Protein 7OO1 (pdb70)

CATH classification: 2.40.33.10 (+1 more: 3.40.1380.20)

Structure (mmCIF, N/CA/C/O backbone):
data_7OO1
#
_entry.id   7OO1
#
_cell.length_a   169.049
_cell.length_b   169.049
_cell.length_c   115.106
_cell.angle_alpha   90.000
_cell.angle_beta   90.000
_cell.angle_gamma   120.000
#
_symmetry.space_group_name_H-M   'P 3 2 1'
#
loop_
_atom_site.group_PDB
_atom_site.id
_atom_site.type_symbol
_atom_site.label_atom_id
_atom_site.label_alt_id
_atom_site.label_comp_id
_atom_site.label_asym_id
_atom_site.label_entity_id
_atom_site.label_seq_id
_atom_site.pdbx_PDB_ins_code
_atom_site.Cartn_x
_atom_site.Cartn_y
_atom_site.Cartn_z
_atom_site.occupancy
_atom_site.B_iso_or_equiv
_atom_site.auth_seq_id
_atom_site.auth_comp_id
_atom_site.auth_asym_id
_atom_site.auth_atom_id
_atom_site.pdbx_PDB_model_num
ATOM 1 N N . MET A 1 1 ? 12.491 194.441 -0.071 1.00 160.62 1 MET A N 1
ATOM 2 C CA . MET A 1 1 ? 13.582 194.182 0.907 1.00 166.58 1 MET A CA 1
ATOM 3 C C . MET A 1 1 ? 14.545 195.374 0.910 1.00 175.02 1 MET A C 1
ATOM 4 O O . MET A 1 1 ? 14.931 195.821 -0.188 1.00 172.93 1 MET A O 1
ATOM 9 N N . THR A 1 2 ? 14.916 195.860 2.099 1.00 172.22 2 THR A N 1
ATOM 10 C CA . THR A 1 2 ? 15.860 197.005 2.209 1.00 171.16 2 THR A CA 1
ATOM 11 C C . THR A 1 2 ? 17.177 196.511 2.813 1.00 168.98 2 THR A C 1
ATOM 12 O O . THR A 1 2 ? 17.124 195.801 3.838 1.00 169.53 2 THR A O 1
ATOM 16 N N . ALA A 1 3 ? 18.308 196.864 2.195 1.00 163.47 3 ALA A N 1
ATOM 17 C CA . ALA A 1 3 ? 19.629 196.410 2.690 1.00 154.98 3 ALA A CA 1
ATOM 18 C C . ALA A 1 3 ? 20.115 197.348 3.799 1.00 158.26 3 ALA A C 1
ATOM 19 O O . ALA A 1 3 ? 21.136 198.031 3.587 1.00 156.77 3 ALA A O 1
ATOM 21 N N . ASP A 1 4 ? 19.412 197.373 4.935 1.00 154.03 4 ASP A N 1
ATOM 22 C CA . ASP A 1 4 ? 19.823 198.224 6.083 1.00 146.64 4 ASP A CA 1
ATOM 23 C C . ASP A 1 4 ? 21.170 197.733 6.620 1.00 140.91 4 ASP A C 1
ATOM 24 O O . ASP A 1 4 ? 22.016 198.585 6.957 1.00 146.08 4 ASP A O 1
ATOM 29 N N . LYS A 1 5 ? 21.354 196.412 6.695 1.00 139.19 5 LYS A N 1
ATOM 30 C CA . LYS A 1 5 ? 22.608 195.838 7.253 1.00 130.19 5 LYS A CA 1
ATOM 31 C C . LYS A 1 5 ? 23.148 194.767 6.298 1.00 119.79 5 LYS A C 1
ATOM 32 O O . LYS A 1 5 ? 22.331 194.112 5.625 1.00 121.97 5 LYS A O 1
ATOM 38 N N . LYS A 1 6 ? 24.474 194.608 6.243 1.00 109.78 6 LYS A N 1
ATOM 39 C CA . LYS A 1 6 ? 25.100 193.597 5.349 1.00 104.48 6 LYS A CA 1
ATOM 40 C C . LYS A 1 6 ? 25.302 192.293 6.126 1.00 103.70 6 LYS A C 1
ATOM 41 O O . LYS A 1 6 ? 25.071 191.220 5.539 1.00 104.69 6 LYS A O 1
ATOM 47 N N . ALA A 1 7 ? 25.712 192.384 7.394 1.00 109.22 7 ALA A N 1
ATOM 48 C CA . ALA A 1 7 ? 25.858 191.169 8.231 1.00 103.56 7 ALA A CA 1
ATOM 49 C C . ALA A 1 7 ? 24.496 190.481 8.353 1.00 95.01 7 ALA A C 1
ATOM 50 O O . ALA A 1 7 ? 23.478 191.197 8.418 1.00 86.97 7 ALA A O 1
ATOM 52 N N . LYS A 1 8 ? 24.480 189.146 8.392 1.00 87.35 8 LYS A N 1
ATOM 53 C CA . LYS A 1 8 ? 23.181 188.420 8.388 1.00 91.88 8 LYS A CA 1
ATOM 54 C C . LYS A 1 8 ? 22.726 188.059 9.804 1.00 100.11 8 LYS A C 1
ATOM 55 O O . LYS A 1 8 ? 23.589 187.963 10.695 1.00 97.83 8 LYS A O 1
ATOM 61 N N . ILE A 1 9 ? 21.415 187.878 9.993 1.00 103.66 9 ILE A N 1
ATOM 62 C CA . ILE A 1 9 ? 20.836 187.530 11.289 1.00 95.21 9 ILE A CA 1
ATOM 63 C C . ILE A 1 9 ? 20.011 186.256 11.137 1.00 97.31 9 ILE A C 1
ATOM 64 O O . ILE A 1 9 ? 18.902 186.272 10.579 1.00 103.17 9 ILE A O 1
ATOM 69 N N . LEU A 1 10 ? 20.516 185.164 11.722 1.00 90.29 10 LEU A N 1
ATOM 70 C CA . LEU A 1 10 ? 19.764 183.881 11.738 1.00 93.72 10 LEU A CA 1
ATOM 71 C C . LEU A 1 10 ? 18.954 183.844 13.041 1.00 98.99 10 LEU A C 1
ATOM 72 O O . LEU A 1 10 ? 19.565 184.019 14.111 1.00 96.16 10 LEU A O 1
ATOM 77 N N . ALA A 1 11 ? 17.633 183.658 12.958 1.00 97.24 11 ALA A N 1
ATOM 78 C CA . ALA A 1 11 ? 16.790 183.704 14.178 1.00 86.16 11 ALA A CA 1
ATOM 79 C C . ALA A 1 11 ? 16.148 182.338 14.437 1.00 97.02 11 ALA A C 1
ATOM 80 O O . ALA A 1 11 ? 15.496 181.810 13.521 1.00 97.57 11 ALA A O 1
ATOM 82 N N . THR A 1 12 ? 16.310 181.804 15.651 1.00 103.55 12 THR A N 1
ATOM 83 C CA . THR A 1 12 ? 15.755 180.465 15.992 1.00 99.45 12 THR A CA 1
ATOM 84 C C . THR A 1 12 ? 14.228 180.524 16.102 1.00 103.45 12 THR A C 1
ATOM 85 O O . THR A 1 12 ? 13.711 181.569 16.542 1.00 95.47 12 THR A O 1
ATOM 89 N N . LEU A 1 13 ? 13.545 179.440 15.727 1.00 112.35 13 LEU A N 1
ATOM 90 C CA . LEU A 1 13 ? 12.064 179.366 15.836 1.00 110.14 13 LEU A CA 1
ATOM 91 C C . LEU A 1 13 ? 11.725 178.391 16.964 1.00 106.80 13 LEU A C 1
ATOM 92 O O . LEU A 1 13 ? 12.328 177.301 16.995 1.00 105.04 13 LEU A O 1
ATOM 97 N N . GLY A 1 14 ? 10.808 178.770 17.859 1.00 101.79 14 GLY A N 1
ATOM 98 C CA . GLY A 1 14 ? 10.513 177.925 19.032 1.00 108.90 14 GLY A CA 1
ATOM 99 C C . GLY A 1 14 ? 9.101 178.133 19.545 1.00 112.02 14 GLY A C 1
ATOM 100 O O . GLY A 1 14 ? 8.264 178.629 18.773 1.00 108.79 14 GLY A O 1
ATOM 101 N N . PRO A 1 15 ? 8.797 177.767 20.810 1.00 117.12 15 PRO A N 1
ATOM 102 C CA . PRO A 1 15 ? 7.434 177.865 21.347 1.00 116.28 15 PRO A CA 1
ATOM 103 C C . PRO A 1 15 ? 6.870 179.294 21.333 1.00 117.74 15 PRO A C 1
ATOM 104 O O . PRO A 1 15 ? 5.694 179.441 21.059 1.00 119.08 15 PRO A O 1
ATOM 108 N N . ALA A 1 16 ? 7.705 180.298 21.628 1.00 117.98 16 ALA A N 1
ATOM 109 C CA . ALA A 1 16 ? 7.226 181.700 21.656 1.00 118.60 16 ALA A CA 1
ATOM 110 C C . ALA A 1 16 ? 6.707 182.068 20.266 1.00 121.97 16 ALA A C 1
ATOM 111 O O . ALA A 1 16 ? 5.651 182.725 20.190 1.00 131.43 16 ALA A O 1
ATOM 113 N N . THR A 1 17 ? 7.417 181.664 19.208 1.00 119.46 17 THR A N 1
ATOM 114 C CA . THR A 1 17 ? 6.875 181.891 17.845 1.00 121.17 17 THR A CA 1
ATOM 115 C C . THR A 1 17 ? 5.631 181.009 17.727 1.00 120.69 17 THR A C 1
ATOM 116 O O . THR A 1 17 ? 5.735 179.815 18.062 1.00 121.74 17 THR A O 1
ATOM 120 N N . ARG A 1 18 ? 4.511 181.554 17.250 1.00 118.42 18 ARG A N 1
ATOM 121 C CA . ARG A 1 18 ? 3.262 180.747 17.245 1.00 127.11 18 ARG A CA 1
ATOM 122 C C . ARG A 1 18 ? 2.303 181.262 16.168 1.00 133.28 18 ARG A C 1
ATOM 123 O O . ARG A 1 18 ? 1.123 180.860 16.201 1.00 140.19 18 ARG A O 1
ATOM 131 N N . SER A 1 19 ? 2.788 182.098 15.247 1.00 132.78 19 SER A N 1
ATOM 132 C CA . SER A 1 19 ? 1.911 182.562 14.200 1.00 129.43 19 SER A CA 1
ATOM 133 C C . SER A 1 19 ? 2.596 182.381 12.856 1.00 128.73 19 SER A C 1
ATOM 134 O O . SER A 1 19 ? 3.822 182.354 12.772 1.00 127.00 19 SER A O 1
ATOM 137 N N . ARG A 1 20 ? 1.809 182.230 11.796 1.00 131.92 20 ARG A N 1
ATOM 138 C CA . ARG A 1 20 ? 2.392 182.463 10.481 1.00 129.04 20 ARG A CA 1
ATOM 139 C C . ARG A 1 20 ? 2.839 183.913 10.382 1.00 131.40 20 ARG A C 1
ATOM 140 O O . ARG A 1 20 ? 3.815 184.225 9.697 1.00 131.65 20 ARG A O 1
ATOM 148 N N . ASP A 1 21 ? 2.104 184.813 11.041 1.00 132.01 21 ASP A N 1
ATOM 149 C CA . ASP A 1 21 ? 2.440 186.232 11.052 1.00 133.02 21 ASP A CA 1
ATOM 150 C C . ASP A 1 21 ? 3.648 186.562 11.937 1.00 130.95 21 ASP A C 1
ATOM 151 O O . ASP A 1 21 ? 4.361 187.537 11.661 1.00 132.61 21 ASP A O 1
ATOM 156 N N . ASP A 1 22 ? 3.926 185.728 12.943 1.00 131.46 22 ASP A N 1
ATOM 157 C CA . ASP A 1 22 ? 5.114 185.948 13.816 1.00 127.15 22 ASP A CA 1
ATOM 158 C C . ASP A 1 22 ? 6.397 185.905 12.979 1.00 122.70 22 ASP A C 1
ATOM 159 O O . ASP A 1 22 ? 7.255 186.789 13.172 1.00 117.62 22 ASP A O 1
ATOM 164 N N . ILE A 1 23 ? 6.520 184.920 12.084 1.00 118.57 23 ILE A N 1
ATOM 165 C CA . ILE A 1 23 ? 7.746 184.777 11.242 1.00 113.42 23 ILE A CA 1
ATOM 166 C C . ILE A 1 23 ? 7.882 186.023 10.363 1.00 117.01 23 ILE A C 1
ATOM 167 O O . ILE A 1 23 ? 9.017 186.526 10.211 1.00 118.05 23 ILE A O 1
ATOM 172 N N . ARG A 1 24 ? 6.760 186.525 9.841 1.00 122.78 24 ARG A N 1
ATOM 173 C CA . ARG A 1 24 ? 6.794 187.711 8.946 1.00 127.46 24 ARG A CA 1
ATOM 174 C C . ARG A 1 24 ? 7.368 188.899 9.723 1.00 117.88 24 ARG A C 1
ATOM 175 O O . ARG A 1 24 ? 8.206 189.619 9.158 1.00 118.38 24 ARG A O 1
ATOM 183 N N . ALA A 1 25 ? 6.970 189.058 10.987 1.00 120.16 25 ALA A N 1
ATOM 184 C CA . ALA A 1 25 ? 7.474 190.177 11.815 1.00 122.95 25 ALA A CA 1
ATOM 185 C C . ALA A 1 25 ? 8.991 190.051 11.994 1.00 116.86 25 ALA A C 1
ATOM 186 O O . ALA A 1 25 ? 9.676 191.090 11.937 1.00 115.83 25 ALA A O 1
ATOM 188 N N . LEU A 1 26 ? 9.492 188.831 12.210 1.00 111.98 26 LEU A N 1
ATOM 189 C CA . LEU A 1 26 ? 10.946 188.638 12.464 1.00 103.70 26 LEU A CA 1
ATOM 190 C C . LEU A 1 26 ? 11.769 189.064 11.241 1.00 110.04 26 LEU A C 1
ATOM 191 O O . LEU A 1 26 ? 12.784 189.758 11.439 1.00 107.55 26 LEU A O 1
ATOM 196 N N . VAL A 1 27 ? 11.342 188.687 10.031 1.00 113.47 27 VAL A N 1
ATOM 197 C CA . VAL A 1 27 ? 12.145 189.006 8.811 1.00 106.29 27 VAL A CA 1
ATOM 198 C C . VAL A 1 27 ? 11.939 190.488 8.487 1.00 104.16 27 VAL A C 1
ATOM 199 O O . VAL A 1 27 ? 12.872 191.102 7.932 1.00 105.02 27 VAL A O 1
ATOM 203 N N . GLU A 1 28 ? 10.772 191.034 8.828 1.00 98.94 28 GLU A N 1
ATOM 204 C CA . GLU A 1 28 ? 10.472 192.479 8.634 1.00 106.20 28 GLU A CA 1
ATOM 205 C C . GLU A 1 28 ? 11.401 193.323 9.514 1.00 114.18 28 GLU A C 1
ATOM 206 O O . GLU A 1 28 ? 11.530 194.531 9.244 1.00 117.49 28 GLU A O 1
ATOM 212 N N . ALA A 1 29 ? 12.042 192.681 10.499 1.00 120.05 29 ALA A N 1
ATOM 213 C CA . ALA A 1 29 ? 12.993 193.382 11.394 1.00 113.81 29 ALA A CA 1
ATOM 214 C C . ALA A 1 29 ? 14.428 193.036 10.983 1.00 102.07 29 ALA A C 1
ATOM 215 O O . ALA A 1 29 ? 15.347 193.315 11.775 1.00 104.26 29 ALA A O 1
ATOM 217 N N . GLY A 1 30 ? 14.613 192.484 9.778 1.00 105.47 30 GLY A N 1
ATOM 218 C CA . GLY A 1 30 ? 15.970 192.195 9.271 1.00 118.76 30 GLY A CA 1
ATOM 219 C C . GLY A 1 30 ? 16.475 190.779 9.512 1.00 107.19 30 GLY A C 1
ATOM 220 O O . GLY A 1 30 ? 17.657 190.536 9.206 1.00 110.77 30 GLY A O 1
ATOM 221 N N . ALA A 1 31 ? 15.651 189.867 10.038 1.00 96.08 31 ALA A N 1
ATOM 222 C CA . ALA A 1 31 ? 16.122 188.463 10.156 1.00 100.86 31 ALA A CA 1
ATOM 223 C C . ALA A 1 31 ? 16.276 187.867 8.752 1.00 103.09 31 ALA A C 1
ATOM 224 O O . ALA A 1 31 ? 15.371 188.076 7.922 1.00 100.59 31 ALA A O 1
ATOM 226 N N . ASN A 1 32 ? 17.382 187.165 8.490 1.00 101.81 32 ASN A N 1
ATOM 227 C CA . ASN A 1 32 ? 17.638 186.615 7.130 1.00 99.22 32 ASN A CA 1
ATOM 228 C C . ASN A 1 32 ? 17.353 185.109 7.090 1.00 99.41 32 ASN A C 1
ATOM 229 O O . ASN A 1 32 ? 16.671 184.667 6.145 1.00 106.89 32 ASN A O 1
ATOM 234 N N . LEU A 1 33 ? 17.849 184.355 8.076 1.00 100.57 33 LEU A N 1
ATOM 235 C CA . LEU A 1 33 ? 17.664 182.878 8.092 1.00 99.52 33 LEU A CA 1
ATOM 236 C C . LEU A 1 33 ? 16.727 182.509 9.244 1.00 103.33 33 LEU A C 1
ATOM 237 O O . LEU A 1 33 ? 16.490 183.383 10.102 1.00 99.41 33 LEU A O 1
ATOM 242 N N . LEU A 1 34 ? 16.236 181.264 9.275 1.00 101.28 34 LEU A N 1
ATOM 243 C CA . LEU A 1 34 ? 15.399 180.831 10.427 1.00 89.41 34 LEU A CA 1
ATOM 244 C C . LEU A 1 34 ? 15.891 179.458 10.893 1.00 100.59 34 LEU A C 1
ATOM 245 O O . LEU A 1 34 ? 16.109 178.597 10.025 1.00 95.39 34 LEU A O 1
ATOM 250 N N . ARG A 1 35 ? 16.059 179.260 12.203 1.00 101.22 35 ARG A N 1
ATOM 251 C CA . ARG A 1 35 ? 16.660 177.991 12.696 1.00 97.82 35 ARG A CA 1
ATOM 252 C C . ARG A 1 35 ? 15.631 177.129 13.430 1.00 101.52 35 ARG A C 1
ATOM 253 O O . ARG A 1 35 ? 14.920 177.667 14.290 1.00 106.87 35 ARG A O 1
ATOM 261 N N . LEU A 1 36 ? 15.552 175.840 13.091 1.00 107.48 36 LEU A N 1
ATOM 262 C CA . LEU A 1 36 ? 14.666 174.921 13.851 1.00 111.02 36 LEU A CA 1
ATOM 263 C C . LEU A 1 36 ? 15.567 174.075 14.754 1.00 112.31 36 LEU A C 1
ATOM 264 O O . LEU A 1 36 ? 16.407 173.330 14.212 1.00 109.04 36 LEU A O 1
ATOM 269 N N . ASN A 1 37 ? 15.399 174.186 16.073 1.00 112.33 37 ASN A N 1
ATOM 270 C CA . ASN A 1 37 ? 16.282 173.450 17.017 1.00 112.36 37 ASN A CA 1
ATOM 271 C C . ASN A 1 37 ? 15.705 172.051 17.239 1.00 112.84 37 ASN A C 1
ATOM 272 O O . ASN A 1 37 ? 14.688 171.940 17.953 1.00 121.38 37 ASN A O 1
ATOM 277 N N . PHE A 1 38 ? 16.331 171.027 16.651 1.00 112.38 38 PHE A N 1
ATOM 278 C CA . PHE A 1 38 ? 15.796 169.684 16.801 1.00 112.00 38 PHE A CA 1
ATOM 279 C C . PHE A 1 38 ? 16.141 169.048 18.136 1.00 121.25 38 PHE A C 1
ATOM 280 O O . PHE A 1 38 ? 15.906 167.854 18.313 1.00 130.32 38 PHE A O 1
ATOM 288 N N . SER A 1 39 ? 16.760 169.770 19.055 1.00 123.49 39 SER A N 1
ATOM 289 C CA . SER A 1 39 ? 16.910 169.234 20.399 1.00 117.07 39 SER A CA 1
ATOM 290 C C . SER A 1 39 ? 15.636 169.419 21.222 1.00 118.97 39 SER A C 1
ATOM 291 O O . SER A 1 39 ? 15.508 168.824 22.294 1.00 126.78 39 SER A O 1
ATOM 294 N N . HIS A 1 40 ? 14.724 170.260 20.762 1.00 117.17 40 HIS A N 1
ATOM 295 C CA . HIS A 1 40 ? 13.451 170.528 21.411 1.00 119.63 40 HIS A CA 1
ATOM 296 C C . HIS A 1 40 ? 12.334 170.216 20.422 1.00 122.61 40 HIS A C 1
ATOM 297 O O . HIS A 1 40 ? 12.569 169.651 19.341 1.00 118.31 40 HIS A O 1
ATOM 304 N N . GLY A 1 41 ? 11.116 170.604 20.801 1.00 122.33 41 GLY A N 1
ATOM 305 C CA . GLY A 1 41 ? 9.928 170.455 19.980 1.00 120.31 41 GLY A CA 1
ATOM 306 C C . GLY A 1 41 ? 9.618 169.045 19.518 1.00 120.92 41 GLY A C 1
ATOM 307 O O . GLY A 1 41 ? 10.350 168.096 19.820 1.00 122.85 41 GLY A O 1
ATOM 308 N N . ASP A 1 42 ? 8.515 168.890 18.802 1.00 118.81 42 ASP A N 1
ATOM 309 C CA . ASP A 1 42 ? 8.218 167.651 18.103 1.00 121.11 42 ASP A CA 1
ATOM 310 C C . ASP A 1 42 ? 7.952 167.947 16.635 1.00 124.70 42 ASP A C 1
ATOM 311 O O . ASP A 1 42 ? 7.625 169.079 16.272 1.00 125.17 42 ASP A O 1
ATOM 316 N N . TYR A 1 43 ? 8.085 166.910 15.795 1.00 123.77 43 TYR A N 1
ATOM 317 C CA . TYR A 1 43 ? 8.148 167.107 14.345 1.00 116.83 43 TYR A CA 1
ATOM 318 C C . TYR A 1 43 ? 6.929 167.866 13.820 1.00 120.60 43 TYR A C 1
ATOM 319 O O . TYR A 1 43 ? 6.986 168.482 12.747 1.00 126.60 43 TYR A O 1
ATOM 328 N N . ALA A 1 44 ? 5.799 167.769 14.520 1.00 119.35 44 ALA A N 1
ATOM 329 C CA . ALA A 1 44 ? 4.605 168.499 14.116 1.00 125.40 44 ALA A CA 1
ATOM 330 C C . ALA A 1 44 ? 4.817 169.998 14.242 1.00 129.22 44 ALA A C 1
ATOM 331 O O . ALA A 1 44 ? 4.308 170.775 13.425 1.00 126.27 44 ALA A O 1
ATOM 333 N N . ASP A 1 45 ? 5.540 170.416 15.289 1.00 125.56 45 ASP A N 1
ATOM 334 C CA . ASP A 1 45 ? 5.868 171.822 15.486 1.00 121.85 45 ASP A CA 1
ATOM 335 C C . ASP A 1 45 ? 6.839 172.318 14.417 1.00 124.68 45 ASP A C 1
ATOM 336 O O . ASP A 1 45 ? 6.620 173.368 13.797 1.00 124.94 45 ASP A O 1
ATOM 341 N N . HIS A 1 46 ? 7.941 171.591 14.201 1.00 122.07 46 HIS A N 1
ATOM 342 C CA . HIS A 1 46 ? 8.868 171.956 13.140 1.00 118.09 46 HIS A CA 1
ATOM 343 C C . HIS A 1 46 ? 8.157 172.020 11.798 1.00 120.34 46 HIS A C 1
ATOM 344 O O . HIS A 1 46 ? 8.154 173.060 11.128 1.00 119.89 46 HIS A O 1
ATOM 351 N N . ALA A 1 47 ? 7.519 170.916 11.404 1.00 119.86 47 ALA A N 1
ATOM 352 C CA . ALA A 1 47 ? 6.833 170.890 10.120 1.00 121.15 47 ALA A CA 1
ATOM 353 C C . ALA A 1 47 ? 5.829 172.037 10.007 1.00 120.17 47 ALA A C 1
ATOM 354 O O . ALA A 1 47 ? 5.692 172.643 8.936 1.00 128.10 47 ALA A O 1
ATOM 356 N N . GLN A 1 48 ? 5.169 172.383 11.115 1.00 118.33 48 GLN A N 1
ATOM 357 C CA . GLN A 1 48 ? 4.210 173.525 11.099 1.00 117.44 48 GLN A CA 1
ATOM 358 C C . GLN A 1 48 ? 4.969 174.838 10.884 1.00 117.80 48 GLN A C 1
ATOM 359 O O . GLN A 1 48 ? 4.592 175.591 9.965 1.00 119.91 48 GLN A O 1
ATOM 365 N N . ARG A 1 49 ? 5.995 175.099 11.700 1.00 117.15 49 ARG A N 1
ATOM 366 C CA . ARG A 1 49 ? 6.763 176.370 11.602 1.00 117.65 49 ARG A CA 1
ATOM 367 C C . ARG A 1 49 ? 7.450 176.456 10.235 1.00 115.39 49 ARG A C 1
ATOM 368 O O . ARG A 1 49 ? 7.464 177.554 9.658 1.00 118.06 49 ARG A O 1
ATOM 376 N N . PHE A 1 50 ? 8.006 175.342 9.751 1.00 111.78 50 PHE A N 1
ATOM 377 C CA . PHE A 1 50 ? 8.679 175.322 8.427 1.00 115.65 50 PHE A CA 1
ATOM 378 C C . PHE A 1 50 ? 7.706 175.845 7.370 1.00 118.16 50 PHE A C 1
ATOM 379 O O . PHE A 1 50 ? 8.080 176.757 6.611 1.00 118.94 50 PHE A O 1
ATOM 387 N N . ALA A 1 51 ? 6.505 175.265 7.314 1.00 118.46 51 ALA A N 1
ATOM 388 C CA . ALA A 1 51 ? 5.510 175.700 6.343 1.00 122.25 51 ALA A CA 1
ATOM 389 C C . ALA A 1 51 ? 5.186 177.177 6.528 1.00 121.40 51 ALA A C 1
ATOM 390 O O . ALA A 1 51 ? 5.132 177.932 5.551 1.00 126.70 51 ALA A O 1
ATOM 392 N N . TRP A 1 52 ? 4.964 177.586 7.782 1.00 115.78 52 TRP A N 1
ATOM 393 C CA . TRP A 1 52 ? 4.691 179.019 8.076 1.00 118.86 52 TRP A CA 1
ATOM 394 C C . TRP A 1 52 ? 5.771 179.879 7.418 1.00 117.88 52 TRP A C 1
ATOM 395 O O . TRP A 1 52 ? 5.411 180.870 6.765 1.00 121.17 52 TRP A O 1
ATOM 406 N N . VAL A 1 53 ? 7.041 179.496 7.579 1.00 116.64 53 VAL A N 1
ATOM 407 C CA . VAL A 1 53 ? 8.175 180.275 6.998 1.00 113.35 53 VAL A CA 1
ATOM 408 C C . VAL A 1 53 ? 8.030 180.280 5.475 1.00 115.18 53 VAL A C 1
ATOM 409 O O . VAL A 1 53 ? 8.237 181.346 4.863 1.00 116.19 53 VAL A O 1
ATOM 413 N N . ARG A 1 54 ? 7.665 179.136 4.894 1.00 118.57 54 ARG A N 1
ATOM 414 C CA . ARG A 1 54 ? 7.580 179.038 3.414 1.00 111.00 54 ARG A CA 1
ATOM 415 C C . ARG A 1 54 ? 6.412 179.883 2.891 1.00 109.72 54 ARG A C 1
ATOM 416 O O . ARG A 1 54 ? 6.508 180.337 1.734 1.00 118.66 54 ARG A O 1
ATOM 424 N N . GLU A 1 55 ? 5.364 180.103 3.696 1.00 110.17 55 GLU A N 1
ATOM 425 C CA . GLU A 1 55 ? 4.296 181.009 3.197 1.00 117.31 55 GLU A CA 1
ATOM 426 C C . GLU A 1 55 ? 4.884 182.416 3.064 1.00 119.12 55 GLU A C 1
ATOM 427 O O . GLU A 1 55 ? 4.696 183.035 2.006 1.00 119.09 55 GLU A O 1
ATOM 433 N N . VAL A 1 56 ? 5.578 182.866 4.113 1.00 118.62 56 VAL A N 1
ATOM 434 C CA . VAL A 1 56 ? 6.192 184.225 4.183 1.00 118.89 56 VAL A CA 1
ATOM 435 C C . VAL A 1 56 ? 7.206 184.394 3.049 1.00 118.16 56 VAL A C 1
ATOM 436 O O . VAL A 1 56 ? 7.198 185.460 2.411 1.00 117.93 56 VAL A O 1
ATOM 440 N N . GLU A 1 57 ? 8.000 183.357 2.765 1.00 114.46 57 GLU A N 1
ATOM 441 C CA . GLU A 1 57 ? 9.023 183.456 1.689 1.00 114.43 57 GLU A CA 1
ATOM 442 C C . GLU A 1 57 ? 8.316 183.732 0.359 1.00 125.38 57 GLU A C 1
ATOM 443 O O . GLU A 1 57 ? 8.791 184.605 -0.389 1.00 126.86 57 GLU A O 1
ATOM 449 N N . ALA A 1 58 ? 7.202 183.043 0.106 1.00 126.33 58 ALA A N 1
ATOM 450 C CA . ALA A 1 58 ? 6.426 183.244 -1.137 1.00 120.59 58 ALA A CA 1
ATOM 451 C C . ALA A 1 58 ? 5.735 184.611 -1.090 1.00 126.05 58 ALA A C 1
ATOM 452 O O . ALA A 1 58 ? 5.775 185.324 -2.107 1.00 132.70 58 ALA A O 1
ATOM 454 N N . GLU A 1 59 ? 5.162 184.976 0.062 1.00 113.65 59 GLU A N 1
ATOM 455 C CA . GLU A 1 59 ? 4.439 186.272 0.163 1.00 117.37 59 GLU A CA 1
ATOM 456 C C . GLU A 1 59 ? 5.397 187.440 -0.089 1.00 125.75 59 GLU A C 1
ATOM 457 O O . GLU A 1 59 ? 5.039 188.331 -0.878 1.00 130.99 59 GLU A O 1
ATOM 463 N N . LEU A 1 60 ? 6.565 187.454 0.557 1.00 126.41 60 LEU A N 1
ATOM 464 C CA . LEU A 1 60 ? 7.509 188.587 0.352 1.00 127.07 60 LEU A CA 1
ATOM 465 C C . LEU A 1 60 ? 8.196 188.451 -1.011 1.00 125.46 60 LEU A C 1
ATOM 466 O O . LEU A 1 60 ? 8.731 189.463 -1.499 1.00 129.66 60 LEU A O 1
ATOM 471 N N . ASN A 1 61 ? 8.262 187.215 -1.519 1.00 125.70 61 ASN A N 1
ATOM 472 C CA . ASN A 1 61 ? 8.826 186.835 -2.848 1.00 132.20 61 ASN A CA 1
ATOM 473 C C . ASN A 1 61 ? 10.361 186.894 -2.870 1.00 130.98 61 ASN A C 1
ATOM 474 O O . ASN A 1 61 ? 10.923 186.775 -3.972 1.00 126.17 61 ASN A O 1
ATOM 479 N N . TYR A 1 62 ? 11.016 187.025 -1.711 1.00 128.39 62 TYR A N 1
ATOM 480 C CA . TYR A 1 62 ? 12.503 187.035 -1.687 1.00 124.27 62 TYR A CA 1
ATOM 481 C C . TYR A 1 62 ? 12.992 185.852 -0.847 1.00 119.54 62 TYR A C 1
ATOM 482 O O . TYR A 1 62 ? 12.599 185.727 0.322 1.00 122.22 62 TYR A O 1
ATOM 491 N N . PRO A 1 63 ? 13.877 184.998 -1.403 1.00 113.26 63 PRO A N 1
ATOM 492 C CA . PRO A 1 63 ? 14.341 183.781 -0.736 1.00 118.79 63 PRO A CA 1
ATOM 493 C C . PRO A 1 63 ? 14.896 183.926 0.686 1.00 120.37 63 PRO A C 1
ATOM 494 O O . PRO A 1 63 ? 15.862 184.636 0.868 1.00 128.52 63 PRO A O 1
ATOM 498 N N . ILE A 1 64 ? 14.256 183.253 1.644 1.00 115.63 64 ILE A N 1
ATOM 499 C CA . ILE A 1 64 ? 14.748 183.217 3.052 1.00 111.41 64 ILE A CA 1
ATOM 500 C C . ILE A 1 64 ? 15.038 181.747 3.366 1.00 107.29 64 ILE A C 1
ATOM 501 O O . ILE A 1 64 ? 14.118 180.927 3.242 1.00 106.80 64 ILE A O 1
ATOM 506 N N . GLY A 1 65 ? 16.275 181.438 3.755 1.00 103.13 65 GLY A N 1
ATOM 507 C CA . GLY A 1 65 ? 16.689 180.050 4.029 1.00 98.79 65 GLY A CA 1
ATOM 508 C C . GLY A 1 65 ? 16.193 179.533 5.364 1.00 109.55 65 GLY A C 1
ATOM 509 O O . GLY A 1 65 ? 15.752 180.347 6.192 1.00 104.70 65 GLY A O 1
ATOM 510 N N . VAL A 1 66 ? 16.217 178.209 5.529 1.00 103.88 66 VAL A N 1
ATOM 511 C CA . VAL A 1 66 ? 15.797 177.531 6.791 1.00 95.15 66 VAL A CA 1
ATOM 512 C C . VAL A 1 66 ? 16.944 176.614 7.223 1.00 107.02 66 VAL A C 1
ATOM 513 O O . VAL A 1 66 ? 17.413 175.828 6.383 1.00 102.32 66 VAL A O 1
ATOM 517 N N . LEU A 1 67 ? 17.366 176.712 8.486 1.00 102.85 67 LEU A N 1
ATOM 518 C CA . LEU A 1 67 ? 18.491 175.879 8.989 1.00 100.74 67 LEU A CA 1
ATOM 519 C C . LEU A 1 67 ? 17.978 174.926 10.073 1.00 103.21 67 LEU A C 1
ATOM 520 O O . LEU A 1 67 ? 17.251 175.387 10.970 1.00 106.90 67 LEU A O 1
ATOM 525 N N . MET A 1 68 ? 18.374 173.655 9.991 1.00 99.15 68 MET A N 1
ATOM 526 C CA . MET A 1 68 ? 17.962 172.641 10.938 1.00 101.80 68 MET A CA 1
ATOM 527 C C . MET A 1 68 ? 19.174 172.252 11.761 1.00 110.37 68 MET A C 1
ATOM 528 O O . MET A 1 68 ? 20.234 171.964 11.197 1.00 106.31 68 MET A O 1
ATOM 533 N N . ASP A 1 69 ? 19.031 172.299 13.092 1.00 112.39 69 ASP A N 1
ATOM 534 C CA . ASP A 1 69 ? 20.157 172.156 14.007 1.00 103.22 69 ASP A CA 1
ATOM 535 C C . ASP A 1 69 ? 20.056 170.777 14.647 1.00 107.23 69 ASP A C 1
ATOM 536 O O . ASP A 1 69 ? 19.145 170.521 15.439 1.00 118.67 69 ASP A O 1
ATOM 541 N N . LEU A 1 70 ? 20.976 169.891 14.289 1.00 105.37 70 LEU A N 1
ATOM 542 C CA . LEU A 1 70 ? 21.020 168.566 14.890 1.00 116.35 70 LEU A CA 1
ATOM 543 C C . LEU A 1 70 ? 21.465 168.647 16.342 1.00 121.46 70 LEU A C 1
ATOM 544 O O . LEU A 1 70 ? 22.319 169.463 16.700 1.00 121.27 70 LEU A O 1
ATOM 549 N N . GLN A 1 71 ? 20.870 167.805 17.189 1.00 120.20 71 GLN A N 1
ATOM 550 C CA . GLN A 1 71 ? 21.259 167.756 18.598 1.00 125.33 71 GLN A CA 1
ATOM 551 C C . GLN A 1 71 ? 22.635 167.128 18.840 1.00 127.17 71 GLN A C 1
ATOM 552 O O . GLN A 1 71 ? 23.310 167.485 19.810 1.00 121.96 71 GLN A O 1
ATOM 558 N N . GLY A 1 72 ? 23.057 166.177 18.020 1.00 128.14 72 GLY A N 1
ATOM 559 C CA . GLY A 1 72 ? 24.297 165.485 18.280 1.00 130.66 72 GLY A CA 1
ATOM 560 C C . GLY A 1 72 ? 24.170 164.502 19.440 1.00 129.99 72 GLY A C 1
ATOM 561 O O . GLY A 1 72 ? 23.130 164.431 20.099 1.00 127.84 72 GLY A O 1
ATOM 562 N N . PRO A 1 73 ? 25.231 163.738 19.726 1.00 130.49 73 PRO A N 1
ATOM 563 C CA . PRO A 1 73 ? 25.225 162.885 20.921 1.00 128.11 73 PRO A CA 1
ATOM 564 C C . PRO A 1 73 ? 25.243 163.699 22.193 1.00 130.00 73 PRO A C 1
ATOM 565 O O . PRO A 1 73 ? 25.784 164.803 22.234 1.00 131.30 73 PRO A O 1
ATOM 569 N N . LYS A 1 74 ? 24.533 163.196 23.193 1.00 130.66 74 LYS A N 1
ATOM 570 C CA . LYS A 1 74 ? 24.505 163.780 24.526 1.00 127.75 74 LYS A CA 1
ATOM 571 C C . LYS A 1 74 ? 25.163 162.773 25.461 1.00 131.09 74 LYS A C 1
ATOM 572 O O . LYS A 1 74 ? 24.697 161.634 25.565 1.00 133.62 74 LYS A O 1
ATOM 578 N N . LEU A 1 75 ? 26.224 163.188 26.160 1.00 134.12 75 LEU A N 1
ATOM 579 C CA . LEU A 1 75 ? 27.020 162.284 26.992 1.00 139.79 75 LEU A CA 1
ATOM 580 C C . LEU A 1 75 ? 26.649 162.505 28.454 1.00 142.14 75 LEU A C 1
ATOM 581 O O . LEU A 1 75 ? 27.076 163.489 29.072 1.00 138.29 75 LEU A O 1
ATOM 586 N N . ARG A 1 76 ? 25.897 161.565 29.026 1.00 142.57 76 ARG A N 1
ATOM 587 C CA . ARG A 1 76 ? 25.396 161.721 30.381 1.00 140.65 76 ARG A CA 1
ATOM 588 C C . ARG A 1 76 ? 25.850 160.554 31.255 1.00 142.31 76 ARG A C 1
ATOM 589 O O . ARG A 1 76 ? 26.078 159.436 30.780 1.00 140.12 76 ARG A O 1
ATOM 597 N N . VAL A 1 77 ? 25.942 160.828 32.552 1.00 142.14 77 VAL A N 1
ATOM 598 C CA . VAL A 1 77 ? 26.423 159.863 33.529 1.00 138.58 77 VAL A CA 1
ATOM 599 C C . VAL A 1 77 ? 25.257 158.992 33.976 1.00 140.44 77 VAL A C 1
ATOM 600 O O . VAL A 1 77 ? 24.095 159.332 33.748 1.00 142.89 77 VAL A O 1
ATOM 604 N N . GLY A 1 78 ? 25.551 157.881 34.640 1.00 140.37 78 GLY A N 1
ATOM 605 C CA . GLY A 1 78 ? 24.522 156.951 35.059 1.00 139.98 78 GLY A CA 1
ATOM 606 C C . GLY A 1 78 ? 23.661 157.418 36.217 1.00 145.32 78 GLY A C 1
ATOM 607 O O . GLY A 1 78 ? 23.628 158.614 36.525 1.00 147.43 78 GLY A O 1
ATOM 608 N N . ARG A 1 79 ? 23.000 156.476 36.893 1.00 148.43 79 ARG A N 1
ATOM 609 C CA . ARG A 1 79 ? 22.071 156.774 37.975 1.00 148.73 79 ARG A CA 1
ATOM 610 C C . ARG A 1 79 ? 22.730 156.601 39.339 1.00 148.21 79 ARG A C 1
ATOM 611 O O . ARG A 1 79 ? 23.659 155.805 39.510 1.00 146.13 79 ARG A O 1
ATOM 619 N N . PHE A 1 80 ? 22.195 157.318 40.328 1.00 147.99 80 PHE A N 1
ATOM 620 C CA . PHE A 1 80 ? 22.689 157.253 41.698 1.00 149.29 80 PHE A CA 1
ATOM 621 C C . PHE A 1 80 ? 21.608 156.657 42.586 1.00 153.39 80 PHE A C 1
ATOM 622 O O . PHE A 1 80 ? 20.446 157.082 42.524 1.00 154.45 80 PHE A O 1
ATOM 630 N N . ALA A 1 81 ? 21.992 155.671 43.408 1.00 153.87 81 ALA A N 1
ATOM 631 C CA . ALA A 1 81 ? 21.066 155.117 44.390 1.00 147.99 81 ALA A CA 1
ATOM 632 C C . ALA A 1 81 ? 20.550 156.202 45.326 1.00 143.17 81 ALA A C 1
ATOM 633 O O . ALA A 1 81 ? 19.340 156.333 45.549 1.00 137.67 81 ALA A O 1
ATOM 635 N N . ALA A 1 82 ? 21.474 156.980 45.901 1.00 145.61 82 ALA A N 1
ATOM 636 C CA . ALA A 1 82 ? 21.094 158.167 46.659 1.00 151.65 82 ALA A CA 1
ATOM 637 C C . ALA A 1 82 ? 20.318 159.149 45.790 1.00 155.80 82 ALA A C 1
ATOM 638 O O . ALA A 1 82 ? 19.345 159.758 46.246 1.00 156.65 82 ALA A O 1
ATOM 640 N N . GLY A 1 83 ? 20.702 159.271 44.518 1.00 150.72 83 GLY A N 1
ATOM 641 C CA . GLY A 1 83 ? 20.142 160.277 43.639 1.00 147.48 83 GLY A CA 1
ATOM 642 C C . GLY A 1 83 ? 21.036 161.499 43.606 1.00 150.69 83 GLY A C 1
ATOM 643 O O . GLY A 1 83 ? 21.457 161.946 42.535 1.00 155.39 83 GLY A O 1
ATOM 644 N N . ALA A 1 84 ? 21.350 162.045 44.776 1.00 153.48 84 ALA A N 1
ATOM 645 C CA . ALA A 1 84 ? 22.269 163.172 44.891 1.00 155.61 84 ALA A CA 1
ATOM 646 C C . ALA A 1 84 ? 23.413 162.773 45.814 1.00 160.49 84 ALA A C 1
ATOM 647 O O . ALA A 1 84 ? 23.254 162.752 47.040 1.00 163.23 84 ALA A O 1
ATOM 649 N N . VAL A 1 85 ? 24.560 162.450 45.227 1.00 155.63 85 VAL A N 1
ATOM 650 C CA . VAL A 1 85 ? 25.768 162.157 45.987 1.00 154.29 85 VAL A CA 1
ATOM 651 C C . VAL A 1 85 ? 26.622 163.414 46.058 1.00 152.94 85 VAL A C 1
ATOM 652 O O . VAL A 1 85 ? 26.892 164.049 45.035 1.00 153.94 85 VAL A O 1
ATOM 656 N N . GLN A 1 86 ? 27.067 163.756 47.259 1.00 157.79 86 GLN A N 1
ATOM 657 C CA . GLN A 1 86 ? 27.878 164.946 47.490 1.00 160.06 86 GLN A CA 1
ATOM 658 C C . GLN A 1 86 ? 29.343 164.549 47.358 1.00 161.57 86 GLN A C 1
ATOM 659 O O . GLN A 1 86 ? 29.947 164.072 48.322 1.00 163.48 86 GLN A O 1
ATOM 665 N N . LEU A 1 87 ? 29.929 164.749 46.173 1.00 158.11 87 LEU A N 1
ATOM 666 C CA . LEU A 1 87 ? 31.351 164.453 45.987 1.00 158.93 87 LEU A CA 1
ATOM 667 C C . LEU A 1 87 ? 32.231 165.497 46.675 1.00 163.27 87 LEU A C 1
ATOM 668 O O . LEU A 1 87 ? 31.952 166.700 46.623 1.00 162.92 87 LEU A O 1
ATOM 673 N N . GLN A 1 88 ? 33.285 165.009 47.355 1.00 166.14 88 GLN A N 1
ATOM 674 C CA . GLN A 1 88 ? 34.234 165.804 48.137 1.00 162.34 88 GLN A CA 1
ATOM 675 C C . GLN A 1 88 ? 35.566 165.980 47.400 1.00 160.49 88 GLN A C 1
ATOM 676 O O . GLN A 1 88 ? 36.010 165.077 46.688 1.00 162.58 88 GLN A O 1
ATOM 682 N N . ARG A 1 89 ? 36.222 167.136 47.597 1.00 159.14 89 ARG A N 1
ATOM 683 C CA . ARG A 1 89 ? 37.454 167.453 46.861 1.00 157.66 89 ARG A CA 1
ATOM 684 C C . ARG A 1 89 ? 38.586 166.488 47.204 1.00 158.60 89 ARG A C 1
ATOM 685 O O . ARG A 1 89 ? 38.743 166.077 48.353 1.00 166.25 89 ARG A O 1
ATOM 693 N N . GLY A 1 90 ? 39.406 166.157 46.207 1.00 152.38 90 GLY A N 1
ATOM 694 C CA . GLY A 1 90 ? 40.556 165.281 46.419 1.00 157.91 90 GLY A CA 1
ATOM 695 C C . GLY A 1 90 ? 40.298 163.860 46.893 1.00 161.56 90 GLY A C 1
ATOM 696 O O . GLY A 1 90 ? 41.123 163.312 47.632 1.00 164.38 90 GLY A O 1
ATOM 697 N N . GLN A 1 91 ? 39.176 163.248 46.517 1.00 160.81 91 GLN A N 1
ATOM 698 C CA . GLN A 1 91 ? 38.884 161.869 46.894 1.00 162.07 91 GLN A CA 1
ATOM 699 C C . GLN A 1 91 ? 38.733 161.006 45.642 1.00 168.76 91 GLN A C 1
ATOM 700 O O . GLN A 1 91 ? 38.390 161.501 44.566 1.00 169.97 91 GLN A O 1
ATOM 706 N N . THR A 1 92 ? 39.073 159.726 45.772 1.00 171.33 92 THR A N 1
ATOM 707 C CA . THR A 1 92 ? 39.048 158.799 44.643 1.00 173.31 92 THR A CA 1
ATOM 708 C C . THR A 1 92 ? 37.636 158.275 44.348 1.00 170.39 92 THR A C 1
ATOM 709 O O . THR A 1 92 ? 36.920 157.831 45.253 1.00 167.70 92 THR A O 1
ATOM 713 N N . PHE A 1 93 ? 37.264 158.287 43.064 1.00 169.61 93 PHE A N 1
ATOM 714 C CA . PHE A 1 93 ? 35.932 157.948 42.577 1.00 167.02 93 PHE A CA 1
ATOM 715 C C . PHE A 1 93 ? 36.076 157.232 41.238 1.00 170.72 93 PHE A C 1
ATOM 716 O O . PHE A 1 93 ? 36.982 157.537 40.460 1.00 172.20 93 PHE A O 1
ATOM 724 N N . THR A 1 94 ? 35.202 156.258 40.971 1.00 169.71 94 THR A N 1
ATOM 725 C CA . THR A 1 94 ? 35.305 155.489 39.734 1.00 170.34 94 THR A CA 1
ATOM 726 C C . THR A 1 94 ? 33.962 155.410 39.017 1.00 165.77 94 THR A C 1
ATOM 727 O O . THR A 1 94 ? 32.914 155.734 39.578 1.00 161.68 94 THR A O 1
ATOM 731 N N . LEU A 1 95 ? 34.025 155.079 37.724 1.00 166.47 95 LEU A N 1
ATOM 732 C CA . LEU A 1 95 ? 32.830 154.851 36.921 1.00 161.89 95 LEU A CA 1
ATOM 733 C C . LEU A 1 95 ? 32.966 153.659 35.972 1.00 161.76 95 LEU A C 1
ATOM 734 O O . LEU A 1 95 ? 33.921 153.590 35.194 1.00 162.15 95 LEU A O 1
ATOM 739 N N . ASP A 1 96 ? 31.998 152.733 36.030 1.00 161.11 96 ASP A N 1
ATOM 740 C CA . ASP A 1 96 ? 32.008 151.450 35.327 1.00 160.61 96 ASP A CA 1
ATOM 741 C C . ASP A 1 96 ? 31.106 151.512 34.089 1.00 158.17 96 ASP A C 1
ATOM 742 O O . ASP A 1 96 ? 30.481 152.530 33.799 1.00 155.74 96 ASP A O 1
ATOM 747 N N . LEU A 1 97 ? 31.086 150.427 33.304 1.00 160.48 97 LEU A N 1
ATOM 748 C CA . LEU A 1 97 ? 29.988 150.282 32.348 1.00 160.92 97 LEU A CA 1
ATOM 749 C C . LEU A 1 97 ? 28.745 149.717 33.033 1.00 159.38 97 LEU A C 1
ATOM 750 O O . LEU A 1 97 ? 27.619 150.088 32.686 1.00 158.34 97 LEU A O 1
ATOM 755 N N . SER A 1 98 ? 28.937 148.830 34.011 1.00 159.39 98 SER A N 1
ATOM 756 C CA . SER A 1 98 ? 27.841 148.160 34.714 1.00 157.68 98 SER A CA 1
ATOM 757 C C . SER A 1 98 ? 26.936 149.139 35.451 1.00 156.37 98 SER A C 1
ATOM 758 O O . SER A 1 98 ? 27.412 150.071 36.101 1.00 152.16 98 SER A O 1
ATOM 761 N N . ASP A 1 99 ? 25.627 148.857 35.437 1.00 153.11 99 ASP A N 1
ATOM 762 C CA . ASP A 1 99 ? 24.617 149.743 36.023 1.00 151.97 99 ASP A CA 1
ATOM 763 C C . ASP A 1 99 ? 24.504 149.681 37.551 1.00 150.34 99 ASP A C 1
ATOM 764 O O . ASP A 1 99 ? 23.400 149.574 38.100 1.00 144.36 99 ASP A O 1
ATOM 769 N N . ALA A 1 100 ? 25.642 149.783 38.234 1.00 153.70 100 ALA A N 1
ATOM 770 C CA . ALA A 1 100 ? 25.709 149.900 39.690 1.00 152.36 100 ALA A CA 1
ATOM 771 C C . ALA A 1 100 ? 25.185 151.255 40.149 1.00 149.17 100 ALA A C 1
ATOM 772 O O . ALA A 1 100 ? 25.857 152.268 39.923 1.00 151.24 100 ALA A O 1
ATOM 774 N N . PRO A 1 101 ? 24.040 151.322 40.825 1.00 145.55 101 PRO A N 1
ATOM 775 C CA . PRO A 1 101 ? 23.564 152.606 41.348 1.00 150.01 101 PRO A CA 1
ATOM 776 C C . PRO A 1 101 ? 24.611 153.320 42.194 1.00 153.04 101 PRO A C 1
ATOM 777 O O . PRO A 1 101 ? 25.283 152.712 43.029 1.00 153.10 101 PRO A O 1
ATOM 781 N N . GLY A 1 102 ? 24.746 154.626 41.948 1.00 155.99 102 GLY A N 1
ATOM 782 C CA . GLY A 1 102 ? 25.788 155.467 42.509 1.00 155.09 102 GLY A CA 1
ATOM 783 C C . GLY A 1 102 ? 25.918 155.443 44.009 1.00 150.30 102 GLY A C 1
ATOM 784 O O . GLY A 1 102 ? 24.923 155.554 44.726 1.00 149.02 102 GLY A O 1
ATOM 785 N N . ASP A 1 103 ? 27.153 155.306 44.491 1.00 153.87 103 ASP A N 1
ATOM 786 C CA . ASP A 1 103 ? 27.380 155.197 45.926 1.00 162.37 103 ASP A CA 1
ATOM 787 C C . ASP A 1 103 ? 28.558 156.040 46.406 1.00 163.33 103 ASP A C 1
ATOM 788 O O . ASP A 1 103 ? 29.260 155.633 47.343 1.00 165.73 103 ASP A O 1
ATOM 793 N N . GLU A 1 104 ? 28.813 157.198 45.795 1.00 156.07 104 GLU A N 1
ATOM 794 C CA . GLU A 1 104 ? 29.914 158.074 46.194 1.00 152.79 104 GLU A CA 1
ATOM 795 C C . GLU A 1 104 ? 31.251 157.451 45.846 1.00 151.99 104 GLU A C 1
ATOM 796 O O . GLU A 1 104 ? 32.294 158.061 46.108 1.00 146.52 104 GLU A O 1
ATOM 802 N N . ARG A 1 105 ? 31.248 156.243 45.278 1.00 157.55 105 ARG A N 1
ATOM 803 C CA . ARG A 1 105 ? 32.441 155.553 44.813 1.00 158.95 105 ARG A CA 1
ATOM 804 C C . ARG A 1 105 ? 32.358 155.106 43.361 1.00 160.76 105 ARG A C 1
ATOM 805 O O . ARG A 1 105 ? 33.392 155.089 42.702 1.00 162.18 105 ARG A O 1
ATOM 813 N N . ARG A 1 106 ? 31.164 154.803 42.830 1.00 162.03 106 ARG A N 1
ATOM 814 C CA . ARG A 1 106 ? 31.044 154.346 41.443 1.00 163.91 106 ARG A CA 1
ATOM 815 C C . ARG A 1 106 ? 29.649 154.595 40.875 1.00 159.64 106 ARG A C 1
ATOM 816 O O . ARG A 1 106 ? 28.646 154.325 41.543 1.00 158.44 106 ARG A O 1
ATOM 824 N N . VAL A 1 107 ? 29.601 155.180 39.670 1.00 163.63 107 VAL A N 1
ATOM 825 C CA . VAL A 1 107 ? 28.409 155.262 38.825 1.00 159.53 107 VAL A CA 1
ATOM 826 C C . VAL A 1 107 ? 28.761 154.722 37.439 1.00 151.44 107 VAL A C 1
ATOM 827 O O . VAL A 1 107 ? 29.932 154.645 37.074 1.00 152.43 107 VAL A O 1
ATOM 831 N N . ASN A 1 108 ? 27.744 154.402 36.627 1.00 153.21 108 ASN A N 1
ATOM 832 C CA . ASN A 1 108 ? 28.062 153.884 35.297 1.00 157.19 108 ASN A CA 1
ATOM 833 C C . ASN A 1 108 ? 28.126 155.004 34.267 1.00 148.49 108 ASN A C 1
ATOM 834 O O . ASN A 1 108 ? 27.624 156.109 34.480 1.00 147.82 108 ASN A O 1
ATOM 839 N N . LEU A 1 109 ? 28.794 154.717 33.151 1.00 149.14 109 LEU A N 1
ATOM 840 C CA . LEU A 1 109 ? 28.818 155.616 32.001 1.00 153.53 109 LEU A CA 1
ATOM 841 C C . LEU A 1 109 ? 28.334 154.783 30.826 1.00 151.13 109 LEU A C 1
ATOM 842 O O . LEU A 1 109 ? 29.149 154.215 30.089 1.00 151.39 109 LEU A O 1
ATOM 847 N N . PRO A 1 110 ? 27.017 154.782 30.561 1.00 151.14 110 PRO A N 1
ATOM 848 C CA . PRO A 1 110 ? 26.435 153.822 29.599 1.00 158.51 110 PRO A CA 1
ATOM 849 C C . PRO A 1 110 ? 27.187 153.727 28.284 1.00 157.79 110 PRO A C 1
ATOM 850 O O . PRO A 1 110 ? 27.370 152.631 27.740 1.00 155.35 110 PRO A O 1
ATOM 854 N N . HIS A 1 111 ? 27.559 154.861 27.731 1.00 155.94 111 HIS A N 1
ATOM 855 C CA . HIS A 1 111 ? 28.375 154.952 26.537 1.00 160.45 111 HIS A CA 1
ATOM 856 C C . HIS A 1 111 ? 29.822 154.561 26.838 1.00 161.66 111 HIS A C 1
ATOM 857 O O . HIS A 1 111 ? 30.521 155.295 27.548 1.00 159.42 111 HIS A O 1
ATOM 864 N N . PRO A 1 112 ? 30.289 153.400 26.356 1.00 164.13 112 PRO A N 1
ATOM 865 C CA . PRO A 1 112 ? 31.624 152.925 26.729 1.00 163.71 112 PRO A CA 1
ATOM 866 C C . PRO A 1 112 ? 32.739 153.429 25.831 1.00 166.49 112 PRO A C 1
ATOM 867 O O . PRO A 1 112 ? 33.897 153.409 26.250 1.00 169.02 112 PRO A O 1
ATOM 871 N N . GLU A 1 113 ? 32.426 153.878 24.607 1.00 164.50 113 GLU A N 1
ATOM 872 C CA . GLU A 1 113 ? 33.467 154.376 23.707 1.00 167.07 113 GLU A CA 1
ATOM 873 C C . GLU A 1 113 ? 34.168 155.612 24.260 1.00 167.05 113 GLU A C 1
ATOM 874 O O . GLU A 1 113 ? 35.189 156.024 23.696 1.00 163.78 113 GLU A O 1
ATOM 880 N N . ILE A 1 114 ? 33.616 156.234 25.308 1.00 168.18 114 ILE A N 1
ATOM 881 C CA . ILE A 1 114 ? 34.367 157.222 26.084 1.00 166.14 114 ILE A CA 1
ATOM 882 C C . ILE A 1 114 ? 35.515 156.553 26.816 1.00 170.34 114 ILE A C 1
ATOM 883 O O . ILE A 1 114 ? 36.660 157.017 26.765 1.00 173.57 114 ILE A O 1
ATOM 888 N N . ILE A 1 115 ? 35.218 155.447 27.508 1.00 170.91 115 ILE A N 1
ATOM 889 C CA . ILE A 1 115 ? 36.199 154.772 28.363 1.00 172.94 115 ILE A CA 1
ATOM 890 C C . ILE A 1 115 ? 37.455 154.404 27.576 1.00 173.90 115 ILE A C 1
ATOM 891 O O . ILE A 1 115 ? 38.581 154.553 28.068 1.00 173.26 115 ILE A O 1
ATOM 896 N N . HIS A 1 116 ? 37.285 153.920 26.348 1.00 174.62 116 HIS A N 1
ATOM 897 C CA . HIS A 1 116 ? 38.425 153.543 25.525 1.00 175.41 116 HIS A CA 1
ATOM 898 C C . HIS A 1 116 ? 39.249 154.778 25.171 1.00 176.80 116 HIS A C 1
ATOM 899 O O . HIS A 1 116 ? 38.703 155.860 24.934 1.00 174.96 116 HIS A O 1
ATOM 906 N N . ALA A 1 117 ? 40.575 154.618 25.167 1.00 179.56 117 ALA A N 1
ATOM 907 C CA . ALA A 1 117 ? 41.540 155.662 24.811 1.00 184.35 117 ALA A CA 1
ATOM 908 C C . ALA A 1 117 ? 41.610 156.843 25.787 1.00 185.06 117 ALA A C 1
ATOM 909 O O . ALA A 1 117 ? 42.175 157.889 25.437 1.00 184.19 117 ALA A O 1
ATOM 911 N N . LEU A 1 118 ? 41.051 156.732 26.991 1.00 184.34 118 LEU A N 1
ATOM 912 C CA . LEU A 1 118 ? 41.240 157.790 27.981 1.00 182.76 118 LEU A CA 1
ATOM 913 C C . LEU A 1 118 ? 42.566 157.567 28.694 1.00 186.37 118 LEU A C 1
ATOM 914 O O . LEU A 1 118 ? 42.776 156.521 29.323 1.00 186.57 118 LEU A O 1
ATOM 919 N N . GLU A 1 119 ? 43.437 158.583 28.653 1.00 184.84 119 GLU A N 1
ATOM 920 C CA . GLU A 1 119 ? 44.751 158.416 29.248 1.00 183.76 119 GLU A CA 1
ATOM 921 C C . GLU A 1 119 ? 44.833 159.096 30.602 1.00 182.88 119 GLU A C 1
ATOM 922 O O . GLU A 1 119 ? 44.172 160.114 30.831 1.00 182.65 119 GLU A O 1
ATOM 928 N N . PRO A 1 120 ? 45.645 158.546 31.505 1.00 181.97 120 PRO A N 1
ATOM 929 C CA . PRO A 1 120 ? 45.856 159.203 32.799 1.00 182.06 120 PRO A CA 1
ATOM 930 C C . PRO A 1 120 ? 46.396 160.614 32.605 1.00 182.53 120 PRO A C 1
ATOM 931 O O . PRO A 1 120 ? 47.115 160.903 31.645 1.00 180.78 120 PRO A O 1
ATOM 935 N N . GLY A 1 121 ? 46.036 161.496 33.532 1.00 177.84 121 GLY A N 1
ATOM 936 C CA . GLY A 1 121 ? 46.370 162.898 33.375 1.00 178.62 121 GLY A CA 1
ATOM 937 C C . GLY A 1 121 ? 45.550 163.632 32.330 1.00 178.68 121 GLY A C 1
ATOM 938 O O . GLY A 1 121 ? 46.041 164.603 31.740 1.00 177.52 121 GLY A O 1
ATOM 939 N N . MET A 1 122 ? 44.319 163.183 32.071 1.00 178.36 122 MET A N 1
ATOM 940 C CA . MET A 1 122 ? 43.334 163.918 31.287 1.00 171.95 122 MET A CA 1
ATOM 941 C C . MET A 1 122 ? 42.220 164.370 32.221 1.00 168.99 122 MET A C 1
ATOM 942 O O . MET A 1 122 ? 41.871 163.668 33.173 1.00 167.37 122 MET A O 1
ATOM 947 N N . SER A 1 123 ? 41.648 165.537 31.949 1.00 164.21 123 SER A N 1
ATOM 948 C CA . SER A 1 123 ? 40.569 166.004 32.803 1.00 157.62 123 SER A CA 1
ATOM 949 C C . SER A 1 123 ? 39.245 165.434 32.312 1.00 153.52 123 SER A C 1
ATOM 950 O O . SER A 1 123 ? 39.081 165.107 31.133 1.00 155.77 123 SER A O 1
ATOM 953 N N . LEU A 1 124 ? 38.305 165.300 33.244 1.00 148.90 124 LEU A N 1
ATOM 954 C CA . LEU A 1 124 ? 36.941 164.884 32.949 1.00 148.29 124 LEU A CA 1
ATOM 955 C C . LEU A 1 124 ? 35.964 165.833 33.618 1.00 147.06 124 LEU A C 1
ATOM 956 O O . LEU A 1 124 ? 36.015 166.018 34.837 1.00 147.39 124 LEU A O 1
ATOM 961 N N . LEU A 1 125 ? 35.059 166.407 32.838 1.00 140.83 125 LEU A N 1
ATOM 962 C CA . LEU A 1 125 ? 34.155 167.424 33.339 1.00 137.46 125 LEU A CA 1
ATOM 963 C C . LEU A 1 125 ? 32.742 166.868 33.432 1.00 137.78 125 LEU A C 1
ATOM 964 O O . LEU A 1 125 ? 32.246 166.248 32.484 1.00 136.78 125 LEU A O 1
ATOM 969 N N . LEU A 1 126 ? 32.107 167.083 34.577 1.00 137.07 126 LEU A N 1
ATOM 970 C CA . LEU A 1 126 ? 30.713 166.729 34.789 1.00 137.78 126 LEU A CA 1
ATOM 971 C C . LEU A 1 126 ? 29.914 167.966 35.184 1.00 139.55 126 LEU A C 1
ATOM 972 O O . LEU A 1 126 ? 30.473 168.977 35.611 1.00 138.14 126 LEU A O 1
ATOM 977 N N . ASP A 1 127 ? 28.593 167.868 35.016 1.00 141.10 127 ASP A N 1
ATOM 978 C CA . ASP A 1 127 ? 27.640 168.929 35.362 1.00 142.74 127 ASP A CA 1
ATOM 979 C C . ASP A 1 127 ? 28.055 170.258 34.736 1.00 147.93 127 ASP A C 1
ATOM 980 O O . ASP A 1 127 ? 28.259 171.266 35.417 1.00 147.76 127 ASP A O 1
ATOM 985 N N . ASP A 1 128 ? 28.189 170.232 33.405 1.00 148.63 128 ASP A N 1
ATOM 986 C CA . ASP A 1 128 ? 28.596 171.408 32.633 1.00 148.95 128 ASP A CA 1
ATOM 987 C C . ASP A 1 128 ? 29.932 171.944 33.146 1.00 146.67 128 ASP A C 1
ATOM 988 O O . ASP A 1 128 ? 30.122 173.151 33.323 1.00 146.61 128 ASP A O 1
ATOM 993 N N . GLY A 1 129 ? 30.858 171.027 33.420 1.00 143.72 129 GLY A N 1
ATOM 994 C CA . GLY A 1 129 ? 32.166 171.422 33.881 1.00 139.94 129 GLY A CA 1
ATOM 995 C C . GLY A 1 129 ? 32.213 171.916 35.306 1.00 141.98 129 GLY A C 1
ATOM 996 O O . GLY A 1 129 ? 33.294 172.303 35.764 1.00 143.26 129 GLY A O 1
ATOM 997 N N . LYS A 1 130 ? 31.083 171.906 36.033 1.00 145.07 130 LYS A N 1
ATOM 998 C CA . LYS A 1 130 ? 31.088 172.377 37.418 1.00 143.89 130 LYS A CA 1
ATOM 999 C C . LYS A 1 130 ? 32.090 171.597 38.258 1.00 141.18 130 LYS A C 1
ATOM 1000 O O . LYS A 1 130 ? 32.832 172.185 39.058 1.00 143.54 130 LYS A O 1
ATOM 1006 N N . ILE A 1 131 ? 32.125 170.276 38.099 1.00 138.26 131 ILE A N 1
ATOM 1007 C CA . ILE A 1 131 ? 33.112 169.430 38.755 1.00 138.47 131 ILE A CA 1
ATOM 1008 C C . ILE A 1 131 ? 34.129 168.970 37.717 1.00 140.07 131 ILE A C 1
ATOM 1009 O O . ILE A 1 131 ? 33.779 168.653 36.573 1.00 146.32 131 ILE A O 1
ATOM 1014 N N . ARG A 1 132 ? 35.396 168.980 38.112 1.00 141.29 132 ARG A N 1
ATOM 1015 C CA . ARG A 1 132 ? 36.497 168.473 37.309 1.00 145.32 132 ARG A CA 1
ATOM 1016 C C . ARG A 1 132 ? 36.968 167.169 37.930 1.00 149.47 132 ARG A C 1
ATOM 1017 O O . ARG A 1 132 ? 37.158 167.088 39.147 1.00 151.95 132 ARG A O 1
ATOM 1025 N N . LEU A 1 133 ? 37.101 166.139 37.110 1.00 149.69 133 LEU A N 1
ATOM 1026 C CA . LEU A 1 133 ? 37.651 164.874 37.561 1.00 152.54 133 LEU A CA 1
ATOM 1027 C C . LEU A 1 133 ? 38.988 164.662 36.876 1.00 156.00 133 LEU A C 1
ATOM 1028 O O . LEU A 1 133 ? 39.151 164.994 35.697 1.00 161.51 133 LEU A O 1
ATOM 1033 N N . GLU A 1 134 ? 39.955 164.163 37.641 1.00 161.52 134 GLU A N 1
ATOM 1034 C CA . GLU A 1 134 ? 41.265 163.803 37.118 1.00 167.51 134 GLU A CA 1
ATOM 1035 C C . GLU A 1 134 ? 41.381 162.285 37.085 1.00 172.20 134 GLU A C 1
ATOM 1036 O O . GLU A 1 134 ? 41.146 161.618 38.100 1.00 174.23 134 GLU A O 1
ATOM 1042 N N . VAL A 1 135 ? 41.750 161.750 35.922 1.00 171.71 135 VAL A N 1
ATOM 1043 C CA . VAL A 1 135 ? 41.906 160.310 35.742 1.00 174.40 135 VAL A CA 1
ATOM 1044 C C . VAL A 1 135 ? 43.272 159.878 36.275 1.00 178.55 135 VAL A C 1
ATOM 1045 O O . VAL A 1 135 ? 44.315 160.304 35.764 1.00 179.04 135 VAL A O 1
ATOM 1049 N N . VAL A 1 136 ? 43.269 159.022 37.303 1.00 180.65 136 VAL A N 1
ATOM 1050 C CA . VAL A 1 136 ? 44.521 158.573 37.922 1.00 179.14 136 VAL A CA 1
ATOM 1051 C C . VAL A 1 136 ? 45.063 157.323 37.237 1.00 179.08 136 VAL A C 1
ATOM 1052 O O . VAL A 1 136 ? 46.261 157.238 36.957 1.00 180.45 136 VAL A O 1
ATOM 1056 N N . ASN A 1 137 ? 44.207 156.340 36.966 1.00 177.79 137 ASN A N 1
ATOM 1057 C CA . ASN A 1 137 ? 44.594 155.153 36.210 1.00 180.18 137 ASN A CA 1
ATOM 1058 C C . ASN A 1 137 ? 43.320 154.484 35.708 1.00 178.69 137 ASN A C 1
ATOM 1059 O O . ASN A 1 137 ? 42.272 154.559 36.349 1.00 177.17 137 ASN A O 1
ATOM 1064 N N . CYS A 1 138 ? 43.419 153.838 34.552 1.00 176.30 138 CYS A N 1
ATOM 1065 C CA . CYS A 1 138 ? 42.263 153.306 33.844 1.00 173.51 138 CYS A CA 1
ATOM 1066 C C . CYS A 1 138 ? 42.318 151.786 33.696 1.00 176.21 138 CYS A C 1
ATOM 1067 O O . CYS A 1 138 ? 43.372 151.157 33.845 1.00 178.15 138 CYS A O 1
ATOM 1070 N N . HIS A 1 139 ? 41.130 151.209 33.465 1.00 173.60 139 HIS A N 1
ATOM 1071 C CA . HIS A 1 139 ? 40.901 149.820 33.071 1.00 170.11 139 HIS A CA 1
ATOM 1072 C C . HIS A 1 139 ? 39.929 149.823 31.898 1.00 171.81 139 HIS A C 1
ATOM 1073 O O . HIS A 1 139 ? 39.424 150.873 31.494 1.00 172.72 139 HIS A O 1
ATOM 1080 N N . SER A 1 140 ? 39.680 148.637 31.329 1.00 174.10 140 SER A N 1
ATOM 1081 C CA . SER A 1 140 ? 38.707 148.518 30.240 1.00 169.86 140 SER A CA 1
ATOM 1082 C C . SER A 1 140 ? 37.271 148.738 30.716 1.00 170.05 140 SER A C 1
ATOM 1083 O O . SER A 1 140 ? 36.444 149.284 29.975 1.00 164.95 140 SER A O 1
ATOM 1086 N N . ASP A 1 141 ? 36.938 148.273 31.922 1.00 174.18 141 ASP A N 1
ATOM 1087 C CA . ASP A 1 141 ? 35.577 148.371 32.432 1.00 169.76 141 ASP A CA 1
ATOM 1088 C C . ASP A 1 141 ? 35.280 149.662 33.177 1.00 165.11 141 ASP A C 1
ATOM 1089 O O . ASP A 1 141 ? 34.105 150.022 33.302 1.00 162.59 141 ASP A O 1
ATOM 1094 N N . ALA A 1 142 ? 36.299 150.358 33.679 1.00 165.60 142 ALA A N 1
ATOM 1095 C CA . ALA A 1 142 ? 36.069 151.516 34.536 1.00 167.86 142 ALA A CA 1
ATOM 1096 C C . ALA A 1 142 ? 37.283 152.436 34.501 1.00 169.46 142 ALA A C 1
ATOM 1097 O O . ALA A 1 142 ? 38.349 152.078 33.992 1.00 169.23 142 ALA A O 1
ATOM 1099 N N . ILE A 1 143 ? 37.095 153.649 35.028 1.00 167.58 143 ILE A N 1
ATOM 1100 C CA . ILE A 1 143 ? 38.164 154.637 35.142 1.00 168.35 143 ILE A CA 1
ATOM 1101 C C . ILE A 1 143 ? 38.243 155.116 36.582 1.00 173.58 143 ILE A C 1
ATOM 1102 O O . ILE A 1 143 ? 37.265 155.654 37.116 1.00 173.62 143 ILE A O 1
ATOM 1107 N N . GLU A 1 144 ? 39.414 154.942 37.193 1.00 177.27 144 GLU A N 1
ATOM 1108 C CA . GLU A 1 144 ? 39.664 155.421 38.545 1.00 175.28 144 GLU A CA 1
ATOM 1109 C C . GLU A 1 144 ? 40.015 156.895 38.450 1.00 174.42 144 GLU A C 1
ATOM 1110 O O . GLU A 1 144 ? 40.830 157.294 37.613 1.00 175.32 144 GLU A O 1
ATOM 1116 N N . THR A 1 145 ? 39.385 157.713 39.279 1.00 172.07 145 THR A N 1
ATOM 1117 C CA . THR A 1 145 ? 39.592 159.145 39.189 1.00 172.41 145 THR A CA 1
ATOM 1118 C C . THR A 1 145 ? 39.870 159.732 40.561 1.00 171.64 145 THR A C 1
ATOM 1119 O O . THR A 1 145 ? 39.657 159.101 41.598 1.00 173.83 145 THR A O 1
ATOM 1123 N N . ARG A 1 146 ? 40.397 160.948 40.536 1.00 170.03 146 ARG A N 1
ATOM 1124 C CA . ARG A 1 146 ? 40.579 161.761 41.724 1.00 174.59 146 ARG A CA 1
ATOM 1125 C C . ARG A 1 146 ? 39.782 163.036 41.507 1.00 166.35 146 ARG A C 1
ATOM 1126 O O . ARG A 1 146 ? 39.909 163.674 40.459 1.00 164.05 146 ARG A O 1
ATOM 1134 N N . VAL A 1 147 ? 38.954 163.394 42.482 1.00 160.86 147 VAL A N 1
ATOM 1135 C CA . VAL A 1 147 ? 38.146 164.603 42.375 1.00 158.24 147 VAL A CA 1
ATOM 1136 C C . VAL A 1 147 ? 39.057 165.823 42.429 1.00 159.20 147 VAL A C 1
ATOM 1137 O O . VAL A 1 147 ? 39.746 166.052 43.428 1.00 169.87 147 VAL A O 1
ATOM 1141 N N . ALA A 1 148 ? 39.070 166.613 41.353 1.00 153.33 148 ALA A N 1
ATOM 1142 C CA . ALA A 1 148 ? 39.816 167.864 41.352 1.00 153.50 148 ALA A CA 1
ATOM 1143 C C . ALA A 1 148 ? 38.961 169.078 41.718 1.00 156.34 148 ALA A C 1
ATOM 1144 O O . ALA A 1 148 ? 39.515 170.107 42.127 1.00 154.36 148 ALA A O 1
ATOM 1146 N N . VAL A 1 149 ? 37.636 168.982 41.575 1.00 156.35 149 VAL A N 1
ATOM 1147 C CA . VAL A 1 149 ? 36.660 169.952 42.089 1.00 154.01 149 VAL A CA 1
ATOM 1148 C C . VAL A 1 149 ? 35.400 169.172 42.452 1.00 151.94 149 VAL A C 1
ATOM 1149 O O . VAL A 1 149 ? 34.962 168.297 41.700 1.00 152.86 149 VAL A O 1
ATOM 1153 N N . GLY A 1 150 ? 34.800 169.506 43.597 1.00 157.34 150 GLY A N 1
ATOM 1154 C CA . GLY A 1 150 ? 33.688 168.758 44.136 1.00 158.18 150 GLY A CA 1
ATOM 1155 C C . GLY A 1 150 ? 32.369 169.524 44.151 1.00 160.40 150 GLY A C 1
ATOM 1156 O O . GLY A 1 150 ? 32.290 170.714 43.834 1.00 163.58 150 GLY A O 1
ATOM 1157 N N . GLY A 1 151 ? 31.324 168.800 44.521 1.00 158.20 151 GLY A N 1
ATOM 1158 C CA . GLY A 1 151 ? 29.988 169.357 44.620 1.00 158.56 151 GLY A CA 1
ATOM 1159 C C . GLY A 1 151 ? 28.956 168.280 44.372 1.00 158.45 151 GLY A C 1
ATOM 1160 O O . GLY A 1 151 ? 29.257 167.189 43.892 1.00 158.57 151 GLY A O 1
ATOM 1161 N N . GLU A 1 152 ? 27.711 168.615 44.696 1.00 159.48 152 GLU A N 1
ATOM 1162 C CA . GLU A 1 152 ? 26.611 167.687 44.477 1.00 159.78 152 GLU A CA 1
ATOM 1163 C C . GLU A 1 152 ? 26.581 167.231 43.026 1.00 155.26 152 GLU A C 1
ATOM 1164 O O . GLU A 1 152 ? 26.709 168.036 42.103 1.00 153.94 152 GLU A O 1
ATOM 1170 N N . LEU A 1 153 ? 26.516 165.922 42.840 1.00 153.22 153 LEU A N 1
ATOM 1171 C CA . LEU A 1 153 ? 26.514 165.289 41.530 1.00 147.43 153 LEU A CA 1
ATOM 1172 C C . LEU A 1 153 ? 25.206 164.503 41.394 1.00 150.07 153 LEU A C 1
ATOM 1173 O O . LEU A 1 153 ? 25.105 163.372 41.871 1.00 152.68 153 LEU A O 1
ATOM 1178 N N . SER A 1 154 ? 24.178 165.114 40.813 1.00 147.42 154 SER A N 1
ATOM 1179 C CA . SER A 1 154 ? 22.948 164.367 40.586 1.00 147.24 154 SER A CA 1
ATOM 1180 C C . SER A 1 154 ? 23.146 163.321 39.489 1.00 147.16 154 SER A C 1
ATOM 1181 O O . SER A 1 154 ? 24.115 163.363 38.724 1.00 146.51 154 SER A O 1
ATOM 1184 N N . ASP A 1 155 ? 22.207 162.372 39.416 1.00 145.73 155 ASP A N 1
ATOM 1185 C CA . ASP A 1 155 ? 22.263 161.340 38.383 1.00 149.68 155 ASP A CA 1
ATOM 1186 C C . ASP A 1 155 ? 21.888 161.909 37.007 1.00 146.06 155 ASP A C 1
ATOM 1187 O O . ASP A 1 155 ? 21.293 162.988 36.877 1.00 144.58 155 ASP A O 1
ATOM 1192 N N . ARG A 1 156 ? 22.305 161.171 35.968 1.00 142.79 156 ARG A N 1
ATOM 1193 C CA . ARG A 1 156 ? 22.062 161.495 34.555 1.00 142.39 156 ARG A CA 1
ATOM 1194 C C . ARG A 1 156 ? 22.548 162.896 34.201 1.00 141.07 156 ARG A C 1
ATOM 1195 O O . ARG A 1 156 ? 22.015 163.538 33.295 1.00 144.63 156 ARG A O 1
ATOM 1203 N N . LYS A 1 157 ? 23.593 163.353 34.897 1.00 139.19 157 LYS A N 1
ATOM 1204 C CA . LYS A 1 157 ? 24.208 164.647 34.641 1.00 137.15 157 LYS A CA 1
ATOM 1205 C C . LYS A 1 157 ? 25.179 164.525 33.463 1.00 136.22 157 LYS A C 1
ATOM 1206 O O . LYS A 1 157 ? 25.548 163.431 33.039 1.00 136.86 157 LYS A O 1
ATOM 1212 N N . GLY A 1 158 ? 25.570 165.664 32.918 1.00 136.77 158 GLY A N 1
ATOM 1213 C CA . GLY A 1 158 ? 26.294 165.694 31.661 1.00 141.53 158 GLY A CA 1
ATOM 1214 C C . GLY A 1 158 ? 27.801 165.561 31.783 1.00 140.37 158 GLY A C 1
ATOM 1215 O O . GLY A 1 158 ? 28.410 166.054 32.722 1.00 143.50 158 GLY A O 1
ATOM 1216 N N . VAL A 1 159 ? 28.405 164.928 30.781 1.00 136.67 159 VAL A N 1
ATOM 1217 C CA . VAL A 1 159 ? 29.830 164.627 30.791 1.00 137.79 159 VAL A CA 1
ATOM 1218 C C . VAL A 1 159 ? 30.502 165.317 29.616 1.00 139.11 159 VAL A C 1
ATOM 1219 O O . VAL A 1 159 ? 29.906 165.439 28.541 1.00 133.34 159 VAL A O 1
ATOM 1223 N N . ASN A 1 160 ? 31.732 165.787 29.832 1.00 140.61 160 ASN A N 1
ATOM 1224 C CA . ASN A 1 160 ? 32.522 166.432 28.790 1.00 135.10 160 ASN A CA 1
ATOM 1225 C C . ASN A 1 160 ? 33.960 165.967 28.882 1.00 137.07 160 ASN A C 1
ATOM 1226 O O . ASN A 1 160 ? 34.511 165.840 29.980 1.00 142.34 160 ASN A O 1
ATOM 1231 N N . VAL A 1 161 ? 34.573 165.736 27.732 1.00 134.48 161 VAL A N 1
ATOM 1232 C CA . VAL A 1 161 ? 35.969 165.322 27.740 1.00 137.49 161 VAL A CA 1
ATOM 1233 C C . VAL A 1 161 ? 36.735 166.172 26.729 1.00 141.20 161 VAL A C 1
ATOM 1234 O O . VAL A 1 161 ? 36.683 165.934 25.511 1.00 146.97 161 VAL A O 1
ATOM 1238 N N . PRO A 1 162 ? 37.457 167.172 27.198 1.00 140.88 162 PRO A N 1
ATOM 1239 C CA . PRO A 1 162 ? 38.050 168.154 26.284 1.00 140.68 162 PRO A CA 1
ATOM 1240 C C . PRO A 1 162 ? 39.317 167.649 25.636 1.00 145.97 162 PRO A C 1
ATOM 1241 O O . PRO A 1 162 ? 39.609 167.946 24.472 1.00 142.13 162 PRO A O 1
ATOM 1245 N N . GLU A 1 163 ? 40.070 166.865 26.408 1.00 151.93 163 GLU A N 1
ATOM 1246 C CA . GLU A 1 163 ? 41.388 166.418 25.988 1.00 155.73 163 GLU A CA 1
ATOM 1247 C C . GLU A 1 163 ? 41.266 165.328 24.939 1.00 153.14 163 GLU A C 1
ATOM 1248 O O . GLU A 1 163 ? 41.941 165.362 23.904 1.00 155.10 163 GLU A O 1
ATOM 1254 N N . ALA A 1 164 ? 40.382 164.370 25.188 1.00 147.62 164 ALA A N 1
ATOM 1255 C CA . ALA A 1 164 ? 40.264 163.211 24.329 1.00 149.42 164 ALA A CA 1
ATOM 1256 C C . ALA A 1 164 ? 39.448 163.517 23.086 1.00 152.69 164 ALA A C 1
ATOM 1257 O O . ALA A 1 164 ? 38.445 164.240 23.135 1.00 150.96 164 ALA A O 1
ATOM 1259 N N . VAL A 1 165 ? 39.882 162.935 21.973 1.00 152.63 165 VAL A N 1
ATOM 1260 C CA . VAL A 1 165 ? 39.111 162.885 20.744 1.00 148.14 165 VAL A CA 1
ATOM 1261 C C . VAL A 1 165 ? 38.601 161.459 20.624 1.00 147.43 165 VAL A C 1
ATOM 1262 O O . VAL A 1 165 ? 39.386 160.506 20.650 1.00 142.76 165 VAL A O 1
ATOM 1266 N N . LEU A 1 166 ? 37.283 161.319 20.530 1.00 148.83 166 LEU A N 1
ATOM 1267 C CA . LEU A 1 166 ? 36.612 160.033 20.647 1.00 149.61 166 LEU A CA 1
ATOM 1268 C C . LEU A 1 166 ? 36.221 159.476 19.288 1.00 155.68 166 LEU A C 1
ATOM 1269 O O . LEU A 1 166 ? 35.765 160.214 18.406 1.00 155.99 166 LEU A O 1
ATOM 1274 N N . GLN A 1 167 ? 36.375 158.159 19.141 1.00 156.50 167 GLN A N 1
ATOM 1275 C CA . GLN A 1 167 ? 35.834 157.459 17.981 1.00 158.08 167 GLN A CA 1
ATOM 1276 C C . GLN A 1 167 ? 34.353 157.317 18.269 1.00 153.90 167 GLN A C 1
ATOM 1277 O O . GLN A 1 167 ? 33.893 156.343 18.872 1.00 150.42 167 GLN A O 1
ATOM 1283 N N . LEU A 1 168 ? 33.614 158.354 17.887 1.00 154.62 168 LEU A N 1
ATOM 1284 C CA . LEU A 1 168 ? 32.165 158.347 17.945 1.00 152.11 168 LEU A CA 1
ATOM 1285 C C . LEU A 1 168 ? 31.651 159.240 16.828 1.00 149.38 168 LEU A C 1
ATOM 1286 O O . LEU A 1 168 ? 32.246 160.284 16.530 1.00 150.48 168 LEU A O 1
ATOM 1291 N N . SER A 1 169 ? 30.583 158.802 16.190 1.00 145.75 169 SER A N 1
ATOM 1292 C CA . SER A 1 169 ? 30.081 159.550 15.047 1.00 148.30 169 SER A CA 1
ATOM 1293 C C . SER A 1 169 ? 29.216 160.722 15.516 1.00 144.51 169 SER A C 1
ATOM 1294 O O . SER A 1 169 ? 28.420 160.575 16.449 1.00 143.38 169 SER A O 1
ATOM 1297 N N . PRO A 1 170 ? 29.324 161.952 14.944 1.00 140.71 170 PRO A N 1
ATOM 1298 C CA . PRO A 1 170 ? 28.538 163.082 15.445 1.00 138.59 170 PRO A CA 1
ATOM 1299 C C . PRO A 1 170 ? 27.063 162.857 15.099 1.00 135.97 170 PRO A C 1
ATOM 1300 O O . PRO A 1 170 ? 26.233 163.646 15.513 1.00 134.01 170 PRO A O 1
ATOM 1304 N N . LEU A 1 171 ? 26.783 161.792 14.344 1.00 140.13 171 LEU A N 1
ATOM 1305 C CA . LEU A 1 171 ? 25.384 161.491 13.951 1.00 139.02 171 LEU A CA 1
ATOM 1306 C C . LEU A 1 171 ? 24.827 160.461 14.932 1.00 139.71 171 LEU A C 1
ATOM 1307 O O . LEU A 1 171 ? 25.365 159.340 14.982 1.00 142.46 171 LEU A O 1
ATOM 1312 N N . THR A 1 172 ? 23.788 160.832 15.681 1.00 140.32 172 THR A N 1
ATOM 1313 C CA . THR A 1 172 ? 23.138 159.871 16.605 1.00 140.31 172 THR A CA 1
ATOM 1314 C C . THR A 1 172 ? 22.032 159.170 15.819 1.00 139.70 172 THR A C 1
ATOM 1315 O O . THR A 1 172 ? 21.677 159.679 14.742 1.00 136.58 172 THR A O 1
ATOM 1319 N N . ASP A 1 173 ? 21.531 158.036 16.310 1.00 145.77 173 ASP A N 1
ATOM 1320 C CA . ASP A 1 173 ? 20.414 157.410 15.633 1.00 141.85 173 ASP A CA 1
ATOM 1321 C C . ASP A 1 173 ? 19.233 158.379 15.599 1.00 136.14 173 ASP A C 1
ATOM 1322 O O . ASP A 1 173 ? 18.516 158.469 14.597 1.00 134.16 173 ASP A O 1
ATOM 1327 N N . LYS A 1 174 ? 19.045 159.131 16.688 1.00 135.36 174 LYS A N 1
ATOM 1328 C CA . LYS A 1 174 ? 18.047 160.193 16.721 1.00 132.31 174 LYS A CA 1
ATOM 1329 C C . LYS A 1 174 ? 18.335 161.267 15.678 1.00 131.21 174 LYS A C 1
ATOM 1330 O O . LYS A 1 174 ? 17.411 161.798 15.057 1.00 122.47 174 LYS A O 1
ATOM 1336 N N . ASP A 1 175 ? 19.618 161.585 15.478 1.00 133.63 175 ASP A N 1
ATOM 1337 C CA . ASP A 1 175 ? 20.001 162.636 14.496 1.00 131.28 175 ASP A CA 1
ATOM 1338 C C . ASP A 1 175 ? 19.694 162.151 13.078 1.00 131.81 175 ASP A C 1
ATOM 1339 O O . ASP A 1 175 ? 19.330 162.989 12.239 1.00 129.73 175 ASP A O 1
ATOM 1344 N N . ARG A 1 176 ? 19.876 160.854 12.820 1.00 136.36 176 ARG A N 1
ATOM 1345 C CA . ARG A 1 176 ? 19.597 160.286 11.474 1.00 128.52 176 ARG A CA 1
ATOM 1346 C C . ARG A 1 176 ? 18.104 160.423 11.161 1.00 126.24 176 ARG A C 1
ATOM 1347 O O . ARG A 1 176 ? 17.773 160.760 10.008 1.00 127.80 176 ARG A O 1
ATOM 1355 N N . ARG A 1 177 ? 17.239 160.176 12.151 1.00 124.83 177 ARG A N 1
ATOM 1356 C CA . ARG A 1 177 ? 15.776 160.360 11.949 1.00 126.92 177 ARG A CA 1
ATOM 1357 C C . ARG A 1 177 ? 15.511 161.837 11.654 1.00 126.41 177 ARG A C 1
ATOM 1358 O O . ARG A 1 177 ? 14.699 162.124 10.754 1.00 126.00 177 ARG A O 1
ATOM 1366 N N . ASP A 1 178 ? 16.187 162.732 12.381 1.00 130.02 178 ASP A N 1
ATOM 1367 C CA . ASP A 1 178 ? 16.013 164.194 12.176 1.00 126.92 178 ASP A CA 1
ATOM 1368 C C . ASP A 1 178 ? 16.458 164.548 10.756 1.00 130.14 178 ASP A C 1
ATOM 1369 O O . ASP A 1 178 ? 15.779 165.372 10.114 1.00 132.79 178 ASP A O 1
ATOM 1374 N N . LEU A 1 179 ? 17.559 163.950 10.294 1.00 130.71 179 LEU A N 1
ATOM 1375 C CA . LEU A 1 179 ? 18.109 164.263 8.948 1.00 130.06 179 LEU A CA 1
ATOM 1376 C C . LEU A 1 179 ? 17.103 163.866 7.867 1.00 128.27 179 LEU A C 1
ATOM 1377 O O . LEU A 1 179 ? 16.910 164.660 6.930 1.00 129.05 179 LEU A O 1
ATOM 1382 N N . ALA A 1 180 ? 16.475 162.696 8.005 1.00 127.68 180 ALA A N 1
ATOM 1383 C CA . ALA A 1 180 ? 15.551 162.205 6.956 1.00 129.33 180 ALA A CA 1
ATOM 1384 C C . ALA A 1 180 ? 14.280 163.058 6.945 1.00 126.73 180 ALA A C 1
ATOM 1385 O O . ALA A 1 180 ? 13.640 163.143 5.881 1.00 136.17 180 ALA A O 1
ATOM 1387 N N . PHE A 1 181 ? 13.941 163.672 8.081 1.00 119.40 181 PHE A N 1
ATOM 1388 C CA . PHE A 1 181 ? 12.719 164.452 8.175 1.00 123.38 181 PHE A CA 1
ATOM 1389 C C . PHE A 1 181 ? 12.916 165.858 7.625 1.00 123.64 181 PHE A C 1
ATOM 1390 O O . PHE A 1 181 ? 12.046 166.409 6.932 1.00 122.65 181 PHE A O 1
ATOM 1398 N N . GLY A 1 182 ? 14.078 166.445 7.928 1.00 122.04 182 GLY A N 1
ATOM 1399 C CA . GLY A 1 182 ? 14.382 167.808 7.448 1.00 119.92 182 GLY A CA 1
ATOM 1400 C C . GLY A 1 182 ? 14.679 167.824 5.960 1.00 120.82 182 GLY A C 1
ATOM 1401 O O . GLY A 1 182 ? 14.257 168.781 5.287 1.00 117.84 182 GLY A O 1
ATOM 1402 N N . LEU A 1 183 ? 15.385 166.806 5.461 1.00 122.46 183 LEU A N 1
ATOM 1403 C CA . LEU A 1 183 ? 15.670 166.714 4.004 1.00 117.69 183 LEU A CA 1
ATOM 1404 C C . LEU A 1 183 ? 14.342 166.574 3.256 1.00 117.19 183 LEU A C 1
ATOM 1405 O O . LEU A 1 183 ? 14.189 167.221 2.202 1.00 114.70 183 LEU A O 1
ATOM 1410 N N . GLU A 1 184 ? 13.423 165.766 3.790 1.00 122.90 184 GLU A N 1
ATOM 1411 C CA . GLU A 1 184 ? 12.081 165.609 3.169 1.00 122.08 184 GLU A CA 1
ATOM 1412 C C . GLU A 1 184 ? 11.393 166.976 3.158 1.00 121.08 184 GLU A C 1
ATOM 1413 O O . GLU A 1 184 ? 10.777 167.319 2.129 1.00 120.53 184 GLU A O 1
ATOM 1419 N N . LEU A 1 185 ? 11.512 167.728 4.255 1.00 123.72 185 LEU A N 1
ATOM 1420 C CA . LEU A 1 185 ? 10.865 169.043 4.354 1.00 121.70 185 LEU A CA 1
ATOM 1421 C C . LEU A 1 185 ? 11.367 170.032 3.318 1.00 122.37 185 LEU A C 1
ATOM 1422 O O . LEU A 1 185 ? 10.610 170.904 2.873 1.00 123.57 185 LEU A O 1
ATOM 1427 N N . GLY A 1 186 ? 12.649 169.953 2.972 1.00 120.29 186 GLY A N 1
ATOM 1428 C CA . GLY A 1 186 ? 13.270 170.913 2.082 1.00 114.74 186 GLY A CA 1
ATOM 1429 C C . GLY A 1 186 ? 14.068 171.971 2.830 1.00 115.58 186 GLY A C 1
ATOM 1430 O O . GLY A 1 186 ? 14.082 173.144 2.428 1.00 115.09 186 GLY A O 1
ATOM 1431 N N . VAL A 1 187 ? 14.721 171.583 3.933 1.00 117.82 187 VAL A N 1
ATOM 1432 C CA . VAL A 1 187 ? 15.613 172.524 4.596 1.00 114.09 187 VAL A CA 1
ATOM 1433 C C . VAL A 1 187 ? 16.816 172.734 3.694 1.00 109.89 187 VAL A C 1
ATOM 1434 O O . VAL A 1 187 ? 17.246 171.826 2.960 1.00 111.36 187 VAL A O 1
ATOM 1438 N N . ASP A 1 188 ? 17.408 173.925 3.801 1.00 109.27 188 ASP A N 1
ATOM 1439 C CA . ASP A 1 188 ? 18.541 174.357 3.003 1.00 105.77 188 ASP A CA 1
ATOM 1440 C C . ASP A 1 188 ? 19.856 174.093 3.696 1.00 112.68 188 ASP A C 1
ATOM 1441 O O . ASP A 1 188 ? 20.834 173.698 3.042 1.00 108.72 188 ASP A O 1
ATOM 1446 N N . TRP A 1 189 ? 19.874 174.325 5.013 1.00 112.53 189 TRP A N 1
ATOM 1447 C CA . TRP A 1 189 ? 21.072 174.240 5.834 1.00 108.50 189 TRP A CA 1
ATOM 1448 C C . TRP A 1 189 ? 20.895 173.248 6.978 1.00 106.66 189 TRP A C 1
ATOM 1449 O O . TRP A 1 189 ? 19.951 173.361 7.775 1.00 107.55 189 TRP A O 1
ATOM 1460 N N . VAL A 1 190 ? 21.827 172.301 7.071 1.00 102.71 190 VAL A N 1
ATOM 1461 C CA . VAL A 1 190 ? 21.939 171.381 8.194 1.00 103.54 190 VAL A CA 1
ATOM 1462 C C . VAL A 1 190 ? 23.161 171.765 9.015 1.00 111.59 190 VAL A C 1
ATOM 1463 O O . VAL A 1 190 ? 24.281 171.774 8.491 1.00 109.15 190 VAL A O 1
ATOM 1467 N N . ALA A 1 191 ? 22.953 172.061 10.301 1.00 112.04 191 ALA A N 1
ATOM 1468 C CA . ALA A 1 191 ? 24.043 172.312 11.239 1.00 103.29 191 ALA A CA 1
ATOM 1469 C C . ALA A 1 191 ? 24.417 171.027 11.982 1.00 104.97 191 ALA A C 1
ATOM 1470 O O . ALA A 1 191 ? 23.587 170.461 12.702 1.00 109.85 191 ALA A O 1
ATOM 1472 N N . LEU A 1 192 ? 25.668 170.584 11.839 1.00 106.04 192 LEU A N 1
ATOM 1473 C CA . LEU A 1 192 ? 26.142 169.353 12.464 1.00 111.47 192 LEU A CA 1
ATOM 1474 C C . LEU A 1 192 ? 26.812 169.650 13.800 1.00 120.38 192 LEU A C 1
ATOM 1475 O O . LEU A 1 192 ? 27.626 170.573 13.907 1.00 120.70 192 LEU A O 1
ATOM 1480 N N . SER A 1 193 ? 26.482 168.855 14.819 1.00 122.23 193 SER A N 1
ATOM 1481 C CA . SER A 1 193 ? 27.061 169.005 16.150 1.00 121.98 193 SER A CA 1
ATOM 1482 C C . SER A 1 193 ? 28.192 168.005 16.394 1.00 126.10 193 SER A C 1
ATOM 1483 O O . SER A 1 193 ? 28.415 167.074 15.620 1.00 125.41 193 SER A O 1
ATOM 1486 N N . PHE A 1 194 ? 28.946 168.258 17.466 1.00 126.23 194 PHE A N 1
ATOM 1487 C CA . PHE A 1 194 ? 29.972 167.342 17.972 1.00 129.42 194 PHE A CA 1
ATOM 1488 C C . PHE A 1 194 ? 31.039 167.035 16.917 1.00 131.42 194 PHE A C 1
ATOM 1489 O O . PHE A 1 194 ? 31.595 165.933 16.871 1.00 134.28 194 PHE A O 1
ATOM 1497 N N . VAL A 1 195 ? 31.363 168.019 16.081 1.00 123.89 195 VAL A N 1
ATOM 1498 C CA . VAL A 1 195 ? 32.389 167.816 15.065 1.00 124.58 195 VAL A CA 1
ATOM 1499 C C . VAL A 1 195 ? 33.757 167.832 15.727 1.00 129.07 195 VAL A C 1
ATOM 1500 O O . VAL A 1 195 ? 34.110 168.806 16.403 1.00 127.29 195 VAL A O 1
ATOM 1504 N N . GLN A 1 196 ? 34.512 166.741 15.557 1.00 131.72 196 GLN A N 1
ATOM 1505 C CA . GLN A 1 196 ? 35.875 166.645 16.082 1.00 132.72 196 GLN A CA 1
ATOM 1506 C C . GLN A 1 196 ? 36.928 166.220 15.063 1.00 127.80 196 GLN A C 1
ATOM 1507 O O . GLN A 1 196 ? 38.124 166.392 15.334 1.00 123.59 196 GLN A O 1
ATOM 1513 N N . ARG A 1 197 ? 36.533 165.700 13.908 1.00 137.95 197 ARG A N 1
ATOM 1514 C CA . ARG A 1 197 ? 37.414 165.250 12.844 1.00 137.89 197 ARG A CA 1
ATOM 1515 C C . ARG A 1 197 ? 36.844 165.760 11.537 1.00 131.89 197 ARG A C 1
ATOM 1516 O O . ARG A 1 197 ? 35.619 165.867 11.391 1.00 129.44 197 ARG A O 1
ATOM 1524 N N . PRO A 1 198 ? 37.696 166.052 10.559 1.00 137.05 198 PRO A N 1
ATOM 1525 C CA . PRO A 1 198 ? 37.163 166.509 9.271 1.00 135.16 198 PRO A CA 1
ATOM 1526 C C . PRO A 1 198 ? 36.410 165.405 8.558 1.00 136.19 198 PRO A C 1
ATOM 1527 O O . PRO A 1 198 ? 35.450 165.688 7.828 1.00 131.20 198 PRO A O 1
ATOM 1531 N N . GLU A 1 199 ? 36.739 164.150 8.866 1.00 138.15 199 GLU A N 1
ATOM 1532 C CA . GLU A 1 199 ? 36.055 163.009 8.286 1.00 140.03 199 GLU A CA 1
ATOM 1533 C C . GLU A 1 199 ? 34.606 162.950 8.727 1.00 139.02 199 GLU A C 1
ATOM 1534 O O . GLU A 1 199 ? 33.764 162.432 7.986 1.00 140.24 199 GLU A O 1
ATOM 1540 N N . ASP A 1 200 ? 34.286 163.534 9.881 1.00 140.46 200 ASP A N 1
ATOM 1541 C CA . ASP A 1 200 ? 32.910 163.553 10.356 1.00 139.40 200 ASP A CA 1
ATOM 1542 C C . ASP A 1 200 ? 32.002 164.347 9.429 1.00 136.39 200 ASP A C 1
ATOM 1543 O O . ASP A 1 200 ? 30.785 164.134 9.435 1.00 134.64 200 ASP A O 1
ATOM 1548 N N . ILE A 1 201 ? 32.563 165.261 8.642 1.00 134.05 201 ILE A N 1
ATOM 1549 C CA . ILE A 1 201 ? 31.749 165.985 7.668 1.00 135.16 201 ILE A CA 1
ATOM 1550 C C . ILE A 1 201 ? 31.329 165.076 6.523 1.00 138.86 201 ILE A C 1
ATOM 1551 O O . ILE A 1 201 ? 30.183 165.130 6.054 1.00 137.63 201 ILE A O 1
ATOM 1556 N N . ASP A 1 202 ? 32.265 164.241 6.062 1.00 141.85 202 ASP A N 1
ATOM 1557 C CA . ASP A 1 202 ? 31.996 163.349 4.900 1.00 137.91 202 ASP A CA 1
ATOM 1558 C C . ASP A 1 202 ? 30.778 162.466 5.176 1.00 137.05 202 ASP A C 1
ATOM 1559 O O . ASP A 1 202 ? 29.930 162.342 4.274 1.00 135.19 202 ASP A O 1
ATOM 1564 N N . GLU A 1 203 ? 30.704 161.869 6.368 1.00 134.49 203 GLU A N 1
ATOM 1565 C CA . GLU A 1 203 ? 29.590 160.929 6.664 1.00 133.81 203 GLU A CA 1
ATOM 1566 C C . GLU A 1 203 ? 28.267 161.692 6.575 1.00 136.03 203 GLU A C 1
ATOM 1567 O O . GLU A 1 203 ? 27.335 161.194 5.906 1.00 138.44 203 GLU A O 1
ATOM 1573 N N . ALA A 1 204 ? 28.213 162.885 7.173 1.00 138.50 204 ALA A N 1
ATOM 1574 C CA . ALA A 1 204 ? 26.980 163.702 7.132 1.00 136.42 204 ALA A CA 1
ATOM 1575 C C . ALA A 1 204 ? 26.680 164.109 5.686 1.00 133.62 204 ALA A C 1
ATOM 1576 O O . ALA A 1 204 ? 25.514 164.004 5.288 1.00 136.45 204 ALA A O 1
ATOM 1578 N N . ARG A 1 205 ? 27.706 164.507 4.926 1.00 133.82 205 ARG A N 1
ATOM 1579 C CA . ARG A 1 205 ? 27.489 164.988 3.534 1.00 137.05 205 ARG A CA 1
ATOM 1580 C C . ARG A 1 205 ? 26.907 163.857 2.681 1.00 135.03 205 ARG A C 1
ATOM 1581 O O . ARG A 1 205 ? 26.029 164.143 1.849 1.00 131.64 205 ARG A O 1
ATOM 1589 N N . GLY A 1 206 ? 27.391 162.628 2.878 1.00 134.28 206 GLY A N 1
ATOM 1590 C CA . GLY A 1 206 ? 26.874 161.487 2.102 1.00 129.48 206 GLY A CA 1
ATOM 1591 C C . GLY A 1 206 ? 25.396 161.279 2.378 1.00 135.37 206 GLY A C 1
ATOM 1592 O O . GLY A 1 206 ? 24.645 161.059 1.409 1.00 146.36 206 GLY A O 1
ATOM 1593 N N . LEU A 1 207 ? 24.989 161.356 3.649 1.00 130.04 207 LEU A N 1
ATOM 1594 C CA . LEU A 1 207 ? 23.545 161.252 3.988 1.00 130.62 207 LEU A CA 1
ATOM 1595 C C . LEU A 1 207 ? 22.790 162.452 3.406 1.00 132.51 207 LEU A C 1
ATOM 1596 O O . LEU A 1 207 ? 21.691 162.242 2.859 1.00 136.88 207 LEU A O 1
ATOM 1601 N N . ILE A 1 208 ? 23.357 163.658 3.523 1.00 130.62 208 ILE A N 1
ATOM 1602 C CA . ILE A 1 208 ? 22.658 164.895 3.054 1.00 137.66 208 ILE A CA 1
ATOM 1603 C C . ILE A 1 208 ? 22.468 164.865 1.535 1.00 142.35 208 ILE A C 1
ATOM 1604 O O . ILE A 1 208 ? 21.355 165.193 1.079 1.00 143.31 208 ILE A O 1
ATOM 1609 N N . GLY A 1 209 ? 23.495 164.463 0.781 1.00 134.64 209 GLY A N 1
ATOM 1610 C CA . GLY A 1 209 ? 23.401 164.516 -0.692 1.00 136.07 209 GLY A CA 1
ATOM 1611 C C . GLY A 1 209 ? 23.512 165.948 -1.188 1.00 135.32 209 GLY A C 1
ATOM 1612 O O . GLY A 1 209 ? 24.008 166.798 -0.422 1.00 142.80 209 GLY A O 1
ATOM 1613 N N . ASP A 1 210 ? 23.082 166.214 -2.424 1.00 139.08 210 ASP A N 1
ATOM 1614 C CA . ASP A 1 210 ? 23.084 167.604 -2.956 1.00 143.33 210 ASP A CA 1
ATOM 1615 C C . ASP A 1 210 ? 21.780 168.289 -2.535 1.00 141.52 210 ASP A C 1
ATOM 1616 O O . ASP A 1 210 ? 21.529 169.416 -3.006 1.00 144.85 210 ASP A O 1
ATOM 1621 N N . LYS A 1 211 ? 20.990 167.630 -1.683 1.00 137.90 211 LYS A N 1
ATOM 1622 C CA . LYS A 1 211 ? 19.673 168.178 -1.261 1.00 140.35 211 LYS A CA 1
ATOM 1623 C C . LYS A 1 211 ? 19.865 169.452 -0.434 1.00 138.11 211 LYS A C 1
ATOM 1624 O O . LYS A 1 211 ? 19.080 170.399 -0.633 1.00 136.41 211 LYS A O 1
ATOM 1630 N N . ALA A 1 212 ? 20.862 169.476 0.455 1.00 141.73 212 ALA A N 1
ATOM 1631 C CA . ALA A 1 212 ? 21.043 170.642 1.353 1.00 136.36 212 ALA A CA 1
ATOM 1632 C C . ALA A 1 212 ? 22.530 170.940 1.557 1.00 133.37 212 ALA A C 1
ATOM 1633 O O . ALA A 1 212 ? 23.358 170.074 1.219 1.00 134.82 212 ALA A O 1
ATOM 1635 N N . PHE A 1 213 ? 22.858 172.143 2.039 1.00 123.73 213 PHE A N 1
ATOM 1636 C CA . PHE A 1 213 ? 24.270 172.475 2.364 1.00 119.42 213 PHE A CA 1
ATOM 1637 C C . PHE A 1 213 ? 24.511 172.139 3.840 1.00 118.76 213 PHE A C 1
ATOM 1638 O O . PHE A 1 213 ? 23.518 172.042 4.588 1.00 117.74 213 PHE A O 1
ATOM 1646 N N . LEU A 1 214 ? 25.772 171.960 4.249 1.00 114.55 214 LEU A N 1
ATOM 1647 C CA . LEU A 1 214 ? 26.049 171.534 5.655 1.00 106.07 214 LEU A CA 1
ATOM 1648 C C . LEU A 1 214 ? 26.933 172.549 6.389 1.00 108.60 214 LEU A C 1
ATOM 1649 O O . LEU A 1 214 ? 27.915 173.019 5.789 1.00 104.64 214 LEU A O 1
ATOM 1654 N N . MET A 1 215 ? 26.608 172.842 7.653 1.00 117.24 215 MET A N 1
ATOM 1655 C CA . MET A 1 215 ? 27.401 173.803 8.467 1.00 108.79 215 MET A CA 1
ATOM 1656 C C . MET A 1 215 ? 28.000 173.060 9.667 1.00 106.93 215 MET A C 1
ATOM 1657 O O . MET A 1 215 ? 27.242 172.358 10.356 1.00 108.47 215 MET A O 1
ATOM 1662 N N . ALA A 1 216 ? 29.307 173.210 9.904 1.00 107.50 216 ALA A N 1
ATOM 1663 C CA . ALA A 1 216 ? 29.977 172.484 11.010 1.00 106.19 216 ALA A CA 1
ATOM 1664 C C . ALA A 1 216 ? 30.022 173.362 12.264 1.00 109.65 216 ALA A C 1
ATOM 1665 O O . ALA A 1 216 ? 30.417 174.533 12.146 1.00 108.29 216 ALA A O 1
ATOM 1667 N N . LYS A 1 217 ? 29.647 172.807 13.422 1.00 111.19 217 LYS A N 1
ATOM 1668 C CA . LYS A 1 217 ? 29.661 173.565 14.661 1.00 104.71 217 LYS A CA 1
ATOM 1669 C C . LYS A 1 217 ? 30.955 173.272 15.398 1.00 103.21 217 LYS A C 1
ATOM 1670 O O . LYS A 1 217 ? 31.209 172.125 15.789 1.00 111.46 217 LYS A O 1
ATOM 1676 N N . ILE A 1 218 ? 31.754 174.314 15.611 1.00 94.70 218 ILE A N 1
ATOM 1677 C CA . ILE A 1 218 ? 32.977 174.215 16.396 1.00 111.69 218 ILE A CA 1
ATOM 1678 C C . ILE A 1 218 ? 32.612 174.223 17.884 1.00 116.22 218 ILE A C 1
ATOM 1679 O O . ILE A 1 218 ? 32.195 175.247 18.427 1.00 111.30 218 ILE A O 1
ATOM 1684 N N . GLU A 1 219 ? 32.707 173.057 18.531 1.00 109.51 219 GLU A N 1
ATOM 1685 C CA . GLU A 1 219 ? 32.310 172.906 19.922 1.00 110.67 219 GLU A CA 1
ATOM 1686 C C . GLU A 1 219 ? 33.364 172.248 20.794 1.00 118.57 219 GLU A C 1
ATOM 1687 O O . GLU A 1 219 ? 33.171 172.197 22.011 1.00 115.57 219 GLU A O 1
ATOM 1693 N N . LYS A 1 220 ? 34.394 171.653 20.222 1.00 119.85 220 LYS A N 1
ATOM 1694 C CA . LYS A 1 220 ? 35.401 170.939 20.991 1.00 123.42 220 LYS A CA 1
ATOM 1695 C C . LYS A 1 220 ? 36.760 171.514 20.635 1.00 122.48 220 LYS A C 1
ATOM 1696 O O . LYS A 1 220 ? 36.905 172.185 19.606 1.00 114.82 220 LYS A O 1
ATOM 1702 N N . PRO A 1 221 ? 37.751 171.387 21.528 1.00 123.36 221 PRO A N 1
ATOM 1703 C CA . PRO A 1 221 ? 39.104 171.832 21.143 1.00 123.32 221 PRO A CA 1
ATOM 1704 C C . PRO A 1 221 ? 39.639 171.037 19.970 1.00 123.05 221 PRO A C 1
ATOM 1705 O O . PRO A 1 221 ? 40.268 171.588 19.048 1.00 122.22 221 PRO A O 1
ATOM 1709 N N . SER A 1 222 ? 39.295 169.746 19.968 1.00 124.31 222 SER A N 1
ATOM 1710 C CA . SER A 1 222 ? 39.519 168.773 18.911 1.00 122.55 222 SER A CA 1
ATOM 1711 C C . SER A 1 222 ? 39.237 169.377 17.539 1.00 121.41 222 SER A C 1
ATOM 1712 O O . SER A 1 222 ? 40.033 169.226 16.601 1.00 126.86 222 SER A O 1
ATOM 1715 N N . ALA A 1 223 ? 38.107 170.072 17.414 1.00 121.31 223 ALA A N 1
ATOM 1716 C CA . ALA A 1 223 ? 37.774 170.705 16.144 1.00 120.88 223 ALA A CA 1
ATOM 1717 C C . ALA A 1 223 ? 38.575 171.979 15.943 1.00 121.23 223 ALA A C 1
ATOM 1718 O O . ALA A 1 223 ? 39.007 172.269 14.823 1.00 122.53 223 ALA A O 1
ATOM 1720 N N . VAL A 1 224 ? 38.794 172.747 17.015 1.00 122.71 224 VAL A N 1
ATOM 1721 C CA . VAL A 1 224 ? 39.477 174.024 16.850 1.00 122.33 224 VAL A CA 1
ATOM 1722 C C . VAL A 1 224 ? 40.896 173.791 16.368 1.00 124.23 224 VAL A C 1
ATOM 1723 O O . VAL A 1 224 ? 41.417 174.539 15.528 1.00 121.57 224 VAL A O 1
ATOM 1727 N N . SER A 1 225 ? 41.552 172.760 16.911 1.00 124.50 225 SER A N 1
ATOM 1728 C CA . SER A 1 225 ? 42.872 172.389 16.418 1.00 125.70 225 SER A CA 1
ATOM 1729 C C . SER A 1 225 ? 42.815 172.140 14.913 1.00 128.98 225 SER A C 1
ATOM 1730 O O . SER A 1 225 ? 43.543 172.768 14.131 1.00 130.98 225 SER A O 1
ATOM 1733 N N . ALA A 1 226 ? 41.885 171.282 14.483 1.00 128.64 226 ALA A N 1
ATOM 1734 C CA . ALA A 1 226 ? 41.730 170.941 13.077 1.00 131.19 226 ALA A CA 1
ATOM 1735 C C . ALA A 1 226 ? 40.718 171.835 12.368 1.00 129.64 226 ALA A C 1
ATOM 1736 O O . ALA A 1 226 ? 40.054 171.400 11.418 1.00 128.93 226 ALA A O 1
ATOM 1738 N N . ILE A 1 227 ? 40.608 173.091 12.785 1.00 127.48 227 ILE A N 1
ATOM 1739 C CA . ILE A 1 227 ? 39.637 173.982 12.169 1.00 125.24 227 ILE A CA 1
ATOM 1740 C C . ILE A 1 227 ? 39.894 174.148 10.681 1.00 126.96 227 ILE A C 1
ATOM 1741 O O . ILE A 1 227 ? 38.968 174.050 9.875 1.00 128.72 227 ILE A O 1
ATOM 1746 N N . GLU A 1 228 ? 41.154 174.350 10.284 1.00 130.30 228 GLU A N 1
ATOM 1747 C CA . GLU A 1 228 ? 41.451 174.597 8.875 1.00 132.75 228 GLU A CA 1
ATOM 1748 C C . GLU A 1 228 ? 40.940 173.448 8.019 1.00 134.19 228 GLU A C 1
ATOM 1749 O O . GLU A 1 228 ? 40.295 173.663 6.986 1.00 134.43 228 GLU A O 1
ATOM 1755 N N . ALA A 1 229 ? 41.264 172.216 8.425 1.00 133.30 229 ALA A N 1
ATOM 1756 C CA . ALA A 1 229 ? 40.791 171.026 7.723 1.00 130.38 229 ALA A CA 1
ATOM 1757 C C . ALA A 1 229 ? 39.258 170.947 7.691 1.00 130.50 229 ALA A C 1
ATOM 1758 O O . ALA A 1 229 ? 38.657 170.744 6.626 1.00 133.98 229 ALA A O 1
ATOM 1760 N N . ILE A 1 230 ? 38.610 171.090 8.852 1.00 127.56 230 ILE A N 1
ATOM 1761 C CA . ILE A 1 230 ? 37.153 171.002 8.923 1.00 124.29 230 ILE A CA 1
ATOM 1762 C C . ILE A 1 230 ? 36.500 172.063 8.043 1.00 124.66 230 ILE A C 1
ATOM 1763 O O . ILE A 1 230 ? 35.471 171.815 7.403 1.00 125.04 230 ILE A O 1
ATOM 1768 N N . ALA A 1 231 ? 37.066 173.270 8.018 1.00 124.13 231 ALA A N 1
ATOM 1769 C CA . ALA A 1 231 ? 36.480 174.356 7.244 1.00 123.60 231 ALA A CA 1
ATOM 1770 C C . ALA A 1 231 ? 36.571 174.105 5.754 1.00 131.32 231 ALA A C 1
ATOM 1771 O O . ALA A 1 231 ? 35.780 174.666 4.987 1.00 131.63 231 ALA A O 1
ATOM 1773 N N . GLU A 1 232 ? 37.516 173.270 5.329 1.00 133.18 232 GLU A N 1
ATOM 1774 C CA . GLU A 1 232 ? 37.622 172.963 3.917 1.00 133.53 232 GLU A CA 1
ATOM 1775 C C . GLU A 1 232 ? 36.544 171.968 3.481 1.00 131.35 232 GLU A C 1
ATOM 1776 O O . GLU A 1 232 ? 35.900 172.170 2.446 1.00 131.39 232 GLU A O 1
ATOM 1782 N N . ARG A 1 233 ? 36.292 170.923 4.274 1.00 125.07 233 ARG A N 1
ATOM 1783 C CA . ARG A 1 233 ? 35.355 169.864 3.902 1.00 127.31 233 ARG A CA 1
ATOM 1784 C C . ARG A 1 233 ? 33.886 170.231 4.070 1.00 125.62 233 ARG A C 1
ATOM 1785 O O . ARG A 1 233 ? 33.035 169.459 3.620 1.00 123.12 233 ARG A O 1
ATOM 1793 N N . ALA A 1 234 ? 33.554 171.367 4.681 1.00 124.97 234 ALA A N 1
ATOM 1794 C CA . ALA A 1 234 ? 32.158 171.750 4.886 1.00 119.50 234 ALA A CA 1
ATOM 1795 C C . ALA A 1 234 ? 31.807 173.013 4.107 1.00 114.72 234 ALA A C 1
ATOM 1796 O O . ALA A 1 234 ? 32.652 173.661 3.482 1.00 112.57 234 ALA A O 1
ATOM 1798 N N . ASP A 1 235 ? 30.538 173.387 4.179 1.00 110.32 235 ASP A N 1
ATOM 1799 C CA . ASP A 1 235 ? 30.064 174.525 3.413 1.00 111.57 235 ASP A CA 1
ATOM 1800 C C . ASP A 1 235 ? 30.069 175.815 4.219 1.00 107.60 235 ASP A C 1
ATOM 1801 O O . ASP A 1 235 ? 30.013 176.895 3.614 1.00 105.88 235 ASP A O 1
ATOM 1806 N N . ALA A 1 236 ? 30.054 175.702 5.552 1.00 110.15 236 ALA A N 1
ATOM 1807 C CA . ALA A 1 236 ? 30.048 176.893 6.436 1.00 108.73 236 ALA A CA 1
ATOM 1808 C C . ALA A 1 236 ? 30.391 176.454 7.862 1.00 109.01 236 ALA A C 1
ATOM 1809 O O . ALA A 1 236 ? 30.319 175.242 8.135 1.00 108.67 236 ALA A O 1
ATOM 1811 N N . ILE A 1 237 ? 30.773 177.400 8.724 1.00 108.51 237 ILE A N 1
ATOM 1812 C CA . ILE A 1 237 ? 31.186 177.050 10.117 1.00 99.45 237 ILE A CA 1
ATOM 1813 C C . ILE A 1 237 ? 30.386 177.888 11.121 1.00 99.44 237 ILE A C 1
ATOM 1814 O O . ILE A 1 237 ? 30.302 179.113 10.922 1.00 95.11 237 ILE A O 1
ATOM 1819 N N . MET A 1 238 ? 29.832 177.256 12.161 1.00 103.25 238 MET A N 1
ATOM 1820 C CA . MET A 1 238 ? 29.121 178.007 13.232 1.00 106.47 238 MET A CA 1
ATOM 1821 C C . MET A 1 238 ? 29.933 177.875 14.524 1.00 103.04 238 MET A C 1
ATOM 1822 O O . MET A 1 238 ? 30.303 176.743 14.874 1.00 105.39 238 MET A O 1
ATOM 1827 N N . VAL A 1 239 ? 30.198 178.996 15.203 1.00 102.21 239 VAL A N 1
ATOM 1828 C CA . VAL A 1 239 ? 30.957 178.949 16.486 1.00 108.06 239 VAL A CA 1
ATOM 1829 C C . VAL A 1 239 ? 29.953 178.923 17.641 1.00 106.10 239 VAL A C 1
ATOM 1830 O O . VAL A 1 239 ? 29.233 179.922 17.816 1.00 99.20 239 VAL A O 1
ATOM 1834 N N . ALA A 1 240 ? 29.918 177.825 18.399 1.00 105.01 240 ALA A N 1
ATOM 1835 C CA . ALA A 1 240 ? 29.031 177.745 19.581 1.00 110.19 240 ALA A CA 1
ATOM 1836 C C . ALA A 1 240 ? 29.848 178.182 20.794 1.00 108.95 240 ALA A C 1
ATOM 1837 O O . ALA A 1 240 ? 30.316 177.294 21.528 1.00 111.45 240 ALA A O 1
ATOM 1839 N N . ARG A 1 241 ? 30.013 179.494 20.989 1.00 104.75 241 ARG A N 1
ATOM 1840 C CA . ARG A 1 241 ? 30.876 179.985 22.054 1.00 103.21 241 ARG A CA 1
ATOM 1841 C C . ARG A 1 241 ? 30.540 179.314 23.373 1.00 112.21 241 ARG A C 1
ATOM 1842 O O . ARG A 1 241 ? 31.377 178.607 23.948 1.00 117.16 241 ARG A O 1
ATOM 1850 N N . GLY A 1 242 ? 29.292 179.452 23.823 1.00 108.71 242 GLY A N 1
ATOM 1851 C CA . GLY A 1 242 ? 28.833 178.844 25.062 1.00 110.39 242 GLY A CA 1
ATOM 1852 C C . GLY A 1 242 ? 29.302 177.418 25.273 1.00 114.00 242 GLY A C 1
ATOM 1853 O O . GLY A 1 242 ? 29.702 177.008 26.371 1.00 123.78 242 GLY A O 1
ATOM 1854 N N . ASP A 1 243 ? 29.283 176.659 24.192 1.00 106.22 243 ASP A N 1
ATOM 1855 C CA . ASP A 1 243 ? 29.579 175.242 24.297 1.00 112.76 243 ASP A CA 1
ATOM 1856 C C . ASP A 1 243 ? 31.084 174.964 24.351 1.00 116.18 243 ASP A C 1
ATOM 1857 O O . ASP A 1 243 ? 31.492 173.958 24.936 1.00 118.30 243 ASP A O 1
ATOM 1862 N N . LEU A 1 244 ? 31.928 175.843 23.795 1.00 116.58 244 LEU A N 1
ATOM 1863 C CA . LEU A 1 244 ? 33.364 175.708 24.016 1.00 113.53 244 LEU A CA 1
ATOM 1864 C C . LEU A 1 244 ? 33.716 176.122 25.427 1.00 112.06 244 LEU A C 1
ATOM 1865 O O . LEU A 1 244 ? 34.615 175.541 26.044 1.00 121.53 244 LEU A O 1
ATOM 1870 N N . GLY A 1 245 ? 33.085 177.206 25.894 1.00 111.49 245 GLY A N 1
ATOM 1871 C CA . GLY A 1 245 ? 33.353 177.747 27.213 1.00 121.67 245 GLY A CA 1
ATOM 1872 C C . GLY A 1 245 ? 33.345 176.699 28.306 1.00 116.84 245 GLY A C 1
ATOM 1873 O O . GLY A 1 245 ? 33.982 176.877 29.352 1.00 120.11 245 GLY A O 1
ATOM 1874 N N . VAL A 1 246 ? 32.603 175.610 28.099 1.00 116.49 246 VAL A N 1
ATOM 1875 C CA . VAL A 1 246 ? 32.683 174.480 29.019 1.00 117.61 246 VAL A CA 1
ATOM 1876 C C . VAL A 1 246 ? 34.048 173.804 28.901 1.00 116.68 246 VAL A C 1
ATOM 1877 O O . VAL A 1 246 ? 34.756 173.610 29.901 1.00 128.24 246 VAL A O 1
ATOM 1881 N N . GLU A 1 247 ? 34.464 173.502 27.668 1.00 118.45 247 GLU A N 1
ATOM 1882 C CA . GLU A 1 247 ? 35.646 172.705 27.360 1.00 119.71 247 GLU A CA 1
ATOM 1883 C C . GLU A 1 247 ? 36.943 173.502 27.226 1.00 119.30 247 GLU A C 1
ATOM 1884 O O . GLU A 1 247 ? 37.970 172.895 26.919 1.00 123.25 247 GLU A O 1
ATOM 1890 N N . VAL A 1 248 ? 36.941 174.818 27.410 1.00 116.28 248 VAL A N 1
ATOM 1891 C CA . VAL A 1 248 ? 38.197 175.577 27.418 1.00 113.34 248 VAL A CA 1
ATOM 1892 C C . VAL A 1 248 ? 38.100 176.741 28.407 1.00 113.10 248 VAL A C 1
ATOM 1893 O O . VAL A 1 248 ? 37.021 177.186 28.790 1.00 110.38 248 VAL A O 1
ATOM 1897 N N . PRO A 1 249 ? 39.267 177.216 28.838 1.00 114.69 249 PRO A N 1
ATOM 1898 C CA . PRO A 1 249 ? 39.338 178.506 29.540 1.00 111.38 249 PRO A CA 1
ATOM 1899 C C . PRO A 1 249 ? 38.542 179.594 28.849 1.00 104.74 249 PRO A C 1
ATOM 1900 O O . PRO A 1 249 ? 38.799 179.876 27.671 1.00 111.70 249 PRO A O 1
ATOM 1904 N N . ALA A 1 250 ? 37.586 180.200 29.564 1.00 97.23 250 ALA A N 1
ATOM 1905 C CA . ALA A 1 250 ? 36.813 181.314 29.013 1.00 99.23 250 ALA A CA 1
ATOM 1906 C C . ALA A 1 250 ? 37.715 182.344 28.345 1.00 106.90 250 ALA A C 1
ATOM 1907 O O . ALA A 1 250 ? 37.468 182.748 27.200 1.00 110.49 250 ALA A O 1
ATOM 1909 N N . GLU A 1 251 ? 38.774 182.782 29.050 1.00 114.06 251 GLU A N 1
ATOM 1910 C CA . GLU A 1 251 ? 39.677 183.804 28.508 1.00 112.29 251 GLU A CA 1
ATOM 1911 C C . GLU A 1 251 ? 40.236 183.409 27.154 1.00 106.55 251 GLU A C 1
ATOM 1912 O O . GLU A 1 251 ? 40.568 184.285 26.344 1.00 116.48 251 GLU A O 1
ATOM 1918 N N . SER A 1 252 ? 40.322 182.098 26.888 1.00 108.57 252 SER A N 1
ATOM 1919 C CA . SER A 1 252 ? 40.808 181.603 25.603 1.00 118.77 252 SER A CA 1
ATOM 1920 C C . SER A 1 252 ? 39.834 181.890 24.455 1.00 112.81 252 SER A C 1
ATOM 1921 O O . SER A 1 252 ? 40.258 182.244 23.335 1.00 113.06 252 SER A O 1
ATOM 1924 N N . VAL A 1 253 ? 38.540 181.723 24.718 1.00 107.91 253 VAL A N 1
ATOM 1925 C CA . VAL A 1 253 ? 37.483 181.698 23.709 1.00 108.68 253 VAL A CA 1
ATOM 1926 C C . VAL A 1 253 ? 37.558 182.853 22.712 1.00 109.89 253 VAL A C 1
ATOM 19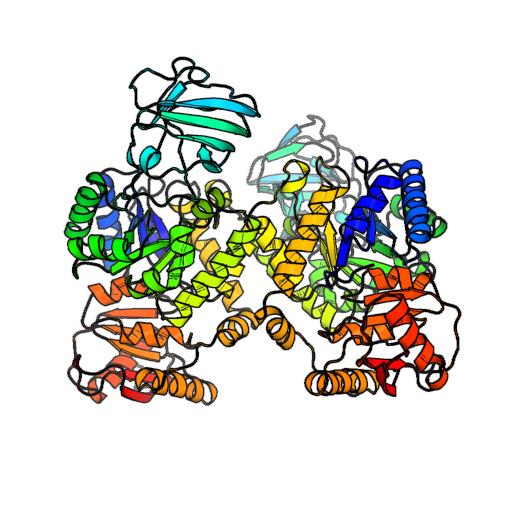27 O O . VAL A 1 253 ? 37.668 182.592 21.501 1.00 110.20 253 VAL A O 1
ATOM 1931 N N . PRO A 1 254 ? 37.491 184.127 23.134 1.00 107.48 254 PRO A N 1
ATOM 1932 C CA . PRO A 1 254 ? 37.365 185.194 22.129 1.00 107.24 254 PRO A CA 1
ATOM 1933 C C . PRO A 1 254 ? 38.522 185.189 21.183 1.00 108.62 254 PRO A C 1
ATOM 1934 O O . PRO A 1 254 ? 38.384 185.658 20.047 1.00 106.80 254 PRO A O 1
ATOM 1938 N N . GLY A 1 255 ? 39.657 184.642 21.627 1.00 111.89 255 GLY A N 1
ATOM 1939 C CA . GLY A 1 255 ? 40.768 184.415 20.719 1.00 108.44 255 GLY A CA 1
ATOM 1940 C C . GLY A 1 255 ? 40.440 183.358 19.690 1.00 111.82 255 GLY A C 1
ATOM 1941 O O . GLY A 1 255 ? 40.578 183.583 18.482 1.00 114.62 255 GLY A O 1
ATOM 1942 N N . ILE A 1 256 ? 39.974 182.197 20.158 1.00 107.83 256 ILE A N 1
ATOM 1943 C CA . ILE A 1 256 ? 39.538 181.138 19.247 1.00 108.87 256 ILE A CA 1
ATOM 1944 C C . ILE A 1 256 ? 38.518 181.673 18.246 1.00 107.53 256 ILE A C 1
ATOM 1945 O O . ILE A 1 256 ? 38.692 181.554 17.024 1.00 103.71 256 ILE A O 1
ATOM 1950 N N . GLN A 1 257 ? 37.460 182.312 18.752 1.00 103.31 257 GLN A N 1
ATOM 1951 C CA . GLN A 1 257 ? 36.483 182.907 17.856 1.00 101.20 257 GLN A CA 1
ATOM 1952 C C . GLN A 1 257 ? 37.159 183.818 16.857 1.00 106.76 257 GLN A C 1
ATOM 1953 O O . GLN A 1 257 ? 36.965 183.676 15.647 1.00 113.74 257 GLN A O 1
ATOM 1959 N N . LYS A 1 258 ? 37.987 184.740 17.347 1.00 105.96 258 LYS A N 1
ATOM 1960 C CA . LYS A 1 258 ? 38.660 185.667 16.448 1.00 110.27 258 LYS A CA 1
ATOM 1961 C C . LYS A 1 258 ? 39.472 184.925 15.404 1.00 111.90 258 LYS A C 1
ATOM 1962 O O . LYS A 1 258 ? 39.441 185.274 14.215 1.00 111.91 258 LYS A O 1
ATOM 1968 N N . ARG A 1 259 ? 40.170 183.869 15.819 1.00 110.98 259 ARG A N 1
ATOM 1969 C CA . ARG A 1 259 ? 40.985 183.123 14.868 1.00 113.26 259 ARG A CA 1
ATOM 1970 C C . ARG A 1 259 ? 40.122 182.485 13.798 1.00 114.61 259 ARG A C 1
ATOM 1971 O O . ARG A 1 259 ? 40.379 182.638 12.602 1.00 115.17 259 ARG A O 1
ATOM 1979 N N . ILE A 1 260 ? 39.082 181.773 14.226 1.00 112.80 260 ILE A N 1
ATOM 1980 C CA . ILE A 1 260 ? 38.231 181.012 13.321 1.00 103.58 260 ILE A CA 1
ATOM 1981 C C . ILE A 1 260 ? 37.593 181.910 12.272 1.00 104.11 260 ILE A C 1
ATOM 1982 O O . ILE A 1 260 ? 37.573 181.570 11.089 1.00 112.30 260 ILE A O 1
ATOM 1987 N N . VAL A 1 261 ? 37.106 183.084 12.658 1.00 100.94 261 VAL A N 1
ATOM 1988 C CA . VAL A 1 261 ? 36.550 183.945 11.625 1.00 104.95 261 VAL A CA 1
ATOM 1989 C C . VAL A 1 261 ? 37.593 184.234 10.544 1.00 108.47 261 VAL A C 1
ATOM 1990 O O . VAL A 1 261 ? 37.249 184.377 9.366 1.00 113.03 261 VAL A O 1
ATOM 1994 N N . GLN A 1 262 ? 38.879 184.333 10.917 1.00 108.73 262 GLN A N 1
ATOM 1995 C CA . GLN A 1 262 ? 39.935 184.525 9.917 1.00 112.30 262 GLN A CA 1
ATOM 1996 C C . GLN A 1 262 ? 40.066 183.318 8.997 1.00 112.38 262 GLN A C 1
ATOM 1997 O O . GLN A 1 262 ? 40.140 183.465 7.773 1.00 108.85 262 GLN A O 1
ATOM 2003 N N . VAL A 1 263 ? 40.125 182.112 9.573 1.00 109.14 263 VAL A N 1
ATOM 2004 C CA . VAL A 1 263 ? 40.256 180.910 8.755 1.00 103.28 263 VAL A CA 1
ATOM 2005 C C . VAL A 1 263 ? 39.119 180.839 7.754 1.00 112.22 263 VAL A C 1
ATOM 2006 O O . VAL A 1 263 ? 39.318 180.486 6.587 1.00 117.26 263 VAL A O 1
ATOM 2010 N N . CYS A 1 264 ? 37.910 181.209 8.180 1.00 112.38 264 CYS A N 1
ATOM 2011 C CA . CYS A 1 264 ? 36.777 181.146 7.270 1.00 110.42 264 CYS A CA 1
ATOM 2012 C C . CYS A 1 264 ? 36.896 182.192 6.185 1.00 107.27 264 CYS A C 1
ATOM 2013 O O . CYS A 1 264 ? 36.696 181.889 5.009 1.00 119.03 264 CYS A O 1
ATOM 2016 N N . ARG A 1 265 ? 37.272 183.416 6.542 1.00 112.18 265 ARG A N 1
ATOM 2017 C CA . ARG A 1 265 ? 37.292 184.454 5.529 1.00 120.50 265 ARG A CA 1
ATOM 2018 C C . ARG A 1 265 ? 38.409 184.235 4.515 1.00 112.73 265 ARG A C 1
ATOM 2019 O O . ARG A 1 265 ? 38.308 184.734 3.392 1.00 118.71 265 ARG A O 1
ATOM 2027 N N . GLN A 1 266 ? 39.451 183.485 4.881 1.00 114.80 266 GLN A N 1
ATOM 2028 C CA . GLN A 1 266 ? 40.469 183.095 3.908 1.00 116.52 266 GLN A CA 1
ATOM 2029 C C . GLN A 1 266 ? 39.860 182.214 2.831 1.00 121.06 266 GLN A C 1
ATOM 2030 O O . GLN A 1 266 ? 40.038 182.463 1.628 1.00 126.96 266 GLN A O 1
ATOM 2036 N N . LEU A 1 267 ? 39.136 181.168 3.261 1.00 112.72 267 LEU A N 1
ATOM 2037 C CA . LEU A 1 267 ? 38.498 180.181 2.394 1.00 110.44 267 LEU A CA 1
ATOM 2038 C C . LEU A 1 267 ? 37.185 180.669 1.781 1.00 115.53 267 LEU A C 1
ATOM 2039 O O . LEU A 1 267 ? 36.639 179.989 0.908 1.00 125.10 267 LEU A O 1
ATOM 2044 N N . GLY A 1 268 ? 36.692 181.835 2.195 1.00 109.90 268 GLY A N 1
ATOM 2045 C CA . GLY A 1 268 ? 35.465 182.412 1.690 1.00 113.20 268 GLY A CA 1
ATOM 2046 C C . GLY A 1 268 ? 34.201 181.747 2.180 1.00 108.93 268 GLY A C 1
ATOM 2047 O O . GLY A 1 268 ? 33.110 182.150 1.756 1.00 109.58 268 GLY A O 1
ATOM 2048 N N . LYS A 1 269 ? 34.352 180.730 3.037 1.00 111.06 269 LYS A N 1
ATOM 2049 C CA . LYS A 1 269 ? 33.181 180.018 3.615 1.00 109.97 269 LYS A CA 1
ATOM 2050 C C . LYS A 1 269 ? 32.472 180.964 4.587 1.00 114.72 269 LYS A C 1
ATOM 2051 O O . LYS A 1 269 ? 33.170 181.664 5.346 1.00 116.59 269 LYS A O 1
ATOM 2057 N N . PRO A 1 270 ? 31.123 181.007 4.613 1.00 110.55 270 PRO A N 1
ATOM 2058 C CA . PRO A 1 270 ? 30.406 181.847 5.570 1.00 106.63 270 PRO A CA 1
ATOM 2059 C C . PRO A 1 270 ? 30.708 181.418 7.013 1.00 103.66 270 PRO A C 1
ATOM 2060 O O . PRO A 1 270 ? 30.786 180.230 7.269 1.00 100.36 270 PRO A O 1
ATOM 2064 N N . VAL A 1 271 ? 30.880 182.391 7.911 1.00 112.17 271 VAL A N 1
ATOM 2065 C CA . VAL A 1 271 ? 31.161 182.079 9.344 1.00 105.26 271 VAL A CA 1
ATOM 2066 C C . VAL A 1 271 ? 30.016 182.628 10.200 1.00 92.87 271 VAL A C 1
ATOM 2067 O O . VAL A 1 271 ? 29.626 183.794 9.992 1.00 94.47 271 VAL A O 1
ATOM 2071 N N . VAL A 1 272 ? 29.484 181.805 11.108 1.00 92.31 272 VAL A N 1
ATOM 2072 C CA . VAL A 1 272 ? 28.349 182.237 11.973 1.00 100.27 272 VAL A CA 1
ATOM 2073 C C . VAL A 1 272 ? 28.830 182.299 13.425 1.00 100.73 272 VAL A C 1
ATOM 2074 O O . VAL A 1 272 ? 29.396 181.298 13.895 1.00 95.71 272 VAL A O 1
ATOM 2078 N N . VAL A 1 273 ? 28.621 183.432 14.100 1.00 97.36 273 VAL A N 1
ATOM 2079 C CA . VAL A 1 273 ? 28.959 183.521 15.551 1.00 95.64 273 VAL A CA 1
ATOM 2080 C C . VAL A 1 273 ? 27.643 183.302 16.295 1.00 94.92 273 VAL A C 1
ATOM 2081 O O . VAL A 1 273 ? 26.668 184.001 15.966 1.00 97.24 273 VAL A O 1
ATOM 2085 N N . ALA A 1 274 ? 27.608 182.372 17.250 1.00 92.58 274 ALA A N 1
ATOM 2086 C CA . ALA A 1 274 ? 26.312 182.032 17.880 1.00 100.55 274 ALA A CA 1
ATOM 2087 C C . ALA A 1 274 ? 26.441 181.803 19.385 1.00 102.69 274 ALA A C 1
ATOM 2088 O O . ALA A 1 274 ? 27.593 181.712 19.849 1.00 104.93 274 ALA A O 1
ATOM 2090 N N . THR A 1 275 ? 25.312 181.783 20.108 1.00 98.88 275 THR A N 1
ATOM 2091 C CA . THR A 1 275 ? 25.269 181.472 21.570 1.00 107.45 275 THR A CA 1
ATOM 2092 C C . THR A 1 275 ? 25.580 182.673 22.466 1.00 100.61 275 THR A C 1
ATOM 2093 O O . THR A 1 275 ? 26.685 183.235 22.326 1.00 104.15 275 THR A O 1
ATOM 2097 N N . GLN A 1 276 ? 24.633 183.050 23.334 1.00 93.19 276 GLN A N 1
ATOM 2098 C CA . GLN A 1 276 ? 24.829 184.111 24.330 1.00 108.03 276 GLN A CA 1
ATOM 2099 C C . GLN A 1 276 ? 24.997 185.463 23.656 1.00 101.88 276 GLN A C 1
ATOM 2100 O O . GLN A 1 276 ? 25.758 186.318 24.124 1.00 102.11 276 GLN A O 1
ATOM 2106 N N . MET A 1 277 ? 24.316 185.648 22.532 1.00 98.18 277 MET A N 1
ATOM 2107 C CA . MET A 1 277 ? 24.384 186.940 21.873 1.00 103.60 277 MET A CA 1
ATOM 2108 C C . MET A 1 277 ? 23.627 187.996 22.667 1.00 102.71 277 MET A C 1
ATOM 2109 O O . MET A 1 277 ? 24.201 189.019 23.057 1.00 104.62 277 MET A O 1
ATOM 2114 N N . LEU A 1 278 ? 22.345 187.787 22.915 1.00 98.13 278 LEU A N 1
ATOM 2115 C CA . LEU A 1 278 ? 21.613 188.818 23.640 1.00 100.78 278 LEU A CA 1
ATOM 2116 C C . LEU A 1 278 ? 20.704 188.205 24.692 1.00 103.07 278 LEU A C 1
ATOM 2117 O O . LEU A 1 278 ? 19.527 188.555 24.781 1.00 100.92 278 LEU A O 1
ATOM 2122 N N . GLU A 1 279 ? 21.238 187.294 25.523 1.00 97.86 279 GLU A N 1
ATOM 2123 C CA . GLU A 1 279 ? 20.353 186.551 26.414 1.00 90.93 279 GLU A CA 1
ATOM 2124 C C . GLU A 1 279 ? 19.520 187.468 27.307 1.00 97.43 279 GLU A C 1
ATOM 2125 O O . GLU A 1 279 ? 18.373 187.147 27.597 1.00 93.37 279 GLU A O 1
ATOM 2131 N N . SER A 1 280 ? 20.053 188.616 27.720 1.00 92.53 280 SER A N 1
ATOM 2132 C CA . SER A 1 280 ? 19.311 189.548 28.563 1.00 88.52 280 SER A CA 1
ATOM 2133 C C . SER A 1 280 ? 17.907 189.839 28.030 1.00 98.84 280 SER A C 1
ATOM 2134 O O . SER A 1 280 ? 16.985 190.132 28.803 1.00 95.24 280 SER A O 1
ATOM 2137 N N . MET A 1 281 ? 17.728 189.741 26.712 1.00 104.84 281 MET A N 1
ATOM 2138 C CA . MET A 1 281 ? 16.484 190.090 26.030 1.00 102.21 281 MET A CA 1
ATOM 2139 C C . MET A 1 281 ? 15.347 189.095 26.243 1.00 109.56 281 MET A C 1
ATOM 2140 O O . MET A 1 281 ? 14.190 189.426 25.944 1.00 109.72 281 MET A O 1
ATOM 2145 N N . ARG A 1 282 ? 15.653 187.845 26.612 1.00 106.71 282 ARG A N 1
ATOM 2146 C CA . ARG A 1 282 ? 14.596 186.870 26.836 1.00 104.57 282 ARG A CA 1
ATOM 2147 C C . ARG A 1 282 ? 13.525 187.457 27.749 1.00 102.70 282 ARG A C 1
ATOM 2148 O O . ARG A 1 282 ? 12.322 187.243 27.539 1.00 110.34 282 ARG A O 1
ATOM 2156 N N . PHE A 1 283 ? 13.948 188.244 28.742 1.00 102.25 283 PHE A N 1
ATOM 2157 C CA . PHE A 1 283 ? 13.080 188.804 29.758 1.00 108.26 283 PHE A CA 1
ATOM 2158 C C . PHE A 1 283 ? 13.057 190.318 29.819 1.00 106.74 283 PHE A C 1
ATOM 2159 O O . PHE A 1 283 ? 12.259 190.876 30.579 1.00 115.44 283 PHE A O 1
ATOM 2167 N N . SER A 1 284 ? 13.900 190.994 29.064 1.00 102.33 284 SER A N 1
ATOM 2168 C CA . SER A 1 284 ? 14.080 192.427 29.168 1.00 104.69 284 SER A CA 1
ATOM 2169 C C . SER A 1 284 ? 14.067 193.032 27.772 1.00 114.67 284 SER A C 1
ATOM 2170 O O . SER A 1 284 ? 14.613 192.430 26.838 1.00 109.82 284 SER A O 1
ATOM 2173 N N . PRO A 1 285 ? 13.481 194.218 27.595 1.00 112.23 285 PRO A N 1
ATOM 2174 C CA . PRO A 1 285 ? 13.332 194.777 26.247 1.00 110.17 285 PRO A CA 1
ATOM 2175 C C . PRO A 1 285 ? 14.577 195.463 25.710 1.00 111.01 285 PRO A C 1
ATOM 2176 O O . PRO A 1 285 ? 14.551 195.926 24.565 1.00 111.55 285 PRO A O 1
ATOM 2180 N N . ALA A 1 286 ? 15.666 195.506 26.475 1.00 108.67 286 ALA A N 1
ATOM 2181 C CA . ALA A 1 286 ? 16.913 196.141 26.079 1.00 101.55 286 ALA A CA 1
ATOM 2182 C C . ALA A 1 286 ? 18.083 195.336 26.622 1.00 102.26 286 ALA A C 1
ATOM 2183 O O . ALA A 1 286 ? 17.989 194.756 27.709 1.00 106.26 286 ALA A O 1
ATOM 2185 N N . PRO A 1 287 ? 19.201 195.314 25.912 1.00 100.11 287 PRO A N 1
ATOM 2186 C CA . PRO A 1 287 ? 20.324 194.457 26.302 1.00 102.37 287 PRO A CA 1
ATOM 2187 C C . PRO A 1 287 ? 21.214 195.138 27.336 1.00 98.03 287 PRO A C 1
ATOM 2188 O O . PRO A 1 287 ? 21.088 196.329 27.611 1.00 95.60 287 PRO A O 1
ATOM 2192 N N . THR A 1 288 ? 22.190 194.389 27.838 1.00 96.32 288 THR A N 1
ATOM 2193 C CA . THR A 1 288 ? 23.185 194.972 28.723 1.00 97.32 288 THR A CA 1
ATOM 2194 C C . THR A 1 288 ? 24.342 195.469 27.871 1.00 97.02 288 THR A C 1
ATOM 2195 O O . THR A 1 288 ? 24.678 194.878 26.832 1.00 96.76 288 THR A O 1
ATOM 2199 N N . ARG A 1 289 ? 24.946 196.567 28.325 1.00 100.34 289 ARG A N 1
ATOM 2200 C CA . ARG A 1 289 ? 26.118 197.173 27.698 1.00 100.05 289 ARG A CA 1
ATOM 2201 C C . ARG A 1 289 ? 27.183 196.157 27.305 1.00 97.88 289 ARG A C 1
ATOM 2202 O O . ARG A 1 289 ? 27.786 196.244 26.232 1.00 97.45 289 ARG A O 1
ATOM 2210 N N . ALA A 1 290 ? 27.388 195.172 28.174 1.00 100.86 290 ALA A N 1
ATOM 2211 C CA . ALA A 1 290 ? 28.357 194.117 27.908 1.00 97.10 290 ALA A CA 1
ATOM 2212 C C . ALA A 1 290 ? 27.959 193.298 26.699 1.00 91.93 290 ALA A C 1
ATOM 2213 O O . ALA A 1 290 ? 28.819 192.905 25.906 1.00 100.30 290 ALA A O 1
ATOM 2215 N N . GLU A 1 291 ? 26.666 192.975 26.574 1.00 93.50 291 GLU A N 1
ATOM 2216 C CA . GLU A 1 291 ? 26.197 192.187 25.434 1.00 98.97 291 GLU A CA 1
ATOM 2217 C C . GLU A 1 291 ? 26.409 192.929 24.122 1.00 96.67 291 GLU A C 1
ATOM 2218 O O . GLU A 1 291 ? 26.978 192.371 23.172 1.00 86.64 291 GLU A O 1
ATOM 2224 N N . VAL A 1 292 ? 25.986 194.205 24.063 1.00 94.61 292 VAL A N 1
ATOM 2225 C CA . VAL A 1 292 ? 26.145 194.991 22.836 1.00 86.60 292 VAL A CA 1
ATOM 2226 C C . VAL A 1 292 ? 27.598 194.970 22.385 1.00 89.43 292 VAL A C 1
ATOM 2227 O O . VAL A 1 292 ? 27.906 194.873 21.190 1.00 102.12 292 VAL A O 1
ATOM 2231 N N . THR A 1 293 ? 28.517 195.018 23.348 1.00 93.59 293 THR A N 1
ATOM 2232 C CA . THR A 1 293 ? 29.931 194.927 23.032 1.00 95.41 293 THR A CA 1
ATOM 2233 C C . THR A 1 293 ? 30.292 193.550 22.504 1.00 97.52 293 THR A C 1
ATOM 2234 O O . THR A 1 293 ? 31.024 193.434 21.515 1.00 99.55 293 THR A O 1
ATOM 2238 N N . ASP A 1 294 ? 29.748 192.501 23.120 1.00 97.43 294 ASP A N 1
ATOM 2239 C CA . ASP A 1 294 ? 30.029 191.146 22.665 1.00 101.31 294 ASP A CA 1
ATOM 2240 C C . ASP A 1 294 ? 29.584 190.953 21.224 1.00 97.71 294 ASP A C 1
ATOM 2241 O O . ASP A 1 294 ? 30.318 190.372 20.411 1.00 98.69 294 ASP A O 1
ATOM 2246 N N . VAL A 1 295 ? 28.405 191.484 20.890 1.00 97.03 295 VAL A N 1
ATOM 2247 C CA . VAL A 1 295 ? 27.878 191.406 19.532 1.00 92.15 295 VAL A CA 1
ATOM 2248 C C . VAL A 1 295 ? 28.790 192.155 18.576 1.00 94.77 295 VAL A C 1
ATOM 2249 O O . VAL A 1 295 ? 29.261 191.606 17.570 1.00 91.49 295 VAL A O 1
ATOM 2253 N N . ALA A 1 296 ? 29.050 193.432 18.899 1.00 91.97 296 ALA A N 1
ATOM 2254 C CA . ALA A 1 296 ? 29.793 194.335 18.035 1.00 92.14 296 ALA A CA 1
ATOM 2255 C C . ALA A 1 296 ? 31.174 193.787 17.708 1.00 91.47 296 ALA A C 1
ATOM 2256 O O . ALA A 1 296 ? 31.704 194.041 16.622 1.00 94.49 296 ALA A O 1
ATOM 2258 N N . THR A 1 297 ? 31.782 193.046 18.631 1.00 94.10 297 THR A N 1
ATOM 2259 C CA . THR A 1 297 ? 33.043 192.400 18.313 1.00 94.81 297 THR A CA 1
ATOM 2260 C C . THR A 1 297 ? 32.865 191.396 17.199 1.00 89.81 297 THR A C 1
ATOM 2261 O O . THR A 1 297 ? 33.570 191.443 16.188 1.00 102.93 297 THR A O 1
ATOM 2265 N N . ALA A 1 298 ? 31.905 190.485 17.360 1.00 86.37 298 ALA A N 1
ATOM 2266 C CA . ALA A 1 298 ? 31.660 189.458 16.353 1.00 98.13 298 ALA A CA 1
ATOM 2267 C C . ALA A 1 298 ? 31.355 190.076 14.994 1.00 95.99 298 ALA A C 1
ATOM 2268 O O . ALA A 1 298 ? 32.013 189.756 13.995 1.00 84.62 298 ALA A O 1
ATOM 2270 N N . VAL A 1 299 ? 30.397 191.007 14.953 1.00 91.07 299 VAL A N 1
ATOM 2271 C CA . VAL A 1 299 ? 30.057 191.696 13.708 1.00 90.70 299 VAL A CA 1
ATOM 2272 C C . VAL A 1 299 ? 31.292 192.344 13.104 1.00 96.61 299 VAL A C 1
ATOM 2273 O O . VAL A 1 299 ? 31.508 192.289 11.889 1.00 108.65 299 VAL A O 1
ATOM 2277 N N . GLY A 1 300 ? 32.108 192.985 13.945 1.00 93.59 300 GLY A N 1
ATOM 2278 C CA . GLY A 1 300 ? 33.293 193.695 13.483 1.00 98.61 300 GLY A CA 1
ATOM 2279 C C . GLY A 1 300 ? 34.410 192.823 12.935 1.00 93.78 300 GLY A C 1
ATOM 2280 O O . GLY A 1 300 ? 35.192 193.277 12.099 1.00 99.90 300 GLY A O 1
ATOM 2281 N N . ALA A 1 301 ? 34.544 191.591 13.425 1.00 88.98 301 ALA A N 1
ATOM 2282 C CA . ALA A 1 301 ? 35.566 190.708 12.872 1.00 100.03 301 ALA A CA 1
ATOM 2283 C C . ALA A 1 301 ? 35.344 190.438 11.388 1.00 109.69 301 ALA A C 1
ATOM 2284 O O . ALA A 1 301 ? 36.216 189.858 10.729 1.00 113.96 301 ALA A O 1
ATOM 2286 N N . GLY A 1 302 ? 34.179 190.815 10.866 1.00 108.57 302 GLY A N 1
ATOM 2287 C CA . GLY A 1 302 ? 33.782 190.546 9.511 1.00 102.71 302 GLY A CA 1
ATOM 2288 C C . GLY A 1 302 ? 32.987 189.277 9.347 1.00 107.03 302 GLY A C 1
ATOM 2289 O O . GLY A 1 302 ? 32.902 188.768 8.226 1.00 119.94 302 GLY A O 1
ATOM 2290 N N . ALA A 1 303 ? 32.440 188.724 10.422 1.00 94.91 303 ALA A N 1
ATOM 2291 C CA . ALA A 1 303 ? 31.743 187.449 10.329 1.00 99.48 303 ALA A CA 1
ATOM 2292 C C . ALA A 1 303 ? 30.429 187.610 9.578 1.00 100.97 303 ALA A C 1
ATOM 2293 O O . ALA A 1 303 ? 29.801 188.682 9.604 1.00 97.61 303 ALA A O 1
ATOM 2295 N N . ASP A 1 304 ? 30.066 186.571 8.819 1.00 96.30 304 ASP A N 1
ATOM 2296 C CA . ASP A 1 304 ? 28.878 186.664 7.926 1.00 95.91 304 ASP A CA 1
ATOM 2297 C C . ASP A 1 304 ? 27.570 186.650 8.710 1.00 95.57 304 ASP A C 1
ATOM 2298 O O . ASP A 1 304 ? 26.698 187.476 8.389 1.00 85.49 304 ASP A O 1
ATOM 2303 N N . ALA A 1 305 ? 27.425 185.747 9.681 1.00 97.85 305 ALA A N 1
ATOM 2304 C CA . ALA A 1 305 ? 26.103 185.635 10.339 1.00 96.99 305 ALA A CA 1
ATOM 2305 C C . ALA A 1 305 ? 26.175 185.653 11.867 1.00 98.67 305 ALA A C 1
ATOM 2306 O O . ALA A 1 305 ? 27.211 185.242 12.417 1.00 99.92 305 ALA A O 1
ATOM 2308 N N . VAL A 1 306 ? 25.119 186.155 12.515 1.00 101.27 306 VAL A N 1
ATOM 2309 C CA . VAL A 1 306 ? 25.031 186.135 14.006 1.00 92.92 306 VAL A CA 1
ATOM 2310 C C . VAL A 1 306 ? 23.735 185.394 14.351 1.00 95.62 306 VAL A C 1
ATOM 2311 O O . VAL A 1 306 ? 22.706 185.713 13.726 1.00 103.18 306 VAL A O 1
ATOM 2315 N N . MET A 1 307 ? 23.769 184.449 15.298 1.00 93.51 307 MET A N 1
ATOM 2316 C CA . MET A 1 307 ? 22.561 183.617 15.557 1.00 93.31 307 MET A CA 1
ATOM 2317 C C . MET A 1 307 ? 21.883 183.978 16.881 1.00 95.64 307 MET A C 1
ATOM 2318 O O . MET A 1 307 ? 22.581 184.004 17.911 1.00 102.04 307 MET A O 1
ATOM 2323 N N . LEU A 1 308 ? 20.572 184.236 16.849 1.00 88.83 308 LEU A N 1
ATOM 2324 C CA . LEU A 1 308 ? 19.808 184.490 18.099 1.00 88.92 308 LEU A CA 1
ATOM 2325 C C . LEU A 1 308 ? 19.067 183.197 18.454 1.00 98.23 308 LEU A C 1
ATOM 2326 O O . LEU A 1 308 ? 18.342 182.695 17.576 1.00 91.37 308 LEU A O 1
ATOM 2331 N N . SER A 1 309 ? 19.235 182.677 19.675 1.00 97.63 309 SER A N 1
ATOM 2332 C CA . SER A 1 309 ? 18.579 181.421 19.985 1.00 90.67 309 SER A CA 1
ATOM 2333 C C . SER A 1 309 ? 17.391 181.586 20.923 1.00 96.43 309 SER A C 1
ATOM 2334 O O . SER A 1 309 ? 16.259 181.777 20.453 1.00 97.06 309 SER A O 1
ATOM 2337 N N . ALA A 1 310 ? 17.638 181.731 22.224 1.00 104.33 310 ALA A N 1
ATOM 2338 C CA . ALA A 1 310 ? 16.507 181.782 23.145 1.00 95.90 310 ALA A CA 1
ATOM 2339 C C . ALA A 1 310 ? 15.738 183.062 22.970 1.00 101.24 310 ALA A C 1
ATOM 2340 O O . ALA A 1 310 ? 14.532 183.092 23.189 1.00 103.72 310 ALA A O 1
ATOM 2342 N N . GLU A 1 311 ? 16.443 184.128 22.625 1.00 95.35 311 GLU A N 1
ATOM 2343 C CA . GLU A 1 311 ? 15.856 185.454 22.582 1.00 96.35 311 GLU A CA 1
ATOM 2344 C C . GLU A 1 311 ? 14.656 185.494 21.649 1.00 98.04 311 GLU A C 1
ATOM 2345 O O . GLU A 1 311 ? 13.692 186.232 21.911 1.00 106.48 311 GLU A O 1
ATOM 2351 N N . THR A 1 312 ? 14.679 184.635 20.623 1.00 94.81 312 THR A N 1
ATOM 2352 C CA . THR A 1 312 ? 13.567 184.583 19.636 1.00 99.06 312 THR A CA 1
ATOM 2353 C C . THR A 1 312 ? 12.754 183.294 19.804 1.00 102.11 312 THR A C 1
ATOM 2354 O O . THR A 1 312 ? 11.512 183.381 19.738 1.00 105.56 312 THR A O 1
ATOM 2358 N N . ALA A 1 313 ? 13.416 182.150 20.005 1.00 97.29 313 ALA A N 1
ATOM 2359 C CA . ALA A 1 313 ? 12.688 180.858 20.068 1.00 102.50 313 ALA A CA 1
ATOM 2360 C C . ALA A 1 313 ? 11.712 180.826 21.250 1.00 104.61 313 ALA A C 1
ATOM 2361 O O . ALA A 1 313 ? 10.559 180.422 21.043 1.00 109.97 313 ALA A O 1
ATOM 2363 N N . SER A 1 314 ? 12.149 181.271 22.429 1.00 109.25 314 SER A N 1
ATOM 2364 C CA . SER A 1 314 ? 11.288 181.252 23.640 1.00 104.75 314 SER A CA 1
ATOM 2365 C C . SER A 1 314 ? 11.623 182.491 24.464 1.00 103.29 314 SER A C 1
ATOM 2366 O O . SER A 1 314 ? 12.581 182.424 25.259 1.00 112.38 314 SER A O 1
ATOM 2369 N N . GLY A 1 315 ? 10.860 183.575 24.297 1.00 98.39 315 GLY A N 1
ATOM 2370 C CA . GLY A 1 315 ? 11.263 184.798 24.960 1.00 100.70 315 GLY A CA 1
ATOM 2371 C C . GLY A 1 315 ? 10.180 185.839 24.938 1.00 107.28 315 GLY A C 1
ATOM 2372 O O . GLY A 1 315 ? 9.380 185.923 23.995 1.00 107.46 315 GLY A O 1
ATOM 2373 N N . GLN A 1 316 ? 10.195 186.679 25.965 1.00 112.38 316 GLN A N 1
ATOM 2374 C CA . GLN A 1 316 ? 9.110 187.626 26.126 1.00 113.20 316 GLN A CA 1
ATOM 2375 C C . GLN A 1 316 ? 9.169 188.767 25.117 1.00 112.54 316 GLN A C 1
ATOM 2376 O O . GLN A 1 316 ? 8.194 189.515 25.022 1.00 115.04 316 GLN A O 1
ATOM 2382 N N . TYR A 1 317 ? 10.277 188.947 24.382 1.00 109.99 317 TYR A N 1
ATOM 2383 C CA . TYR A 1 317 ? 10.397 190.045 23.416 1.00 112.49 317 TYR A CA 1
ATOM 2384 C C . TYR A 1 317 ? 11.142 189.599 22.165 1.00 112.26 317 TYR A C 1
ATOM 2385 O O . TYR A 1 317 ? 12.131 190.210 21.773 1.00 111.78 317 TYR A O 1
ATOM 2394 N N . PRO A 1 318 ? 10.619 188.625 21.433 1.00 112.52 318 PRO A N 1
ATOM 2395 C CA . PRO A 1 318 ? 11.420 188.050 20.343 1.00 109.35 318 PRO A CA 1
ATOM 2396 C C . PRO A 1 318 ? 11.595 188.957 19.134 1.00 112.57 318 PRO A C 1
ATOM 2397 O O . PRO A 1 318 ? 12.589 188.788 18.423 1.00 110.55 318 PRO A O 1
ATOM 2401 N N . ARG A 1 319 ? 10.681 189.892 18.842 1.00 115.19 319 ARG A N 1
ATOM 2402 C CA . ARG A 1 319 ? 10.916 190.767 17.684 1.00 113.78 319 ARG A CA 1
ATOM 2403 C C . ARG A 1 319 ? 11.994 191.807 17.981 1.00 113.82 319 ARG A C 1
ATOM 2404 O O . ARG A 1 319 ? 12.949 191.977 17.209 1.00 109.38 319 ARG A O 1
ATOM 2412 N N . GLU A 1 320 ? 11.867 192.502 19.112 1.00 110.24 320 GLU A N 1
ATOM 2413 C CA . GLU A 1 320 ? 12.822 193.546 19.453 1.00 107.24 320 GLU A CA 1
ATOM 2414 C C . GLU A 1 320 ? 14.227 192.983 19.639 1.00 100.31 320 GLU A C 1
ATOM 2415 O O . GLU A 1 320 ? 15.202 193.721 19.491 1.00 98.75 320 GLU A O 1
ATOM 2421 N N . ALA A 1 321 ? 14.352 191.706 19.997 1.00 97.08 321 ALA A N 1
ATOM 2422 C CA . ALA A 1 321 ? 15.665 191.069 19.980 1.00 97.54 321 ALA A CA 1
ATOM 2423 C C . ALA A 1 321 ? 16.315 191.194 18.607 1.00 100.89 321 ALA A C 1
ATOM 2424 O O . ALA A 1 321 ? 17.497 191.537 18.494 1.00 100.94 321 ALA A O 1
ATOM 2426 N N . VAL A 1 322 ? 15.559 190.902 17.543 1.00 103.10 322 VAL A N 1
ATOM 2427 C CA . VAL A 1 322 ? 16.083 191.091 16.193 1.00 98.51 322 VAL A CA 1
ATOM 2428 C C . VAL A 1 322 ? 16.252 192.570 15.888 1.00 97.77 322 VAL A C 1
ATOM 2429 O O . VAL A 1 322 ? 17.280 192.991 15.340 1.00 99.63 322 VAL A O 1
ATOM 2433 N N . GLU A 1 323 ? 15.259 193.387 16.245 1.00 91.92 323 GLU A N 1
ATOM 2434 C CA . GLU A 1 323 ? 15.375 194.816 15.993 1.00 88.25 323 GLU A CA 1
ATOM 2435 C C . GLU A 1 323 ? 16.709 195.346 16.527 1.00 96.04 323 GLU A C 1
ATOM 2436 O O . GLU A 1 323 ? 17.473 195.983 15.788 1.00 102.38 323 GLU A O 1
ATOM 2442 N N . MET A 1 324 ? 17.059 194.981 17.764 1.00 96.03 324 MET A N 1
ATOM 2443 C CA . MET A 1 324 ? 18.317 195.427 18.358 1.00 94.18 324 MET A CA 1
ATOM 2444 C C . MET A 1 324 ? 19.514 194.894 17.596 1.00 95.09 324 MET A C 1
ATOM 2445 O O . MET A 1 324 ? 20.353 195.665 17.132 1.00 104.32 324 MET A O 1
ATOM 2450 N N . MET A 1 325 ? 19.576 193.568 17.446 1.00 84.17 325 MET A N 1
ATOM 2451 C CA . MET A 1 325 ? 20.693 192.933 16.698 1.00 92.95 325 MET A CA 1
ATOM 2452 C C . MET A 1 325 ? 20.977 193.734 15.425 1.00 103.23 325 MET A C 1
ATOM 2453 O O . MET A 1 325 ? 22.152 194.088 15.205 1.00 102.15 325 MET A O 1
ATOM 2458 N N . ALA A 1 326 ? 19.941 194.018 14.631 1.00 96.51 326 ALA A N 1
ATOM 2459 C CA . ALA A 1 326 ? 20.133 194.740 13.352 1.00 104.26 326 ALA A CA 1
ATOM 2460 C C . ALA A 1 326 ? 20.694 196.138 13.622 1.00 106.24 326 ALA A C 1
ATOM 2461 O O . ALA A 1 326 ? 21.613 196.548 12.895 1.00 113.47 326 ALA A O 1
ATOM 2463 N N . LYS A 1 327 ? 20.181 196.820 14.649 1.00 94.29 327 LYS A N 1
ATOM 2464 C CA . LYS A 1 327 ? 20.641 198.195 14.977 1.00 100.10 327 LYS A CA 1
ATOM 2465 C C . LYS A 1 327 ? 22.128 198.154 15.344 1.00 100.89 327 LYS A C 1
ATOM 2466 O O . LYS A 1 327 ? 22.868 199.037 14.879 1.00 99.49 327 LYS A O 1
ATOM 2472 N N . ILE A 1 328 ? 22.545 197.154 16.127 1.00 102.23 328 ILE A N 1
ATOM 2473 C CA . ILE A 1 328 ? 23.974 197.042 16.549 1.00 103.30 328 ILE A CA 1
ATOM 2474 C C . ILE A 1 328 ? 24.836 196.837 15.300 1.00 102.49 328 ILE A C 1
ATOM 2475 O O . ILE A 1 328 ? 25.896 197.482 15.202 1.00 105.57 328 ILE A O 1
ATOM 2480 N N . VAL A 1 329 ? 24.378 195.992 14.372 1.00 107.46 329 VAL A N 1
ATOM 2481 C CA . VAL A 1 329 ? 25.147 195.734 13.120 1.00 104.21 329 VAL A CA 1
ATOM 2482 C C . VAL A 1 329 ? 25.250 197.045 12.336 1.00 105.37 329 VAL A C 1
ATOM 2483 O O . VAL A 1 329 ? 26.354 197.356 11.848 1.00 112.51 329 VAL A O 1
ATOM 2487 N N . ARG A 1 330 ? 24.152 197.800 12.263 1.00 101.38 330 ARG A N 1
ATOM 2488 C CA . ARG A 1 330 ? 24.150 199.089 11.522 1.00 102.22 330 ARG A CA 1
ATOM 2489 C C . ARG A 1 330 ? 25.136 200.052 12.190 1.00 112.76 330 ARG A C 1
ATOM 2490 O O . ARG A 1 330 ? 25.835 200.765 11.458 1.00 115.62 330 ARG A O 1
ATOM 2498 N N . GLN A 1 331 ? 25.178 200.068 13.527 1.00 107.90 331 GLN A N 1
ATOM 2499 C CA . GLN A 1 331 ? 26.100 200.972 14.265 1.00 102.64 331 GLN A CA 1
ATOM 2500 C C . GLN A 1 331 ? 27.552 200.611 13.933 1.00 105.34 331 GLN A C 1
ATOM 2501 O O . GLN A 1 331 ? 28.354 201.538 13.716 1.00 103.21 331 GLN A O 1
ATOM 2507 N N . VAL A 1 332 ? 27.872 199.314 13.896 1.00 93.48 332 VAL A N 1
ATOM 2508 C CA . VAL A 1 332 ? 29.258 198.870 13.562 1.00 103.53 332 VAL A CA 1
ATOM 2509 C C . VAL A 1 332 ? 29.572 199.296 12.125 1.00 118.93 332 VAL A C 1
ATOM 2510 O O . VAL A 1 332 ? 30.666 199.841 11.896 1.00 125.94 332 VAL A O 1
ATOM 2514 N N . GLU A 1 333 ? 28.623 199.093 11.208 1.00 116.57 333 GLU A N 1
ATOM 2515 C CA . GLU A 1 333 ? 28.824 199.485 9.787 1.00 115.79 333 GLU A CA 1
ATOM 2516 C C . GLU A 1 333 ? 28.971 201.006 9.695 1.00 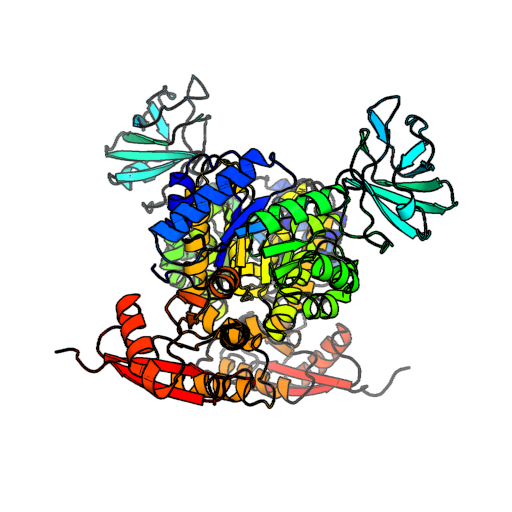115.21 333 GLU A C 1
ATOM 2517 O O . GLU A 1 333 ? 29.824 201.468 8.913 1.00 125.49 333 GLU A O 1
ATOM 2523 N N . ALA A 1 334 ? 28.171 201.743 10.469 1.00 107.31 334 ALA A N 1
ATOM 2524 C CA . ALA A 1 334 ? 28.225 203.223 10.442 1.00 111.47 334 ALA A CA 1
ATOM 2525 C C . ALA A 1 334 ? 29.653 203.686 10.747 1.00 121.99 334 ALA A C 1
ATOM 2526 O O . ALA A 1 334 ? 30.081 204.690 10.146 1.00 120.51 334 ALA A O 1
ATOM 2528 N N . GLU A 1 335 ? 30.356 202.983 11.644 1.00 130.71 335 GLU A N 1
ATOM 2529 C CA . GLU A 1 335 ? 31.714 203.455 12.027 1.00 130.72 335 GLU A CA 1
ATOM 2530 C C . GLU A 1 335 ? 32.634 203.478 10.802 1.00 130.26 335 GLU A C 1
ATOM 2531 O O . GLU A 1 335 ? 32.750 202.438 10.129 1.00 126.47 335 GLU A O 1
ATOM 2537 N N . PRO A 1 336 ? 33.324 204.606 10.517 1.00 130.00 336 PRO A N 1
ATOM 2538 C CA . PRO A 1 336 ? 34.239 204.712 9.372 1.00 141.84 336 PRO A CA 1
ATOM 2539 C C . PRO A 1 336 ? 35.484 203.835 9.566 1.00 140.29 336 PRO A C 1
ATOM 2540 O O . PRO A 1 336 ? 36.040 203.373 8.590 1.00 150.04 336 PRO A O 1
ATOM 2544 N N . ASP A 1 337 ? 35.869 203.618 10.826 1.00 126.64 337 ASP A N 1
ATOM 2545 C CA . ASP A 1 337 ? 37.031 202.775 11.210 1.00 140.87 337 ASP A CA 1
ATOM 2546 C C . ASP A 1 337 ? 36.789 201.333 10.754 1.00 140.47 337 ASP A C 1
ATOM 2547 O O . ASP A 1 337 ? 37.742 200.699 10.267 1.00 139.08 337 ASP A O 1
ATOM 2552 N N . TYR A 1 338 ? 35.542 200.867 10.858 1.00 142.83 338 TYR A N 1
ATOM 2553 C CA . TYR A 1 338 ? 35.172 199.469 10.521 1.00 146.48 338 TYR A CA 1
ATOM 2554 C C . TYR A 1 338 ? 35.522 199.155 9.064 1.00 144.97 338 TYR A C 1
ATOM 2555 O O . TYR A 1 338 ? 36.080 198.068 8.821 1.00 145.31 338 TYR A O 1
ATOM 2564 N N . HIS A 1 339 ? 35.260 200.075 8.135 1.00 143.62 339 HIS A N 1
ATOM 2565 C CA . HIS A 1 339 ? 35.584 199.760 6.719 1.00 144.79 339 HIS A CA 1
ATOM 2566 C C . HIS A 1 339 ? 37.091 199.522 6.603 1.00 139.00 339 HIS A C 1
ATOM 2567 O O . HIS A 1 339 ? 37.488 198.516 5.987 1.00 137.37 339 HIS A O 1
ATOM 2574 N N . VAL A 1 340 ? 37.888 200.405 7.209 1.00 142.64 340 VAL A N 1
ATOM 2575 C CA . VAL A 1 340 ? 39.374 200.269 7.183 1.00 148.39 340 VAL A CA 1
ATOM 2576 C C . VAL A 1 340 ? 39.759 199.014 7.967 1.00 148.25 340 VAL A C 1
ATOM 2577 O O . VAL A 1 340 ? 40.626 198.258 7.492 1.00 152.83 340 VAL A O 1
ATOM 2581 N N . GLN A 1 341 ? 39.116 198.801 9.102 1.00 149.65 341 GLN A N 1
ATOM 2582 C CA . GLN A 1 341 ? 39.364 197.646 10.004 1.00 153.52 341 GLN A CA 1
ATOM 2583 C C . GLN A 1 341 ? 39.411 196.347 9.196 1.00 153.16 341 GLN A C 1
ATOM 2584 O O . GLN A 1 341 ? 40.452 195.667 9.238 1.00 155.10 341 GLN A O 1
ATOM 2590 N N . LEU A 1 342 ? 38.333 196.034 8.475 1.00 152.13 342 LEU A N 1
ATOM 2591 C CA . LEU A 1 342 ? 38.290 194.796 7.700 1.00 155.24 342 LEU A CA 1
ATOM 2592 C C . LEU A 1 342 ? 39.490 194.642 6.771 1.00 156.81 342 LEU A C 1
ATOM 2593 O O . LEU A 1 342 ? 39.910 193.511 6.505 1.00 158.74 342 LEU A O 1
ATOM 2598 N N . GLU A 1 343 ? 40.074 195.751 6.298 1.00 154.42 343 GLU A N 1
ATOM 2599 C CA . GLU A 1 343 ? 41.099 195.685 5.253 1.00 154.85 343 GLU A CA 1
ATOM 2600 C C . GLU A 1 343 ? 42.270 194.767 5.612 1.00 159.56 343 GLU A C 1
ATOM 2601 O O . GLU A 1 343 ? 42.819 194.088 4.738 1.00 161.82 343 GLU A O 1
ATOM 2607 N N . VAL A 1 344 ? 42.708 194.774 6.873 1.00 159.49 344 VAL A N 1
ATOM 2608 C CA . VAL A 1 344 ? 43.884 193.989 7.252 1.00 160.41 344 VAL A CA 1
ATOM 2609 C C . VAL A 1 344 ? 43.602 192.491 7.156 1.00 164.93 344 VAL A C 1
ATOM 2610 O O . VAL A 1 344 ? 44.484 191.697 6.802 1.00 168.12 344 VAL A O 1
ATOM 2614 N N . ASN A 1 345 ? 42.381 192.081 7.525 1.00 167.32 345 ASN A N 1
ATOM 2615 C CA . ASN A 1 345 ? 41.986 190.673 7.525 1.00 168.71 345 ASN A CA 1
ATOM 2616 C C . ASN A 1 345 ? 41.893 190.109 6.112 1.00 165.77 345 ASN A C 1
ATOM 2617 O O . ASN A 1 345 ? 42.167 188.922 5.898 1.00 166.73 345 ASN A O 1
ATOM 2622 N N . ARG A 1 346 ? 41.464 190.934 5.150 1.00 165.34 346 ARG A N 1
ATOM 2623 C CA . ARG A 1 346 ? 41.364 190.628 3.728 1.00 163.77 346 ARG A CA 1
ATOM 2624 C C . ARG A 1 346 ? 42.590 189.927 3.167 1.00 160.31 346 ARG A C 1
ATOM 2625 O O . ARG A 1 346 ? 43.651 190.553 3.035 1.00 158.97 346 ARG A O 1
ATOM 2633 N N . PRO A 1 347 ? 42.501 188.627 2.872 1.00 157.87 347 PRO A N 1
ATOM 2634 C CA . PRO A 1 347 ? 43.656 187.921 2.297 1.00 156.31 347 PRO A CA 1
ATO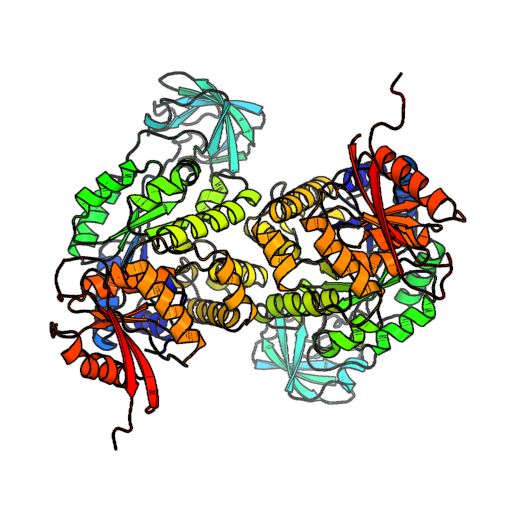M 2635 C C . PRO A 1 347 ? 43.943 188.395 0.874 1.00 158.64 347 PRO A C 1
ATOM 2636 O O . PRO A 1 347 ? 43.028 188.587 0.066 1.00 156.71 347 PRO A O 1
ATOM 2640 N N . GLN A 1 348 ? 45.224 188.642 0.597 1.00 158.40 348 GLN A N 1
ATOM 2641 C CA . GLN A 1 348 ? 45.649 189.073 -0.728 1.00 158.05 348 GLN A CA 1
ATOM 2642 C C . GLN A 1 348 ? 45.202 188.032 -1.759 1.00 157.35 348 GLN A C 1
ATOM 2643 O O . GLN A 1 348 ? 45.313 186.820 -1.504 1.00 157.84 348 GLN A O 1
ATOM 2649 N N . PRO A 1 349 ? 44.646 188.452 -2.896 1.00 156.21 349 PRO A N 1
ATOM 2650 C CA . PRO A 1 349 ? 44.115 187.486 -3.859 1.00 149.82 349 PRO A CA 1
ATOM 2651 C C . PRO A 1 349 ? 45.188 186.578 -4.439 1.00 147.32 349 PRO A C 1
ATOM 2652 O O . PRO A 1 349 ? 46.363 186.948 -4.564 1.00 142.71 349 PRO A O 1
ATOM 2656 N N . ASP A 1 350 ? 44.774 185.341 -4.711 1.00 147.17 350 ASP A N 1
ATOM 2657 C CA . ASP A 1 350 ? 45.611 184.353 -5.369 1.00 143.16 350 ASP A CA 1
ATOM 2658 C C . ASP A 1 350 ? 45.585 184.582 -6.884 1.00 147.13 350 ASP A C 1
ATOM 2659 O O . ASP A 1 350 ? 44.633 185.143 -7.445 1.00 140.53 350 ASP A O 1
ATOM 2664 N N . ALA A 1 351 ? 46.628 184.090 -7.554 1.00 146.52 351 ALA A N 1
ATOM 2665 C CA . ALA A 1 351 ? 46.815 184.350 -8.976 1.00 126.69 351 ALA A CA 1
ATOM 2666 C C . ALA A 1 351 ? 45.808 183.576 -9.821 1.00 130.04 351 ALA A C 1
ATOM 2667 O O . ALA A 1 351 ? 46.143 182.570 -10.449 1.00 129.54 351 ALA A O 1
ATOM 2669 N N . THR A 1 352 ? 44.549 183.981 -9.779 1.00 131.89 352 THR A N 1
ATOM 2670 C CA . THR A 1 352 ? 43.519 183.344 -10.580 1.00 130.82 352 THR A CA 1
ATOM 2671 C C . THR A 1 352 ? 42.723 184.436 -11.259 1.00 127.74 352 THR A C 1
ATOM 2672 O O . THR A 1 352 ? 42.829 185.616 -10.919 1.00 129.95 352 THR A O 1
ATOM 2676 N N . VAL A 1 353 ? 41.918 184.034 -12.232 1.00 130.80 353 VAL A N 1
ATOM 2677 C CA . VAL A 1 353 ? 41.085 185.010 -12.913 1.00 135.69 353 VAL A CA 1
ATOM 2678 C C . VAL A 1 353 ? 40.008 185.531 -11.975 1.00 133.73 353 VAL A C 1
ATOM 2679 O O . VAL A 1 353 ? 39.713 186.732 -11.956 1.00 129.31 353 VAL A O 1
ATOM 2683 N N . SER A 1 354 ? 39.387 184.641 -11.198 1.00 136.66 354 SER A N 1
ATOM 2684 C CA . SER A 1 354 ? 38.293 185.065 -10.328 1.00 141.70 354 SER A CA 1
ATOM 2685 C C . SER A 1 354 ? 38.779 186.014 -9.239 1.00 136.62 354 SER A C 1
ATOM 2686 O O . SER A 1 354 ? 38.046 186.921 -8.824 1.00 134.54 354 SER A O 1
ATOM 2689 N N . ASP A 1 355 ? 40.005 185.819 -8.753 1.00 135.22 355 ASP A N 1
ATOM 2690 C CA . ASP A 1 355 ? 40.537 186.746 -7.764 1.00 135.05 355 ASP A CA 1
ATOM 2691 C C . ASP A 1 355 ? 40.842 188.099 -8.401 1.00 132.77 355 ASP A C 1
ATOM 2692 O O . ASP A 1 355 ? 40.418 189.146 -7.893 1.00 124.08 355 ASP A O 1
ATOM 2697 N N . ALA A 1 356 ? 41.528 188.089 -9.550 1.00 135.39 356 ALA A N 1
ATOM 2698 C CA . ALA A 1 356 ? 41.833 189.322 -10.274 1.00 125.80 356 ALA A CA 1
ATOM 2699 C C . ALA A 1 356 ? 40.573 190.131 -10.587 1.00 124.45 356 ALA A C 1
ATOM 2700 O O . ALA A 1 356 ? 40.550 191.349 -10.390 1.00 121.18 356 ALA A O 1
ATOM 2702 N N . ILE A 1 357 ? 39.527 189.489 -11.113 1.00 124.51 357 ILE A N 1
ATOM 2703 C CA . ILE A 1 357 ? 38.290 190.228 -11.373 1.00 125.15 357 ILE A CA 1
ATOM 2704 C C . ILE A 1 357 ? 37.774 190.878 -10.105 1.00 125.50 357 ILE A C 1
ATOM 2705 O O . ILE A 1 357 ? 37.333 192.034 -10.108 1.00 118.79 357 ILE A O 1
ATOM 2710 N N . SER A 1 358 ? 37.766 190.123 -9.009 1.00 134.83 358 SER A N 1
ATOM 2711 C CA . SER A 1 358 ? 37.326 190.712 -7.755 1.00 135.97 358 SER A CA 1
ATOM 2712 C C . SER A 1 358 ? 38.277 191.834 -7.331 1.00 129.73 358 SER A C 1
ATOM 2713 O O . SER A 1 358 ? 37.828 192.895 -6.886 1.00 131.25 358 SER A O 1
ATOM 2716 N N . CYS A 1 359 ? 39.588 191.655 -7.545 1.00 127.42 359 CYS A N 1
ATOM 2717 C CA . CYS A 1 359 ? 40.546 192.720 -7.249 1.00 129.30 359 CYS A CA 1
ATOM 2718 C C . CYS A 1 359 ? 40.312 193.950 -8.130 1.00 129.68 359 CYS A C 1
ATOM 2719 O O . CYS A 1 359 ? 40.235 195.079 -7.632 1.00 128.65 359 CYS A O 1
ATOM 2722 N N . ALA A 1 360 ? 40.209 193.751 -9.444 1.00 122.71 360 ALA A N 1
ATOM 2723 C CA . ALA A 1 360 ? 39.877 194.853 -10.336 1.00 119.83 360 ALA A CA 1
ATOM 2724 C C . ALA A 1 360 ? 38.624 195.572 -9.882 1.00 118.45 360 ALA A C 1
ATOM 2725 O O . ALA A 1 360 ? 38.512 196.798 -10.006 1.00 112.88 360 ALA A O 1
ATOM 2727 N N . ILE A 1 361 ? 37.658 194.809 -9.383 1.00 121.47 361 ILE A N 1
ATOM 2728 C CA . ILE A 1 361 ? 36.419 195.384 -8.880 1.00 123.75 361 ILE A CA 1
ATOM 2729 C C . ILE A 1 361 ? 36.694 196.415 -7.797 1.00 129.19 361 ILE A C 1
ATOM 2730 O O . ILE A 1 361 ? 36.010 197.443 -7.711 1.00 123.61 361 ILE A O 1
ATOM 2735 N N . ARG A 1 362 ? 37.682 196.149 -6.933 1.00 131.72 362 ARG A N 1
ATOM 2736 C CA . ARG A 1 362 ? 38.004 197.108 -5.880 1.00 132.54 362 ARG A CA 1
ATOM 2737 C C . ARG A 1 362 ? 38.449 198.441 -6.470 1.00 129.90 362 ARG A C 1
ATOM 2738 O O . ARG A 1 362 ? 37.837 199.482 -6.194 1.00 125.76 362 ARG A O 1
ATOM 2746 N N . ARG A 1 363 ? 39.463 198.419 -7.347 1.00 131.13 363 ARG A N 1
ATOM 2747 C CA . ARG A 1 363 ? 39.929 199.653 -7.964 1.00 128.94 363 ARG A CA 1
ATOM 2748 C C . ARG A 1 363 ? 38.784 200.411 -8.604 1.00 116.37 363 ARG A C 1
ATOM 2749 O O . ARG A 1 363 ? 38.582 201.597 -8.328 1.00 121.79 363 ARG A O 1
ATOM 2757 N N . VAL A 1 364 ? 38.019 199.742 -9.460 1.00 112.25 364 VAL A N 1
ATOM 2758 C CA . VAL A 1 364 ? 36.909 200.422 -10.125 1.00 117.90 364 VAL A CA 1
ATOM 2759 C C . VAL A 1 364 ? 35.992 201.076 -9.104 1.00 118.38 364 VAL A C 1
ATOM 2760 O O . VAL A 1 364 ? 35.366 202.108 -9.379 1.00 110.00 364 VAL A O 1
ATOM 2764 N N . SER A 1 365 ? 35.872 200.467 -7.922 1.00 126.22 365 SER A N 1
ATOM 2765 C CA . SER A 1 365 ? 34.988 200.997 -6.892 1.00 122.32 365 SER A CA 1
ATOM 2766 C C . SER A 1 365 ? 35.556 202.243 -6.211 1.00 123.92 365 SER A C 1
ATOM 2767 O O . SER A 1 365 ? 34.788 203.094 -5.731 1.00 117.45 365 SER A O 1
ATOM 2770 N N . ARG A 1 366 ? 36.892 202.369 -6.150 1.00 125.17 366 ARG A N 1
ATOM 2771 C CA . ARG A 1 366 ? 37.498 203.585 -5.613 1.00 121.53 366 ARG A CA 1
ATOM 2772 C C . ARG A 1 366 ? 37.337 204.733 -6.599 1.00 125.45 366 ARG A C 1
ATOM 2773 O O . ARG A 1 366 ? 37.023 205.863 -6.200 1.00 121.22 366 ARG A O 1
ATOM 2781 N N . ILE A 1 367 ? 37.497 204.430 -7.900 1.00 124.15 367 ILE A N 1
ATOM 2782 C CA . ILE A 1 367 ? 37.418 205.393 -9.008 1.00 120.69 367 ILE A CA 1
ATOM 2783 C C . ILE A 1 367 ? 35.984 205.830 -9.310 1.00 121.57 367 ILE A C 1
ATOM 2784 O O . ILE A 1 367 ? 35.760 206.968 -9.742 1.00 122.48 367 ILE A O 1
ATOM 2789 N N . LEU A 1 368 ? 34.999 204.950 -9.118 1.00 121.03 368 LEU A N 1
ATOM 2790 C CA . LEU A 1 368 ? 33.614 205.243 -9.461 1.00 118.98 368 LEU A CA 1
ATOM 2791 C C . LEU A 1 368 ? 32.678 204.880 -8.317 1.00 124.74 368 LEU A C 1
ATOM 2792 O O . LEU A 1 368 ? 32.936 203.939 -7.555 1.00 127.49 368 LEU A O 1
ATOM 2797 N N . PRO A 1 369 ? 31.580 205.641 -8.172 1.00 124.70 369 PRO A N 1
ATOM 2798 C CA . PRO A 1 369 ? 30.546 205.324 -7.174 1.00 122.14 369 PRO A CA 1
ATOM 2799 C C . PRO A 1 369 ? 29.663 204.163 -7.595 1.00 121.61 369 PRO A C 1
ATOM 2800 O O . PRO A 1 369 ? 28.575 204.360 -8.152 1.00 124.13 369 PRO A O 1
ATOM 2804 N N . VAL A 1 370 ? 30.130 202.952 -7.306 1.00 120.96 370 VAL A N 1
ATOM 2805 C CA . VAL A 1 370 ? 29.451 201.719 -7.699 1.00 120.30 370 VAL A CA 1
ATOM 2806 C C . VAL A 1 370 ? 28.368 201.353 -6.683 1.00 118.06 370 VAL A C 1
ATOM 2807 O O . VAL A 1 370 ? 28.662 200.998 -5.536 1.00 121.88 370 VAL A O 1
ATOM 2811 N N . ALA A 1 371 ? 27.103 201.397 -7.125 1.00 118.99 371 ALA A N 1
ATOM 2812 C CA . ALA A 1 371 ? 25.975 201.161 -6.231 1.00 111.27 371 ALA A CA 1
ATOM 2813 C C . ALA A 1 371 ? 25.717 199.676 -5.957 1.00 114.84 371 ALA A C 1
ATOM 2814 O O . ALA A 1 371 ? 25.161 199.361 -4.900 1.00 118.83 371 ALA A O 1
ATOM 2816 N N . VAL A 1 372 ? 26.079 198.753 -6.869 1.00 110.71 372 VAL A N 1
ATOM 2817 C CA . VAL A 1 372 ? 25.780 197.320 -6.729 1.00 104.07 372 VAL A CA 1
ATOM 2818 C C . VAL A 1 372 ? 26.756 196.453 -7.503 1.00 105.50 372 VAL A C 1
ATOM 2819 O O . VAL A 1 372 ? 26.856 196.602 -8.720 1.00 116.64 372 VAL A O 1
ATOM 2823 N N . LEU A 1 373 ? 27.393 195.473 -6.864 1.00 103.29 373 LEU A N 1
ATOM 2824 C CA . LEU A 1 373 ? 28.006 194.383 -7.626 1.00 107.19 373 LEU A CA 1
ATOM 2825 C C . LEU A 1 373 ? 26.912 193.374 -7.983 1.00 110.69 373 LEU A C 1
ATOM 2826 O O . LEU A 1 373 ? 26.106 192.995 -7.134 1.00 111.79 373 LEU A O 1
ATOM 2831 N N . VAL A 1 374 ? 26.902 192.890 -9.230 1.00 108.08 374 VAL A N 1
ATOM 2832 C CA . VAL A 1 374 ? 25.769 192.080 -9.675 1.00 107.37 374 VAL A CA 1
ATOM 2833 C C . VAL A 1 374 ? 26.190 190.726 -10.218 1.00 109.72 374 VAL A C 1
ATOM 2834 O O . VAL A 1 374 ? 25.625 190.262 -11.207 1.00 118.95 374 VAL A O 1
ATOM 2838 N N . ASN A 1 375 ? 27.203 190.094 -9.631 1.00 110.77 375 ASN A N 1
ATOM 2839 C CA . ASN A 1 375 ? 27.581 188.771 -10.111 1.00 107.43 375 ASN A CA 1
ATOM 2840 C C . ASN A 1 375 ? 26.410 187.811 -10.269 1.00 111.67 375 ASN A C 1
ATOM 2841 O O . ASN A 1 375 ? 25.535 187.735 -9.415 1.00 107.11 375 ASN A O 1
ATOM 2846 N N . TYR A 1 376 ? 26.420 187.072 -11.377 1.00 130.01 376 TYR A N 1
ATOM 2847 C CA . TYR A 1 376 ? 25.301 186.143 -11.656 1.00 128.38 376 TYR A CA 1
ATOM 2848 C C . TYR A 1 376 ? 25.774 184.689 -11.645 1.00 126.74 376 TYR A C 1
ATOM 2849 O O . TYR A 1 376 ? 26.701 184.337 -12.398 1.00 130.21 376 TYR A O 1
ATOM 2858 N N . THR A 1 377 ? 25.139 183.882 -10.795 1.00 120.66 377 THR A N 1
ATOM 2859 C CA . THR A 1 377 ? 25.362 182.426 -10.776 1.00 127.38 377 THR A CA 1
ATOM 2860 C C . THR A 1 377 ? 24.151 181.565 -10.444 1.00 126.67 377 THR A C 1
ATOM 2861 O O . THR A 1 377 ? 23.090 182.026 -9.993 1.00 121.62 377 THR A O 1
ATOM 2865 N N . GLU A 1 378 ? 24.344 180.281 -10.734 1.00 129.16 378 GLU A N 1
ATOM 2866 C CA . GLU A 1 378 ? 23.481 179.209 -10.281 1.00 140.01 378 GLU A CA 1
ATOM 2867 C C . GLU A 1 378 ? 24.107 178.388 -9.172 1.00 138.91 378 GLU A C 1
ATOM 2868 O O . GLU A 1 378 ? 23.401 177.988 -8.245 1.00 142.39 378 GLU A O 1
ATOM 2874 N N . SER A 1 379 ? 25.422 178.181 -9.191 1.00 136.06 379 SER A N 1
ATOM 2875 C CA . SER A 1 379 ? 26.017 177.315 -8.186 1.00 137.93 379 SER A CA 1
ATOM 2876 C C . SER A 1 379 ? 26.336 178.040 -6.886 1.00 131.88 379 SER A C 1
ATOM 2877 O O . SER A 1 379 ? 26.703 177.391 -5.903 1.00 127.95 379 SER A O 1
ATOM 2880 N N . GLY A 1 380 ? 26.155 179.354 -6.836 1.00 129.01 380 GLY A N 1
ATOM 2881 C CA . GLY A 1 380 ? 26.434 180.115 -5.639 1.00 117.30 380 GLY A CA 1
ATOM 2882 C C . GLY A 1 380 ? 27.909 180.413 -5.454 1.00 117.20 380 GLY A C 1
ATOM 2883 O O . GLY A 1 380 ? 28.266 181.498 -4.982 1.00 111.89 380 GLY A O 1
ATOM 2884 N N . ASN A 1 381 ? 28.764 179.465 -5.870 1.00 110.14 381 ASN A N 1
ATOM 2885 C CA . ASN A 1 381 ? 30.182 179.498 -5.530 1.00 110.76 381 ASN A CA 1
ATOM 2886 C C . ASN A 1 381 ? 30.868 180.796 -5.967 1.00 111.08 381 ASN A C 1
ATOM 2887 O O . ASN A 1 381 ? 31.779 181.273 -5.285 1.00 113.12 381 ASN A O 1
ATOM 2892 N N . SER A 1 382 ? 30.468 181.378 -7.102 1.00 127.06 382 SER A N 1
ATOM 2893 C CA . SER A 1 382 ? 31.020 182.673 -7.502 1.00 124.79 382 SER A CA 1
ATOM 2894 C C . SER A 1 382 ? 30.638 183.781 -6.527 1.00 116.70 382 SER A C 1
ATOM 2895 O O . SER A 1 382 ? 31.508 184.529 -6.056 1.00 115.94 382 SER A O 1
ATOM 2898 N N . THR A 1 383 ? 29.335 183.918 -6.227 1.00 114.21 383 THR A N 1
ATOM 2899 C CA . THR A 1 383 ? 28.910 184.955 -5.290 1.00 112.69 383 THR A CA 1
ATOM 2900 C C . THR A 1 383 ? 29.575 184.760 -3.931 1.00 111.87 383 THR A C 1
ATOM 2901 O O . THR A 1 383 ? 29.828 185.735 -3.217 1.00 108.12 383 THR A O 1
ATOM 2905 N N . LEU A 1 384 ? 29.892 183.515 -3.563 1.00 114.91 384 LEU A N 1
ATOM 2906 C CA . LEU A 1 384 ? 30.709 183.306 -2.370 1.00 110.12 384 LEU A CA 1
ATOM 2907 C C . LEU A 1 384 ? 32.067 183.963 -2.523 1.00 111.34 384 LEU A C 1
ATOM 2908 O O . LEU A 1 384 ? 32.551 184.619 -1.593 1.00 119.00 384 LEU A O 1
ATOM 2913 N N . ARG A 1 385 ? 32.697 183.798 -3.688 1.00 112.33 385 ARG A N 1
ATOM 2914 C CA . ARG A 1 385 ? 33.988 184.424 -3.903 1.00 111.13 385 ARG A CA 1
ATOM 2915 C C . ARG A 1 385 ? 33.863 185.946 -3.958 1.00 105.77 385 ARG A C 1
ATOM 2916 O O . ARG A 1 385 ? 34.699 186.660 -3.388 1.00 116.58 385 ARG A O 1
ATOM 2924 N N . ALA A 1 386 ? 32.826 186.469 -4.612 1.00 98.82 386 ALA A N 1
ATOM 2925 C CA . ALA A 1 386 ? 32.611 187.920 -4.590 1.00 103.22 386 ALA A CA 1
ATOM 2926 C C . ALA A 1 386 ? 32.400 188.461 -3.176 1.00 117.34 386 ALA A C 1
ATOM 2927 O O . ALA A 1 386 ? 32.673 189.641 -2.912 1.00 121.58 386 ALA A O 1
ATOM 2929 N N . ALA A 1 387 ? 31.849 187.647 -2.273 1.00 116.61 387 ALA A N 1
ATOM 2930 C CA . ALA A 1 387 ? 31.633 188.112 -0.911 1.00 108.75 387 ALA A CA 1
ATOM 2931 C C . ALA A 1 387 ? 32.901 188.056 -0.070 1.00 115.29 387 ALA A C 1
ATOM 2932 O O . ALA A 1 387 ? 33.000 188.803 0.910 1.00 115.31 387 ALA A O 1
ATOM 2934 N N . ARG A 1 388 ? 33.852 187.160 -0.394 1.00 109.92 388 ARG A N 1
ATOM 2935 C CA . ARG A 1 388 ? 35.076 187.061 0.403 1.00 114.41 388 ARG A CA 1
ATOM 2936 C C . ARG A 1 388 ? 35.736 188.422 0.509 1.00 121.18 388 ARG A C 1
ATOM 2937 O O . ARG A 1 388 ? 36.166 188.839 1.594 1.00 126.83 388 ARG A O 1
ATOM 2945 N N . GLU A 1 389 ? 35.751 189.162 -0.598 1.00 128.70 389 GLU A N 1
ATOM 2946 C CA . GLU A 1 389 ? 36.416 190.453 -0.646 1.00 130.72 389 GLU A CA 1
ATOM 2947 C C . GLU A 1 389 ? 35.765 191.520 0.234 1.00 125.20 389 GLU A C 1
ATOM 2948 O O . GLU A 1 389 ? 36.399 192.543 0.494 1.00 132.08 389 GLU A O 1
ATOM 2954 N N . ARG A 1 390 ? 34.564 191.302 0.725 1.00 120.53 390 ARG A N 1
ATOM 2955 C CA . ARG A 1 390 ? 33.848 192.267 1.560 1.00 122.10 390 ARG A CA 1
ATOM 2956 C C . ARG A 1 390 ? 33.664 193.661 0.966 1.00 118.45 390 ARG A C 1
ATOM 2957 O O . ARG A 1 390 ? 33.964 194.660 1.627 1.00 119.27 390 ARG A O 1
ATOM 2965 N N . PRO A 1 391 ? 33.089 193.777 -0.218 1.00 112.13 391 PRO A N 1
ATOM 2966 C CA . PRO A 1 391 ? 32.909 195.097 -0.829 1.00 109.46 391 PRO A CA 1
ATOM 2967 C C . PRO A 1 391 ? 31.974 196.020 -0.074 1.00 114.76 391 PRO A C 1
ATOM 2968 O O . PRO A 1 391 ? 31.047 195.585 0.604 1.00 118.56 391 PRO A O 1
ATOM 2972 N N . LYS A 1 392 ? 32.221 197.328 -0.223 1.00 117.44 392 LYS A N 1
ATOM 2973 C CA . LYS A 1 392 ? 31.349 198.331 0.383 1.00 120.07 392 LYS A CA 1
ATOM 2974 C C . LYS A 1 392 ? 30.019 198.411 -0.353 1.00 116.75 392 LYS A C 1
ATOM 2975 O O . LYS A 1 392 ? 29.025 198.884 0.213 1.00 115.08 392 LYS A O 1
ATOM 2981 N N . ALA A 1 393 ? 30.006 198.036 -1.637 1.00 113.55 393 ALA A N 1
ATOM 2982 C CA . ALA A 1 393 ? 28.758 197.970 -2.390 1.00 114.57 393 ALA A CA 1
ATOM 2983 C C . ALA A 1 393 ? 28.036 196.643 -2.124 1.00 110.63 393 ALA A C 1
ATOM 2984 O O . ALA A 1 393 ? 28.687 195.597 -1.974 1.00 108.23 393 ALA A O 1
ATOM 2986 N N . PRO A 1 394 ? 26.698 196.657 -2.050 1.00 102.11 394 PRO A N 1
ATOM 2987 C CA . PRO A 1 394 ? 25.969 195.410 -1.800 1.00 103.64 394 PRO A CA 1
ATOM 2988 C C . PRO A 1 394 ? 25.984 194.514 -3.016 1.00 107.34 394 PRO A C 1
ATOM 2989 O O . PRO A 1 394 ? 25.816 194.983 -4.138 1.00 114.69 394 PRO A O 1
ATOM 2993 N N . ILE A 1 395 ? 26.116 193.210 -2.789 1.00 106.45 395 ILE A N 1
ATOM 2994 C CA . ILE A 1 395 ? 25.991 192.254 -3.884 1.00 92.49 395 ILE A CA 1
ATOM 2995 C C . ILE A 1 395 ? 24.510 191.995 -4.137 1.00 103.53 395 ILE A C 1
ATOM 2996 O O . ILE A 1 395 ? 23.714 191.893 -3.196 1.00 109.96 395 ILE A O 1
ATOM 3001 N N . LEU A 1 396 ? 24.121 191.946 -5.415 1.00 115.13 396 LEU A N 1
ATOM 3002 C CA . LEU A 1 396 ? 22.788 191.548 -5.878 1.00 115.02 396 LEU A CA 1
ATOM 3003 C C . LEU A 1 396 ? 22.976 190.287 -6.688 1.00 104.88 396 LEU A C 1
ATOM 3004 O O . LEU A 1 396 ? 23.201 190.381 -7.892 1.00 110.60 396 LEU A O 1
ATOM 3009 N N . SER A 1 397 ? 22.898 189.127 -6.040 1.00 106.30 397 SER A N 1
ATOM 3010 C CA . SER A 1 397 ? 23.140 187.882 -6.754 1.00 106.05 397 SER A CA 1
ATOM 3011 C C . SER A 1 397 ? 21.881 187.495 -7.524 1.00 118.50 397 SER A C 1
ATOM 3012 O O . SER A 1 397 ? 20.764 187.550 -6.994 1.00 117.23 397 SER A O 1
ATOM 3015 N N . LEU A 1 398 ? 22.065 187.203 -8.812 1.00 125.46 398 LEU A N 1
ATOM 3016 C CA . LEU A 1 398 ? 21.007 186.772 -9.709 1.00 118.29 398 LEU A CA 1
ATOM 3017 C C . LEU A 1 398 ? 21.103 185.279 -9.911 1.00 123.17 398 LEU A C 1
ATOM 3018 O O . LEU A 1 398 ? 22.199 184.733 -10.103 1.00 116.92 398 LEU A O 1
ATOM 3023 N N . THR A 1 399 ? 19.935 184.634 -9.838 1.00 130.51 399 THR A N 1
ATOM 3024 C CA . THR A 1 399 ? 19.791 183.200 -9.639 1.00 134.43 399 THR A CA 1
ATOM 3025 C C . THR A 1 399 ? 18.795 182.576 -10.611 1.00 142.95 399 THR A C 1
ATOM 3026 O O . THR A 1 399 ? 17.632 183.022 -10.718 1.00 144.00 399 THR A O 1
ATOM 3030 N N . PRO A 1 400 ? 19.212 181.569 -11.313 1.00 144.49 400 PRO A N 1
ATOM 3031 C CA . PRO A 1 400 ? 18.307 180.726 -12.084 1.00 151.38 400 PRO A CA 1
ATOM 3032 C C . PRO A 1 400 ? 17.819 179.557 -11.248 1.00 145.94 400 PRO A C 1
ATOM 3033 O O . PRO A 1 400 ? 17.572 178.471 -11.783 1.00 147.71 400 PRO A O 1
ATOM 3037 N N . ASN A 1 401 ? 17.904 179.697 -9.917 1.00 135.25 401 ASN A N 1
ATOM 3038 C CA . ASN A 1 401 ? 17.593 178.557 -9.008 1.00 139.91 401 ASN A CA 1
ATOM 3039 C C . ASN A 1 401 ? 17.307 179.027 -7.576 1.00 134.17 401 ASN A C 1
ATOM 3040 O O . ASN A 1 401 ? 18.154 179.730 -7.000 1.00 132.25 401 ASN A O 1
ATOM 3045 N N . LEU A 1 402 ? 16.164 178.599 -7.030 1.00 130.72 402 LEU A N 1
ATOM 3046 C CA . LEU A 1 402 ? 15.722 178.915 -5.643 1.00 129.30 402 LEU A CA 1
ATOM 3047 C C . LEU A 1 402 ? 16.643 178.274 -4.597 1.00 127.67 402 LEU A C 1
ATOM 3048 O O . LEU A 1 402 ? 16.951 178.948 -3.601 1.00 119.68 402 LEU A O 1
ATOM 3053 N N . ARG A 1 403 ? 17.103 177.041 -4.834 1.00 130.02 403 ARG A N 1
ATOM 3054 C CA . ARG A 1 403 ? 17.907 176.333 -3.802 1.00 130.08 403 ARG A CA 1
ATOM 3055 C C . ARG A 1 403 ? 19.161 177.141 -3.468 1.00 128.99 403 ARG A C 1
ATOM 3056 O O . ARG A 1 403 ? 19.435 177.323 -2.272 1.00 131.32 403 ARG A O 1
ATOM 3064 N N . THR A 1 404 ? 19.867 177.639 -4.483 1.00 123.83 404 THR A N 1
ATOM 3065 C CA . THR A 1 404 ? 21.096 178.433 -4.234 1.00 122.00 404 THR A CA 1
ATOM 3066 C C . THR A 1 404 ? 20.747 179.736 -3.511 1.00 117.47 404 THR A C 1
ATOM 3067 O O . THR A 1 404 ? 21.457 180.082 -2.552 1.00 118.20 404 THR A O 1
ATOM 3071 N N . ALA A 1 405 ? 19.649 180.381 -3.906 1.00 112.07 405 ALA A N 1
ATOM 3072 C CA . ALA A 1 405 ? 19.274 181.679 -3.300 1.00 110.63 405 ALA A CA 1
ATOM 3073 C C . ALA A 1 405 ? 19.061 181.495 -1.797 1.00 121.25 405 ALA A C 1
ATOM 3074 O O . ALA A 1 405 ? 19.561 182.331 -1.027 1.00 123.29 405 ALA A O 1
ATOM 3076 N N . ARG A 1 406 ? 18.335 180.449 -1.398 1.00 120.53 406 ARG A N 1
ATOM 3077 C CA . ARG A 1 406 ? 18.045 180.235 0.044 1.00 104.33 406 ARG A CA 1
ATOM 3078 C C . ARG A 1 406 ? 19.363 179.992 0.787 1.00 105.13 406 ARG A C 1
ATOM 3079 O O . ARG A 1 406 ? 19.506 180.503 1.912 1.00 120.17 406 ARG A O 1
ATOM 3087 N N . ARG A 1 407 ? 20.280 179.226 0.189 1.00 97.16 407 ARG A N 1
ATOM 3088 C CA . ARG A 1 407 ? 21.616 179.009 0.809 1.00 105.87 407 ARG A CA 1
ATOM 3089 C C . ARG A 1 407 ? 22.391 180.332 0.862 1.00 104.01 407 ARG A C 1
ATOM 3090 O O . ARG A 1 407 ? 23.051 180.576 1.886 1.00 104.65 407 ARG A O 1
ATOM 3098 N N . LEU A 1 408 ? 22.313 181.149 -0.194 1.00 111.73 408 LEU A N 1
ATOM 3099 C CA . LEU A 1 408 ? 23.094 182.416 -0.262 1.00 113.18 408 LEU A CA 1
ATOM 3100 C C . LEU A 1 408 ? 22.602 183.408 0.796 1.00 103.58 408 LEU A C 1
ATOM 3101 O O . LEU A 1 408 ? 23.250 184.458 0.956 1.00 108.48 408 LEU A O 1
ATOM 3106 N N . THR A 1 409 ? 21.494 183.099 1.470 1.00 103.44 409 THR A N 1
ATOM 3107 C CA . THR A 1 409 ? 20.921 184.058 2.454 1.00 111.13 409 THR A CA 1
ATOM 3108 C C . THR A 1 409 ? 21.859 184.148 3.665 1.00 105.64 409 THR A C 1
ATOM 3109 O O . THR A 1 409 ? 21.827 185.183 4.345 1.00 97.75 409 THR A O 1
ATOM 3113 N N . VAL A 1 410 ? 22.602 183.081 3.969 1.00 103.58 410 VAL A N 1
ATOM 3114 C CA . VAL A 1 410 ? 23.619 183.126 5.068 1.00 96.08 410 VAL A CA 1
ATOM 3115 C C . VAL A 1 410 ? 24.791 184.030 4.659 1.00 100.51 410 VAL A C 1
ATOM 3116 O O . VAL A 1 410 ? 25.349 184.697 5.553 1.00 102.64 410 VAL A O 1
ATOM 3120 N N . ALA A 1 411 ? 25.166 184.041 3.375 1.00 102.35 411 ALA A N 1
ATOM 3121 C CA . ALA A 1 411 ? 26.374 184.772 2.912 1.00 99.37 411 ALA A CA 1
ATOM 3122 C C . ALA A 1 411 ? 26.413 186.258 3.284 1.00 98.61 411 ALA A C 1
ATOM 3123 O O . ALA A 1 411 ? 25.351 186.896 3.279 1.00 94.69 411 ALA A O 1
ATOM 3125 N N . TRP A 1 412 ? 27.611 186.793 3.536 1.00 98.82 412 TRP A N 1
ATOM 3126 C CA . TRP A 1 412 ? 27.835 188.180 3.906 1.00 97.50 412 TRP A CA 1
ATOM 3127 C C . TRP A 1 412 ? 27.279 189.122 2.829 1.00 108.56 412 TRP A C 1
ATOM 3128 O O . TRP A 1 412 ? 27.564 188.980 1.632 1.00 105.67 412 TRP A O 1
ATOM 3139 N N . GLY A 1 413 ? 26.458 190.068 3.245 1.00 108.19 413 GLY A N 1
ATOM 3140 C CA . GLY A 1 413 ? 25.973 191.091 2.331 1.00 107.62 413 GLY A CA 1
ATOM 3141 C C . GLY A 1 413 ? 25.415 190.721 0.965 1.00 109.24 413 GLY A C 1
ATOM 3142 O O . GLY A 1 413 ? 25.263 191.595 0.111 1.00 107.89 413 GLY A O 1
ATOM 3143 N N . VAL A 1 414 ? 25.079 189.439 0.794 1.00 108.03 414 VAL A N 1
ATOM 3144 C CA . VAL A 1 414 ? 24.558 188.941 -0.511 1.00 102.79 414 VAL A CA 1
ATOM 3145 C C . VAL A 1 414 ? 23.031 188.978 -0.483 1.00 106.16 414 VAL A C 1
ATOM 3146 O O . VAL A 1 414 ? 22.440 188.331 0.402 1.00 112.71 414 VAL A O 1
ATOM 3150 N N . TYR A 1 415 ? 22.419 189.711 -1.413 1.00 109.42 415 TYR A N 1
ATOM 3151 C CA . TYR A 1 415 ? 20.938 189.709 -1.506 1.00 112.99 415 TYR A CA 1
ATOM 3152 C C . TYR A 1 415 ? 20.580 188.975 -2.799 1.00 117.17 415 TYR A C 1
ATOM 3153 O O . TYR A 1 415 ? 21.038 189.408 -3.871 1.00 117.71 415 TYR A O 1
ATOM 3162 N N . SER A 1 416 ? 19.800 187.897 -2.701 1.00 116.88 416 SER A N 1
ATOM 3163 C CA . SER A 1 416 ? 19.528 187.072 -3.908 1.00 105.98 416 SER A CA 1
ATOM 3164 C C . SER A 1 416 ? 18.159 187.398 -4.509 1.00 113.39 416 SER A C 1
ATOM 3165 O O . SER A 1 416 ? 17.216 187.646 -3.732 1.00 106.34 416 SER A O 1
ATOM 3168 N N . VAL A 1 417 ? 18.065 187.396 -5.842 1.00 124.04 417 VAL A N 1
ATOM 3169 C CA . VAL A 1 417 ? 16.757 187.629 -6.525 1.00 122.89 417 VAL A CA 1
ATOM 3170 C C . VAL A 1 417 ? 16.584 186.474 -7.517 1.00 128.55 417 VAL A C 1
ATOM 3171 O O . VAL A 1 417 ? 17.573 186.151 -8.197 1.00 120.97 417 VAL A O 1
ATOM 3175 N N . VAL A 1 418 ? 15.372 185.923 -7.646 1.00 136.35 418 VAL A N 1
ATOM 3176 C CA . VAL A 1 418 ? 15.163 184.734 -8.529 1.00 141.45 418 VAL A CA 1
ATOM 3177 C C . VAL A 1 418 ? 14.322 185.075 -9.763 1.00 149.31 418 VAL A C 1
ATOM 3178 O O . VAL A 1 418 ? 13.262 185.711 -9.611 1.00 156.46 418 VAL A O 1
ATOM 3182 N N . ASN A 1 419 ? 14.789 184.622 -10.932 1.00 152.61 419 ASN A N 1
ATOM 3183 C CA . ASN A 1 419 ? 14.085 184.811 -12.229 1.00 164.44 419 ASN A CA 1
ATOM 3184 C C . ASN A 1 419 ? 14.484 183.674 -13.179 1.00 169.75 419 ASN A C 1
ATOM 3185 O O . ASN A 1 419 ? 15.440 182.941 -12.856 1.00 169.50 419 ASN A O 1
ATOM 3190 N N . GLU A 1 420 ? 13.778 183.539 -14.308 1.00 168.61 420 GLU A N 1
ATOM 3191 C CA . GLU A 1 420 ? 14.075 182.516 -15.302 1.00 177.08 420 GLU A CA 1
ATOM 3192 C C . GLU A 1 420 ? 15.464 182.776 -15.877 1.00 178.89 420 GLU A C 1
ATOM 3193 O O . GLU A 1 420 ? 15.861 183.927 -16.069 1.00 180.32 420 GLU A O 1
ATOM 3199 N N . GLN A 1 421 ? 16.251 181.721 -16.060 1.00 175.71 421 GLN A N 1
ATOM 3200 C CA . GLN A 1 421 ? 17.576 181.931 -16.626 1.00 175.16 421 GLN A CA 1
ATOM 3201 C C . GLN A 1 421 ? 17.452 182.538 -18.015 1.00 185.18 421 GLN A C 1
ATOM 3202 O O . GLN A 1 421 ? 16.611 182.117 -18.815 1.00 186.41 421 GLN A O 1
ATOM 3208 N N . LEU A 1 422 ? 18.265 183.569 -18.281 1.00 193.23 422 LEU A N 1
ATOM 3209 C CA . LEU A 1 422 ? 18.298 184.215 -19.589 1.00 199.19 422 LEU A CA 1
ATOM 3210 C C . LEU A 1 422 ? 19.527 183.833 -20.407 1.00 201.22 422 LEU A C 1
ATOM 3211 O O . LEU A 1 422 ? 19.542 184.077 -21.618 1.00 199.78 422 LEU A O 1
ATOM 3216 N N . ALA A 1 423 ? 20.547 183.253 -19.775 1.00 201.98 423 ALA A N 1
ATOM 3217 C CA . ALA A 1 423 ? 21.651 182.532 -20.408 1.00 203.70 423 ALA A CA 1
ATOM 3218 C C . ALA A 1 423 ? 22.691 183.374 -21.144 1.00 206.85 423 ALA A C 1
ATOM 3219 O O . ALA A 1 423 ? 23.573 182.792 -21.788 1.00 204.93 423 ALA A O 1
ATOM 3221 N N . HIS A 1 424 ? 22.651 184.704 -21.084 1.00 212.03 424 HIS A N 1
ATOM 3222 C CA . HIS A 1 424 ? 23.645 185.458 -21.847 1.00 219.02 424 HIS A CA 1
ATOM 3223 C C . HIS A 1 424 ? 24.019 186.769 -21.161 1.00 222.45 424 HIS A C 1
ATOM 3224 O O . HIS A 1 424 ? 23.150 187.594 -20.857 1.00 223.49 424 HIS A O 1
ATOM 3231 N N . VAL A 1 425 ? 25.335 186.962 -20.988 1.00 226.58 425 VAL A N 1
ATOM 3232 C CA . VAL A 1 425 ? 25.881 188.081 -20.215 1.00 222.42 425 VAL A CA 1
ATOM 3233 C C . VAL A 1 425 ? 25.551 189.434 -20.846 1.00 220.53 425 VAL A C 1
ATOM 3234 O O . VAL A 1 425 ? 25.069 190.347 -20.168 1.00 216.72 425 VAL A O 1
ATOM 3238 N N . ASP A 1 426 ? 25.820 189.590 -22.147 1.00 222.29 426 ASP A N 1
ATOM 3239 C CA . ASP A 1 426 ? 25.614 190.878 -22.805 1.00 218.55 426 ASP A CA 1
ATOM 3240 C C . ASP A 1 426 ? 24.124 191.207 -22.899 1.00 215.82 426 ASP A C 1
ATOM 3241 O O . ASP A 1 426 ? 23.732 192.380 -22.840 1.00 208.07 426 ASP A O 1
ATOM 3246 N N . GLU A 1 427 ? 23.283 190.179 -23.069 1.00 219.16 427 GLU A N 1
ATOM 3247 C CA . GLU A 1 427 ? 21.832 190.349 -23.016 1.00 217.31 427 GLU A CA 1
ATOM 3248 C C . GLU A 1 427 ? 21.352 190.735 -21.616 1.00 213.31 427 GLU A C 1
ATOM 3249 O O . GLU A 1 427 ? 20.553 191.665 -21.463 1.00 209.78 427 GLU A O 1
ATOM 3255 N N . ILE A 1 428 ? 21.850 190.050 -20.578 1.00 212.24 428 ILE A N 1
ATOM 3256 C CA . ILE A 1 428 ? 21.329 190.248 -19.225 1.00 207.17 428 ILE A CA 1
ATOM 3257 C C . ILE A 1 428 ? 21.687 191.606 -18.653 1.00 201.70 428 ILE A C 1
ATOM 3258 O O . ILE A 1 428 ? 21.235 191.936 -17.551 1.00 195.29 428 ILE A O 1
ATOM 3263 N N . CYS A 1 429 ? 22.527 192.372 -19.351 1.00 205.27 429 CYS A N 1
ATOM 3264 C CA . CYS A 1 429 ? 22.891 193.706 -18.890 1.00 200.71 429 CYS A CA 1
ATOM 3265 C C . CYS A 1 429 ? 21.658 194.509 -18.492 1.00 193.54 429 CYS A C 1
ATOM 3266 O O . CYS A 1 429 ? 21.528 194.933 -17.338 1.00 186.25 429 CYS A O 1
ATOM 3269 N N . SER A 1 430 ? 20.721 194.694 -19.427 1.00 197.80 430 SER A N 1
ATOM 3270 C CA . SER A 1 430 ? 19.478 195.392 -19.103 1.00 192.58 430 SER A CA 1
ATOM 3271 C C . SER A 1 430 ? 18.745 194.708 -17.954 1.00 189.55 430 SER A C 1
ATOM 3272 O O . SER A 1 430 ? 18.343 195.362 -16.983 1.00 192.24 430 SER A O 1
ATOM 3275 N N . THR A 1 431 ? 18.592 193.382 -18.032 1.00 190.12 431 THR A N 1
ATOM 3276 C CA . THR A 1 431 ? 17.873 192.650 -16.991 1.00 187.64 431 THR A CA 1
ATOM 3277 C C . THR A 1 431 ? 18.481 192.908 -15.619 1.00 182.60 431 THR A C 1
ATOM 3278 O O . THR A 1 431 ? 17.797 193.379 -14.702 1.00 174.35 431 THR A O 1
ATOM 3282 N N . ALA A 1 432 ? 19.783 192.643 -15.475 1.00 184.01 432 ALA A N 1
ATOM 3283 C CA . ALA A 1 432 ? 20.452 192.896 -14.206 1.00 174.07 432 ALA A CA 1
ATOM 3284 C C . ALA A 1 432 ? 20.251 194.338 -13.769 1.00 169.31 432 ALA A C 1
ATOM 3285 O O . ALA A 1 432 ? 19.975 194.614 -12.598 1.00 164.62 432 ALA A O 1
ATOM 3287 N N . LEU A 1 433 ? 20.347 195.265 -14.715 1.00 172.92 433 LEU A N 1
ATOM 3288 C CA . LEU A 1 433 ? 20.134 196.670 -14.408 1.00 170.17 433 LEU A CA 1
ATOM 3289 C C . LEU A 1 433 ? 18.687 196.926 -13.986 1.00 170.43 433 LEU A C 1
ATOM 3290 O O . LEU A 1 433 ? 18.433 197.533 -12.942 1.00 169.23 433 LEU A O 1
ATOM 3295 N N . ASP A 1 434 ? 17.721 196.474 -14.794 1.00 174.05 434 ASP A N 1
ATOM 3296 C CA . ASP A 1 434 ? 16.305 196.641 -14.455 1.00 172.17 434 ASP A CA 1
ATOM 3297 C C . ASP A 1 434 ? 15.964 196.000 -13.115 1.00 171.24 434 ASP A C 1
ATOM 3298 O O . ASP A 1 434 ? 15.221 196.584 -12.314 1.00 171.45 434 ASP A O 1
ATOM 3303 N N . ILE A 1 435 ? 16.468 194.780 -12.877 1.00 172.36 435 ILE A N 1
ATOM 3304 C CA . ILE A 1 435 ? 16.296 194.104 -11.587 1.00 168.65 435 ILE A CA 1
ATOM 3305 C C . ILE A 1 435 ? 16.697 195.032 -10.448 1.00 160.76 435 ILE A C 1
ATOM 3306 O O . ILE A 1 435 ? 16.067 195.053 -9.384 1.00 156.99 435 ILE A O 1
ATOM 3311 N N . ALA A 1 436 ? 17.761 195.810 -10.655 1.00 160.32 436 ALA A N 1
ATOM 3312 C CA . ALA A 1 436 ? 18.212 196.733 -9.626 1.00 158.02 436 ALA A CA 1
ATOM 3313 C C . ALA A 1 436 ? 17.163 197.805 -9.358 1.00 161.98 436 ALA A C 1
ATOM 3314 O O . ALA A 1 436 ? 16.844 198.096 -8.200 1.00 163.87 436 ALA A O 1
ATOM 3316 N N . LEU A 1 437 ? 16.634 198.435 -10.409 1.00 165.33 437 LEU A N 1
ATOM 3317 C CA . LEU A 1 437 ? 15.530 199.357 -10.174 1.00 168.13 437 LEU A CA 1
ATOM 3318 C C . LEU A 1 437 ? 14.322 198.597 -9.652 1.00 168.93 437 LEU A C 1
ATOM 3319 O O . LEU A 1 437 ? 13.547 199.132 -8.847 1.00 168.34 437 LEU A O 1
ATOM 3324 N N . ALA A 1 438 ? 14.176 197.333 -10.067 1.00 167.41 438 ALA A N 1
ATOM 3325 C CA . ALA A 1 438 ? 13.111 196.484 -9.537 1.00 168.71 438 ALA A CA 1
ATOM 3326 C C . ALA A 1 438 ? 13.289 196.257 -8.037 1.00 167.55 438 ALA A C 1
ATOM 3327 O O . ALA A 1 438 ? 12.402 196.573 -7.235 1.00 164.09 438 ALA A O 1
ATOM 3329 N N . GLN A 1 439 ? 14.444 195.727 -7.629 1.00 166.23 439 GLN A N 1
ATOM 3330 C CA . GLN A 1 439 ? 14.642 195.588 -6.195 1.00 164.27 439 GLN A CA 1
ATOM 3331 C C . GLN A 1 439 ? 14.880 196.945 -5.527 1.00 163.67 439 GLN A C 1
ATOM 3332 O O . GLN A 1 439 ? 15.103 196.984 -4.312 1.00 164.55 439 GLN A O 1
ATOM 3338 N N . ARG A 1 440 ? 14.830 198.049 -6.295 1.00 161.18 440 ARG A N 1
ATOM 3339 C CA . ARG A 1 440 ? 14.885 199.413 -5.750 1.00 161.38 440 ARG A CA 1
ATOM 3340 C C . ARG A 1 440 ? 16.220 199.684 -5.050 1.00 160.77 440 ARG A C 1
ATOM 3341 O O . ARG A 1 440 ? 16.275 200.271 -3.962 1.00 159.30 440 ARG A O 1
ATOM 3349 N N . MET A 1 441 ? 17.305 199.220 -5.678 1.00 161.96 441 MET A N 1
ATOM 3350 C CA . MET A 1 441 ? 18.671 199.306 -5.168 1.00 160.30 441 MET A CA 1
ATOM 3351 C C . MET A 1 441 ? 19.451 200.501 -5.725 1.00 163.10 441 MET A C 1
ATOM 3352 O O . MET A 1 441 ? 20.191 201.146 -4.975 1.00 159.41 441 MET A O 1
ATOM 3357 N N . ALA A 1 442 ? 19.314 200.802 -7.026 1.00 162.84 442 ALA A N 1
ATOM 3358 C CA . ALA A 1 442 ? 20.018 201.895 -7.702 1.00 161.68 442 ALA A CA 1
ATOM 3359 C C . ALA A 1 442 ? 19.066 202.936 -8.301 1.00 167.54 442 ALA A C 1
ATOM 3360 O O . ALA A 1 442 ? 18.037 202.589 -8.893 1.00 164.38 442 ALA A O 1
ATOM 3362 N N . ARG A 1 443 ? 19.431 204.216 -8.150 1.00 169.83 443 ARG A N 1
ATOM 3363 C CA . ARG A 1 443 ? 18.722 205.368 -8.707 1.00 169.04 443 ARG A CA 1
ATOM 3364 C C . ARG A 1 443 ? 19.130 205.596 -10.170 1.00 168.64 443 ARG A C 1
ATOM 3365 O O . ARG A 1 443 ? 20.148 205.074 -10.639 1.00 164.44 443 ARG A O 1
ATOM 3373 N N . ARG A 1 444 ? 18.304 206.354 -10.908 1.00 173.43 444 ARG A N 1
ATOM 3374 C CA . ARG A 1 444 ? 18.612 206.647 -12.311 1.00 172.34 444 ARG A CA 1
ATOM 3375 C C . ARG A 1 444 ? 19.835 207.554 -12.380 1.00 168.21 444 ARG A C 1
ATOM 3376 O O . ARG A 1 444 ? 19.791 208.726 -11.989 1.00 166.17 444 ARG A O 1
ATOM 3384 N N . GLY A 1 445 ? 20.930 206.993 -12.881 1.00 165.39 445 GLY A N 1
ATOM 3385 C CA . GLY A 1 445 ? 22.211 207.666 -12.984 1.00 163.53 445 GLY A CA 1
ATOM 3386 C C . GLY A 1 445 ? 23.310 207.065 -12.134 1.00 155.97 445 GLY A C 1
ATOM 3387 O O . GLY A 1 445 ? 24.434 207.580 -12.156 1.00 152.28 445 GLY A O 1
ATOM 3388 N N . ASP A 1 446 ? 23.074 205.984 -11.413 1.00 152.93 446 ASP A N 1
ATOM 3389 C CA . ASP A 1 446 ? 24.171 205.380 -10.684 1.00 148.65 446 ASP A CA 1
ATOM 3390 C C . ASP A 1 446 ? 24.827 204.360 -11.604 1.00 144.24 446 ASP A C 1
ATOM 3391 O O . ASP A 1 446 ? 24.239 203.920 -12.596 1.00 151.04 446 ASP A O 1
ATOM 3396 N N . THR A 1 447 ? 26.036 203.946 -11.261 1.00 135.06 447 THR A N 1
ATOM 3397 C CA . THR A 1 447 ? 26.723 202.970 -12.091 1.00 133.83 447 THR A CA 1
ATOM 3398 C C . THR A 1 447 ? 26.783 201.643 -11.354 1.00 123.77 447 THR A C 1
ATOM 3399 O O . THR A 1 447 ? 26.991 201.608 -10.142 1.00 126.13 447 THR A O 1
ATOM 3403 N N . VAL A 1 448 ? 26.585 200.556 -12.092 1.00 116.36 448 VAL A N 1
ATOM 3404 C CA . VAL A 1 448 ? 26.522 199.210 -11.542 1.00 108.66 448 VAL A CA 1
ATOM 3405 C C . VAL A 1 448 ? 27.590 198.365 -12.221 1.00 114.86 448 VAL A C 1
ATOM 3406 O O . VAL A 1 448 ? 28.129 198.723 -13.266 1.00 131.40 448 VAL A O 1
ATOM 3410 N N . VAL A 1 449 ? 27.891 197.221 -11.624 1.00 105.19 449 VAL A N 1
ATOM 3411 C CA . VAL A 1 449 ? 28.932 196.335 -12.130 1.00 109.88 449 VAL A CA 1
ATOM 3412 C C . VAL A 1 449 ? 28.381 194.931 -12.251 1.00 116.32 449 VAL A C 1
ATOM 3413 O O . VAL A 1 449 ? 27.808 194.402 -11.296 1.00 123.37 449 VAL A O 1
ATOM 3417 N N . VAL A 1 450 ? 28.602 194.300 -13.387 1.00 109.89 450 VAL A N 1
ATOM 3418 C CA . VAL A 1 450 ? 28.114 192.955 -13.601 1.00 108.83 450 VAL A CA 1
ATOM 3419 C C . VAL A 1 450 ? 29.293 192.039 -13.855 1.00 115.69 450 VAL A C 1
ATOM 3420 O O . VAL A 1 450 ? 30.253 192.425 -14.527 1.00 118.16 450 VAL A O 1
ATOM 3424 N N . THR A 1 451 ? 29.232 190.832 -13.313 1.00 118.48 451 THR A N 1
ATOM 3425 C CA . THR A 1 451 ? 30.290 189.851 -13.531 1.00 122.55 451 THR A CA 1
ATOM 3426 C C . THR A 1 451 ? 29.618 188.498 -13.666 1.00 126.45 451 THR A C 1
ATOM 3427 O O . THR A 1 451 ? 28.559 188.272 -13.080 1.00 128.22 451 THR A O 1
ATOM 3431 N N . ALA A 1 452 ? 30.189 187.628 -14.499 1.00 129.65 452 ALA A N 1
ATOM 3432 C CA . ALA A 1 452 ? 29.589 186.318 -14.713 1.00 138.87 452 ALA A CA 1
ATOM 3433 C C . ALA A 1 452 ? 30.607 185.389 -15.360 1.00 142.72 452 ALA A C 1
ATOM 3434 O O . ALA A 1 452 ? 31.727 185.793 -15.688 1.00 138.67 452 ALA A O 1
ATOM 3436 N N . GLY A 1 453 ? 30.196 184.128 -15.535 1.00 152.02 453 GLY A N 1
ATOM 3437 C CA . GLY A 1 453 ? 31.035 183.165 -16.225 1.00 155.72 453 GLY A CA 1
ATOM 3438 C C . GLY A 1 453 ? 31.189 183.526 -17.690 1.00 174.53 453 GLY A C 1
ATOM 3439 O O . GLY A 1 453 ? 30.295 184.116 -18.308 1.00 177.33 453 GLY A O 1
ATOM 3440 N N . VAL A 1 454 ? 32.324 183.145 -18.270 1.00 180.59 454 VAL A N 1
ATOM 3441 C CA . VAL A 1 454 ? 32.636 183.624 -19.614 1.00 178.84 454 VAL A CA 1
ATOM 3442 C C . VAL A 1 454 ? 31.679 183.004 -20.630 1.00 176.54 454 VAL A C 1
ATOM 3443 O O . VAL A 1 454 ? 31.004 183.761 -21.343 1.00 174.43 454 VAL A O 1
ATOM 3447 N N . PRO A 1 455 ? 31.547 181.650 -20.735 1.00 179.47 455 PRO A N 1
ATOM 3448 C CA . PRO A 1 455 ? 30.717 181.113 -21.801 1.00 180.08 455 PRO A CA 1
ATOM 3449 C C . PRO A 1 455 ? 29.290 180.876 -21.331 1.00 182.85 455 PRO A C 1
ATOM 3450 O O . PRO A 1 455 ? 28.536 180.183 -22.015 1.00 182.73 455 PRO A O 1
ATOM 3454 N N . PHE A 1 456 ? 28.911 181.457 -20.190 1.00 187.88 456 PHE A N 1
ATOM 3455 C CA . PHE A 1 456 ? 27.729 181.043 -19.417 1.00 192.10 456 PHE A CA 1
ATOM 3456 C C . PHE A 1 456 ? 27.619 179.520 -19.429 1.00 192.92 456 PHE A C 1
ATOM 3457 O O . PHE A 1 456 ? 26.677 178.919 -19.948 1.00 191.81 456 PHE A O 1
ATOM 3465 N N . GLY A 1 457 ? 28.662 178.893 -18.905 1.00 193.28 457 GLY A N 1
ATOM 3466 C CA . GLY A 1 457 ? 28.682 177.456 -18.791 1.00 193.01 457 GLY A CA 1
ATOM 3467 C C . GLY A 1 457 ? 29.301 177.084 -17.461 1.00 199.65 457 GLY A C 1
ATOM 3468 O O . GLY A 1 457 ? 29.644 177.944 -16.645 1.00 196.97 457 GLY A O 1
ATOM 3469 N N . ARG A 1 458 ? 29.427 175.794 -17.260 1.00 202.95 458 ARG A N 1
ATOM 3470 C CA . ARG A 1 458 ? 30.105 175.215 -16.111 1.00 200.78 458 ARG A CA 1
ATOM 3471 C C . ARG A 1 458 ? 31.617 175.472 -16.050 1.00 205.98 458 ARG A C 1
ATOM 3472 O O . ARG A 1 458 ? 32.204 175.201 -14.989 1.00 226.54 458 ARG A O 1
ATOM 3480 N N . PRO A 1 459 ? 32.304 175.945 -17.113 1.00 206.28 459 PRO A N 1
ATOM 3481 C CA . PRO A 1 459 ? 33.675 176.423 -16.891 1.00 202.58 459 PRO A CA 1
ATOM 3482 C C . PRO A 1 459 ? 33.668 177.455 -15.779 1.00 199.79 459 PRO A C 1
ATOM 3483 O O . PRO A 1 459 ? 32.727 178.240 -15.644 1.00 200.55 459 PRO A O 1
ATOM 3487 N N . GLY A 1 460 ? 34.747 177.471 -14.995 1.00 193.13 460 GLY A N 1
ATOM 3488 C CA . GLY A 1 460 ? 34.712 178.112 -13.703 1.00 182.78 460 GLY A CA 1
ATOM 3489 C C . GLY A 1 460 ? 35.343 179.486 -13.634 1.00 171.78 460 GLY A C 1
ATOM 3490 O O . GLY A 1 460 ? 36.058 179.935 -14.527 1.00 175.99 460 GLY A O 1
ATOM 3491 N N . SER A 1 461 ? 35.030 180.156 -12.529 1.00 162.22 461 SER A N 1
ATOM 3492 C CA . SER A 1 461 ? 35.617 181.397 -12.009 1.00 161.10 461 SER A CA 1
ATOM 3493 C C . SER A 1 461 ? 35.029 182.734 -12.479 1.00 157.80 461 SER A C 1
ATOM 3494 O O . SER A 1 461 ? 35.611 183.770 -12.103 1.00 157.46 461 SER A O 1
ATOM 3497 N N . THR A 1 462 ? 33.947 182.787 -13.270 1.00 156.04 462 THR A N 1
ATOM 3498 C CA . THR A 1 462 ? 33.331 184.090 -13.574 1.00 155.30 462 THR A CA 1
ATOM 3499 C C . THR A 1 462 ? 34.301 185.233 -13.891 1.00 152.17 462 THR A C 1
ATOM 3500 O O . THR A 1 462 ? 34.496 186.129 -13.061 1.00 147.58 462 THR A O 1
ATOM 3504 N N . ASN A 1 463 ? 34.908 185.213 -15.072 1.00 155.18 463 ASN A N 1
ATOM 3505 C CA . ASN A 1 463 ? 36.059 186.044 -15.416 1.00 152.85 463 ASN A CA 1
ATOM 3506 C C . ASN A 1 463 ? 35.788 187.303 -16.256 1.00 140.79 463 ASN A C 1
ATOM 3507 O O . ASN A 1 463 ? 36.712 187.780 -16.905 1.00 138.86 463 ASN A O 1
ATOM 3512 N N . MET A 1 464 ? 34.597 187.869 -16.282 1.00 131.63 464 MET A N 1
ATOM 3513 C CA . MET A 1 464 ? 34.449 189.091 -17.048 1.00 124.31 464 MET A CA 1
ATOM 3514 C C . MET A 1 464 ? 33.739 190.070 -16.147 1.00 122.64 464 MET A C 1
ATOM 3515 O O . MET A 1 464 ? 33.023 189.661 -15.240 1.00 130.48 464 MET A O 1
ATOM 3520 N N . LEU A 1 465 ? 33.956 191.361 -16.367 1.00 119.52 465 LEU A N 1
ATOM 3521 C CA . LEU A 1 465 ? 33.228 192.377 -15.621 1.00 121.06 465 LEU A CA 1
ATOM 3522 C C . LEU A 1 465 ? 32.814 193.464 -16.589 1.00 117.17 465 LEU A C 1
ATOM 3523 O O . LEU A 1 465 ? 33.356 193.593 -17.688 1.00 123.96 465 LEU A O 1
ATOM 3528 N N . ARG A 1 466 ? 31.782 194.220 -16.227 1.00 109.56 466 ARG A N 1
ATOM 3529 C CA . ARG A 1 466 ? 31.309 195.245 -17.187 1.00 117.88 466 ARG A CA 1
ATOM 3530 C C . ARG A 1 466 ? 30.593 196.370 -16.448 1.00 114.46 466 ARG A C 1
ATOM 3531 O O . ARG A 1 466 ? 29.593 196.094 -15.789 1.00 117.57 466 ARG A O 1
ATOM 3539 N N . ILE A 1 467 ? 31.094 197.596 -16.581 1.00 113.60 467 ILE A N 1
ATOM 3540 C CA . ILE A 1 467 ? 30.457 198.731 -15.937 1.00 111.57 467 ILE A CA 1
ATOM 3541 C C . ILE A 1 467 ? 29.311 199.180 -16.831 1.00 117.66 467 ILE A C 1
ATOM 3542 O O . ILE A 1 467 ? 29.368 199.068 -18.061 1.00 126.00 467 ILE A O 1
ATOM 3547 N N . GLU A 1 468 ? 28.241 199.622 -16.212 1.00 114.57 468 GLU A N 1
ATOM 3548 C CA . GLU A 1 468 ? 27.090 200.113 -16.932 1.00 128.61 468 GLU A CA 1
ATOM 3549 C C . GLU A 1 468 ? 26.536 201.271 -16.131 1.00 131.79 468 GLU A C 1
ATOM 3550 O O . GLU A 1 468 ? 26.663 201.294 -14.910 1.00 132.59 468 GLU A O 1
ATOM 3556 N N . THR A 1 469 ? 26.000 202.270 -16.804 1.00 137.80 469 THR A N 1
ATOM 3557 C CA . THR A 1 469 ? 25.333 203.376 -16.136 1.00 142.13 469 THR A CA 1
ATOM 3558 C C . THR A 1 469 ? 23.848 203.349 -16.463 1.00 152.80 469 THR A C 1
ATOM 3559 O O . THR A 1 469 ? 23.456 202.982 -17.576 1.00 155.11 469 THR A O 1
ATOM 3563 N N . VAL A 1 470 ? 23.021 203.671 -15.470 1.00 155.23 470 VAL A N 1
ATOM 3564 C CA . VAL A 1 470 ? 21.565 203.693 -15.636 1.00 165.06 470 VAL A CA 1
ATOM 3565 C C . VAL A 1 470 ? 21.212 205.078 -16.166 1.00 167.62 470 VAL A C 1
ATOM 3566 O O . VAL A 1 470 ? 20.950 206.011 -15.408 1.00 168.68 470 VAL A O 1
ATOM 3570 N N . ALA A 1 471 ? 21.201 205.213 -17.493 1.00 169.80 471 ALA A N 1
ATOM 3571 C CA . ALA A 1 471 ? 20.828 206.479 -18.102 1.00 181.71 471 ALA A CA 1
ATOM 3572 C C . ALA A 1 471 ? 19.325 206.702 -17.907 1.00 188.04 471 ALA A C 1
ATOM 3573 O O . ALA A 1 471 ? 18.589 205.751 -17.628 1.00 184.90 471 ALA A O 1
ATOM 3575 N N . PRO A 1 472 ? 18.844 207.943 -18.062 1.00 191.23 472 PRO A N 1
ATOM 3576 C CA . PRO A 1 472 ? 17.470 208.258 -17.632 1.00 189.50 472 PRO A CA 1
ATOM 3577 C C . PRO A 1 472 ? 16.427 207.437 -18.364 1.00 189.88 472 PRO A C 1
ATOM 3578 O O . PRO A 1 472 ? 16.350 207.474 -19.604 1.00 185.26 472 PRO A O 1
ATOM 3582 N N . PRO A 1 473 ? 15.614 206.651 -17.627 1.00 192.04 473 PRO A N 1
ATOM 3583 C CA . PRO A 1 473 ? 14.434 206.065 -18.283 1.00 188.73 473 PRO A CA 1
ATOM 3584 C C . PRO A 1 473 ? 13.391 207.168 -18.381 1.00 188.03 473 PRO A C 1
ATOM 3585 O O . PRO A 1 473 ? 12.405 207.201 -17.636 1.00 186.59 473 PRO A O 1
ATOM 3589 N N . LEU A 1 474 ? 13.659 208.120 -19.279 1.00 188.56 474 LEU A N 1
ATOM 3590 C CA . LEU A 1 474 ? 12.750 209.218 -19.619 1.00 187.59 474 LEU A CA 1
ATOM 3591 C C . LEU A 1 474 ? 11.313 208.725 -19.715 1.00 186.54 474 LEU A C 1
ATOM 3592 O O . LEU A 1 474 ? 10.510 208.952 -18.807 1.00 190.52 474 LEU A O 1
ATOM 3597 N N . MET B 1 1 ? 62.510 194.938 39.112 1.00 158.52 1 MET B N 1
ATOM 3598 C CA . MET B 1 1 ? 61.331 195.471 38.377 1.00 160.59 1 MET B CA 1
ATOM 3599 C C . MET B 1 1 ? 60.946 194.489 37.266 1.00 171.53 1 MET B C 1
ATOM 3600 O O . MET B 1 1 ? 61.845 193.788 36.766 1.00 174.45 1 MET B O 1
ATOM 3605 N N . THR B 1 2 ? 59.651 194.399 36.948 1.00 174.91 2 THR B N 1
ATOM 3606 C CA . THR B 1 2 ? 59.177 193.478 35.880 1.00 179.72 2 THR B CA 1
ATOM 3607 C C . THR B 1 2 ? 58.316 194.244 34.870 1.00 175.01 2 THR B C 1
ATOM 3608 O O . THR B 1 2 ? 57.354 194.906 35.304 1.00 176.02 2 THR B O 1
ATOM 3612 N N . ALA B 1 3 ? 58.645 194.146 33.577 1.00 164.56 3 ALA B N 1
ATOM 3613 C CA . ALA B 1 3 ? 57.834 194.804 32.526 1.00 159.04 3 ALA B CA 1
ATOM 3614 C C . ALA B 1 3 ? 57.432 193.759 31.480 1.00 154.25 3 ALA B C 1
ATOM 3615 O O . ALA B 1 3 ? 58.328 193.236 30.794 1.00 150.78 3 ALA B O 1
ATOM 3617 N N . ASP B 1 4 ? 56.138 193.433 31.401 1.00 150.87 4 ASP B N 1
ATOM 3618 C CA . ASP B 1 4 ? 55.661 192.386 30.456 1.00 143.28 4 ASP B CA 1
ATOM 3619 C C . ASP B 1 4 ? 54.456 192.919 29.678 1.00 132.20 4 ASP B C 1
ATOM 3620 O O . ASP B 1 4 ? 54.341 192.599 28.479 1.00 137.14 4 ASP B O 1
ATOM 3625 N N . LYS B 1 5 ? 53.594 193.695 30.339 1.00 119.80 5 LYS B N 1
ATOM 3626 C CA . LYS B 1 5 ? 52.357 194.190 29.680 1.00 102.56 5 LYS B CA 1
ATOM 3627 C C . LYS B 1 5 ? 52.397 195.716 29.575 1.00 95.03 5 LYS B C 1
ATOM 3628 O O . LYS B 1 5 ? 52.610 196.377 30.610 1.00 115.49 5 LYS B O 1
ATOM 3634 N N . LYS B 1 6 ? 52.200 196.251 28.369 1.00 109.88 6 LYS B N 1
ATOM 3635 C CA . LYS B 1 6 ? 52.150 197.725 28.188 1.00 104.78 6 LYS B CA 1
ATOM 3636 C C . LYS B 1 6 ? 50.938 198.286 28.938 1.00 87.38 6 LYS B C 1
ATOM 3637 O O . LYS B 1 6 ? 51.076 199.346 29.574 1.00 79.69 6 LYS B O 1
ATOM 3643 N N . ALA B 1 7 ? 49.797 197.593 28.868 1.00 97.25 7 ALA B N 1
ATOM 3644 C CA . ALA B 1 7 ? 48.579 198.046 29.580 1.00 89.37 7 ALA B CA 1
ATOM 3645 C C . ALA B 1 7 ? 48.817 197.980 31.091 1.00 98.35 7 ALA B C 1
ATOM 3646 O O . ALA B 1 7 ? 49.462 197.015 31.546 1.00 105.47 7 ALA B O 1
ATOM 3648 N N . LYS B 1 8 ? 48.312 198.971 31.832 1.00 94.08 8 LYS B N 1
ATOM 3649 C CA . LYS B 1 8 ? 48.538 199.030 33.302 1.00 89.86 8 LYS B CA 1
ATOM 3650 C C . LYS B 1 8 ? 47.254 198.623 34.032 1.00 88.38 8 LYS B C 1
ATOM 3651 O O . LYS B 1 8 ? 46.184 198.647 33.398 1.00 89.13 8 LYS B O 1
ATOM 3657 N N . ILE B 1 9 ? 47.368 198.249 35.309 1.00 88.60 9 ILE B N 1
ATOM 3658 C CA . ILE B 1 9 ? 46.177 197.827 36.105 1.00 83.19 9 ILE B CA 1
ATOM 3659 C C . ILE B 1 9 ? 46.027 198.757 37.314 1.00 85.49 9 ILE B C 1
ATOM 3660 O O . ILE B 1 9 ? 47.019 198.935 38.043 1.00 86.64 9 ILE B O 1
ATOM 3665 N N . LEU B 1 10 ? 44.833 199.322 37.513 1.00 87.71 10 LEU B N 1
ATOM 3666 C CA . LEU B 1 10 ? 44.573 200.174 38.703 1.00 78.61 10 LEU B CA 1
ATOM 3667 C C . LEU B 1 10 ? 43.678 199.377 39.659 1.00 77.54 10 LEU B C 1
ATOM 3668 O O . LEU B 1 10 ? 42.498 199.173 39.329 1.00 80.45 10 LEU B O 1
ATOM 3673 N N . ALA B 1 11 ? 44.230 198.909 40.781 1.00 88.24 11 ALA B N 1
ATOM 3674 C CA . ALA B 1 11 ? 43.439 198.095 41.699 1.00 87.19 11 ALA B CA 1
ATOM 3675 C C . ALA B 1 11 ? 42.894 198.925 42.857 1.00 79.38 11 ALA B C 1
ATOM 3676 O O . ALA B 1 11 ? 43.568 199.822 43.386 1.00 82.56 11 ALA B O 1
ATOM 3678 N N . THR B 1 12 ? 41.663 198.627 43.251 1.00 78.31 12 THR B N 1
ATOM 3679 C CA . THR B 1 12 ? 41.023 199.345 44.339 1.00 88.70 12 THR B CA 1
ATOM 3680 C C . THR B 1 12 ? 41.199 198.526 45.600 1.00 89.94 12 THR B C 1
ATOM 3681 O O . THR B 1 12 ? 41.009 197.304 45.584 1.00 92.74 12 THR B O 1
ATOM 3685 N N . LEU B 1 13 ? 41.582 199.204 46.677 1.00 91.07 13 LEU B N 1
ATOM 3686 C CA . LEU B 1 13 ? 41.850 198.603 47.971 1.00 90.93 13 LEU B CA 1
ATOM 3687 C C . LEU B 1 13 ? 40.616 198.689 48.852 1.00 90.11 13 LEU B C 1
ATOM 3688 O O . LEU B 1 13 ? 39.740 199.560 48.688 1.00 85.14 13 LEU B O 1
ATOM 3693 N N . GLY B 1 14 ? 40.571 197.787 49.821 1.00 93.38 14 GLY B N 1
ATOM 3694 C CA . GLY B 1 14 ? 39.461 197.776 50.735 1.00 99.37 14 GLY B CA 1
ATOM 3695 C C . GLY B 1 14 ? 39.512 196.653 51.741 1.00 98.45 14 GLY B C 1
ATOM 3696 O O . GLY B 1 14 ? 40.556 196.064 52.025 1.00 96.10 14 GLY B O 1
ATOM 3697 N N . PRO B 1 15 ? 38.370 196.371 52.306 1.00 95.05 15 PRO B N 1
ATOM 3698 C CA . PRO B 1 15 ? 38.247 195.287 53.280 1.00 88.73 15 PRO B CA 1
ATOM 3699 C C . PRO B 1 15 ? 39.007 194.014 52.929 1.00 91.15 15 PRO B C 1
ATOM 3700 O O . PRO B 1 15 ? 39.800 193.518 53.725 1.00 111.62 15 PRO B O 1
ATOM 3704 N N . ALA B 1 16 ? 38.763 193.463 51.735 1.00 96.55 16 ALA B N 1
ATOM 3705 C CA . ALA B 1 16 ? 39.425 192.192 51.344 1.00 100.41 16 ALA B CA 1
ATOM 3706 C C . ALA B 1 16 ? 40.949 192.311 51.441 1.00 99.80 16 ALA B C 1
ATOM 3707 O O . ALA B 1 16 ? 41.625 191.274 51.322 1.00 101.66 16 ALA B O 1
ATOM 3709 N N . THR B 1 17 ? 41.459 193.528 51.647 1.00 93.38 17 THR B N 1
ATOM 3710 C CA . THR B 1 17 ? 42.922 193.724 51.818 1.00 103.83 17 THR B CA 1
ATOM 3711 C C . THR B 1 17 ? 43.183 193.883 53.316 1.00 115.49 17 THR B C 1
ATOM 3712 O O . THR B 1 17 ? 42.796 194.929 53.867 1.00 121.73 17 THR B O 1
ATOM 3716 N N . ARG B 1 18 ? 43.807 192.887 53.947 1.00 117.71 18 ARG B N 1
ATOM 3717 C CA . ARG B 1 18 ? 44.008 192.947 55.417 1.00 122.88 18 ARG B CA 1
ATOM 3718 C C . ARG B 1 18 ? 45.494 192.919 55.782 1.00 121.48 18 ARG B C 1
ATOM 3719 O O . ARG B 1 18 ? 45.792 192.953 56.988 1.00 130.50 18 ARG B O 1
ATOM 3727 N N . SER B 1 19 ? 46.394 192.884 54.798 1.00 115.96 19 SER B N 1
ATOM 3728 C CA . SER B 1 19 ? 47.836 192.858 55.154 1.00 116.58 19 SER B CA 1
ATOM 3729 C C . SER B 1 19 ? 48.686 193.526 54.073 1.00 113.05 19 SER B C 1
ATOM 3730 O O . SER B 1 19 ? 48.216 193.638 52.929 1.00 118.37 19 SER B O 1
ATOM 3733 N N . ARG B 1 20 ? 49.891 193.962 54.448 1.00 104.09 20 ARG B N 1
ATOM 3734 C CA . ARG B 1 20 ? 50.843 194.591 53.498 1.00 106.87 20 ARG B CA 1
ATOM 3735 C C . ARG B 1 20 ? 51.215 193.544 52.445 1.00 114.67 20 ARG B C 1
ATOM 3736 O O . ARG B 1 20 ? 51.243 193.884 51.250 1.00 111.34 20 ARG B O 1
ATOM 3744 N N . ASP B 1 21 ? 51.447 192.306 52.889 1.00 117.54 21 ASP B N 1
ATOM 3745 C CA . ASP B 1 21 ? 51.796 191.185 51.979 1.00 120.48 21 ASP B CA 1
ATOM 3746 C C . ASP B 1 21 ? 50.722 191.080 50.893 1.00 120.67 21 ASP B C 1
ATOM 3747 O O . ASP B 1 21 ? 51.082 190.884 49.721 1.00 118.61 21 ASP B O 1
ATOM 3752 N N . ASP B 1 22 ? 49.450 191.235 51.268 1.00 114.53 22 ASP B N 1
ATOM 3753 C CA . ASP B 1 22 ? 48.359 191.134 50.262 1.00 110.48 22 ASP B CA 1
ATOM 3754 C C . ASP B 1 22 ? 48.590 192.194 49.181 1.00 111.81 22 ASP B C 1
ATOM 3755 O O . ASP B 1 22 ? 48.497 191.849 47.990 1.00 105.85 22 ASP B O 1
ATOM 3760 N N . ILE B 1 23 ? 48.949 193.417 49.583 1.00 106.87 23 ILE B N 1
ATOM 3761 C CA . ILE B 1 23 ? 49.231 194.508 48.605 1.00 96.94 23 ILE B CA 1
ATOM 3762 C C . ILE B 1 23 ? 50.433 194.097 47.749 1.00 101.37 23 ILE B C 1
ATOM 3763 O O . ILE B 1 23 ? 50.385 194.306 46.526 1.00 105.96 23 ILE B O 1
ATOM 3768 N N . ARG B 1 24 ? 51.450 193.491 48.368 1.00 104.34 24 ARG B N 1
ATOM 3769 C CA . ARG B 1 24 ? 52.653 193.040 47.620 1.00 107.97 24 ARG B CA 1
ATOM 3770 C C . ARG B 1 24 ? 52.225 191.995 46.587 1.00 111.15 24 ARG B C 1
ATOM 3771 O O . ARG B 1 24 ? 52.689 192.081 45.437 1.00 108.90 24 ARG B O 1
ATOM 3779 N N . ALA B 1 25 ? 51.333 191.079 46.974 1.00 108.02 25 ALA B N 1
ATOM 3780 C CA . ALA B 1 25 ? 50.857 190.040 46.036 1.00 112.26 25 ALA B CA 1
ATOM 3781 C C . ALA B 1 25 ? 50.149 190.725 44.863 1.00 110.49 25 ALA B C 1
ATOM 3782 O O . ALA B 1 25 ? 50.415 190.349 43.709 1.00 105.27 25 ALA B O 1
ATOM 3784 N N . LEU B 1 26 ? 49.324 191.731 45.158 1.00 107.08 26 LEU B N 1
ATOM 3785 C CA . LEU B 1 26 ? 48.607 192.470 44.089 1.00 97.58 26 LEU B CA 1
ATOM 3786 C C . LEU B 1 26 ? 49.640 193.077 43.137 1.00 97.32 26 LEU B C 1
ATOM 3787 O O . LEU B 1 26 ? 49.610 192.743 41.943 1.00 99.16 26 LEU B O 1
ATOM 3792 N N . VAL B 1 27 ? 50.535 193.916 43.661 1.00 98.42 27 VAL B N 1
ATOM 3793 C CA . VAL B 1 27 ? 51.515 194.564 42.799 1.00 100.58 27 VAL B CA 1
ATOM 3794 C C . VAL B 1 27 ? 52.354 193.531 42.048 1.00 103.96 27 VAL B C 1
ATOM 3795 O O . VAL B 1 27 ? 52.669 193.706 40.861 1.00 98.21 27 VAL B O 1
ATOM 3799 N N . GLU B 1 28 ? 52.682 192.418 42.702 1.00 106.62 28 GLU B N 1
ATOM 3800 C CA . GLU B 1 28 ? 53.444 191.378 42.024 1.00 112.65 28 GLU B CA 1
ATOM 3801 C C . GLU B 1 28 ? 52.610 190.630 40.989 1.00 107.36 28 GLU B C 1
ATOM 3802 O O . GLU B 1 28 ? 53.184 190.021 40.080 1.00 96.36 28 GLU B O 1
ATOM 3808 N N . ALA B 1 29 ? 51.279 190.667 41.100 1.00 104.74 29 ALA B N 1
ATOM 3809 C CA . ALA B 1 29 ? 50.387 190.103 40.094 1.00 97.27 29 ALA B CA 1
ATOM 3810 C C . ALA B 1 29 ? 50.062 191.069 38.960 1.00 95.31 29 ALA B C 1
ATOM 3811 O O . ALA B 1 29 ? 49.245 190.728 38.109 1.00 98.38 29 ALA B O 1
ATOM 3813 N N . GLY B 1 30 ? 50.540 192.304 38.993 1.00 95.45 30 GLY B N 1
ATOM 3814 C CA . GLY B 1 30 ? 50.343 193.144 37.838 1.00 83.99 30 GLY B CA 1
ATOM 3815 C C . GLY B 1 30 ? 49.815 194.524 38.174 1.00 92.04 30 GLY B C 1
ATOM 3816 O O . GLY B 1 30 ? 49.719 195.388 37.296 1.00 101.81 30 GLY B O 1
ATOM 3817 N N . ALA B 1 31 ? 49.428 194.744 39.425 1.00 88.50 31 ALA B N 1
ATOM 3818 C CA . ALA B 1 31 ? 48.936 196.056 39.826 1.00 88.59 31 ALA B CA 1
ATOM 3819 C C . ALA B 1 31 ? 50.013 197.123 39.657 1.00 83.89 31 ALA B C 1
ATOM 3820 O O . ALA B 1 31 ? 51.208 196.862 39.808 1.00 89.57 31 ALA B O 1
ATOM 3822 N N . ASN B 1 32 ? 49.596 198.306 39.289 1.00 68.84 32 ASN B N 1
ATOM 3823 C CA . ASN B 1 32 ? 50.517 199.392 39.007 1.00 74.92 32 ASN B CA 1
ATOM 3824 C C . ASN B 1 32 ? 50.228 200.607 39.841 1.00 78.92 32 ASN B C 1
ATOM 3825 O O . ASN B 1 32 ? 51.132 201.401 40.105 1.00 83.82 32 ASN B O 1
ATOM 3830 N N . LEU B 1 33 ? 48.950 200.855 40.074 1.00 78.51 33 LEU B N 1
ATOM 3831 C CA . LEU B 1 33 ? 48.431 201.863 40.983 1.00 77.74 33 LEU B CA 1
ATOM 3832 C C . LEU B 1 33 ? 47.511 201.217 41.994 1.00 87.05 33 LEU B C 1
ATOM 3833 O O . LEU B 1 33 ? 47.072 200.071 41.826 1.00 81.58 33 LEU B O 1
ATOM 3838 N N . LEU B 1 34 ? 47.175 201.983 43.028 1.00 88.97 34 LEU B N 1
ATOM 3839 C CA . LEU B 1 34 ? 46.150 201.513 43.925 1.00 83.20 34 LEU B CA 1
ATOM 3840 C C . LEU B 1 34 ? 45.175 202.646 44.187 1.00 79.41 34 LEU B C 1
ATOM 3841 O O . LEU B 1 34 ? 45.561 203.822 44.207 1.00 67.80 34 LEU B O 1
ATOM 3846 N N . ARG B 1 35 ? 43.898 202.276 44.287 1.00 75.16 35 ARG B N 1
ATOM 3847 C CA . ARG B 1 35 ? 42.815 203.232 44.373 1.00 76.08 35 ARG B CA 1
ATOM 3848 C C . ARG B 1 35 ? 42.305 203.224 45.801 1.00 89.92 35 ARG B C 1
ATOM 3849 O O . ARG B 1 35 ? 41.952 202.160 46.326 1.00 85.81 35 ARG B O 1
ATOM 3857 N N . LEU B 1 36 ? 42.247 204.420 46.418 1.00 87.64 36 LEU B N 1
ATOM 3858 C CA . LEU B 1 36 ? 41.634 204.593 47.728 1.00 72.83 36 LEU B CA 1
ATOM 3859 C C . LEU B 1 36 ? 40.295 205.284 47.514 1.00 77.96 36 LEU B C 1
ATOM 3860 O O . LEU B 1 36 ? 40.234 206.458 47.126 1.00 76.56 36 LEU B O 1
ATOM 3865 N N . ASN B 1 37 ? 39.236 204.563 47.818 1.00 82.68 37 ASN B N 1
ATOM 3866 C CA . ASN B 1 37 ? 37.879 205.022 47.599 1.00 90.30 37 ASN B CA 1
ATOM 3867 C C . ASN B 1 37 ? 37.395 205.721 48.853 1.00 90.79 37 ASN B C 1
ATOM 3868 O O . ASN B 1 37 ? 37.040 205.058 49.831 1.00 94.40 37 ASN B O 1
ATOM 3873 N N . PHE B 1 38 ? 37.323 207.043 48.819 1.00 92.45 38 PHE B N 1
ATOM 3874 C CA . PHE B 1 38 ? 36.983 207.760 50.036 1.00 95.46 38 PHE B CA 1
ATOM 3875 C C . PHE B 1 38 ? 35.499 207.773 50.356 1.00 108.93 38 PHE B C 1
ATOM 3876 O O . PHE B 1 38 ? 35.128 208.240 51.445 1.00 114.23 38 PHE B O 1
ATOM 3884 N N . SER B 1 39 ? 34.664 207.166 49.511 1.00 108.52 39 SER B N 1
ATOM 3885 C CA . SER B 1 39 ? 33.234 207.090 49.779 1.00 117.96 39 SER B CA 1
ATOM 3886 C C . SER B 1 39 ? 32.848 205.999 50.767 1.00 119.27 39 SER B C 1
ATOM 3887 O O . SER B 1 39 ? 31.718 206.016 51.264 1.00 120.86 39 SER B O 1
ATOM 3890 N N . HIS B 1 40 ? 33.741 205.067 51.065 1.00 117.38 40 HIS B N 1
ATOM 3891 C CA . HIS B 1 40 ? 33.397 203.929 51.894 1.00 117.22 40 HIS B CA 1
ATOM 3892 C C . HIS B 1 40 ? 34.225 203.752 53.145 1.00 124.73 40 HIS B C 1
ATOM 3893 O O . HIS B 1 40 ? 33.711 203.191 54.114 1.00 132.45 40 HIS B O 1
ATOM 3900 N N . GLY B 1 41 ? 35.482 204.168 53.163 1.00 121.28 41 GLY B N 1
ATOM 3901 C CA . GLY B 1 41 ? 36.279 204.024 54.362 1.00 124.82 41 GLY B CA 1
ATOM 3902 C C . GLY B 1 41 ? 36.221 205.241 55.273 1.00 120.28 41 GLY B C 1
ATOM 3903 O O . GLY B 1 41 ? 35.581 206.257 54.976 1.00 125.23 41 GLY B O 1
ATOM 3904 N N . ASP B 1 42 ? 36.931 205.124 56.403 1.00 106.26 42 ASP B N 1
ATOM 3905 C CA . ASP B 1 42 ? 37.209 206.262 57.268 1.00 106.93 42 ASP B CA 1
ATOM 3906 C C . ASP B 1 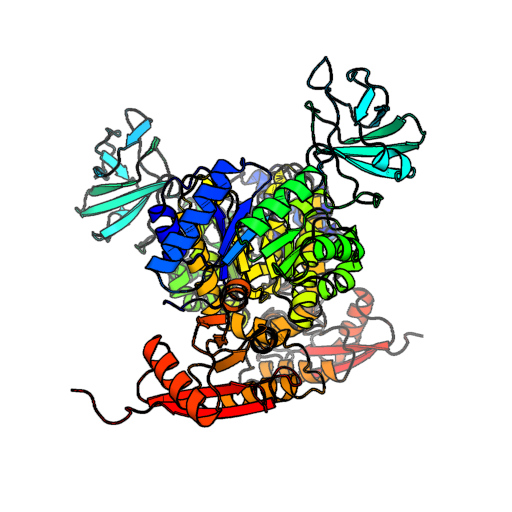42 ? 38.721 206.442 57.369 1.00 101.76 42 ASP B C 1
ATOM 3907 O O . ASP B 1 42 ? 39.487 205.478 57.230 1.00 98.41 42 ASP B O 1
ATOM 3912 N N . TYR B 1 43 ? 39.130 207.678 57.707 1.00 86.71 43 TYR B N 1
ATOM 3913 C CA . TYR B 1 43 ? 40.499 208.118 57.441 1.00 82.56 43 TYR B CA 1
ATOM 3914 C C . TYR B 1 43 ? 41.554 207.213 58.064 1.00 93.46 43 TYR B C 1
ATOM 3915 O O . TYR B 1 43 ? 42.653 207.072 57.518 1.00 92.03 43 TYR B O 1
ATOM 3924 N N . ALA B 1 44 ? 41.249 206.575 59.183 1.00 103.03 44 ALA B N 1
ATOM 3925 C CA . ALA B 1 44 ? 42.252 205.731 59.822 1.00 104.47 44 ALA B CA 1
ATOM 3926 C C . ALA B 1 44 ? 42.619 204.546 58.946 1.00 98.31 44 ALA B C 1
ATOM 3927 O O . ALA B 1 44 ? 43.775 204.101 58.929 1.00 97.64 44 ALA B O 1
ATOM 3929 N N . ASP B 1 45 ? 41.626 203.999 58.247 1.00 97.35 45 ASP B N 1
ATOM 3930 C CA . ASP B 1 45 ? 41.841 202.899 57.315 1.00 106.85 45 ASP B CA 1
ATOM 3931 C C . ASP B 1 45 ? 42.636 203.350 56.093 1.00 99.72 45 ASP B C 1
ATOM 3932 O O . ASP B 1 45 ? 43.577 202.676 55.657 1.00 94.20 45 ASP B O 1
ATOM 3937 N N . HIS B 1 46 ? 42.244 204.472 55.497 1.00 92.40 46 HIS B N 1
ATOM 3938 C CA . HIS B 1 46 ? 43.001 204.994 54.373 1.00 89.79 46 HIS B CA 1
ATOM 3939 C C . HIS B 1 46 ? 44.473 205.179 54.734 1.00 93.37 46 HIS B C 1
ATOM 3940 O O . HIS B 1 46 ? 45.366 204.604 54.090 1.00 85.07 46 HIS B O 1
ATOM 3947 N N . ALA B 1 47 ? 44.712 205.926 55.817 1.00 95.72 47 ALA B N 1
ATOM 3948 C CA . ALA B 1 47 ? 46.076 206.212 56.322 1.00 84.07 47 ALA B CA 1
ATOM 3949 C C . ALA B 1 47 ? 46.882 204.915 56.444 1.00 73.77 47 ALA B C 1
ATOM 3950 O O . ALA B 1 47 ? 47.999 204.861 55.903 1.00 69.30 47 ALA B O 1
ATOM 3952 N N . GLN B 1 48 ? 46.314 203.900 57.099 1.00 79.62 48 GLN B N 1
ATOM 3953 C CA . GLN B 1 48 ? 47.022 202.605 57.260 1.00 84.87 48 GLN B CA 1
ATOM 3954 C C . GLN B 1 48 ? 47.248 201.956 55.891 1.00 88.35 48 GLN B C 1
ATOM 3955 O O . GLN B 1 48 ? 48.379 201.514 55.628 1.00 90.20 48 GLN B O 1
ATOM 3961 N N . ARG B 1 49 ? 46.217 201.945 55.041 1.00 94.92 49 ARG B N 1
ATOM 3962 C CA . ARG B 1 49 ? 46.322 201.319 53.696 1.00 86.23 49 ARG B CA 1
ATOM 3963 C C . ARG B 1 49 ? 47.341 202.079 52.844 1.00 80.86 49 ARG B C 1
ATOM 3964 O O . ARG B 1 49 ? 48.182 201.427 52.205 1.00 72.62 49 ARG B O 1
ATOM 3972 N N . PHE B 1 50 ? 47.256 203.408 52.835 1.00 67.92 50 PHE B N 1
ATOM 3973 C CA . PHE B 1 50 ? 48.201 204.238 52.047 1.00 66.10 50 PHE B CA 1
ATOM 3974 C C . PHE B 1 50 ? 49.628 203.943 52.514 1.00 73.71 50 PHE B C 1
ATOM 3975 O O . PHE B 1 50 ? 50.524 203.787 51.670 1.00 72.87 50 PHE B O 1
ATOM 3983 N N . ALA B 1 51 ? 49.811 203.843 53.831 1.00 90.50 51 ALA B N 1
ATOM 3984 C CA . ALA B 1 51 ? 51.139 203.564 54.422 1.00 88.16 51 ALA B CA 1
ATOM 3985 C C . ALA B 1 51 ? 51.628 202.192 53.953 1.00 88.71 51 ALA B C 1
ATOM 3986 O O . ALA B 1 51 ? 52.814 202.074 53.604 1.00 88.01 51 ALA B O 1
ATOM 3988 N N . TRP B 1 52 ? 50.725 201.213 53.889 1.00 85.59 52 TRP B N 1
ATOM 3989 C CA . TRP B 1 52 ? 51.113 199.842 53.472 1.00 91.03 52 TRP B CA 1
ATOM 3990 C C . TRP B 1 52 ? 51.682 199.884 52.052 1.00 101.01 52 TRP B C 1
ATOM 3991 O O . TRP B 1 52 ? 52.727 199.258 51.819 1.00 104.74 52 TRP B O 1
ATOM 4002 N N . VAL B 1 53 ? 51.041 200.639 51.160 1.00 97.13 53 VAL B N 1
ATOM 4003 C CA . VAL B 1 53 ? 51.497 200.704 49.742 1.00 81.85 53 VAL B CA 1
ATOM 4004 C C . VAL B 1 53 ? 52.910 201.286 49.694 1.00 85.48 53 VAL B C 1
ATOM 4005 O O . VAL B 1 53 ? 53.765 200.699 49.011 1.00 86.76 53 VAL B O 1
ATOM 4009 N N . ARG B 1 54 ? 53.155 202.356 50.451 1.00 82.43 54 ARG B N 1
ATOM 4010 C CA . ARG B 1 54 ? 54.491 203.004 50.451 1.00 81.40 54 ARG B CA 1
ATOM 4011 C C . ARG B 1 54 ? 55.533 202.017 50.980 1.00 82.72 54 ARG B C 1
ATOM 4012 O O . ARG B 1 54 ? 56.609 201.915 50.369 1.00 79.09 54 ARG B O 1
ATOM 4020 N N . GLU B 1 55 ? 55.193 201.279 52.038 1.00 92.16 55 GLU B N 1
ATOM 4021 C CA . GLU B 1 55 ? 56.147 200.300 52.623 1.00 108.05 55 GLU B CA 1
ATOM 4022 C C . GLU B 1 55 ? 56.465 199.239 51.565 1.00 92.72 55 GLU B C 1
ATOM 4023 O O . GLU B 1 55 ? 57.652 198.908 51.400 1.00 93.31 55 GLU B O 1
ATOM 4029 N N . VAL B 1 56 ? 55.443 198.773 50.845 1.00 102.63 56 VAL B N 1
ATOM 4030 C CA . VAL B 1 56 ? 55.630 197.748 49.775 1.00 102.21 56 VAL B CA 1
ATOM 4031 C C . VAL B 1 56 ? 56.503 198.349 48.670 1.00 89.67 56 VAL B C 1
ATOM 4032 O O . VAL B 1 56 ? 57.401 197.647 48.179 1.00 83.70 56 VAL B O 1
ATOM 4036 N N . GLU B 1 57 ? 56.279 199.622 48.346 1.00 79.22 57 GLU B N 1
ATOM 4037 C CA . GLU B 1 57 ? 57.052 200.295 47.270 1.00 74.99 57 GLU B CA 1
ATOM 4038 C C . GLU B 1 57 ? 58.536 200.293 47.644 1.00 88.49 57 GLU B C 1
ATOM 4039 O O . GLU B 1 57 ? 59.362 199.990 46.767 1.00 88.97 57 GLU B O 1
ATOM 4045 N N . ALA B 1 58 ? 58.854 200.573 48.909 1.00 101.54 58 ALA B N 1
ATOM 4046 C CA . ALA B 1 58 ? 60.265 200.575 49.357 1.00 91.80 58 ALA B CA 1
ATOM 4047 C C . ALA B 1 58 ? 60.840 199.166 49.189 1.00 90.59 58 ALA B C 1
ATOM 4048 O O . ALA B 1 58 ? 61.973 199.045 48.695 1.00 93.61 58 ALA B O 1
ATOM 4050 N N . GLU B 1 59 ? 60.058 198.144 49.544 1.00 84.36 59 GLU B N 1
ATOM 4051 C CA . GLU B 1 59 ? 60.511 196.734 49.428 1.00 89.20 59 GLU B CA 1
ATOM 4052 C C . GLU B 1 59 ? 60.779 196.406 47.959 1.00 104.54 59 GLU B C 1
ATOM 4053 O O . GLU B 1 59 ? 61.796 195.748 47.678 1.00 110.88 59 GLU B O 1
ATOM 4059 N N . LEU B 1 60 ? 59.911 196.881 47.062 1.00 98.97 60 LEU B N 1
ATOM 4060 C CA . LEU B 1 60 ? 60.024 196.541 45.619 1.00 92.09 60 LEU B CA 1
ATOM 4061 C C . LEU B 1 60 ? 60.832 197.579 44.832 1.00 95.25 60 LEU B C 1
ATOM 4062 O O . LEU B 1 60 ? 61.042 197.313 43.640 1.00 105.91 60 LEU B O 1
ATOM 4067 N N . ASN B 1 61 ? 61.217 198.700 45.457 1.00 96.85 61 ASN B N 1
ATOM 4068 C CA . ASN B 1 61 ? 62.035 199.729 44.835 1.00 100.92 61 ASN B CA 1
ATOM 4069 C C . ASN B 1 61 ? 61.447 200.332 43.555 1.00 110.27 61 ASN B C 1
ATOM 4070 O O . ASN B 1 61 ? 62.075 201.241 42.976 1.00 117.27 61 ASN B O 1
ATOM 4075 N N . TYR B 1 62 ? 60.261 199.888 43.089 1.00 100.91 62 TYR B N 1
ATOM 4076 C CA . TYR B 1 62 ? 59.817 200.604 41.894 1.00 96.29 62 TYR B CA 1
ATOM 4077 C C . TYR B 1 62 ? 58.556 201.404 42.155 1.00 91.24 62 TYR B C 1
ATOM 4078 O O . TYR B 1 62 ? 57.691 200.961 42.907 1.00 98.01 62 TYR B O 1
ATOM 4087 N N . PRO B 1 63 ? 58.472 202.608 41.603 1.00 87.70 63 PRO B N 1
ATOM 4088 C CA . PRO B 1 63 ? 57.386 203.525 41.956 1.00 82.87 63 PRO B CA 1
ATOM 4089 C C . PRO B 1 63 ? 56.021 202.877 41.829 1.00 91.68 63 PRO B C 1
ATOM 4090 O O . PRO B 1 63 ? 55.763 202.067 40.931 1.00 100.15 63 PRO B O 1
ATOM 4094 N N . ILE B 1 64 ? 55.140 203.250 42.749 1.00 79.19 64 ILE B N 1
ATOM 4095 C CA . ILE B 1 64 ? 53.755 202.818 42.735 1.00 71.23 64 ILE B CA 1
ATOM 4096 C C . ILE B 1 64 ? 52.898 204.028 43.025 1.00 70.44 64 ILE B C 1
ATOM 4097 O O . ILE B 1 64 ? 53.071 204.683 44.055 1.00 87.62 64 ILE B O 1
ATOM 4102 N N . GLY B 1 65 ? 52.035 204.359 42.140 1.00 79.29 65 GLY B N 1
ATOM 4103 C CA . GLY B 1 65 ? 51.178 205.461 42.439 1.00 78.94 65 GLY B CA 1
ATOM 4104 C C . GLY B 1 65 ? 50.004 204.999 43.264 1.00 75.10 65 GLY B C 1
ATOM 4105 O O . GLY B 1 65 ? 49.628 203.816 43.311 1.00 74.67 65 GLY B O 1
ATOM 4106 N N . VAL B 1 66 ? 49.387 205.969 43.902 1.00 74.57 66 VAL B N 1
ATOM 4107 C CA . VAL B 1 66 ? 48.193 205.742 44.693 1.00 84.96 66 VAL B CA 1
ATOM 4108 C C . VAL B 1 66 ? 47.184 206.809 44.303 1.00 79.69 66 VAL B C 1
ATOM 4109 O O . VAL B 1 66 ? 47.499 208.006 44.314 1.00 82.91 66 VAL B O 1
ATOM 4113 N N . LEU B 1 67 ? 45.987 206.372 43.926 1.00 72.38 67 LEU B N 1
ATOM 4114 C CA . LEU B 1 67 ? 44.938 207.259 43.440 1.00 80.72 67 LEU B CA 1
ATOM 4115 C C . LEU B 1 67 ? 43.873 207.383 44.508 1.00 82.46 67 LEU B C 1
ATOM 4116 O O . LEU B 1 67 ? 43.488 206.388 45.146 1.00 82.15 67 LEU B O 1
ATOM 4121 N N . MET B 1 68 ? 43.393 208.596 44.695 1.00 83.21 68 MET B N 1
ATOM 4122 C CA . MET B 1 68 ? 42.398 208.854 45.715 1.00 85.02 68 MET B CA 1
ATOM 4123 C C . MET B 1 68 ? 41.120 209.287 45.014 1.00 85.43 68 MET B C 1
ATOM 4124 O O . MET B 1 68 ? 41.130 210.284 44.280 1.00 91.83 68 MET B O 1
ATOM 4129 N N . ASP B 1 69 ? 40.016 208.577 45.266 1.00 81.55 69 ASP B N 1
ATOM 4130 C CA . ASP B 1 69 ? 38.789 208.724 44.476 1.00 86.84 69 ASP B CA 1
ATOM 4131 C C . ASP B 1 69 ? 37.755 209.486 45.287 1.00 85.98 69 ASP B C 1
ATOM 4132 O O . ASP B 1 69 ? 37.135 208.907 46.179 1.00 98.27 69 ASP B O 1
ATOM 4137 N N . LEU B 1 70 ? 37.522 210.761 44.962 1.00 78.72 70 LEU B N 1
ATOM 4138 C CA . LEU B 1 70 ? 36.530 211.526 45.716 1.00 86.01 70 LEU B CA 1
ATOM 4139 C C . LEU B 1 70 ? 35.118 211.095 45.363 1.00 92.41 70 LEU B C 1
ATOM 4140 O O . LEU B 1 70 ? 34.760 211.003 44.186 1.00 103.36 70 LEU B O 1
ATOM 4145 N N . GLN B 1 71 ? 34.300 210.898 46.387 1.00 107.71 71 GLN B N 1
ATOM 4146 C CA . GLN B 1 71 ? 32.880 210.638 46.198 1.00 111.97 71 GLN B CA 1
ATOM 4147 C C . GLN B 1 71 ? 32.224 211.925 45.752 1.00 108.86 71 GLN B C 1
ATOM 4148 O O . GLN B 1 71 ? 32.306 212.934 46.456 1.00 116.68 71 GLN B O 1
ATOM 4154 N N . GLY B 1 72 ? 31.578 211.925 44.609 1.00 103.60 72 GLY B N 1
ATOM 4155 C CA . GLY B 1 72 ? 30.938 213.149 44.191 1.00 108.64 72 GLY B CA 1
ATOM 4156 C C . GLY B 1 72 ? 29.844 213.506 45.180 1.00 107.02 72 GLY B C 1
ATOM 4157 O O . GLY B 1 72 ? 29.674 212.837 46.204 1.00 101.95 72 GLY B O 1
ATOM 4158 N N . PRO B 1 73 ? 29.106 214.585 44.927 1.00 106.35 73 PRO B N 1
ATOM 4159 C CA . PRO B 1 73 ? 27.851 214.790 45.664 1.00 102.85 73 PRO B CA 1
ATOM 4160 C C . PRO B 1 73 ? 26.861 213.703 45.280 1.00 107.23 73 PRO B C 1
ATOM 4161 O O . PRO B 1 73 ? 26.685 213.426 44.099 1.00 116.55 73 PRO B O 1
ATOM 4165 N N . LYS B 1 74 ? 26.190 213.102 46.264 1.00 113.10 74 LYS B N 1
ATOM 4166 C CA . LYS B 1 74 ? 25.233 212.033 45.978 1.00 117.50 74 LYS B CA 1
ATOM 4167 C C . LYS B 1 74 ? 23.812 212.467 46.297 1.00 120.77 74 LYS B C 1
ATOM 4168 O O . LYS B 1 74 ? 23.529 212.924 47.410 1.00 117.24 74 LYS B O 1
ATOM 4174 N N . LEU B 1 75 ? 22.930 212.335 45.292 1.00 118.63 75 LEU B N 1
ATOM 4175 C CA . LEU B 1 75 ? 21.561 212.849 45.293 1.00 121.50 75 LEU B CA 1
ATOM 4176 C C . LEU B 1 75 ? 20.567 211.718 45.500 1.00 123.10 75 LEU B C 1
ATOM 4177 O O . LEU B 1 75 ? 20.368 210.888 44.607 1.00 117.90 75 LEU B O 1
ATOM 4182 N N . ARG B 1 76 ? 19.934 211.698 46.657 1.00 125.35 76 ARG B N 1
ATOM 4183 C CA . ARG B 1 76 ? 18.984 210.656 46.955 1.00 124.32 76 ARG B CA 1
ATOM 4184 C C . ARG B 1 76 ? 17.689 211.239 47.477 1.00 125.55 76 ARG B C 1
ATOM 4185 O O . ARG B 1 76 ? 17.631 212.387 47.883 1.00 128.05 76 ARG B O 1
ATOM 4193 N N . VAL B 1 77 ? 16.653 210.419 47.450 1.00 129.86 77 VAL B N 1
ATOM 4194 C CA . VAL B 1 77 ? 15.314 210.774 47.915 1.00 136.83 77 VAL B CA 1
ATOM 4195 C C . VAL B 1 77 ? 15.166 210.429 49.394 1.00 141.92 77 VAL B C 1
ATOM 4196 O O . VAL B 1 77 ? 15.986 209.696 49.953 1.00 144.01 77 VAL B O 1
ATOM 4200 N N . GLY B 1 78 ? 14.120 210.939 50.040 1.00 142.10 78 GLY B N 1
ATOM 4201 C CA . GLY B 1 78 ? 13.905 210.691 51.453 1.00 147.65 78 GLY B CA 1
ATOM 4202 C C . GLY B 1 78 ? 13.381 209.298 51.760 1.00 152.08 78 GLY B C 1
ATOM 4203 O O . GLY B 1 78 ? 13.535 208.351 50.980 1.00 150.38 78 GLY B O 1
ATOM 4204 N N . ARG B 1 79 ? 12.821 209.161 52.963 1.00 158.35 79 ARG B N 1
ATOM 4205 C CA . ARG B 1 79 ? 12.206 207.928 53.434 1.00 159.86 79 ARG B CA 1
ATOM 4206 C C . ARG B 1 79 ? 10.690 208.084 53.447 1.00 161.36 79 ARG B C 1
ATOM 4207 O O . ARG B 1 79 ? 10.155 209.191 53.540 1.00 163.19 79 ARG B O 1
ATOM 4215 N N . PHE B 1 80 ? 10.009 206.950 53.344 1.00 160.37 80 PHE B N 1
ATOM 4216 C CA . PHE B 1 80 ? 8.557 206.846 53.429 1.00 162.36 80 PHE B CA 1
ATOM 4217 C C . PHE B 1 80 ? 8.219 206.017 54.651 1.00 167.84 80 PHE B C 1
ATOM 4218 O O . PHE B 1 80 ? 8.899 205.025 54.935 1.00 171.62 80 PHE B O 1
ATOM 4226 N N . ALA B 1 81 ? 7.182 206.435 55.382 1.00 164.27 81 ALA B N 1
ATOM 4227 C CA . ALA B 1 81 ? 6.708 205.623 56.497 1.00 159.65 81 ALA B CA 1
ATOM 4228 C C . ALA B 1 81 ? 6.432 204.183 56.042 1.00 161.01 81 ALA B C 1
ATOM 4229 O O . ALA B 1 81 ? 6.851 203.216 56.696 1.00 153.92 81 ALA B O 1
ATOM 4231 N N . ALA B 1 82 ? 5.753 204.024 54.898 1.00 161.92 82 ALA B N 1
ATOM 4232 C CA . ALA B 1 82 ? 5.553 202.700 54.311 1.00 160.66 82 ALA B CA 1
ATOM 4233 C C . ALA B 1 82 ? 6.872 201.966 54.096 1.00 162.04 82 ALA B C 1
ATOM 4234 O O . ALA B 1 82 ? 6.941 200.742 54.248 1.00 160.92 82 ALA B O 1
ATOM 4236 N N . GLY B 1 83 ? 7.922 202.689 53.724 1.00 162.70 83 GLY B N 1
ATOM 4237 C CA . GLY B 1 83 ? 9.202 202.065 53.458 1.00 161.01 83 GLY B CA 1
ATOM 4238 C C . GLY B 1 83 ? 9.406 201.735 51.998 1.00 160.15 83 GLY B C 1
ATOM 4239 O O . GLY B 1 83 ? 10.394 202.171 51.404 1.00 160.22 83 GLY B O 1
ATOM 4240 N N . ALA B 1 84 ? 8.490 200.956 51.414 1.00 162.85 84 ALA B N 1
ATOM 4241 C CA . ALA B 1 84 ? 8.509 200.613 49.992 1.00 161.38 84 ALA B CA 1
ATOM 4242 C C . ALA B 1 84 ? 7.164 200.968 49.363 1.00 160.59 84 ALA B C 1
ATOM 4243 O O . ALA B 1 84 ? 6.166 200.279 49.597 1.00 172.04 84 ALA B O 1
ATOM 4245 N N . VAL B 1 85 ? 7.140 202.030 48.554 1.00 156.82 85 VAL B N 1
ATOM 4246 C CA . VAL B 1 85 ? 5.951 202.452 47.821 1.00 156.24 85 VAL B CA 1
ATOM 4247 C C . VAL B 1 85 ? 5.937 201.756 46.467 1.00 154.29 85 VAL B C 1
ATOM 4248 O O . VAL B 1 85 ? 6.993 201.479 45.887 1.00 154.58 85 VAL B O 1
ATOM 4252 N N . GLN B 1 86 ? 4.741 201.393 45.989 1.00 155.44 86 GLN B N 1
ATOM 4253 C CA . GLN B 1 86 ? 4.689 200.577 44.781 1.00 155.73 86 GLN B CA 1
ATOM 4254 C C . GLN B 1 86 ? 4.762 201.399 43.497 1.00 152.42 86 GLN B C 1
ATOM 4255 O O . GLN B 1 86 ? 5.373 200.949 42.518 1.00 153.56 86 GLN B O 1
ATOM 4261 N N . LEU B 1 87 ? 4.147 202.585 43.462 1.00 150.40 87 LEU B N 1
ATOM 4262 C CA . LEU B 1 87 ? 4.299 203.518 42.335 1.00 158.35 87 LEU B CA 1
ATOM 4263 C C . LEU B 1 87 ? 3.863 202.895 41.000 1.00 157.22 87 LEU B C 1
ATOM 4264 O O . LEU B 1 87 ? 4.683 202.470 40.168 1.00 143.68 87 LEU B O 1
ATOM 4269 N N . GLN B 1 88 ? 2.537 202.839 40.840 1.00 157.20 88 GLN B N 1
ATOM 4270 C CA . GLN B 1 88 ? 1.928 202.271 39.643 1.00 148.45 88 GLN B CA 1
ATOM 4271 C C . GLN B 1 88 ? 2.189 203.162 38.429 1.00 146.69 88 GLN B C 1
ATOM 4272 O O . GLN B 1 88 ? 2.207 204.396 38.518 1.00 142.70 88 GLN B O 1
ATOM 4278 N N . ARG B 1 89 ? 2.363 202.507 37.276 1.00 145.35 89 ARG B N 1
ATOM 4279 C CA . ARG B 1 89 ? 2.766 203.183 36.046 1.00 136.96 89 ARG B CA 1
ATOM 4280 C C . ARG B 1 89 ? 1.695 204.166 35.578 1.00 142.43 89 ARG B C 1
ATOM 4281 O O . ARG B 1 89 ? 0.501 203.978 35.815 1.00 146.22 89 ARG B O 1
ATOM 4289 N N . GLY B 1 90 ? 2.144 205.232 34.922 1.00 141.22 90 GLY B N 1
ATOM 4290 C CA . GLY B 1 90 ? 1.265 206.266 34.410 1.00 137.12 90 GLY B CA 1
ATOM 4291 C C . GLY B 1 90 ? 0.461 206.948 35.487 1.00 138.54 90 GLY B C 1
ATOM 4292 O O . GLY B 1 90 ? -0.551 207.579 35.170 1.00 134.55 90 GLY B O 1
ATOM 4293 N N . GLN B 1 91 ? 0.960 206.958 36.732 1.00 144.16 91 GLN B N 1
ATOM 4294 C CA . GLN B 1 91 ? 0.241 207.514 37.870 1.00 148.01 91 GLN B CA 1
ATOM 4295 C C . GLN B 1 91 ? 0.980 208.721 38.413 1.00 146.84 91 GLN B C 1
ATOM 4296 O O . GLN B 1 91 ? 2.197 208.679 38.602 1.00 148.73 91 GLN B O 1
ATOM 4302 N N . THR B 1 92 ? 0.221 209.731 38.811 1.00 143.46 92 THR B N 1
ATOM 4303 C CA . THR B 1 92 ? 0.841 210.974 39.224 1.00 144.73 92 THR B CA 1
ATOM 4304 C C . THR B 1 92 ? 1.492 210.773 40.586 1.00 147.30 92 THR B C 1
ATOM 4305 O O . THR B 1 92 ? 0.969 210.048 41.445 1.00 150.59 92 THR B O 1
ATOM 4309 N N . PHE B 1 93 ? 2.718 211.293 40.700 1.00 145.54 93 PHE B N 1
ATOM 4310 C CA . PHE B 1 93 ? 3.587 211.185 41.863 1.00 149.88 93 PHE B CA 1
ATOM 4311 C C . PHE B 1 93 ? 4.395 212.468 41.947 1.00 148.87 93 PHE B C 1
ATOM 4312 O O . PHE B 1 93 ? 4.806 213.005 40.916 1.00 148.65 93 PHE B O 1
ATOM 4320 N N . THR B 1 94 ? 4.633 212.948 43.167 1.00 151.27 94 THR B N 1
ATOM 4321 C CA . THR B 1 94 ? 5.319 214.221 43.368 1.00 151.04 94 THR B CA 1
ATOM 4322 C C . THR B 1 94 ? 6.475 214.042 44.343 1.00 149.52 94 THR B C 1
ATOM 4323 O O . THR B 1 94 ? 6.486 213.124 45.168 1.00 153.86 94 THR B O 1
ATOM 4327 N N . LEU B 1 95 ? 7.429 214.974 44.259 1.00 142.83 95 LEU B N 1
ATOM 4328 C CA . LEU B 1 95 ? 8.593 215.036 45.128 1.00 142.45 95 LEU B CA 1
ATOM 4329 C C . LEU B 1 95 ? 8.615 216.405 45.775 1.00 150.56 95 LEU B C 1
ATOM 4330 O O . LEU B 1 95 ? 8.598 217.421 45.075 1.00 149.10 95 LEU B O 1
ATOM 4335 N N . ASP B 1 96 ? 8.712 216.417 47.103 1.00 155.66 96 ASP B N 1
ATOM 4336 C CA . ASP B 1 96 ? 8.471 217.595 47.921 1.00 156.62 96 ASP B CA 1
ATOM 4337 C C . ASP B 1 96 ? 9.772 218.298 48.239 1.00 154.97 96 ASP B C 1
ATOM 4338 O O . ASP B 1 96 ? 10.862 217.743 48.100 1.00 151.11 96 ASP B O 1
ATOM 4343 N N . LEU B 1 97 ? 9.647 219.548 48.651 1.00 155.44 97 LEU B N 1
ATOM 4344 C CA . LEU B 1 97 ? 10.673 220.133 49.491 1.00 155.26 97 LEU B CA 1
ATOM 4345 C C . LEU B 1 97 ? 10.373 219.841 50.947 1.00 157.92 97 LEU B C 1
ATOM 4346 O O . LEU B 1 97 ? 11.298 219.633 51.741 1.00 156.73 97 LEU B O 1
ATOM 4351 N N . SER B 1 98 ? 9.078 219.785 51.279 1.00 159.48 98 SER B N 1
ATOM 4352 C CA . SER B 1 98 ? 8.636 219.626 52.657 1.00 165.05 98 SER B CA 1
ATOM 4353 C C . SER B 1 98 ? 9.165 218.332 53.254 1.00 164.88 98 SER B C 1
ATOM 4354 O O . SER B 1 98 ? 9.104 217.262 52.636 1.00 160.37 98 SER B O 1
ATOM 4357 N N . ASP B 1 99 ? 9.616 218.435 54.504 1.00 165.31 99 ASP B N 1
ATOM 4358 C CA . ASP B 1 99 ? 10.236 217.421 55.336 1.00 165.37 99 ASP B CA 1
ATOM 4359 C C . ASP B 1 99 ? 9.225 216.386 55.867 1.00 164.38 99 ASP B C 1
ATOM 4360 O O . ASP B 1 99 ? 9.474 215.550 56.757 1.00 159.10 99 ASP B O 1
ATOM 4365 N N . ALA B 1 100 ? 8.063 216.413 55.240 1.00 165.15 100 ALA B N 1
ATOM 4366 C CA . ALA B 1 100 ? 7.019 215.450 55.518 1.00 161.35 100 ALA B CA 1
ATOM 4367 C C . ALA B 1 100 ? 7.471 214.084 55.028 1.00 160.00 100 ALA B C 1
ATOM 4368 O O . ALA B 1 100 ? 7.720 213.922 53.826 1.00 161.65 100 ALA B O 1
ATOM 4370 N N . PRO B 1 101 ? 7.641 213.102 55.913 1.00 156.20 101 PRO B N 1
ATOM 4371 C CA . PRO B 1 101 ? 7.996 211.751 55.471 1.00 156.20 101 PRO B CA 1
ATOM 4372 C C . PRO B 1 101 ? 7.062 211.252 54.380 1.00 159.59 101 PRO B C 1
ATOM 4373 O O . PRO B 1 101 ? 5.851 211.474 54.416 1.00 160.04 101 PRO B O 1
ATOM 4377 N N . GLY B 1 102 ? 7.662 210.612 53.384 1.00 158.83 102 GLY B N 1
ATOM 4378 C CA . GLY B 1 102 ? 7.010 210.167 52.167 1.00 160.95 102 GLY B CA 1
ATOM 4379 C C . GLY B 1 102 ? 5.757 209.308 52.203 1.00 162.86 102 GLY B C 1
ATOM 4380 O O . GLY B 1 102 ? 5.676 208.323 52.947 1.00 161.71 102 GLY B O 1
ATOM 4381 N N . ASP B 1 103 ? 4.794 209.663 51.343 1.00 166.00 103 ASP B N 1
ATOM 4382 C CA . ASP B 1 103 ? 3.516 208.989 51.171 1.00 165.79 103 ASP B CA 1
ATOM 4383 C C . ASP B 1 103 ? 3.618 208.058 49.962 1.00 166.34 103 ASP B C 1
ATOM 4384 O O . ASP B 1 103 ? 4.701 207.823 49.420 1.00 166.27 103 ASP B O 1
ATOM 4389 N N . GLU B 1 104 ? 2.494 207.502 49.533 1.00 165.91 104 GLU B N 1
ATOM 4390 C CA . GLU B 1 104 ? 2.520 206.708 48.314 1.00 166.34 104 GLU B CA 1
ATOM 4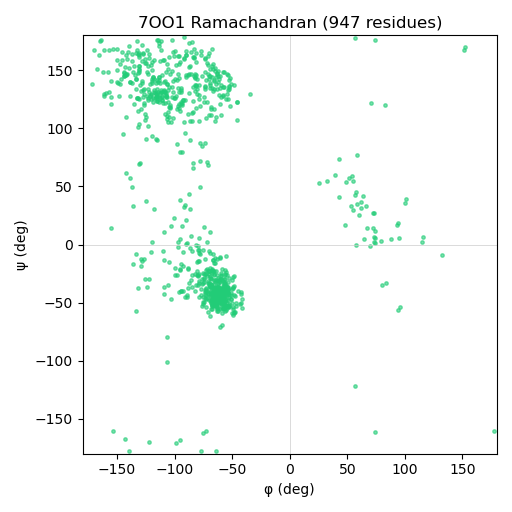391 C C . GLU B 1 104 ? 2.525 207.593 47.075 1.00 168.34 104 GLU B C 1
ATOM 4392 O O . GLU B 1 104 ? 2.616 207.086 45.952 1.00 163.77 104 GLU B O 1
ATOM 4398 N N . ARG B 1 105 ? 2.403 208.905 47.270 1.00 171.10 105 ARG B N 1
ATOM 4399 C CA . ARG B 1 105 ? 2.483 209.892 46.202 1.00 171.60 105 ARG B CA 1
ATOM 4400 C C . ARG B 1 105 ? 3.361 211.111 46.498 1.00 170.83 105 ARG B C 1
ATOM 4401 O O . ARG B 1 105 ? 3.562 211.921 45.587 1.00 173.52 105 ARG B O 1
ATOM 4409 N N . ARG B 1 106 ? 3.864 211.298 47.720 1.00 171.27 106 ARG B N 1
ATOM 4410 C CA . ARG B 1 106 ? 4.641 212.502 48.023 1.00 170.03 106 ARG B CA 1
ATOM 4411 C C . ARG B 1 106 ? 5.789 212.137 48.946 1.00 165.61 106 ARG B C 1
ATOM 4412 O O . ARG B 1 106 ? 5.570 211.910 50.139 1.00 165.86 106 ARG B O 1
ATOM 4420 N N . VAL B 1 107 ? 7.013 212.185 48.405 1.00 156.90 107 VAL B N 1
ATOM 4421 C CA . VAL B 1 107 ? 8.251 212.096 49.164 1.00 151.58 107 VAL B CA 1
ATOM 4422 C C . VAL B 1 107 ? 9.077 213.315 48.808 1.00 145.59 107 VAL B C 1
ATOM 4423 O O . VAL B 1 107 ? 8.888 213.924 47.758 1.00 147.33 107 VAL B O 1
ATOM 4427 N N . ASN B 1 108 ? 9.982 213.694 49.699 1.00 148.33 108 ASN B N 1
ATOM 4428 C CA . ASN B 1 108 ? 10.855 214.811 49.387 1.00 147.77 108 ASN B CA 1
ATOM 4429 C C . ASN B 1 108 ? 12.276 214.320 49.148 1.00 144.31 108 ASN B C 1
ATOM 4430 O O . ASN B 1 108 ? 12.681 213.232 49.581 1.00 142.47 108 ASN B O 1
ATOM 4435 N N . LEU B 1 109 ? 13.023 215.158 48.438 1.00 139.84 109 LEU B N 1
ATOM 4436 C CA . LEU B 1 109 ? 14.456 215.001 48.259 1.00 134.74 109 LEU B CA 1
ATOM 4437 C C . LEU B 1 109 ? 15.072 216.344 48.629 1.00 132.19 109 LEU B C 1
ATOM 4438 O O . LEU B 1 109 ? 14.724 217.372 48.012 1.00 123.39 109 LEU B O 1
ATOM 4443 N N . PRO B 1 110 ? 15.893 216.408 49.668 1.00 128.77 110 PRO B N 1
ATOM 4444 C CA . PRO B 1 110 ? 16.333 217.713 50.194 1.00 129.19 110 PRO B CA 1
ATOM 4445 C C . PRO B 1 110 ? 16.840 218.686 49.144 1.00 136.72 110 PRO B C 1
ATOM 4446 O O . PRO B 1 110 ? 16.620 219.899 49.279 1.00 140.45 110 PRO B O 1
ATOM 4450 N N . HIS B 1 111 ? 17.509 218.193 48.107 1.00 132.32 111 HIS B N 1
ATOM 4451 C CA . HIS B 1 111 ? 18.240 219.030 47.163 1.00 127.80 111 HIS B CA 1
ATOM 4452 C C . HIS B 1 111 ? 17.435 220.004 46.307 1.00 127.11 111 HIS B C 1
ATOM 4453 O O . HIS B 1 111 ? 16.893 219.599 45.280 1.00 125.83 111 HIS B O 1
ATOM 4460 N N . PRO B 1 112 ? 17.484 221.313 46.578 1.00 129.48 112 PRO B N 1
ATOM 4461 C CA . PRO B 1 112 ? 16.697 222.249 45.770 1.00 130.77 112 PRO B CA 1
ATOM 4462 C C . PRO B 1 112 ? 17.363 222.539 44.446 1.00 129.27 112 PRO B C 1
ATOM 4463 O O . PRO B 1 112 ? 16.735 223.138 43.567 1.00 133.61 112 PRO B O 1
ATOM 4467 N N . GLU B 1 113 ? 18.641 222.183 44.298 1.00 128.44 113 GLU B N 1
ATOM 4468 C CA . GLU B 1 113 ? 19.333 222.438 43.041 1.00 131.45 113 GLU B CA 1
ATOM 4469 C C . GLU B 1 113 ? 18.739 221.622 41.899 1.00 128.58 113 GLU B C 1
ATOM 4470 O O . GLU B 1 113 ? 18.929 221.978 40.727 1.00 127.40 113 GLU B O 1
ATOM 4476 N N . ILE B 1 114 ? 18.067 220.504 42.211 1.00 126.74 114 ILE B N 1
ATOM 4477 C CA . ILE B 1 114 ? 17.334 219.768 41.186 1.00 118.54 114 ILE B CA 1
ATOM 4478 C C . ILE B 1 114 ? 16.063 220.499 40.774 1.00 124.19 114 ILE B C 1
ATOM 4479 O O . ILE B 1 114 ? 15.849 220.768 39.588 1.00 131.27 114 ILE B O 1
ATOM 4484 N N . ILE B 1 115 ? 15.204 220.839 41.740 1.00 130.89 115 ILE B N 1
ATOM 4485 C CA . ILE B 1 115 ? 13.904 221.387 41.365 1.00 133.64 115 ILE B CA 1
ATOM 4486 C C . ILE B 1 115 ? 14.086 222.642 40.501 1.00 131.34 115 ILE B C 1
ATOM 4487 O O . ILE B 1 115 ? 13.351 222.859 39.531 1.00 130.57 115 ILE B O 1
ATOM 4492 N N . HIS B 1 116 ? 15.078 223.477 40.824 1.00 131.47 116 HIS B N 1
ATOM 4493 C CA . HIS B 1 116 ? 15.284 224.704 40.067 1.00 132.83 116 HIS B CA 1
ATOM 4494 C C . HIS B 1 116 ? 15.765 224.452 38.641 1.00 135.35 116 HIS B C 1
ATOM 4495 O O . HIS B 1 116 ? 15.432 225.228 37.734 1.00 137.31 116 HIS B O 1
ATOM 4502 N N . ALA B 1 117 ? 16.580 223.418 38.414 1.00 134.97 117 ALA B N 1
ATOM 4503 C CA . ALA B 1 117 ? 17.106 223.176 37.068 1.00 132.41 117 ALA B CA 1
ATOM 4504 C C . ALA B 1 117 ? 16.289 222.166 36.276 1.00 132.82 117 ALA B C 1
ATOM 4505 O O . ALA B 1 117 ? 16.654 221.852 35.137 1.00 139.12 117 ALA B O 1
ATOM 4507 N N . LEU B 1 118 ? 15.171 221.698 36.824 1.00 129.96 118 LEU B N 1
ATOM 4508 C CA . LEU B 1 118 ? 14.276 220.803 36.105 1.00 130.98 118 LEU B CA 1
ATOM 4509 C C . LEU B 1 118 ? 13.203 221.565 35.340 1.00 137.29 118 LEU B C 1
ATOM 4510 O O . LEU B 1 118 ? 12.453 222.352 35.931 1.00 132.89 118 LEU B O 1
ATOM 4515 N N . GLU B 1 119 ? 13.125 221.311 34.016 1.00 140.64 119 GLU B N 1
ATOM 4516 C CA . GLU B 1 119 ? 12.105 221.848 33.134 1.00 130.08 119 GLU B CA 1
ATOM 4517 C C . GLU B 1 119 ? 11.107 220.733 32.791 1.00 132.25 119 GLU B C 1
ATOM 4518 O O . GLU B 1 119 ? 11.481 219.554 32.783 1.00 126.86 119 GLU B O 1
ATOM 4524 N N . PRO B 1 120 ? 9.834 221.065 32.521 1.00 137.79 120 PRO B N 1
ATOM 4525 C CA . PRO B 1 120 ? 8.847 220.024 32.173 1.00 138.07 120 PRO B CA 1
ATOM 4526 C C . PRO B 1 120 ? 9.225 219.170 30.960 1.00 136.67 120 PRO B C 1
ATOM 4527 O O . PRO B 1 120 ? 9.881 219.617 30.011 1.00 126.14 120 PRO B O 1
ATOM 4531 N N . GLY B 1 121 ? 8.780 217.915 31.006 1.00 136.93 121 GLY B N 1
ATOM 4532 C CA . GLY B 1 121 ? 9.126 216.937 29.992 1.00 135.87 121 GLY B CA 1
ATOM 4533 C C . GLY B 1 121 ? 10.555 216.466 30.063 1.00 137.45 121 GLY B C 1
ATOM 4534 O O . GLY B 1 121 ? 11.105 216.038 29.041 1.00 121.44 121 GLY B O 1
ATOM 4535 N N . MET B 1 122 ? 11.157 216.504 31.255 1.00 137.78 122 MET B N 1
ATOM 4536 C CA . MET B 1 122 ? 12.474 215.948 31.536 1.00 131.79 122 MET B CA 1
ATOM 4537 C C . MET B 1 122 ? 12.309 214.694 32.375 1.00 127.11 122 MET B C 1
ATOM 4538 O O . MET B 1 122 ? 11.355 214.564 33.144 1.00 130.97 122 MET B O 1
ATOM 4543 N N . SER B 1 123 ? 13.220 213.758 32.190 1.00 122.61 123 SER B N 1
ATOM 4544 C CA . SER B 1 123 ? 13.189 212.508 32.931 1.00 124.35 123 SER B CA 1
ATOM 4545 C C . SER B 1 123 ? 13.929 212.615 34.267 1.00 126.26 123 SER B C 1
ATOM 4546 O O . SER B 1 123 ? 14.850 213.423 34.427 1.00 124.37 123 SER B O 1
ATOM 4549 N N . LEU B 1 124 ? 13.508 211.782 35.230 1.00 125.01 124 LEU B N 1
ATOM 4550 C CA . LEU B 1 124 ? 14.171 211.594 36.522 1.00 120.10 124 LEU B CA 1
ATOM 4551 C C . LEU B 1 124 ? 14.311 210.111 36.760 1.00 120.87 124 LEU B C 1
ATOM 4552 O O . LEU B 1 124 ? 13.318 209.387 36.732 1.00 127.10 124 LEU B O 1
ATOM 4557 N N . LEU B 1 125 ? 15.513 209.655 37.031 1.00 121.36 125 LEU B N 1
ATOM 4558 C CA . LEU B 1 125 ? 15.748 208.230 37.164 1.00 126.10 125 LEU B CA 1
ATOM 4559 C C . LEU B 1 125 ? 15.998 207.913 38.625 1.00 122.60 125 LEU B C 1
ATOM 4560 O O . LEU B 1 125 ? 16.798 208.583 39.284 1.00 124.02 125 LEU B O 1
ATOM 4565 N N . LEU B 1 126 ? 15.319 206.903 39.134 1.00 122.40 126 LEU B N 1
ATOM 4566 C CA . LEU B 1 126 ? 15.509 206.526 40.514 1.00 126.40 126 LEU B CA 1
ATOM 4567 C C . LEU B 1 126 ? 15.991 205.088 40.545 1.00 130.15 126 LEU B C 1
ATOM 4568 O O . LEU B 1 126 ? 15.759 204.335 39.601 1.00 134.42 126 LEU B O 1
ATOM 4573 N N . ASP B 1 127 ? 16.702 204.730 41.617 1.00 135.71 127 ASP B N 1
ATOM 4574 C CA . ASP B 1 127 ? 17.205 203.367 41.837 1.00 141.18 127 ASP B CA 1
ATOM 4575 C C . ASP B 1 127 ? 17.926 202.816 40.594 1.00 135.44 127 ASP B C 1
ATOM 4576 O O . ASP B 1 127 ? 17.623 201.724 40.102 1.00 134.80 127 ASP B O 1
ATOM 4581 N N . ASP B 1 128 ? 18.913 203.576 40.101 1.00 134.76 128 ASP B N 1
ATOM 4582 C CA . ASP B 1 128 ? 19.701 203.213 38.912 1.00 139.42 128 ASP B CA 1
ATOM 4583 C C . ASP B 1 128 ? 18.830 203.001 37.672 1.00 128.29 128 ASP B C 1
ATOM 4584 O O . ASP B 1 128 ? 19.046 202.072 36.891 1.00 130.34 128 ASP B O 1
ATOM 4589 N N . GLY B 1 129 ? 17.884 203.910 37.453 1.00 127.66 129 GLY B N 1
ATOM 4590 C CA . GLY B 1 129 ? 17.027 203.811 36.285 1.00 133.92 129 GLY B CA 1
ATOM 4591 C C . GLY B 1 129 ? 15.880 202.822 36.380 1.00 136.13 129 GLY B C 1
ATOM 4592 O O . GLY B 1 129 ? 15.144 202.661 35.394 1.00 140.14 129 GLY B O 1
ATOM 4593 N N . LYS B 1 130 ? 15.696 202.161 37.529 1.00 137.10 130 LYS B N 1
ATOM 4594 C CA . LYS B 1 130 ? 14.546 201.279 37.698 1.00 138.08 130 LYS B CA 1
ATOM 4595 C C . LYS B 1 130 ? 13.244 202.056 37.535 1.00 137.42 130 LYS B C 1
ATOM 4596 O O . LYS B 1 130 ? 12.368 201.656 36.764 1.00 136.93 130 LYS B O 1
ATOM 4602 N N . ILE B 1 131 ? 13.146 203.218 38.164 1.00 137.55 131 ILE B N 1
ATOM 4603 C CA . ILE B 1 131 ? 11.977 204.077 38.058 1.00 134.59 131 ILE B CA 1
ATOM 4604 C C . ILE B 1 131 ? 12.287 205.212 37.087 1.00 133.38 131 ILE B C 1
ATOM 4605 O O . ILE B 1 131 ? 13.348 205.840 37.171 1.00 133.24 131 ILE B O 1
ATOM 4610 N N . ARG B 1 132 ? 11.385 205.456 36.141 1.00 128.80 132 ARG B N 1
ATOM 4611 C CA . ARG B 1 132 ? 11.484 206.599 35.244 1.00 129.34 132 ARG B CA 1
ATOM 4612 C C . ARG B 1 132 ? 10.304 207.522 35.505 1.00 129.87 132 ARG B C 1
ATOM 4613 O O . ARG B 1 132 ? 9.159 207.076 35.536 1.00 133.18 132 ARG B O 1
ATOM 4621 N N . LEU B 1 133 ? 10.575 208.790 35.729 1.00 126.17 133 LEU B N 1
ATOM 4622 C CA . LEU B 1 133 ? 9.520 209.766 35.921 1.00 123.94 133 LEU B CA 1
ATOM 4623 C C . LEU B 1 133 ? 9.600 210.807 34.815 1.00 124.65 133 LEU B C 1
ATOM 4624 O O . LEU B 1 133 ? 10.694 211.173 34.375 1.00 126.20 133 LEU B O 1
ATOM 4629 N N . GLU B 1 134 ? 8.452 211.261 34.342 1.00 128.43 134 GLU B N 1
ATOM 4630 C CA . GLU B 1 134 ? 8.395 212.362 33.396 1.00 131.26 134 GLU B CA 1
ATOM 4631 C C . GLU B 1 134 ? 7.927 213.591 34.151 1.00 132.93 134 GLU B C 1
ATOM 4632 O O . GLU B 1 134 ? 7.036 213.497 34.996 1.00 133.71 134 GLU B O 1
ATOM 4638 N N . VAL B 1 135 ? 8.577 214.724 33.916 1.00 136.15 135 VAL B N 1
ATOM 4639 C CA . VAL B 1 135 ? 8.183 215.948 34.602 1.00 137.52 135 VAL B CA 1
ATOM 4640 C C . VAL B 1 135 ? 6.941 216.511 33.922 1.00 140.89 135 VAL B C 1
ATOM 4641 O O . VAL B 1 135 ? 6.949 216.807 32.720 1.00 139.95 135 VAL B O 1
ATOM 4645 N N . VAL B 1 136 ? 5.860 216.605 34.686 1.00 146.25 136 VAL B N 1
ATOM 4646 C CA . VAL B 1 136 ? 4.590 217.132 34.202 1.00 149.61 136 VAL B CA 1
ATOM 4647 C C . VAL B 1 136 ? 4.492 218.628 34.437 1.00 150.00 136 VAL B C 1
ATOM 4648 O O . VAL B 1 136 ? 4.113 219.383 33.540 1.00 149.88 136 VAL B O 1
ATOM 4652 N N . ASN B 1 137 ? 4.865 219.070 35.630 1.00 155.30 137 ASN B N 1
ATOM 4653 C CA . ASN B 1 137 ? 4.825 220.480 35.967 1.00 158.33 137 ASN B CA 1
ATOM 4654 C C . ASN B 1 137 ? 5.786 220.742 37.116 1.00 159.21 137 ASN B C 1
ATOM 4655 O O . ASN B 1 137 ? 5.961 219.898 38.003 1.00 154.26 137 ASN B O 1
ATOM 4660 N N . CYS B 1 138 ? 6.362 221.943 37.115 1.00 159.94 138 CYS B N 1
ATOM 4661 C CA . CYS B 1 138 ? 7.383 222.316 38.076 1.00 158.80 138 CYS B CA 1
ATOM 4662 C C . CYS B 1 138 ? 6.849 223.415 38.983 1.00 161.76 138 CYS B C 1
ATOM 4663 O O . CYS B 1 138 ? 6.092 224.289 38.550 1.00 159.30 138 CYS B O 1
ATOM 4666 N N . HIS B 1 139 ? 7.256 223.362 40.242 1.00 165.03 139 HIS B N 1
ATOM 4667 C CA . HIS B 1 139 ? 7.032 224.458 41.160 1.00 170.69 139 HIS B CA 1
ATOM 4668 C C . HIS B 1 139 ? 8.286 224.635 42.008 1.00 168.54 139 HIS B C 1
ATOM 4669 O O . HIS B 1 139 ? 9.207 223.813 41.983 1.00 166.30 139 HIS B O 1
ATOM 4676 N N . SER B 1 140 ? 8.313 225.730 42.766 1.00 167.92 140 SER B N 1
ATOM 4677 C CA . SER B 1 140 ? 9.418 225.965 43.685 1.00 165.17 140 SER B CA 1
ATOM 4678 C C . SER B 1 140 ? 9.396 224.989 44.862 1.00 162.17 140 SER B C 1
ATOM 4679 O O . SER B 1 140 ? 10.453 224.589 45.358 1.00 157.35 140 SER B O 1
ATOM 4682 N N . ASP B 1 141 ? 8.208 224.600 45.336 1.00 162.67 141 ASP B N 1
ATOM 4683 C CA . ASP B 1 141 ? 8.151 223.739 46.515 1.00 166.27 141 ASP B CA 1
ATOM 4684 C C . ASP B 1 141 ? 8.284 222.266 46.164 1.00 160.57 141 ASP B C 1
ATOM 4685 O O . ASP B 1 141 ? 8.712 221.467 47.005 1.00 160.84 141 ASP B O 1
ATOM 4690 N N . ALA B 1 142 ? 7.900 221.881 44.955 1.00 157.60 142 ALA B N 1
ATOM 4691 C CA . ALA B 1 142 ? 7.846 220.470 44.601 1.00 158.04 142 ALA B CA 1
ATOM 4692 C C . ALA B 1 142 ? 7.835 220.351 43.086 1.00 157.40 142 ALA B C 1
ATOM 4693 O O . ALA B 1 142 ? 7.630 221.335 42.366 1.00 157.82 142 ALA B O 1
ATOM 4695 N N . ILE B 1 143 ? 8.048 219.125 42.612 1.00 152.66 143 ILE B N 1
ATOM 4696 C CA . ILE B 1 143 ? 8.009 218.821 41.190 1.00 153.37 143 ILE B CA 1
ATOM 4697 C C . ILE B 1 143 ? 7.033 217.669 41.001 1.00 152.23 143 ILE B C 1
ATOM 4698 O O . ILE B 1 143 ? 7.203 216.605 41.609 1.00 151.54 143 ILE B O 1
ATOM 4703 N N . GLU B 1 144 ? 5.986 217.907 40.206 1.00 151.91 144 GLU B N 1
ATOM 4704 C CA . GLU B 1 144 ? 4.958 216.919 39.896 1.00 150.63 144 GLU B CA 1
ATOM 4705 C C . GLU B 1 144 ? 5.362 216.070 38.697 1.00 146.13 144 GLU B C 1
ATOM 4706 O O . GLU B 1 144 ? 5.743 216.608 37.655 1.00 142.93 144 GLU B O 1
ATOM 4712 N N . THR B 1 145 ? 5.262 214.751 38.832 1.00 142.84 145 THR B N 1
ATOM 4713 C CA . THR B 1 145 ? 5.694 213.848 37.773 1.00 139.89 145 THR B CA 1
ATOM 4714 C C . THR B 1 145 ? 4.643 212.777 37.508 1.00 140.18 145 THR B C 1
ATOM 4715 O O . THR B 1 145 ? 3.744 212.549 38.322 1.00 143.17 145 THR B O 1
ATOM 4719 N N . ARG B 1 146 ? 4.786 212.106 36.359 1.00 134.91 146 ARG B N 1
ATOM 4720 C CA . ARG B 1 146 ? 3.984 210.939 36.011 1.00 131.46 146 ARG B CA 1
ATOM 4721 C C . ARG B 1 146 ? 4.917 209.758 35.899 1.00 128.83 146 ARG B C 1
ATOM 4722 O O . ARG B 1 146 ? 5.902 209.821 35.161 1.00 127.10 146 ARG B O 1
ATOM 4730 N N . VAL B 1 147 ? 4.569 208.667 36.568 1.00 132.20 147 VAL B N 1
ATOM 4731 C CA . VAL B 1 147 ? 5.400 207.472 36.534 1.00 132.41 147 VAL B CA 1
ATOM 4732 C C . VAL B 1 147 ? 5.409 206.914 35.114 1.00 134.98 147 VAL B C 1
ATOM 4733 O O . VAL B 1 147 ? 4.369 206.525 34.575 1.00 139.77 147 VAL B O 1
ATOM 4737 N N . ALA B 1 148 ? 6.582 206.893 34.487 1.00 135.87 148 ALA B N 1
ATOM 4738 C CA . ALA B 1 148 ? 6.749 206.261 33.183 1.00 126.98 148 ALA B CA 1
ATOM 4739 C C . ALA B 1 148 ? 7.234 204.827 33.294 1.00 130.84 148 ALA B C 1
ATOM 4740 O O . ALA B 1 148 ? 7.195 204.113 32.289 1.00 127.62 148 ALA B O 1
ATOM 4742 N N . VAL B 1 149 ? 7.770 204.438 34.457 1.00 132.00 149 VAL B N 1
ATOM 4743 C CA . VAL B 1 149 ? 8.062 203.054 34.840 1.00 130.05 149 VAL B CA 1
ATOM 4744 C C . VAL B 1 149 ? 7.906 202.955 36.355 1.00 134.90 149 VAL B C 1
ATOM 4745 O O . VAL B 1 149 ? 8.365 203.843 37.071 1.00 137.22 149 VAL B O 1
ATOM 4749 N N . GLY B 1 150 ? 7.307 201.863 36.851 1.00 138.65 150 GLY B N 1
ATOM 4750 C CA . GLY B 1 150 ? 6.989 201.696 38.256 1.00 143.60 150 GLY B CA 1
ATOM 4751 C C . GLY B 1 150 ? 7.810 200.604 38.933 1.00 142.69 150 GLY B C 1
ATOM 4752 O O . GLY B 1 150 ? 8.619 199.915 38.307 1.00 145.17 150 GLY B O 1
ATOM 4753 N N . GLY B 1 151 ? 7.635 200.486 40.243 1.00 141.52 151 GLY B N 1
ATOM 4754 C CA . GLY B 1 151 ? 8.358 199.455 40.975 1.00 149.10 151 GLY B CA 1
ATOM 4755 C C . GLY B 1 151 ? 8.599 199.854 42.415 1.00 150.20 151 GLY B C 1
ATOM 4756 O O . GLY B 1 151 ? 8.378 200.998 42.822 1.00 152.78 151 GLY B O 1
ATOM 4757 N N . GLU B 1 152 ? 9.060 198.871 43.193 1.00 150.77 152 GLU B N 1
ATOM 4758 C CA . GLU B 1 152 ? 9.404 199.101 44.600 1.00 157.98 152 GLU B CA 1
ATOM 4759 C C . GLU B 1 152 ? 10.386 200.256 44.726 1.00 154.22 152 GLU B C 1
ATOM 4760 O O . GLU B 1 152 ? 11.468 200.245 44.134 1.00 155.00 152 GLU B O 1
ATOM 4766 N N . LEU B 1 153 ? 10.026 201.229 45.539 1.00 148.72 153 LEU B N 1
ATOM 4767 C CA . LEU B 1 153 ? 10.844 202.416 45.724 1.00 148.18 153 LEU B CA 1
ATOM 4768 C C . LEU B 1 153 ? 11.300 202.392 47.183 1.00 154.74 153 LEU B C 1
ATOM 4769 O O . LEU B 1 153 ? 10.630 202.938 48.060 1.00 153.75 153 LEU B O 1
ATOM 4774 N N . SER B 1 154 ? 12.449 201.771 47.449 1.00 154.51 154 SER B N 1
ATOM 4775 C CA . SER B 1 154 ? 12.959 201.703 48.811 1.00 148.93 154 SER B CA 1
ATOM 4776 C C . SER B 1 154 ? 13.372 203.096 49.297 1.00 149.96 154 SER B C 1
ATOM 4777 O O . SER B 1 154 ? 13.423 204.066 48.539 1.00 145.98 154 SER B O 1
ATOM 4780 N N . ASP B 1 155 ? 13.619 203.200 50.599 1.00 154.12 155 ASP B N 1
ATOM 4781 C CA . ASP B 1 155 ? 14.000 204.483 51.173 1.00 152.19 155 ASP B CA 1
ATOM 4782 C C . ASP B 1 155 ? 15.406 204.888 50.751 1.00 149.67 155 ASP B C 1
ATOM 4783 O O . ASP B 1 155 ? 16.265 204.048 50.452 1.00 145.19 155 ASP B O 1
ATOM 4788 N N . ARG B 1 156 ? 15.631 206.206 50.762 1.00 149.51 156 ARG B N 1
ATOM 4789 C CA . ARG B 1 156 ? 16.939 206.824 50.524 1.00 146.13 156 ARG B CA 1
ATOM 4790 C C . ARG B 1 156 ? 17.592 206.353 49.216 1.00 141.40 156 ARG B C 1
ATOM 4791 O O . ARG B 1 156 ? 18.820 206.321 49.086 1.00 140.20 156 ARG B O 1
ATOM 4799 N N . LYS B 1 157 ? 16.782 206.063 48.203 1.00 142.28 157 LYS B N 1
ATOM 4800 C CA . LYS B 1 157 ? 17.303 205.566 46.938 1.00 139.92 157 LYS B CA 1
ATOM 4801 C C . LYS B 1 157 ? 17.911 206.714 46.119 1.00 134.32 157 LYS B C 1
ATOM 4802 O O . LYS B 1 157 ? 17.771 207.896 46.449 1.00 132.51 157 LYS B O 1
ATOM 4808 N N . GLY B 1 158 ? 18.664 206.344 45.080 1.00 131.36 158 GLY B N 1
ATOM 4809 C CA . GLY B 1 158 ? 19.440 207.306 44.317 1.00 126.07 158 GLY B CA 1
ATOM 4810 C C . GLY B 1 158 ? 18.680 207.933 43.162 1.00 125.35 158 GLY B C 1
ATOM 4811 O O . GLY B 1 158 ? 17.893 207.288 42.492 1.00 130.38 158 GLY B O 1
ATOM 4812 N N . VAL B 1 159 ? 18.982 209.196 42.897 1.00 122.87 159 VAL B N 1
ATOM 4813 C CA . VAL B 1 159 ? 18.278 210.008 41.911 1.00 120.17 159 VAL B CA 1
ATOM 4814 C C . VAL B 1 159 ? 19.256 210.464 40.838 1.00 116.67 159 VAL B C 1
ATOM 4815 O O . VAL B 1 159 ? 20.402 210.804 41.145 1.00 114.49 159 VAL B O 1
ATOM 4819 N N . ASN B 1 160 ? 18.795 210.512 39.589 1.00 119.94 160 ASN B N 1
ATOM 4820 C CA . ASN B 1 160 ? 19.643 210.867 38.458 1.00 122.89 160 ASN B CA 1
ATOM 4821 C C . ASN B 1 160 ? 18.890 211.779 37.502 1.00 119.21 160 ASN B C 1
ATOM 4822 O O . ASN B 1 160 ? 17.705 211.557 37.238 1.00 119.74 160 ASN B O 1
ATOM 4827 N 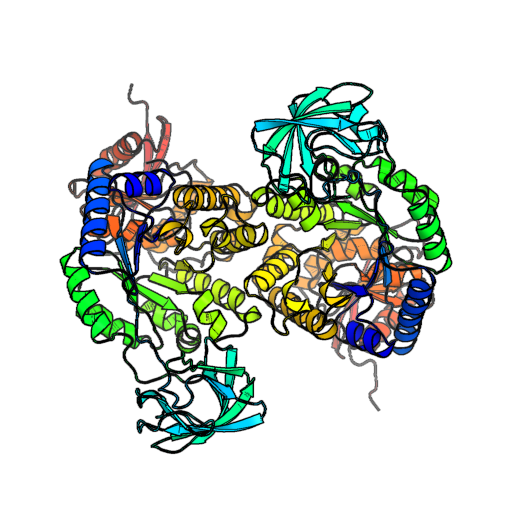N . VAL B 1 161 ? 19.570 212.783 36.957 1.00 114.90 161 VAL B N 1
ATOM 4828 C CA . VAL B 1 161 ? 18.917 213.652 35.977 1.00 119.53 161 VAL B CA 1
ATOM 4829 C C . VAL B 1 161 ? 19.826 213.778 34.763 1.00 123.55 161 VAL B C 1
ATOM 4830 O O . VAL B 1 161 ? 20.864 214.450 34.823 1.00 124.83 161 VAL B O 1
ATOM 4834 N N . PRO B 1 162 ? 19.535 213.108 33.676 1.00 124.69 162 PRO B N 1
ATOM 4835 C CA . PRO B 1 162 ? 20.473 213.167 32.548 1.00 122.71 162 PRO B CA 1
ATOM 4836 C C . PRO B 1 162 ? 20.321 214.471 31.772 1.00 126.61 162 PRO B C 1
ATOM 4837 O O . PRO B 1 162 ? 21.311 215.021 31.275 1.00 119.99 162 PRO B O 1
ATOM 4841 N N . GLU B 1 163 ? 19.099 215.003 31.698 1.00 128.82 163 GLU B N 1
ATOM 4842 C CA . GLU B 1 163 ? 18.856 216.159 30.846 1.00 130.03 163 GLU B CA 1
ATOM 4843 C C . GLU B 1 163 ? 19.414 217.430 31.460 1.00 132.43 163 GLU B C 1
ATOM 4844 O O . GLU B 1 163 ? 20.150 218.178 30.805 1.00 127.74 163 GLU B O 1
ATOM 4850 N N . ALA B 1 164 ? 19.100 217.672 32.727 1.00 130.78 164 ALA B N 1
ATOM 4851 C CA . ALA B 1 164 ? 19.454 218.924 33.377 1.00 125.68 164 ALA B CA 1
ATOM 4852 C C . ALA B 1 164 ? 20.880 218.896 33.888 1.00 123.34 164 ALA B C 1
ATOM 4853 O O . ALA B 1 164 ? 21.389 217.849 34.300 1.00 125.20 164 ALA B O 1
ATOM 4855 N N . VAL B 1 165 ? 21.533 220.050 33.822 1.00 119.59 165 VAL B N 1
ATOM 4856 C CA . VAL B 1 165 ? 22.814 220.261 34.476 1.00 12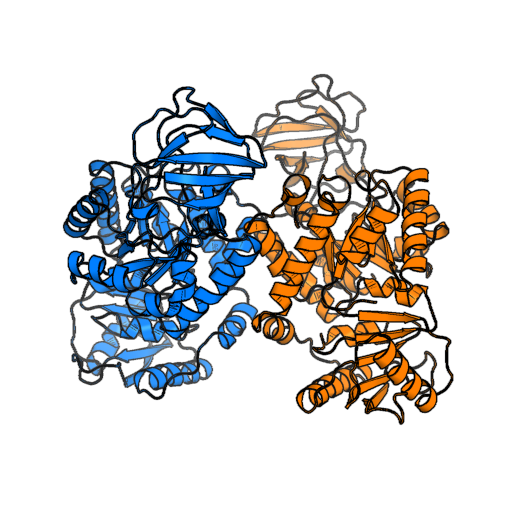2.67 165 VAL B CA 1
ATOM 4857 C C . VAL B 1 165 ? 22.571 221.172 35.663 1.00 121.53 165 VAL B C 1
ATOM 4858 O O . VAL B 1 165 ? 21.981 222.254 35.522 1.00 120.39 165 VAL B O 1
ATOM 4862 N N . LEU B 1 166 ? 23.023 220.725 36.829 1.00 123.47 166 LEU B N 1
ATOM 4863 C CA . LEU B 1 166 ? 22.703 221.349 38.099 1.00 121.09 166 LEU B CA 1
ATOM 4864 C C . LEU B 1 166 ? 23.835 222.292 38.453 1.00 121.35 166 LEU B C 1
ATOM 4865 O O . LEU B 1 166 ? 25.010 221.966 38.254 1.00 125.69 166 LEU B O 1
ATOM 4870 N N . GLN B 1 167 ? 23.487 223.433 39.052 1.00 118.41 167 GLN B N 1
ATOM 4871 C CA . GLN B 1 167 ? 24.515 224.415 39.491 1.00 124.50 167 GLN B CA 1
ATOM 4872 C C . GLN B 1 167 ? 25.034 224.007 40.875 1.00 123.19 167 GLN B C 1
ATOM 4873 O O . GLN B 1 167 ? 24.742 224.724 41.847 1.00 119.51 167 GLN B O 1
ATOM 4879 N N . LEU B 1 168 ? 25.788 222.906 40.942 1.00 120.11 168 LEU B N 1
ATOM 4880 C CA . LEU B 1 168 ? 26.370 222.427 42.178 1.00 119.96 168 LEU B CA 1
ATOM 4881 C C . LEU B 1 168 ? 27.768 221.892 41.875 1.00 111.90 168 LEU B C 1
ATOM 4882 O O . LEU B 1 168 ? 28.043 221.414 40.772 1.00 116.26 168 LEU B O 1
ATOM 4887 N N . SER B 1 169 ? 28.669 222.058 42.849 1.00 124.19 169 SER B N 1
ATOM 4888 C CA . SER B 1 169 ? 30.088 221.761 42.743 1.00 121.60 169 SER B CA 1
ATOM 4889 C C . SER B 1 169 ? 30.364 220.263 42.879 1.00 115.70 169 SER B C 1
ATOM 4890 O O . SER B 1 169 ? 29.803 219.595 43.753 1.00 116.76 169 SER B O 1
ATOM 4893 N N . PRO B 1 170 ? 31.250 219.726 42.037 1.00 110.85 170 PRO B N 1
ATOM 4894 C CA . PRO B 1 170 ? 31.663 218.319 42.171 1.00 108.60 170 PRO B CA 1
ATOM 4895 C C . PRO B 1 170 ? 32.319 218.024 43.497 1.00 107.88 170 PRO B C 1
ATOM 4896 O O . PRO B 1 170 ? 32.615 216.849 43.778 1.00 102.67 170 PRO B O 1
ATOM 4900 N N . LEU B 1 171 ? 32.647 219.061 44.263 1.00 106.78 171 LEU B N 1
ATOM 4901 C CA . LEU B 1 171 ? 33.298 218.931 45.552 1.00 107.36 171 LEU B CA 1
ATOM 4902 C C . LEU B 1 171 ? 32.308 219.275 46.666 1.00 112.35 171 LEU B C 1
ATOM 4903 O O . LEU B 1 171 ? 31.954 220.447 46.857 1.00 116.77 171 LEU B O 1
ATOM 4908 N N . THR B 1 172 ? 31.931 218.281 47.460 1.00 107.07 172 THR B N 1
ATOM 4909 C CA . THR B 1 172 ? 31.152 218.589 48.642 1.00 101.63 172 THR B CA 1
ATOM 4910 C C . THR B 1 172 ? 32.099 219.156 49.705 1.00 105.25 172 THR B C 1
ATOM 4911 O O . THR B 1 172 ? 33.288 219.384 49.455 1.00 96.64 172 THR B O 1
ATOM 4915 N N . ASP B 1 173 ? 31.556 219.459 50.888 1.00 113.35 173 ASP B N 1
ATOM 4916 C CA . ASP B 1 173 ? 32.414 219.787 52.024 1.00 98.42 173 ASP B CA 1
ATOM 4917 C C . ASP B 1 173 ? 33.193 218.566 52.491 1.00 90.59 173 ASP B C 1
ATOM 4918 O O . ASP B 1 173 ? 34.379 218.674 52.827 1.00 88.31 173 ASP B O 1
ATOM 4923 N N . LYS B 1 174 ? 32.551 217.392 52.515 1.00 83.43 174 LYS B N 1
ATOM 4924 C CA . LYS B 1 174 ? 33.289 216.180 52.857 1.00 95.99 174 LYS B CA 1
ATOM 4925 C C . LYS B 1 174 ? 34.399 215.926 51.849 1.00 98.91 174 LYS B C 1
ATOM 4926 O O . LYS B 1 174 ? 35.512 215.526 52.212 1.00 99.77 174 LYS B O 1
ATOM 4932 N N . ASP B 1 175 ? 34.133 216.203 50.582 1.00 100.15 175 ASP B N 1
ATOM 4933 C CA . ASP B 1 175 ? 35.148 215.989 49.565 1.00 98.71 175 ASP B CA 1
ATOM 4934 C C . ASP B 1 175 ? 36.364 216.846 49.848 1.00 98.81 175 ASP B C 1
ATOM 4935 O O . ASP B 1 175 ? 37.493 216.352 49.836 1.00 99.75 175 ASP B O 1
ATOM 4940 N N . ARG B 1 176 ? 36.154 218.129 50.159 1.00 100.60 176 ARG B N 1
ATOM 4941 C CA . ARG B 1 176 ? 37.303 218.974 50.457 1.00 99.57 176 ARG B CA 1
ATOM 4942 C C . ARG B 1 176 ? 38.057 218.461 51.685 1.00 100.24 176 ARG B C 1
ATOM 4943 O O . ARG B 1 176 ? 39.291 218.365 51.655 1.00 104.16 176 ARG B O 1
ATOM 4951 N N . ARG B 1 177 ? 37.349 218.073 52.752 1.00 87.46 177 ARG B N 1
ATOM 4952 C CA . ARG B 1 177 ? 38.054 217.438 53.863 1.00 98.59 177 ARG B CA 1
ATOM 4953 C C . ARG B 1 177 ? 38.821 216.214 53.399 1.00 101.85 177 ARG B C 1
ATOM 4954 O O . ARG B 1 177 ? 40.036 216.103 53.622 1.00 102.15 177 ARG B O 1
ATOM 4962 N N . ASP B 1 178 ? 38.120 215.288 52.739 1.00 104.09 178 ASP B N 1
ATOM 4963 C CA . ASP B 1 178 ? 38.747 214.094 52.173 1.00 101.24 178 ASP B CA 1
ATOM 4964 C C . ASP B 1 178 ? 39.987 214.456 51.360 1.00 94.63 178 ASP B C 1
ATOM 4965 O O . ASP B 1 178 ? 41.014 213.764 51.410 1.00 91.00 178 ASP B O 1
ATOM 4970 N N . LEU B 1 179 ? 39.882 215.506 50.552 1.00 93.66 179 LEU B N 1
ATOM 4971 C CA . LEU B 1 179 ? 40.959 215.838 49.639 1.00 100.27 179 LEU B CA 1
ATOM 4972 C C . LEU B 1 179 ? 42.186 216.297 50.410 1.00 99.75 179 LEU B C 1
ATOM 4973 O O . LEU B 1 179 ? 43.292 215.783 50.195 1.00 94.28 179 LEU B O 1
ATOM 4978 N N . ALA B 1 180 ? 42.006 217.282 51.310 1.00 102.01 180 ALA B N 1
ATOM 4979 C CA . ALA B 1 180 ? 43.150 217.852 52.014 1.00 94.74 180 ALA B CA 1
ATOM 4980 C C . ALA B 1 180 ? 43.896 216.779 52.776 1.00 91.84 180 ALA B C 1
ATOM 4981 O O . ALA B 1 180 ? 45.130 216.800 52.828 1.00 93.60 180 ALA B O 1
ATOM 4983 N N . PHE B 1 181 ? 43.163 215.807 53.330 1.00 90.43 181 PHE B N 1
ATOM 4984 C CA . PHE B 1 181 ? 43.790 214.678 54.021 1.00 93.57 181 PHE B CA 1
ATOM 4985 C C . PHE B 1 181 ? 44.629 213.840 53.066 1.00 94.43 181 PHE B C 1
ATOM 4986 O O . PHE B 1 181 ? 45.749 213.438 53.395 1.00 93.77 181 PHE B O 1
ATOM 4994 N N . GLY B 1 182 ? 44.094 213.550 51.881 1.00 97.08 182 GLY B N 1
ATOM 4995 C CA . GLY B 1 182 ? 44.858 212.787 50.903 1.00 91.22 182 GLY B CA 1
ATOM 4996 C C . GLY B 1 182 ? 46.089 213.537 50.430 1.00 91.29 182 GLY B C 1
ATOM 4997 O O . GLY B 1 182 ? 47.175 212.967 50.288 1.00 83.26 182 GLY B O 1
ATOM 4998 N N . LEU B 1 183 ? 45.921 214.821 50.124 1.00 93.75 183 LEU B N 1
ATOM 4999 C CA . LEU B 1 183 ? 47.075 215.671 49.867 1.00 92.63 183 LEU B CA 1
ATOM 5000 C C . LEU B 1 183 ? 48.130 215.528 50.967 1.00 95.25 183 LEU B C 1
ATOM 5001 O O . LEU B 1 183 ? 49.256 215.099 50.687 1.00 83.29 183 LEU B O 1
ATOM 5006 N N . GLU B 1 184 ? 47.744 215.755 52.241 1.00 102.80 184 GLU B N 1
ATOM 5007 C CA . GLU B 1 184 ? 48.706 215.675 53.343 1.00 90.40 184 GLU B CA 1
ATOM 5008 C C . GLU B 1 184 ? 49.379 214.303 53.395 1.00 93.59 184 GLU B C 1
ATOM 5009 O O . GLU B 1 184 ? 50.611 214.199 53.497 1.00 96.32 184 GLU B O 1
ATOM 5015 N N . LEU B 1 185 ? 48.592 213.248 53.230 1.00 87.52 185 LEU B N 1
ATOM 5016 C CA . LEU B 1 185 ? 49.133 211.900 53.180 1.00 88.91 185 LEU B CA 1
ATOM 5017 C C . LEU B 1 185 ? 50.112 211.717 52.029 1.00 97.72 185 LEU B C 1
ATOM 5018 O O . LEU B 1 185 ? 51.012 210.867 52.114 1.00 94.07 185 LEU B O 1
ATOM 5023 N N . GLY B 1 186 ? 49.898 212.440 50.918 1.00 101.77 186 GLY B N 1
ATOM 5024 C CA . GLY B 1 186 ? 50.716 212.302 49.716 1.00 100.07 186 GLY B CA 1
ATOM 5025 C C . GLY B 1 186 ? 50.201 211.492 48.528 1.00 93.73 186 GLY B C 1
ATOM 5026 O O . GLY B 1 186 ? 50.988 210.793 47.869 1.00 94.63 186 GLY B O 1
ATOM 5027 N N . VAL B 1 187 ? 48.909 211.589 48.200 1.00 96.90 187 VAL B N 1
ATOM 5028 C CA . VAL B 1 187 ? 48.407 210.860 47.036 1.00 92.55 187 VAL B CA 1
ATOM 5029 C C . VAL B 1 187 ? 49.008 211.462 45.771 1.00 81.43 187 VAL B C 1
ATOM 5030 O O . VAL B 1 187 ? 49.363 212.654 45.722 1.00 88.66 187 VAL B O 1
ATOM 5034 N N . ASP B 1 188 ? 49.116 210.633 44.729 1.00 87.70 188 ASP B N 1
ATOM 5035 C CA . ASP B 1 188 ? 49.610 211.070 43.426 1.00 87.54 188 ASP B CA 1
ATOM 5036 C C . ASP B 1 188 ? 48.488 211.464 42.467 1.00 83.23 188 ASP B C 1
ATOM 5037 O O . ASP B 1 188 ? 48.591 212.474 41.753 1.00 84.33 188 ASP B O 1
ATOM 5042 N N . TRP B 1 189 ? 47.388 210.718 42.454 1.00 80.74 189 TRP B N 1
ATOM 5043 C CA . TRP B 1 189 ? 46.291 210.993 41.541 1.00 88.06 189 TRP B CA 1
ATOM 5044 C C . TRP B 1 189 ? 45.007 211.251 42.324 1.00 92.06 189 TRP B C 1
ATOM 5045 O O . TRP B 1 189 ? 44.619 210.421 43.164 1.00 85.82 189 TRP B O 1
ATOM 5056 N N . VAL B 1 190 ? 44.338 212.377 42.032 1.00 86.59 190 VAL B N 1
ATOM 5057 C CA . VAL B 1 190 ? 42.986 212.641 42.543 1.00 83.22 190 VAL B CA 1
ATOM 5058 C C . VAL B 1 190 ? 41.983 212.424 41.423 1.00 88.97 190 VAL B C 1
ATOM 5059 O O . VAL B 1 190 ? 41.991 213.158 40.427 1.00 84.58 190 VAL B O 1
ATOM 5063 N N . ALA B 1 191 ? 41.073 211.477 41.599 1.00 84.93 191 ALA B N 1
ATOM 5064 C CA . ALA B 1 191 ? 40.000 211.268 40.631 1.00 83.81 191 ALA B CA 1
ATOM 5065 C C . ALA B 1 191 ? 38.776 212.049 41.091 1.00 82.70 191 ALA B C 1
ATOM 5066 O O . ALA B 1 191 ? 38.301 211.879 42.221 1.00 90.05 191 ALA B O 1
ATOM 5068 N N . LEU B 1 192 ? 38.302 212.935 40.241 1.00 87.73 192 LEU B N 1
ATOM 5069 C CA . LEU B 1 192 ? 37.174 213.779 40.556 1.00 89.60 192 LEU B CA 1
ATOM 5070 C C . LEU B 1 192 ? 35.890 213.137 40.034 1.00 90.88 192 LEU B C 1
ATOM 5071 O O . LEU B 1 192 ? 35.804 212.750 38.869 1.00 92.01 192 LEU B O 1
ATOM 5076 N N . SER B 1 193 ? 34.882 213.066 40.880 1.00 99.97 193 SER B N 1
ATOM 5077 C CA . SER B 1 193 ? 33.604 212.502 40.483 1.00 95.28 193 SER B CA 1
ATOM 5078 C C . SER B 1 193 ? 32.606 213.626 40.162 1.00 95.04 193 SER B C 1
ATOM 5079 O O . SER B 1 193 ? 32.786 214.780 40.562 1.00 94.87 193 SER B O 1
ATOM 5082 N N . PHE B 1 194 ? 31.536 213.264 39.439 1.00 104.32 194 PHE B N 1
ATOM 5083 C CA . PHE B 1 194 ? 30.425 214.169 39.106 1.00 96.85 194 PHE B CA 1
ATOM 5084 C C . PHE B 1 194 ? 30.862 215.372 38.263 1.00 105.03 194 PHE B C 1
ATOM 5085 O O . PHE B 1 194 ? 30.351 216.488 38.417 1.00 104.31 194 PHE B O 1
ATOM 5093 N N . VAL B 1 195 ? 31.806 215.160 37.355 1.00 105.12 195 VAL B N 1
ATOM 5094 C CA . VAL B 1 195 ? 32.190 216.237 36.458 1.00 103.38 195 VAL B CA 1
ATOM 5095 C C . VAL B 1 195 ? 31.089 216.405 35.424 1.00 112.79 195 VAL B C 1
ATOM 5096 O O . VAL B 1 195 ? 30.636 215.421 34.819 1.00 104.55 195 VAL B O 1
ATOM 5100 N N . GLN B 1 196 ? 30.589 217.630 35.280 1.00 115.80 196 GLN B N 1
ATOM 5101 C CA . GLN B 1 196 ? 29.614 217.920 34.231 1.00 116.35 196 GLN B CA 1
ATOM 5102 C C . GLN B 1 196 ? 29.998 219.083 33.332 1.00 111.29 196 GLN B C 1
ATOM 5103 O O . GLN B 1 196 ? 29.361 219.266 32.289 1.00 109.07 196 GLN B O 1
ATOM 5109 N N . ARG B 1 197 ? 31.000 219.872 33.706 1.00 112.91 197 ARG B N 1
ATOM 5110 C CA . ARG B 1 197 ? 31.493 221.028 32.973 1.00 118.13 197 ARG B CA 1
ATOM 5111 C C . ARG B 1 197 ? 33.007 221.053 33.049 1.00 117.22 197 ARG B C 1
ATOM 5112 O O . ARG B 1 197 ? 33.584 220.559 34.022 1.00 115.68 197 ARG B O 1
ATOM 5120 N N . PRO B 1 198 ? 33.678 221.621 32.050 1.00 115.78 198 PRO B N 1
ATOM 5121 C CA . PRO B 1 198 ? 35.137 221.753 32.157 1.00 116.98 198 PRO B CA 1
ATOM 5122 C C . PRO B 1 198 ? 35.562 222.736 33.257 1.00 113.27 198 PRO B C 1
ATOM 5123 O O . PRO B 1 198 ? 36.688 222.644 33.755 1.00 107.15 198 PRO B O 1
ATOM 5127 N N . GLU B 1 199 ? 34.683 223.655 33.666 1.00 119.10 199 GLU B N 1
ATOM 5128 C CA . GLU B 1 199 ? 34.974 224.551 34.781 1.00 116.56 199 GLU B CA 1
ATOM 5129 C C . GLU B 1 199 ? 35.046 223.816 36.112 1.00 113.55 199 GLU B C 1
ATOM 5130 O O . GLU B 1 199 ? 35.600 224.351 37.073 1.00 115.78 199 GLU B O 1
ATOM 5136 N N . ASP B 1 200 ? 34.449 222.632 36.203 1.00 114.93 200 ASP B N 1
ATOM 5137 C CA . ASP B 1 200 ? 34.539 221.843 37.426 1.00 110.94 200 ASP B CA 1
ATOM 5138 C C . ASP B 1 200 ? 35.957 221.385 37.687 1.00 109.43 200 ASP B C 1
ATOM 5139 O O . ASP B 1 200 ? 36.318 221.126 38.841 1.00 111.78 200 ASP B O 1
ATOM 5144 N N . ILE B 1 201 ? 36.761 221.260 36.630 1.00 110.83 201 ILE B N 1
ATOM 5145 C CA . ILE B 1 201 ? 38.165 220.920 36.808 1.00 106.98 201 ILE B CA 1
ATOM 5146 C C . ILE B 1 201 ? 38.902 222.081 37.458 1.00 110.80 201 ILE B C 1
ATOM 5147 O O . ILE B 1 201 ? 39.835 221.865 38.246 1.00 113.25 201 ILE B O 1
ATOM 5152 N N . ASP B 1 202 ? 38.514 223.321 37.147 1.00 111.75 202 ASP B N 1
ATOM 5153 C CA . ASP B 1 202 ? 39.194 224.478 37.723 1.00 115.23 202 ASP B CA 1
ATOM 5154 C C . ASP B 1 202 ? 39.158 224.437 39.240 1.00 111.26 202 ASP B C 1
ATOM 5155 O O . ASP B 1 202 ? 40.211 224.442 39.892 1.00 108.60 202 ASP B O 1
ATOM 5160 N N . GLU B 1 203 ? 37.949 224.321 39.810 1.00 113.68 203 GLU B N 1
ATOM 5161 C CA . GLU B 1 203 ? 37.777 224.270 41.263 1.00 119.67 203 GLU B CA 1
ATOM 5162 C C . GLU B 1 203 ? 38.707 223.263 41.935 1.00 113.54 203 GLU B C 1
ATOM 5163 O O . GLU B 1 203 ? 39.457 223.611 42.854 1.00 112.13 203 GLU B O 1
ATOM 5169 N N . ALA B 1 204 ? 38.694 222.017 41.477 1.00 105.57 204 ALA B N 1
ATOM 5170 C CA . ALA B 1 204 ? 39.528 221.009 42.121 1.00 104.21 204 ALA B CA 1
ATOM 5171 C C . ALA B 1 204 ? 41.014 221.295 41.932 1.00 103.98 204 ALA B C 1
ATOM 5172 O O . ALA B 1 204 ? 41.824 220.988 42.810 1.00 103.26 204 ALA B O 1
ATOM 5174 N N . ARG B 1 205 ? 41.404 221.797 40.764 1.00 114.37 205 ARG B N 1
ATOM 5175 C CA . ARG B 1 205 ? 42.792 222.196 40.573 1.00 111.58 205 ARG B CA 1
ATOM 5176 C C . ARG B 1 205 ? 43.186 223.258 41.595 1.00 109.89 205 ARG B C 1
ATOM 5177 O O . ARG B 1 205 ? 44.281 223.204 42.177 1.00 111.02 205 ARG B O 1
ATOM 5185 N N . GLY B 1 206 ? 42.292 224.231 41.823 1.00 107.04 206 GLY B N 1
ATOM 5186 C CA . GLY B 1 206 ? 42.551 225.265 42.809 1.00 110.74 206 GLY B CA 1
ATOM 5187 C C . GLY B 1 206 ? 42.921 224.710 44.167 1.00 112.72 206 GLY B C 1
ATOM 5188 O O . GLY B 1 206 ? 43.874 225.165 44.796 1.00 116.13 206 GLY B O 1
ATOM 5189 N N . LEU B 1 207 ? 42.214 223.687 44.615 1.00 111.73 207 LEU B N 1
ATOM 5190 C CA . LEU B 1 207 ? 42.535 223.092 45.901 1.00 106.00 207 LEU B CA 1
ATOM 5191 C C . LEU B 1 207 ? 43.800 222.246 45.825 1.00 107.13 207 LEU B C 1
ATOM 5192 O O . LEU B 1 207 ? 44.498 222.086 46.834 1.00 117.13 207 LEU B O 1
ATOM 5197 N N . ILE B 1 208 ? 44.087 221.652 44.671 1.00 102.65 208 ILE B N 1
ATOM 5198 C CA . ILE B 1 208 ? 45.233 220.747 44.549 1.00 103.77 208 ILE B CA 1
ATOM 5199 C C . ILE B 1 208 ? 46.506 221.493 44.184 1.00 108.80 208 ILE B C 1
ATOM 5200 O O . ILE B 1 208 ? 47.604 221.121 44.627 1.00 105.81 208 ILE B O 1
ATOM 5205 N N . GLY B 1 209 ? 46.380 222.515 43.337 1.00 115.92 209 GLY B N 1
ATOM 5206 C CA . GLY B 1 209 ? 47.575 223.166 42.830 1.00 115.20 209 GLY B CA 1
ATOM 5207 C C . GLY B 1 209 ? 48.462 222.140 42.139 1.00 117.20 209 GLY B C 1
ATOM 5208 O O . GLY B 1 209 ? 48.034 221.426 41.223 1.00 121.03 209 GLY B O 1
ATOM 5209 N N . ASP B 1 210 ? 49.699 222.004 42.611 1.00 109.64 210 ASP B N 1
ATOM 5210 C CA . ASP B 1 210 ? 50.649 221.099 41.983 1.00 110.33 210 ASP B CA 1
ATOM 5211 C C . ASP B 1 210 ? 50.930 219.882 42.841 1.00 117.10 210 ASP B C 1
ATOM 5212 O O . ASP B 1 210 ? 51.868 219.127 42.543 1.00 116.73 210 ASP B O 1
ATOM 5217 N N . LYS B 1 211 ? 50.153 219.680 43.908 1.00 111.78 211 LYS B N 1
ATOM 5218 C CA . LYS B 1 211 ? 50.464 218.599 44.832 1.00 109.89 211 LYS B CA 1
ATOM 5219 C C . LYS B 1 211 ? 50.223 217.236 44.183 1.00 109.16 211 LYS B C 1
ATOM 5220 O O . LYS B 1 211 ? 50.958 216.277 44.453 1.00 111.15 211 LYS B O 1
ATOM 5226 N N . ALA B 1 212 ? 49.216 217.126 43.316 1.00 109.77 212 ALA B N 1
ATOM 5227 C CA . ALA B 1 212 ? 48.919 215.866 42.650 1.00 103.83 212 ALA B CA 1
ATOM 5228 C C . ALA B 1 212 ? 48.300 216.145 41.281 1.00 101.80 212 ALA B C 1
ATOM 5229 O O . ALA B 1 212 ? 47.929 217.283 40.952 1.00 101.96 212 ALA B O 1
ATOM 5231 N N . PHE B 1 213 ? 48.218 215.081 40.478 1.00 97.44 213 PHE B N 1
ATOM 5232 C CA . PHE B 1 213 ? 47.566 215.071 39.173 1.00 93.53 213 PHE B CA 1
ATOM 5233 C C . PHE B 1 213 ? 46.073 214.796 39.326 1.00 89.09 213 PHE B C 1
ATOM 5234 O O . PHE B 1 213 ? 45.643 214.047 40.215 1.00 99.23 213 PHE B O 1
ATOM 5242 N N . LEU B 1 214 ? 45.283 215.401 38.450 1.00 81.56 214 LEU B N 1
ATOM 5243 C CA . LEU B 1 214 ? 43.833 215.390 38.588 1.00 81.09 214 LEU B CA 1
ATOM 5244 C C . LEU B 1 214 ? 43.216 214.486 37.506 1.00 85.19 214 LEU B C 1
ATOM 5245 O O . LEU B 1 214 ? 43.650 214.512 36.354 1.00 87.60 214 LEU B O 1
ATOM 5250 N N . MET B 1 215 ? 42.180 213.706 37.834 1.00 85.83 215 MET B N 1
ATOM 5251 C CA . MET B 1 215 ? 41.611 212.723 36.891 1.00 76.85 215 MET B CA 1
ATOM 5252 C C . MET B 1 215 ? 40.087 212.847 36.830 1.00 84.49 215 MET B C 1
ATOM 5253 O O . MET B 1 215 ? 39.403 212.546 37.815 1.00 82.48 215 MET B O 1
ATOM 5258 N N . ALA B 1 216 ? 39.539 213.249 35.672 1.00 87.18 216 ALA B N 1
ATOM 5259 C CA . ALA B 1 216 ? 38.090 213.459 35.544 1.00 86.10 216 ALA B CA 1
ATOM 5260 C C . ALA B 1 216 ? 37.320 212.164 35.240 1.00 83.81 216 ALA B C 1
ATOM 5261 O O . ALA B 1 216 ? 37.728 211.336 34.407 1.00 79.73 216 ALA B O 1
ATOM 5263 N N . LYS B 1 217 ? 36.211 211.984 35.942 1.00 80.69 217 LYS B N 1
ATOM 5264 C CA . LYS B 1 217 ? 35.342 210.836 35.751 1.00 85.85 217 LYS B CA 1
ATOM 5265 C C . LYS B 1 217 ? 34.214 211.267 34.845 1.00 89.97 217 LYS B C 1
ATOM 5266 O O . LYS B 1 217 ? 33.449 212.186 35.173 1.00 93.91 217 LYS B O 1
ATOM 5272 N N . ILE B 1 218 ? 34.159 210.645 33.679 1.00 91.64 218 ILE B N 1
ATOM 5273 C CA . ILE B 1 218 ? 33.051 210.814 32.762 1.00 96.94 218 ILE B CA 1
ATOM 5274 C C . ILE B 1 218 ? 31.947 209.846 33.169 1.00 98.34 218 ILE B C 1
ATOM 5275 O O . ILE B 1 218 ? 32.062 208.625 32.995 1.00 91.82 218 ILE B O 1
ATOM 5280 N N . GLU B 1 219 ? 30.904 210.413 33.764 1.00 94.15 219 GLU B N 1
ATOM 5281 C CA . GLU B 1 219 ? 29.784 209.675 34.312 1.00 95.12 219 GLU B CA 1
ATOM 5282 C C . GLU B 1 219 ? 28.460 210.201 33.829 1.00 97.98 219 GLU B C 1
ATOM 5283 O O . GLU B 1 219 ? 27.460 209.479 33.907 1.00 98.96 219 GLU B O 1
ATOM 5289 N N . LYS B 1 220 ? 28.418 211.420 33.316 1.00 98.95 220 LYS B N 1
ATOM 5290 C CA . LYS B 1 220 ? 27.175 212.044 32.920 1.00 99.45 220 LYS B CA 1
ATOM 5291 C C . LYS B 1 220 ? 27.288 212.445 31.462 1.00 109.81 220 LYS B C 1
ATOM 5292 O O . LYS B 1 220 ? 28.382 212.757 30.991 1.00 112.58 220 LYS B O 1
ATOM 5298 N N . PRO B 1 221 ? 26.187 212.430 30.714 1.00 111.07 221 PRO B N 1
ATOM 5299 C CA . PRO B 1 221 ? 26.259 212.867 29.314 1.00 103.34 221 PRO B CA 1
ATOM 5300 C C . PRO B 1 221 ? 26.667 214.326 29.182 1.00 105.19 221 PRO B C 1
ATOM 5301 O O . PRO B 1 221 ? 27.222 214.718 28.145 1.00 108.60 221 PRO B O 1
ATOM 5305 N N . SER B 1 222 ? 26.341 215.146 30.189 1.00 106.31 222 SER B N 1
ATOM 5306 C CA . SER B 1 222 ? 26.854 216.508 30.288 1.00 108.28 222 SER B CA 1
ATOM 5307 C C . SER B 1 222 ? 28.328 216.528 29.928 1.00 108.78 222 SER B C 1
ATOM 5308 O O . SER B 1 222 ? 28.763 217.278 29.049 1.00 109.32 222 SER B O 1
ATOM 5311 N N . ALA B 1 223 ? 29.092 215.634 30.550 1.00 103.57 223 ALA B N 1
ATOM 5312 C CA . ALA B 1 223 ? 30.528 215.580 30.355 1.00 96.06 223 ALA B CA 1
ATOM 5313 C C . ALA B 1 223 ? 30.893 214.951 29.037 1.00 103.88 223 ALA B C 1
ATOM 5314 O O . ALA B 1 223 ? 31.904 215.334 28.445 1.00 113.13 223 ALA B O 1
ATOM 5316 N N . VAL B 1 224 ? 30.113 213.971 28.579 1.00 107.42 224 VAL B N 1
ATOM 5317 C CA . VAL B 1 224 ? 30.448 213.273 27.338 1.00 102.01 224 VAL B CA 1
ATOM 5318 C C . VAL B 1 224 ? 30.458 214.259 26.170 1.00 98.38 224 VAL B C 1
ATOM 5319 O O . VAL B 1 224 ? 31.365 214.233 25.328 1.00 98.29 224 VAL B O 1
ATOM 5323 N N . SER B 1 225 ? 29.469 215.165 26.120 1.00 98.48 225 SER B N 1
ATOM 5324 C CA . SER B 1 225 ? 29.421 216.179 25.071 1.00 104.21 225 SER B CA 1
ATOM 5325 C C . SER B 1 225 ? 30.688 217.016 25.084 1.00 107.95 225 SER B C 1
ATOM 5326 O O . SER B 1 225 ? 31.400 217.128 24.074 1.00 112.92 225 SER B O 1
ATOM 5329 N N . ALA B 1 226 ? 30.996 217.599 26.243 1.00 108.47 226 ALA B N 1
ATOM 5330 C CA . ALA B 1 226 ? 32.156 218.471 26.396 1.00 108.52 226 ALA B CA 1
ATOM 5331 C C . ALA B 1 226 ? 33.357 217.681 26.831 1.00 100.78 226 ALA B C 1
ATOM 5332 O O . ALA B 1 226 ? 34.144 218.158 27.634 1.00 103.76 226 ALA B O 1
ATOM 5334 N N . ILE B 1 227 ? 33.469 216.434 26.362 1.00 96.66 227 ILE B N 1
ATOM 5335 C CA . ILE B 1 227 ? 34.642 215.621 26.655 1.00 97.52 227 ILE B CA 1
ATOM 5336 C C . ILE B 1 227 ? 35.903 216.322 26.202 1.00 102.41 227 ILE B C 1
ATOM 5337 O O . ILE B 1 227 ? 36.939 216.231 26.861 1.00 108.35 227 ILE B O 1
ATOM 5342 N N . GLU B 1 228 ? 35.854 217.003 25.057 1.00 104.08 228 GLU B N 1
ATOM 5343 C CA . GLU B 1 228 ? 37.036 217.697 24.558 1.00 105.97 228 GLU B CA 1
ATOM 5344 C C . GLU B 1 228 ? 37.546 218.711 25.573 1.00 106.99 228 GLU B C 1
ATOM 5345 O O . GLU B 1 228 ? 38.700 218.656 26.007 1.00 107.04 228 GLU B O 1
ATOM 5351 N N . ALA B 1 229 ? 36.668 219.620 25.999 1.00 105.94 229 ALA B N 1
ATOM 5352 C CA . ALA B 1 229 ? 37.056 220.666 26.940 1.00 107.89 229 ALA B CA 1
ATOM 5353 C C . ALA B 1 229 ? 37.617 220.089 28.226 1.00 107.86 229 ALA B C 1
ATOM 5354 O O . ALA B 1 229 ? 38.646 220.547 28.734 1.00 107.74 229 ALA B O 1
ATOM 5356 N N . ILE B 1 230 ? 36.898 219.129 28.806 1.00 107.39 230 ILE B N 1
ATOM 5357 C CA . ILE B 1 230 ? 37.304 218.494 30.052 1.00 100.76 230 ILE B CA 1
ATOM 5358 C C . ILE B 1 230 ? 38.651 217.801 29.906 1.00 98.22 230 ILE B C 1
ATOM 5359 O O . ILE B 1 230 ? 39.513 217.909 30.773 1.00 103.02 230 ILE B O 1
ATOM 5364 N N . ALA B 1 231 ? 38.866 217.098 28.809 1.00 97.18 231 ALA B N 1
ATOM 5365 C CA . ALA B 1 231 ? 40.108 216.348 28.678 1.00 97.34 231 ALA B CA 1
ATOM 5366 C C . ALA B 1 231 ? 41.326 217.246 28.508 1.00 99.49 231 ALA B C 1
ATOM 5367 O O . ALA B 1 231 ? 42.457 216.771 28.678 1.00 89.30 231 ALA B O 1
ATOM 5369 N N . GLU B 1 232 ? 41.139 218.499 28.094 1.00 104.02 232 GLU B N 1
ATOM 5370 C CA . GLU B 1 232 ? 42.282 219.401 28.037 1.00 101.70 232 GLU B CA 1
ATOM 5371 C C . GLU B 1 232 ? 42.620 219.924 29.419 1.00 100.23 232 GLU B C 1
ATOM 5372 O O . GLU B 1 232 ? 43.785 219.905 29.828 1.00 105.53 232 GLU B O 1
ATOM 5378 N N . ARG B 1 233 ? 41.604 220.341 30.166 1.00 104.05 233 ARG B N 1
ATOM 5379 C CA . ARG B 1 233 ? 41.806 220.971 31.455 1.00 96.69 233 ARG B CA 1
ATOM 5380 C C . ARG B 1 233 ? 42.081 219.994 32.587 1.00 93.14 233 ARG B C 1
ATOM 5381 O O . ARG B 1 233 ? 42.351 220.433 33.709 1.00 104.41 233 ARG B O 1
ATOM 5389 N N . ALA B 1 234 ? 42.015 218.708 32.350 1.00 89.53 234 ALA B N 1
ATOM 5390 C CA . ALA B 1 234 ? 42.373 217.740 33.363 1.00 87.99 234 ALA B CA 1
ATOM 5391 C C . ALA B 1 234 ? 43.606 216.991 32.876 1.00 85.81 234 ALA B C 1
ATOM 5392 O O . ALA B 1 234 ? 44.112 217.229 31.782 1.00 91.74 234 ALA B O 1
ATOM 5394 N N . ASP B 1 235 ? 44.120 216.109 33.724 1.00 89.03 235 ASP B N 1
ATOM 5395 C CA . ASP B 1 235 ? 45.388 215.441 33.465 1.00 88.80 235 ASP B CA 1
ATOM 5396 C C . ASP B 1 235 ? 45.203 214.039 32.912 1.00 85.22 235 ASP B C 1
ATOM 5397 O O . ASP B 1 235 ? 46.161 213.475 32.363 1.00 81.21 235 ASP B O 1
ATOM 5402 N N . ALA B 1 236 ? 44.027 213.443 33.116 1.00 72.25 236 ALA B N 1
ATOM 5403 C CA . ALA B 1 236 ? 43.681 212.106 32.622 1.00 65.60 236 ALA B CA 1
ATOM 5404 C C . ALA B 1 236 ? 42.190 211.912 32.840 1.00 70.26 236 ALA B C 1
ATOM 5405 O O . ALA B 1 236 ? 41.548 212.685 33.559 1.00 78.60 236 ALA B O 1
ATOM 5407 N N . ILE B 1 237 ? 41.643 210.865 32.225 1.00 71.89 237 ILE B N 1
ATOM 5408 C CA . ILE B 1 237 ? 40.206 210.651 32.239 1.00 76.66 237 ILE B CA 1
ATOM 5409 C C . ILE B 1 237 ? 39.857 209.184 32.493 1.00 71.38 237 ILE B C 1
ATOM 5410 O O . ILE B 1 237 ? 40.500 208.259 31.969 1.00 71.25 237 ILE B O 1
ATOM 5415 N N . MET B 1 238 ? 38.831 208.982 33.323 1.00 76.03 238 MET B N 1
ATOM 5416 C CA . MET B 1 238 ? 38.276 207.667 33.605 1.00 78.06 238 MET B CA 1
ATOM 5417 C C . MET B 1 238 ? 36.879 207.523 33.009 1.00 79.96 238 MET B C 1
ATOM 5418 O O . MET B 1 238 ? 35.988 208.352 33.272 1.00 82.37 238 MET B O 1
ATOM 5423 N N . VAL B 1 239 ? 36.686 206.461 32.227 1.00 77.10 239 VAL B N 1
ATOM 5424 C CA . VAL B 1 239 ? 35.385 206.147 31.654 1.00 82.77 239 VAL B CA 1
ATOM 5425 C C . VAL B 1 239 ? 34.628 205.273 32.658 1.00 81.77 239 VAL B C 1
ATOM 5426 O O . VAL B 1 239 ? 35.036 204.147 32.965 1.00 83.61 239 VAL B O 1
ATOM 5430 N N . ALA B 1 240 ? 33.558 205.824 33.241 1.00 81.93 240 ALA B N 1
ATOM 5431 C CA . ALA B 1 240 ? 32.783 205.130 34.274 1.00 82.89 240 ALA B CA 1
ATOM 5432 C C . ALA B 1 240 ? 31.583 204.504 33.600 1.00 89.76 240 ALA B C 1
ATOM 5433 O O . ALA B 1 240 ? 30.515 205.099 33.518 1.00 95.84 240 ALA B O 1
ATOM 5435 N N . ARG B 1 241 ? 31.758 203.303 33.089 1.00 85.11 241 ARG B N 1
ATOM 5436 C CA . ARG B 1 241 ? 30.720 202.749 32.240 1.00 92.33 241 ARG B CA 1
ATOM 5437 C C . ARG B 1 241 ? 29.420 202.570 33.015 1.00 92.54 241 ARG B C 1
ATOM 5438 O O . ARG B 1 241 ? 28.390 203.151 32.652 1.00 92.89 241 ARG B O 1
ATOM 5446 N N . GLY B 1 242 ? 29.461 201.809 34.113 1.00 91.26 242 GLY B N 1
ATOM 5447 C CA . GLY B 1 242 ? 28.301 201.660 34.968 1.00 96.02 242 GLY B CA 1
ATOM 5448 C C . GLY B 1 242 ? 27.553 202.964 35.217 1.00 95.70 242 GLY B C 1
ATOM 5449 O O . GLY B 1 242 ? 26.323 203.032 35.152 1.00 96.45 242 GLY B O 1
ATOM 5450 N N . ASP B 1 243 ? 28.274 204.033 35.449 1.00 96.50 243 ASP B N 1
ATOM 5451 C CA . ASP B 1 243 ? 27.575 205.246 35.831 1.00 101.83 243 ASP B CA 1
ATOM 5452 C C . ASP B 1 243 ? 26.993 205.953 34.621 1.00 100.96 243 ASP B C 1
ATOM 5453 O O . ASP B 1 243 ? 26.039 206.722 34.758 1.00 110.71 243 ASP B O 1
ATOM 5458 N N . LEU B 1 244 ? 27.543 205.694 33.438 1.00 100.19 244 LEU B N 1
ATOM 5459 C CA . LEU B 1 244 ? 26.936 206.189 32.207 1.00 102.44 244 LEU B CA 1
ATOM 5460 C C . LEU B 1 244 ? 25.678 205.403 31.895 1.00 104.47 244 LEU B C 1
ATOM 5461 O O . LEU B 1 244 ? 24.631 205.990 31.609 1.00 108.30 244 LEU B O 1
ATOM 5466 N N . GLY B 1 245 ? 25.772 204.058 31.983 1.00 101.83 245 GLY B N 1
ATOM 5467 C CA . GLY B 1 245 ? 24.666 203.171 31.647 1.00 101.43 245 GLY B CA 1
ATOM 5468 C C . GLY B 1 245 ? 23.360 203.541 32.314 1.00 107.18 245 GLY B C 1
ATOM 5469 O O . GLY B 1 245 ? 22.286 203.340 31.735 1.00 110.50 245 GLY B O 1
ATOM 5470 N N . VAL B 1 246 ? 23.432 204.130 33.512 1.00 106.67 246 VAL B N 1
ATOM 5471 C CA . VAL B 1 246 ? 22.234 204.633 34.185 1.00 111.87 246 VAL B CA 1
ATOM 5472 C C . VAL B 1 246 ? 21.651 205.817 33.430 1.00 111.16 246 VAL B C 1
ATOM 5473 O O . VAL B 1 246 ? 20.447 205.876 33.173 1.00 114.28 246 VAL B O 1
ATOM 5477 N N . GLU B 1 247 ? 22.489 206.773 33.058 1.00 110.37 247 GLU B N 1
ATOM 5478 C CA . GLU B 1 247 ? 21.993 208.006 32.465 1.00 112.60 247 GLU B CA 1
ATOM 5479 C C . GLU B 1 247 ? 21.877 207.944 30.942 1.00 114.13 247 GLU B C 1
ATOM 5480 O O . GLU B 1 247 ? 21.470 208.937 30.327 1.00 118.92 247 GLU B O 1
ATOM 5486 N N . VAL B 1 248 ? 22.221 206.823 30.316 1.00 110.23 248 VAL B N 1
ATOM 5487 C CA . VAL B 1 248 ? 22.089 206.754 28.865 1.00 109.77 248 VAL B CA 1
ATOM 5488 C C . VAL B 1 248 ? 21.729 205.337 28.401 1.00 111.28 248 VAL B C 1
ATOM 5489 O O . VAL B 1 248 ? 22.007 204.337 29.090 1.00 107.48 248 VAL B O 1
ATOM 5493 N N . PRO B 1 249 ? 21.091 205.220 27.224 1.00 116.69 249 PRO B N 1
ATOM 5494 C CA . PRO B 1 249 ? 20.902 203.923 26.564 1.00 117.19 249 PRO B CA 1
ATOM 5495 C C . PRO B 1 249 ? 22.124 203.019 26.509 1.00 116.63 249 PRO B C 1
ATOM 5496 O O . PRO B 1 249 ? 23.123 203.398 25.892 1.00 114.82 249 PRO B O 1
ATOM 5500 N N . ALA B 1 250 ? 22.029 201.800 27.052 1.00 113.69 250 ALA B N 1
ATOM 5501 C CA . ALA B 1 250 ? 23.162 200.879 27.044 1.00 106.62 250 ALA B CA 1
ATOM 5502 C C . ALA B 1 250 ? 23.835 200.794 25.687 1.00 105.74 250 ALA B C 1
ATOM 5503 O O . ALA B 1 250 ? 25.045 201.000 25.585 1.00 107.85 250 ALA B O 1
ATOM 5505 N N . GLU B 1 251 ? 23.074 200.519 24.621 1.00 107.72 251 GLU B N 1
ATOM 5506 C CA . GLU B 1 251 ? 23.695 200.381 23.293 1.00 106.46 251 GLU B CA 1
ATOM 5507 C C . GLU B 1 251 ? 24.516 201.611 22.893 1.00 106.98 251 GLU B C 1
ATOM 5508 O O . GLU B 1 251 ? 25.421 201.483 22.050 1.00 107.30 251 GLU B O 1
ATOM 5514 N N . SER B 1 252 ? 24.209 202.792 23.468 1.00 106.65 252 SER B N 1
ATOM 5515 C CA . SER B 1 252 ? 24.988 204.002 23.206 1.00 107.03 252 SER B CA 1
ATOM 5516 C C . SER B 1 252 ? 26.385 203.911 23.807 1.00 106.08 252 SER B C 1
ATOM 5517 O O . SER B 1 252 ? 27.365 204.315 23.164 1.00 104.14 252 SER B O 1
ATOM 5520 N N . VAL B 1 253 ? 26.491 203.398 25.036 1.00 103.02 253 VAL B N 1
ATOM 5521 C CA . VAL B 1 253 ? 27.715 203.444 25.841 1.00 98.02 253 VAL B CA 1
ATOM 5522 C C . VAL B 1 253 ? 28.958 202.972 25.095 1.00 94.91 253 VAL B C 1
ATOM 5523 O O . VAL B 1 253 ? 29.906 203.758 24.971 1.00 92.38 253 VAL B O 1
ATOM 5527 N N . PRO B 1 254 ? 29.043 201.731 24.602 1.00 94.80 254 PRO B N 1
ATOM 5528 C CA . PRO B 1 254 ? 30.324 201.301 24.019 1.00 89.55 254 PRO B CA 1
ATOM 5529 C C . PRO B 1 254 ? 30.722 202.186 22.881 1.00 84.22 254 PRO B C 1
ATOM 5530 O O . PRO B 1 254 ? 31.912 202.270 22.564 1.00 86.27 254 PRO B O 1
ATOM 5534 N N . GLY B 1 255 ? 29.762 202.889 22.282 1.00 85.01 255 GLY B N 1
ATOM 5535 C CA . GLY B 1 255 ? 30.125 203.934 21.345 1.00 84.86 255 GLY B CA 1
ATOM 5536 C C . GLY B 1 255 ? 30.853 205.069 22.035 1.00 83.24 255 GLY B C 1
ATOM 5537 O O . GLY B 1 255 ? 31.975 205.422 21.656 1.00 78.44 255 GLY B O 1
ATOM 5538 N N . ILE B 1 256 ? 30.246 205.604 23.102 1.00 95.44 256 ILE B N 1
ATOM 5539 C CA . ILE B 1 256 ? 30.842 206.678 23.896 1.00 91.24 256 ILE B CA 1
ATOM 5540 C C . ILE B 1 256 ? 32.238 206.300 24.362 1.00 83.43 256 ILE B C 1
ATOM 5541 O O . ILE B 1 256 ? 33.169 207.106 24.304 1.00 83.60 256 ILE B O 1
ATOM 5546 N N . GLN B 1 257 ? 32.386 205.098 24.913 1.00 71.49 257 GLN B N 1
ATOM 5547 C CA . GLN B 1 257 ? 33.702 204.711 25.389 1.00 79.25 257 GLN B CA 1
ATOM 5548 C C . GLN B 1 257 ? 34.726 204.857 24.286 1.00 84.96 257 GLN B C 1
ATOM 5549 O O . GLN B 1 257 ? 35.760 205.508 24.479 1.00 77.88 257 GLN B O 1
ATOM 5555 N N . LYS B 1 258 ? 34.437 204.294 23.103 1.00 86.53 258 LYS B N 1
ATOM 5556 C CA . LYS B 1 258 ? 35.384 204.375 21.986 1.00 80.77 258 LYS B CA 1
ATOM 5557 C C . LYS B 1 258 ? 35.702 205.827 21.634 1.00 78.16 258 LYS B C 1
ATOM 5558 O O . LYS B 1 258 ? 36.845 206.155 21.289 1.00 73.34 258 LYS B O 1
ATOM 5564 N N . ARG B 1 259 ? 34.697 206.703 21.690 1.00 75.60 259 ARG B N 1
ATOM 5565 C CA . ARG B 1 259 ? 34.946 208.107 21.405 1.00 80.55 259 ARG B CA 1
ATOM 5566 C C . ARG B 1 259 ? 35.891 208.700 22.432 1.00 86.33 259 ARG B C 1
ATOM 5567 O O . ARG B 1 259 ? 36.913 209.294 22.079 1.00 85.34 259 ARG B O 1
ATOM 5575 N N . ILE B 1 260 ? 35.576 208.524 23.718 1.00 86.73 260 ILE B N 1
ATOM 5576 C CA . ILE B 1 260 ? 36.370 209.143 24.773 1.00 84.45 260 ILE B CA 1
ATOM 5577 C C . ILE B 1 260 ? 37.807 208.677 24.671 1.00 81.43 260 ILE B C 1
ATOM 5578 O O . ILE B 1 260 ? 38.734 209.491 24.729 1.00 85.46 260 ILE B O 1
ATOM 5583 N N . VAL B 1 261 ? 38.022 207.379 24.449 1.00 68.51 261 VAL B N 1
ATOM 5584 C CA . VAL B 1 261 ? 39.393 206.898 24.335 1.00 68.87 261 VAL B CA 1
ATOM 5585 C C . VAL B 1 261 ? 40.113 207.568 23.168 1.00 90.37 261 VAL B C 1
ATOM 5586 O O . VAL B 1 261 ? 41.309 207.881 23.259 1.00 86.99 261 VAL B O 1
ATOM 5590 N N . GLN B 1 262 ? 39.407 207.800 22.050 1.00 91.53 262 GLN B N 1
ATOM 5591 C CA . GLN B 1 262 ? 40.026 208.523 20.940 1.00 87.70 262 GLN B CA 1
ATOM 5592 C C . GLN B 1 262 ? 40.359 209.959 21.321 1.00 92.04 262 GLN B C 1
ATOM 5593 O O . GLN B 1 262 ? 41.457 210.444 21.036 1.00 93.48 262 GLN B O 1
ATOM 5599 N N . VAL B 1 263 ? 39.416 210.668 21.946 1.00 84.26 263 VAL B N 1
ATOM 5600 C CA . VAL B 1 263 ? 39.690 212.047 22.315 1.00 83.49 263 VAL B CA 1
ATOM 5601 C C . VAL B 1 263 ? 40.939 212.098 23.181 1.00 92.97 263 VAL B C 1
ATOM 5602 O O . VAL B 1 263 ? 41.781 212.999 23.062 1.00 97.24 263 VAL B O 1
ATOM 5606 N N . CYS B 1 264 ? 41.085 211.131 24.068 1.00 90.33 264 CYS B N 1
ATOM 5607 C CA . CYS B 1 264 ? 42.249 211.141 24.933 1.00 94.26 264 CYS B CA 1
ATOM 5608 C C . CYS B 1 264 ? 43.501 210.750 24.178 1.00 91.16 264 CYS B C 1
ATOM 5609 O O . CYS B 1 264 ? 44.542 211.393 24.333 1.00 89.32 264 CYS B O 1
ATOM 5612 N N . ARG B 1 265 ? 43.424 209.734 23.326 1.00 90.55 265 ARG B N 1
ATOM 5613 C CA . ARG B 1 265 ? 44.647 209.326 22.647 1.00 93.97 265 ARG B CA 1
ATOM 5614 C C . ARG B 1 265 ? 45.119 210.399 21.693 1.00 85.96 265 ARG B C 1
ATOM 5615 O O . ARG B 1 265 ? 46.307 210.436 21.366 1.00 85.24 265 ARG B O 1
ATOM 5623 N N . GLN B 1 266 ? 44.213 211.270 21.253 1.00 89.09 266 GLN B N 1
ATOM 5624 C CA . GLN B 1 266 ? 44.626 212.425 20.472 1.00 104.35 266 GLN B CA 1
ATOM 5625 C C . GLN B 1 266 ? 45.433 213.377 21.338 1.00 98.47 266 GLN B C 1
ATOM 5626 O O . GLN B 1 266 ? 46.609 213.636 21.053 1.00 106.14 266 GLN B O 1
ATOM 5632 N N . LEU B 1 267 ? 44.860 213.810 22.466 1.00 100.33 267 LEU B N 1
ATOM 5633 C CA . LEU B 1 267 ? 45.530 214.768 23.343 1.00 97.16 267 LEU B CA 1
ATOM 5634 C C . LEU B 1 267 ? 46.647 214.145 24.169 1.00 94.45 267 LEU B C 1
ATOM 5635 O O . LEU B 1 267 ? 47.344 214.880 24.877 1.00 98.69 267 LEU B O 1
ATOM 5640 N N . GLY B 1 268 ? 46.832 212.826 24.095 1.00 91.79 268 GLY B N 1
ATOM 5641 C CA . GLY B 1 268 ? 47.881 212.163 24.830 1.00 92.83 268 GLY B CA 1
ATOM 5642 C C . GLY B 1 268 ? 47.638 212.018 26.317 1.00 99.22 268 GLY B C 1
ATOM 5643 O O . GLY B 1 268 ? 48.528 211.537 27.024 1.00 97.94 268 GLY B O 1
ATOM 5644 N N . LYS B 1 269 ? 46.448 212.401 26.811 1.00 93.63 269 LYS B N 1
ATOM 5645 C CA . LYS B 1 269 ? 46.058 212.255 28.215 1.00 77.33 269 LYS B CA 1
ATOM 5646 C C . LYS B 1 269 ? 45.636 210.809 28.477 1.00 80.44 269 LYS B C 1
ATOM 5647 O O . LYS B 1 269 ? 44.775 210.281 27.768 1.00 94.12 269 LYS B O 1
ATOM 5653 N N . PRO B 1 270 ? 46.217 210.127 29.455 1.00 85.64 270 PRO B N 1
ATOM 5654 C CA . PRO B 1 270 ? 45.920 208.696 29.608 1.00 84.57 270 PRO B CA 1
ATOM 5655 C C . PRO B 1 270 ? 44.460 208.471 30.024 1.00 78.79 270 PRO B C 1
ATOM 5656 O O . PRO B 1 270 ? 43.803 209.367 30.563 1.00 78.72 270 PRO B O 1
ATOM 5660 N N . VAL B 1 271 ? 43.930 207.280 29.705 1.00 77.08 271 VAL B N 1
ATOM 5661 C CA . VAL B 1 271 ? 42.545 206.927 30.022 1.00 74.44 271 VAL B CA 1
ATOM 5662 C C . VAL B 1 271 ? 42.500 205.670 30.855 1.00 74.31 271 VAL B C 1
ATOM 5663 O O . VAL B 1 271 ? 43.253 204.708 30.645 1.00 75.67 271 VAL B O 1
ATOM 5667 N N . VAL B 1 272 ? 41.515 205.648 31.732 1.00 73.84 272 VAL B N 1
ATOM 5668 C CA . VAL B 1 272 ? 41.244 204.494 32.550 1.00 78.71 272 VAL B CA 1
ATOM 5669 C C . VAL B 1 272 ? 39.803 204.103 32.266 1.00 77.61 272 VAL B C 1
ATOM 5670 O O . VAL B 1 272 ? 38.880 204.930 32.392 1.00 73.75 272 VAL B O 1
ATOM 5674 N N . VAL B 1 273 ? 39.616 202.851 31.864 1.00 68.86 273 VAL B N 1
ATOM 5675 C CA . VAL B 1 273 ? 38.288 202.279 31.671 1.00 76.60 273 VAL B CA 1
ATOM 5676 C C . VAL B 1 273 ? 37.954 201.611 33.000 1.00 71.66 273 VAL B C 1
ATOM 5677 O O . VAL B 1 273 ? 38.722 200.757 33.466 1.00 79.93 273 VAL B O 1
ATOM 5681 N N . ALA B 1 274 ? 36.817 201.975 33.613 1.00 81.02 274 ALA B N 1
ATOM 5682 C CA . ALA B 1 274 ? 36.488 201.481 34.953 1.00 87.37 274 ALA B CA 1
ATOM 5683 C C . ALA B 1 274 ? 35.092 200.898 34.958 1.00 82.46 274 ALA B C 1
ATOM 5684 O O . ALA B 1 274 ? 34.355 201.070 33.991 1.00 94.31 274 ALA B O 1
ATOM 5686 N N . THR B 1 275 ? 34.714 200.245 36.072 1.00 84.78 275 THR B N 1
ATOM 5687 C CA . THR B 1 275 ? 33.329 199.780 36.245 1.00 88.80 275 THR B CA 1
ATOM 5688 C C . THR B 1 275 ? 32.851 198.616 35.375 1.00 84.40 275 THR B C 1
ATOM 5689 O O . THR B 1 275 ? 32.870 198.698 34.150 1.00 88.25 275 THR B O 1
ATOM 5693 N N . GLN B 1 276 ? 32.402 197.535 36.033 1.00 103.34 276 GLN B N 1
ATOM 5694 C CA . GLN B 1 276 ? 31.843 196.342 35.327 1.00 98.25 276 GLN B CA 1
ATOM 5695 C C . GLN B 1 276 ? 32.933 195.530 34.615 1.00 88.93 276 GLN B C 1
ATOM 5696 O O . GLN B 1 276 ? 32.565 194.657 33.806 1.00 98.75 276 GLN B O 1
ATOM 5702 N N . MET B 1 277 ? 34.205 195.773 34.937 1.00 84.35 277 MET B N 1
ATOM 5703 C CA . MET B 1 277 ? 35.322 195.043 34.283 1.00 98.30 277 MET B CA 1
ATOM 5704 C C . MET B 1 277 ? 35.194 193.540 34.564 1.00 102.54 277 MET B C 1
ATOM 5705 O O . MET B 1 277 ? 34.885 192.792 33.617 1.00 111.38 277 MET B O 1
ATOM 5710 N N . LEU B 1 278 ? 35.436 193.118 35.812 1.00 94.72 278 LEU B N 1
ATOM 5711 C CA . LEU B 1 278 ? 35.361 191.675 36.173 1.00 97.87 278 LEU B CA 1
ATOM 5712 C C . LEU B 1 278 ? 34.516 191.505 37.440 1.00 105.45 278 LEU B C 1
ATOM 5713 O O . LEU B 1 278 ? 35.089 191.132 38.480 1.00 113.56 278 LEU B O 1
ATOM 5718 N N . GLU B 1 279 ? 33.206 191.748 37.349 1.00 110.72 279 GLU B N 1
ATOM 5719 C CA . GLU B 1 279 ? 32.299 191.623 38.524 1.00 105.35 279 GLU B CA 1
ATOM 5720 C C . GLU B 1 279 ? 32.228 190.169 39.006 1.00 108.07 279 GLU B C 1
ATOM 5721 O O . GLU B 1 279 ? 32.176 189.958 40.228 1.00 113.66 279 GLU B O 1
ATOM 5727 N N . SER B 1 280 ? 32.216 189.205 38.082 1.00 107.83 280 SER B N 1
ATOM 5728 C CA . SER B 1 280 ? 32.100 187.769 38.456 1.00 110.77 280 SER B CA 1
ATOM 5729 C C . SER B 1 280 ? 33.307 187.358 39.300 1.00 110.71 280 SER B C 1
ATOM 5730 O O . SER B 1 280 ? 33.133 186.497 40.177 1.00 103.82 280 SER B O 1
ATOM 5733 N N . MET B 1 281 ? 34.468 187.978 39.074 1.00 106.66 281 MET B N 1
ATOM 5734 C CA . MET B 1 281 ? 35.714 187.570 39.778 1.00 104.30 281 MET B CA 1
ATOM 5735 C C . MET B 1 281 ? 35.552 187.704 41.297 1.00 116.64 281 MET B C 1
ATOM 5736 O O . MET B 1 281 ? 36.258 186.977 42.019 1.00 119.48 281 MET B O 1
ATOM 5741 N N . ARG B 1 282 ? 34.684 188.604 41.766 1.00 113.90 282 ARG B N 1
ATOM 5742 C CA . ARG B 1 282 ? 34.559 188.819 43.231 1.00 110.37 282 ARG B CA 1
ATOM 5743 C C . ARG B 1 282 ? 34.156 187.499 43.892 1.00 114.70 282 ARG B C 1
ATOM 5744 O O . ARG B 1 282 ? 34.734 187.176 44.942 1.00 121.59 282 ARG B O 1
ATOM 5752 N N . PHE B 1 283 ? 33.206 186.768 43.300 1.00 114.21 283 PHE B N 1
ATOM 5753 C CA . PHE B 1 283 ? 32.714 185.514 43.929 1.00 109.29 283 PHE B CA 1
ATOM 5754 C C . PH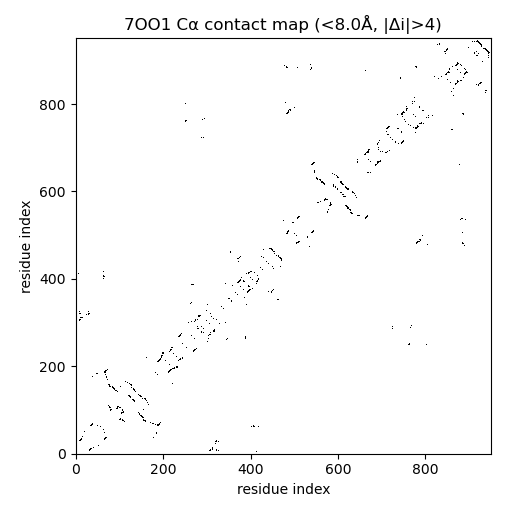E B 1 283 ? 33.170 184.284 43.134 1.00 113.96 283 PHE B C 1
ATOM 5755 O O . PHE B 1 283 ? 32.918 183.158 43.604 1.00 113.11 283 PHE B O 1
ATOM 5763 N N . SER B 1 284 ? 33.817 184.483 41.982 1.00 118.46 284 SER B N 1
ATOM 5764 C CA . SER B 1 284 ? 34.193 183.327 41.124 1.00 114.00 284 SER B CA 1
ATOM 5765 C C . SER B 1 284 ? 35.688 183.344 40.795 1.00 112.90 284 SER B C 1
ATOM 5766 O O . SER B 1 284 ? 36.199 184.410 40.417 1.00 110.64 284 SER B O 1
ATOM 5769 N N . PRO B 1 285 ? 36.407 182.206 40.907 1.00 108.71 285 PRO B N 1
ATOM 5770 C CA . PRO B 1 285 ? 37.821 182.140 40.522 1.00 105.33 285 PRO B CA 1
ATOM 5771 C C . PRO B 1 285 ? 38.017 182.409 39.022 1.00 122.51 285 PRO B C 1
ATOM 5772 O O . PRO B 1 285 ? 39.015 183.006 38.671 1.00 125.81 285 PRO B O 1
ATOM 5776 N N . ALA B 1 286 ? 37.090 181.940 38.179 1.00 122.15 286 ALA B N 1
ATOM 5777 C CA . ALA B 1 286 ? 37.237 182.093 36.711 1.00 113.56 286 ALA B CA 1
ATOM 5778 C C . ALA B 1 286 ? 36.283 183.171 36.184 1.00 111.24 286 ALA B C 1
ATOM 5779 O O . ALA B 1 286 ? 35.095 183.152 36.558 1.00 103.39 286 ALA B O 1
ATOM 5781 N N . PRO B 1 287 ? 36.756 184.111 35.334 1.00 114.27 287 PRO B N 1
ATOM 5782 C CA . PRO B 1 287 ? 35.903 185.158 34.756 1.00 104.99 287 PRO B CA 1
ATOM 5783 C C . PRO B 1 287 ? 34.977 184.604 33.664 1.00 109.19 287 PRO B C 1
ATOM 5784 O O . PRO B 1 287 ? 35.255 183.543 33.138 1.00 108.92 287 PRO B O 1
ATOM 5788 N N . THR B 1 288 ? 33.895 185.327 33.361 1.00 108.03 288 THR B N 1
ATOM 5789 C CA . THR B 1 288 ? 32.958 184.881 32.296 1.00 100.60 288 THR B CA 1
ATOM 5790 C C . THR B 1 288 ? 33.497 185.282 30.920 1.00 100.09 288 THR B C 1
ATOM 5791 O O . THR B 1 288 ? 34.157 186.333 30.837 1.00 95.10 288 THR B O 1
ATOM 5795 N N . ARG B 1 289 ? 33.250 184.462 29.895 1.00 102.45 289 ARG B N 1
ATOM 5796 C CA . ARG B 1 289 ? 33.650 184.782 28.525 1.00 95.43 289 ARG B CA 1
ATOM 5797 C C . ARG B 1 289 ? 33.218 186.184 28.132 1.00 94.80 289 ARG B C 1
ATOM 5798 O O . ARG B 1 289 ? 33.926 186.884 27.395 1.00 94.27 289 ARG B O 1
ATOM 5806 N N . ALA B 1 290 ? 32.048 186.603 28.611 1.00 92.40 290 ALA B N 1
ATOM 5807 C CA . ALA B 1 290 ? 31.576 187.939 28.301 1.00 93.18 290 ALA B CA 1
ATOM 5808 C C . ALA B 1 290 ? 32.507 188.985 28.882 1.00 98.98 290 ALA B C 1
ATOM 5809 O O . ALA B 1 290 ? 32.904 189.927 28.195 1.00 100.12 290 ALA B O 1
ATOM 5811 N N . GLU B 1 291 ? 32.899 188.811 30.142 1.00 97.00 291 GLU B N 1
ATOM 5812 C CA . GLU B 1 291 ? 33.779 189.784 30.774 1.00 93.65 291 GLU B CA 1
ATOM 5813 C C . GLU B 1 291 ? 35.120 189.846 30.072 1.00 97.81 291 GLU B C 1
ATOM 5814 O O . GLU B 1 291 ? 35.651 190.938 29.840 1.00 100.55 291 GLU B O 1
ATOM 5820 N N . VAL B 1 292 ? 35.688 188.685 29.741 1.00 98.99 292 VAL B N 1
ATOM 5821 C CA . VAL B 1 292 ? 36.976 188.656 29.052 1.00 99.95 292 VAL B CA 1
ATOM 5822 C C . VAL B 1 292 ? 36.913 189.498 27.781 1.00 94.44 292 VAL B C 1
ATOM 5823 O O . VAL B 1 292 ? 37.885 190.176 27.417 1.00 93.42 292 VAL B O 1
ATOM 5827 N N . THR B 1 293 ? 35.766 189.468 27.080 1.00 93.29 293 THR B N 1
ATOM 5828 C CA . THR B 1 293 ? 35.644 190.267 25.861 1.00 101.04 293 THR B CA 1
ATOM 5829 C C . THR B 1 293 ? 35.544 191.751 26.169 1.00 98.44 293 THR B C 1
ATOM 5830 O O . THR B 1 293 ? 36.131 192.581 25.459 1.00 100.73 293 THR B O 1
ATOM 5834 N N . ASP B 1 294 ? 34.791 192.084 27.221 1.00 91.94 294 ASP B N 1
ATOM 5835 C CA . ASP B 1 294 ? 34.653 193.504 27.637 1.00 93.18 294 ASP B CA 1
ATOM 5836 C C . ASP B 1 294 ? 36.054 194.064 27.899 1.00 96.17 294 ASP B C 1
ATOM 5837 O O . ASP B 1 294 ? 36.370 195.142 27.362 1.00 91.57 294 ASP B O 1
ATOM 5842 N N . VAL B 1 295 ? 36.865 193.343 28.680 1.00 92.63 295 VAL B N 1
ATOM 5843 C CA . VAL B 1 295 ? 38.244 193.809 29.014 1.00 91.82 295 VAL B CA 1
ATOM 5844 C C . VAL B 1 295 ? 39.079 193.860 27.732 1.00 93.52 295 VAL B C 1
ATOM 5845 O O . VAL B 1 295 ? 39.792 194.862 27.538 1.00 89.64 295 VAL B O 1
ATOM 5849 N N . ALA B 1 296 ? 38.960 192.845 26.871 1.00 99.50 296 ALA B N 1
ATOM 5850 C CA . ALA B 1 296 ? 39.807 192.781 25.656 1.00 90.40 296 ALA B CA 1
ATOM 5851 C C . ALA B 1 296 ? 39.540 193.992 24.759 1.00 86.63 296 ALA B C 1
ATOM 5852 O O . ALA B 1 296 ? 40.513 194.542 24.210 1.00 91.35 296 ALA B O 1
ATOM 5854 N N . THR B 1 297 ? 38.273 194.390 24.623 1.00 78.11 297 THR B N 1
ATOM 5855 C CA . THR B 1 297 ? 37.921 195.529 23.736 1.00 85.91 297 THR B CA 1
ATOM 5856 C C . THR B 1 297 ? 38.602 196.797 24.261 1.00 88.50 297 THR B C 1
ATOM 5857 O O . THR B 1 297 ? 39.151 197.555 23.438 1.00 87.67 297 THR B O 1
ATOM 5861 N N . ALA B 1 298 ? 38.575 197.003 25.581 1.00 92.55 298 ALA B N 1
ATOM 5862 C CA . ALA B 1 298 ? 39.188 198.208 26.191 1.00 86.11 298 ALA B CA 1
ATOM 5863 C C . ALA B 1 298 ? 40.688 198.241 25.883 1.00 86.58 298 ALA B C 1
ATOM 5864 O O . ALA B 1 298 ? 41.177 199.299 25.443 1.00 88.13 298 ALA B O 1
ATOM 5866 N N . VAL B 1 299 ? 41.387 197.128 26.118 1.00 75.92 299 VAL B N 1
ATOM 5867 C CA . VAL B 1 299 ? 42.858 197.063 25.864 1.00 87.79 299 VAL B CA 1
ATOM 5868 C C . VAL B 1 299 ? 43.099 197.298 24.371 1.00 97.77 299 VAL B C 1
ATOM 5869 O O . VAL B 1 299 ? 44.007 198.083 24.037 1.00 100.37 299 VAL B O 1
ATOM 5873 N N . GLY B 1 300 ? 42.310 196.643 23.516 1.00 93.36 300 GLY B N 1
ATOM 5874 C CA . GLY B 1 300 ? 42.476 196.789 22.057 1.00 95.31 300 GLY B CA 1
ATOM 5875 C C . GLY B 1 300 ? 42.365 198.238 21.621 1.00 100.25 300 GLY B C 1
ATOM 5876 O O . GLY B 1 300 ? 43.090 198.621 20.682 1.00 112.15 300 GLY B O 1
ATOM 5877 N N . ALA B 1 301 ? 41.500 199.019 22.276 1.00 83.91 301 ALA B N 1
ATOM 5878 C CA . ALA B 1 301 ? 41.287 200.417 21.860 1.00 86.42 301 ALA B CA 1
ATOM 5879 C C . ALA B 1 301 ? 42.575 201.203 22.085 1.00 96.05 301 ALA B C 1
ATOM 5880 O O . ALA B 1 301 ? 42.701 202.300 21.517 1.00 97.93 301 ALA B O 1
ATOM 5882 N N . GLY B 1 302 ? 43.496 200.655 22.881 1.00 103.33 302 GLY B N 1
ATOM 5883 C CA . GLY B 1 302 ? 44.698 201.405 23.186 1.00 100.59 302 GLY B CA 1
ATOM 5884 C C . GLY B 1 302 ? 44.623 202.203 24.467 1.00 97.33 302 GLY B C 1
ATOM 5885 O O . GLY B 1 302 ? 45.345 203.196 24.609 1.00 101.26 302 GLY B O 1
ATOM 5886 N N . ALA B 1 303 ? 43.686 201.882 25.351 1.00 92.80 303 ALA B N 1
ATOM 5887 C CA . ALA B 1 303 ? 43.526 202.632 26.583 1.00 86.22 303 ALA B CA 1
ATOM 5888 C C . ALA B 1 303 ? 44.655 202.277 27.532 1.00 85.90 303 ALA B C 1
ATOM 5889 O O . ALA B 1 303 ? 45.151 201.138 27.523 1.00 82.86 303 ALA B O 1
ATOM 5891 N N . ASP B 1 304 ? 45.061 203.253 28.366 1.00 87.61 304 ASP B N 1
ATOM 5892 C CA . ASP B 1 304 ? 46.268 203.054 29.168 1.00 86.14 304 ASP B CA 1
ATOM 5893 C C . ASP B 1 304 ? 46.022 202.080 30.301 1.00 85.22 304 ASP B C 1
ATOM 5894 O O . ASP B 1 304 ? 46.859 201.208 30.590 1.00 87.29 304 ASP B O 1
ATOM 5899 N N . ALA B 1 305 ? 44.911 202.249 31.021 1.00 70.92 305 ALA B N 1
ATOM 5900 C CA . ALA B 1 305 ? 44.743 201.390 32.216 1.00 84.44 305 ALA B CA 1
ATOM 5901 C C . ALA B 1 305 ? 43.335 200.811 32.341 1.00 83.32 305 ALA B C 1
ATOM 5902 O O . ALA B 1 305 ? 42.385 201.429 31.823 1.00 73.07 305 ALA B O 1
ATOM 5904 N N . VAL B 1 306 ? 43.224 199.656 32.999 1.00 82.03 306 VAL B N 1
ATOM 5905 C CA . VAL B 1 306 ? 41.894 199.034 33.261 1.00 84.18 306 VAL B CA 1
ATOM 5906 C C . VAL B 1 306 ? 41.749 198.992 34.784 1.00 93.78 306 VAL B C 1
ATOM 5907 O O . VAL B 1 306 ? 42.725 198.597 35.453 1.00 82.25 306 VAL B O 1
ATOM 5911 N N . MET B 1 307 ? 40.601 199.407 35.323 1.00 91.36 307 MET B N 1
ATOM 5912 C CA . MET B 1 307 ? 40.490 199.509 36.804 1.00 79.64 307 MET B CA 1
ATOM 5913 C C . MET B 1 307 ? 39.722 198.328 37.399 1.00 86.51 307 MET B C 1
ATOM 5914 O O . MET B 1 307 ? 38.586 198.083 36.959 1.00 77.54 307 MET B O 1
ATOM 5919 N N . LEU B 1 308 ? 40.314 197.644 38.382 1.00 91.76 308 LEU B N 1
ATOM 5920 C CA . LEU B 1 308 ? 39.583 196.565 39.093 1.00 93.97 308 LEU B CA 1
ATOM 5921 C C . LEU B 1 308 ? 39.016 197.197 40.362 1.00 86.71 308 LEU B C 1
ATOM 5922 O O . LEU B 1 308 ? 39.816 197.714 41.163 1.00 90.89 308 LEU B O 1
ATOM 5927 N N . SER B 1 309 ? 37.694 197.161 40.538 1.00 84.31 309 SER B N 1
ATOM 5928 C CA . SER B 1 309 ? 37.085 197.865 41.696 1.00 86.79 309 SER B CA 1
ATOM 5929 C C . SER B 1 309 ? 36.626 196.875 42.764 1.00 100.97 309 SER B C 1
ATOM 5930 O O . SER B 1 309 ? 37.471 196.464 43.582 1.00 97.54 309 SER B O 1
ATOM 5933 N N . ALA B 1 310 ? 35.325 196.572 42.823 1.00 103.24 310 ALA B N 1
ATOM 5934 C CA . ALA B 1 310 ? 34.789 195.705 43.901 1.00 92.87 310 ALA B CA 1
ATOM 5935 C C . ALA B 1 310 ? 35.512 194.356 43.915 1.00 89.35 310 ALA B C 1
ATOM 5936 O O . ALA B 1 310 ? 35.556 193.720 44.986 1.00 101.22 310 ALA B O 1
ATOM 5938 N N . GLU B 1 311 ? 36.060 193.944 42.769 1.00 97.44 311 GLU B N 1
ATOM 5939 C CA . GLU B 1 311 ? 36.752 192.632 42.667 1.00 100.38 311 GLU B CA 1
ATOM 5940 C C . GLU B 1 311 ? 37.976 192.617 43.588 1.00 92.23 311 GLU B C 1
ATOM 5941 O O . GLU B 1 311 ? 38.226 191.570 44.215 1.00 96.84 311 GLU B O 1
ATOM 5947 N N . THR B 1 312 ? 38.705 193.733 43.663 1.00 86.22 312 THR B N 1
ATOM 5948 C CA . THR B 1 312 ? 39.949 193.778 44.476 1.00 91.10 312 THR B CA 1
ATOM 5949 C C . THR B 1 312 ? 39.675 194.401 45.849 1.00 98.74 312 THR B C 1
ATOM 5950 O O . THR B 1 312 ? 40.430 194.085 46.789 1.00 99.31 312 THR B O 1
ATOM 5954 N N . ALA B 1 313 ? 38.650 195.253 45.963 1.00 97.84 313 ALA B N 1
ATOM 5955 C CA . ALA B 1 313 ? 38.404 195.930 47.229 1.00 92.79 313 ALA B CA 1
ATOM 5956 C C . ALA B 1 313 ? 37.764 194.980 48.234 1.00 97.14 313 ALA B C 1
ATOM 5957 O O . ALA B 1 313 ? 38.278 194.785 49.336 1.00 103.72 313 ALA B O 1
ATOM 5959 N N . SER B 1 314 ? 36.675 194.337 47.851 1.00 88.94 314 SER B N 1
ATOM 5960 C CA . SER B 1 314 ? 35.821 193.662 48.789 1.00 89.23 314 SER B CA 1
ATOM 5961 C C . SER B 1 314 ? 35.345 192.316 48.255 1.00 93.47 314 SER B C 1
ATOM 5962 O O . SER B 1 314 ? 34.151 192.057 48.136 1.00 97.19 314 SER B O 1
ATOM 5965 N N . GLY B 1 315 ? 36.286 191.446 47.911 1.00 96.13 315 GLY B N 1
ATOM 5966 C CA . GLY B 1 315 ? 35.943 190.282 47.117 1.00 102.97 315 GLY B CA 1
ATOM 5967 C C . GLY B 1 315 ? 36.845 189.103 47.397 1.00 103.29 315 GLY B C 1
ATOM 5968 O O . GLY B 1 315 ? 37.996 189.244 47.818 1.00 95.88 315 GLY B O 1
ATOM 5969 N N . GLN B 1 316 ? 36.297 187.893 47.234 1.00 100.42 316 GLN B N 1
ATOM 5970 C CA . GLN B 1 316 ? 37.042 186.661 47.619 1.00 102.97 316 GLN B CA 1
ATOM 5971 C C . GLN B 1 316 ? 38.360 186.499 46.856 1.00 103.61 316 GLN B C 1
ATOM 5972 O O . GLN B 1 316 ? 39.262 185.838 47.405 1.00 100.71 316 GLN B O 1
ATOM 5978 N N . TYR B 1 317 ? 38.480 187.059 45.650 1.00 114.38 317 TYR B N 1
ATOM 5979 C CA . TYR B 1 317 ? 39.713 186.801 44.859 1.00 111.00 317 TYR B CA 1
ATOM 5980 C C . TYR B 1 317 ? 40.321 188.108 44.338 1.00 105.21 317 TYR B C 1
ATOM 5981 O O . TYR B 1 317 ? 40.269 188.324 43.113 1.00 116.21 317 TYR B O 1
ATOM 5990 N N . PRO B 1 318 ? 40.902 188.987 45.187 1.00 106.83 318 PRO B N 1
ATOM 5991 C CA . PRO B 1 318 ? 41.566 190.189 44.683 1.00 102.48 318 PRO B CA 1
ATOM 5992 C C . PRO B 1 318 ? 42.826 189.859 43.868 1.00 101.50 318 PRO B C 1
ATOM 5993 O O . PRO B 1 318 ? 42.974 190.398 42.787 1.00 107.50 318 PRO B O 1
ATOM 5997 N N . ARG B 1 319 ? 43.672 188.960 44.383 1.00 97.42 319 ARG B N 1
ATOM 5998 C CA . ARG B 1 319 ? 44.936 188.602 43.687 1.00 100.28 319 ARG B CA 1
ATOM 5999 C C . ARG B 1 319 ? 44.602 187.905 42.369 1.00 107.80 319 ARG B C 1
ATOM 6000 O O . ARG B 1 319 ? 45.236 188.233 41.351 1.00 109.47 319 ARG B O 1
ATOM 6008 N N . GLU B 1 320 ? 43.620 187.001 42.396 1.00 110.00 320 GLU B N 1
ATOM 6009 C CA . GLU B 1 320 ? 43.241 186.239 41.177 1.00 109.03 320 GLU B CA 1
ATOM 6010 C C . GLU B 1 320 ? 42.716 187.214 40.121 1.00 103.25 320 GLU B C 1
ATOM 6011 O O . GLU B 1 320 ? 43.026 187.015 38.936 1.00 100.87 320 GLU B O 1
ATOM 6017 N N . ALA B 1 321 ? 41.945 188.219 40.544 1.00 95.35 321 ALA B N 1
ATOM 6018 C CA . ALA B 1 321 ? 41.385 189.200 39.587 1.00 98.52 321 ALA B CA 1
ATOM 6019 C C . ALA B 1 321 ? 42.528 189.955 38.902 1.00 97.78 321 ALA B C 1
ATOM 6020 O O . ALA B 1 321 ? 42.467 190.117 37.672 1.00 104.81 321 ALA B O 1
ATOM 6022 N N . VAL B 1 322 ? 43.537 190.373 39.671 1.00 94.72 322 VAL B N 1
ATOM 6023 C CA . VAL B 1 322 ? 44.710 191.086 39.081 1.00 97.08 322 VAL B CA 1
ATOM 6024 C C . VAL B 1 322 ? 45.459 190.132 38.145 1.00 98.85 322 VAL B C 1
ATOM 6025 O O . VAL B 1 322 ? 45.846 190.568 37.045 1.00 103.95 322 VAL B O 1
ATOM 6029 N N . GLU B 1 323 ? 45.635 188.872 38.559 1.00 97.32 323 GLU B N 1
ATOM 6030 C CA . GLU B 1 323 ? 46.377 187.889 37.727 1.00 104.15 323 GLU B CA 1
ATOM 6031 C C . GLU B 1 323 ? 45.622 187.670 36.413 1.00 106.66 323 GLU B C 1
ATOM 6032 O O . GLU B 1 323 ? 46.277 187.649 35.354 1.00 94.55 323 GLU B O 1
ATOM 6038 N N . MET B 1 324 ? 44.298 187.512 36.489 1.00 107.85 324 MET B N 1
ATOM 6039 C CA . MET B 1 324 ? 43.476 187.300 35.269 1.00 97.41 324 MET B CA 1
ATOM 6040 C C . MET B 1 324 ? 43.523 188.557 34.399 1.00 95.58 324 MET B C 1
ATOM 6041 O O . MET B 1 324 ? 43.675 188.421 33.174 1.00 106.63 324 MET B O 1
ATOM 6046 N N . MET B 1 325 ? 43.418 189.732 35.023 1.00 89.88 325 MET B N 1
ATOM 6047 C CA . MET B 1 325 ? 43.444 191.008 34.264 1.00 93.42 325 MET B CA 1
ATOM 6048 C C . MET B 1 325 ? 44.762 191.065 33.494 1.00 96.29 325 MET B C 1
ATOM 6049 O O . MET B 1 325 ? 44.731 191.398 32.296 1.00 102.22 325 MET B O 1
ATOM 6054 N N . ALA B 1 326 ? 45.867 190.725 34.161 1.00 97.55 326 ALA B N 1
ATOM 6055 C CA . ALA B 1 326 ? 47.198 190.776 33.516 1.00 103.13 326 ALA B CA 1
ATOM 6056 C C . ALA B 1 326 ? 47.233 189.789 32.347 1.00 108.72 326 ALA B C 1
ATOM 6057 O O . ALA B 1 326 ? 47.771 190.144 31.284 1.00 105.88 326 ALA B O 1
ATOM 6059 N N . LYS B 1 327 ? 46.667 188.596 32.543 1.00 107.29 327 LYS B N 1
ATOM 6060 C CA . LYS B 1 327 ? 46.659 187.565 31.473 1.00 99.32 327 LYS B CA 1
ATOM 6061 C C . LYS B 1 327 ? 45.893 188.103 30.263 1.00 104.68 327 LYS B C 1
ATOM 6062 O O . LYS B 1 327 ? 46.439 188.027 29.148 1.00 103.83 327 LYS B O 1
ATOM 6068 N N . ILE B 1 328 ? 44.693 188.651 30.478 1.00 101.46 328 ILE B N 1
ATOM 6069 C CA . ILE B 1 328 ? 43.852 189.104 29.330 1.00 96.37 328 ILE B CA 1
ATOM 6070 C C . ILE B 1 328 ? 44.582 190.214 28.564 1.00 99.08 328 ILE B C 1
ATOM 6071 O O . ILE B 1 328 ? 44.621 190.132 27.324 1.00 109.90 328 ILE B O 1
ATOM 6076 N N . VAL B 1 329 ? 45.171 191.186 29.268 1.00 94.35 329 VAL B N 1
ATOM 6077 C CA . VAL B 1 329 ? 45.811 192.328 28.549 1.00 102.00 329 VAL B CA 1
ATOM 6078 C C . VAL B 1 329 ? 46.985 191.795 27.719 1.00 104.98 329 VAL B C 1
ATOM 6079 O O . VAL B 1 329 ? 47.131 192.234 26.565 1.00 111.47 329 VAL B O 1
ATOM 6083 N N . ARG B 1 330 ? 47.761 190.858 28.275 1.00 101.60 330 ARG B N 1
ATOM 6084 C CA . ARG B 1 330 ? 48.912 190.263 27.545 1.00 106.55 330 ARG B CA 1
ATOM 6085 C C . ARG B 1 330 ? 48.409 189.499 26.316 1.00 110.98 330 ARG B C 1
ATOM 6086 O O . ARG B 1 330 ? 49.077 189.567 25.271 1.00 115.45 330 ARG B O 1
ATOM 6094 N N . GLN B 1 331 ? 47.287 188.784 26.454 1.00 109.68 331 GLN B N 1
ATOM 6095 C CA . GLN B 1 331 ? 46.710 188.016 25.317 1.00 102.41 331 GLN B CA 1
ATOM 6096 C C . GLN B 1 331 ? 46.439 188.977 24.158 1.00 103.51 331 GLN B C 1
ATOM 6097 O O . GLN B 1 331 ? 46.861 188.672 23.025 1.00 107.15 331 GLN B O 1
ATOM 6103 N N . VAL B 1 332 ? 45.756 190.092 24.437 1.00 91.62 332 VAL B N 1
ATOM 6104 C CA . VAL B 1 332 ? 45.456 191.097 23.375 1.00 100.34 332 VAL B CA 1
ATOM 6105 C C . VAL B 1 332 ? 46.785 191.574 22.782 1.00 110.07 332 VAL B C 1
ATOM 6106 O O . VAL B 1 332 ? 46.922 191.537 21.551 1.00 123.31 332 VAL B O 1
ATOM 6110 N N . GLU B 1 333 ? 47.733 191.977 23.633 1.00 107.81 333 GLU B N 1
ATOM 6111 C CA . GLU B 1 333 ? 49.036 192.505 23.143 1.00 110.13 333 GLU B CA 1
ATOM 6112 C C . GLU B 1 333 ? 49.709 191.482 22.221 1.00 108.24 333 GLU B C 1
ATOM 6113 O O . GLU B 1 333 ? 50.295 191.908 21.209 1.00 128.88 333 GLU B O 1
ATOM 6119 N N . ALA B 1 334 ? 49.622 190.190 22.554 1.00 99.47 334 ALA B N 1
ATOM 6120 C CA . ALA B 1 334 ? 50.260 189.130 21.739 1.00 111.49 334 ALA B CA 1
ATOM 6121 C C . ALA B 1 334 ? 49.629 189.096 20.342 1.00 125.63 334 ALA B C 1
ATOM 6122 O O . ALA B 1 334 ? 50.374 188.872 19.368 1.00 117.67 334 ALA B O 1
ATOM 6124 N N . GLU B 1 335 ? 48.314 189.320 20.247 1.00 128.75 335 GLU B N 1
ATOM 6125 C CA . GLU B 1 335 ? 47.601 189.270 18.941 1.00 125.64 335 GLU B CA 1
ATOM 6126 C C . GLU B 1 335 ? 48.218 190.273 17.961 1.00 131.97 335 GLU B C 1
ATOM 6127 O O . GLU B 1 335 ? 48.468 191.425 18.368 1.00 122.31 335 GLU B O 1
ATOM 6133 N N . PRO B 1 336 ? 48.456 189.891 16.686 1.00 135.61 336 PRO B N 1
ATOM 6134 C CA . PRO B 1 336 ? 48.982 190.815 15.671 1.00 133.97 336 PRO B CA 1
ATOM 6135 C C . PRO B 1 336 ? 48.008 191.973 15.414 1.00 136.17 336 PRO B C 1
ATOM 6136 O O . PRO B 1 336 ? 48.469 193.077 15.194 1.00 138.05 336 PRO B O 1
ATOM 6140 N N . ASP B 1 337 ? 46.701 191.697 15.451 1.00 136.42 337 ASP B N 1
ATOM 6141 C CA . ASP B 1 337 ? 45.675 192.735 15.153 1.00 143.43 337 ASP B CA 1
ATOM 6142 C C . ASP B 1 337 ? 45.796 193.889 16.153 1.00 152.88 337 ASP B C 1
ATOM 6143 O O . ASP B 1 337 ? 45.471 195.018 15.769 1.00 150.25 337 ASP B O 1
ATOM 6148 N N . TYR B 1 338 ? 46.200 193.607 17.395 1.00 148.69 338 TYR B N 1
ATOM 6149 C CA . TYR B 1 338 ? 46.279 194.662 18.439 1.00 141.18 338 TYR B CA 1
ATOM 6150 C C . TYR B 1 338 ? 47.265 195.744 17.994 1.00 142.02 338 TYR B C 1
ATOM 6151 O O . TYR B 1 338 ? 46.966 196.938 18.187 1.00 146.67 338 TYR B O 1
ATOM 6160 N N . HIS B 1 339 ? 48.399 195.341 17.416 1.00 134.85 339 HIS B N 1
ATOM 6161 C CA . HIS B 1 339 ? 49.381 196.333 16.904 1.00 141.10 339 HIS B CA 1
ATOM 6162 C C . HIS B 1 339 ? 48.732 197.146 15.780 1.00 143.26 339 HIS B C 1
ATOM 6163 O O . HIS B 1 339 ? 48.918 198.375 15.767 1.00 146.03 339 HIS B O 1
ATOM 6170 N N . VAL B 1 340 ? 47.990 196.481 14.890 1.00 145.27 340 VAL B N 1
ATOM 6171 C CA . VAL B 1 340 ? 47.277 197.183 13.780 1.00 144.17 340 VAL B CA 1
ATOM 6172 C C . VAL B 1 340 ? 46.219 198.118 14.380 1.00 144.52 340 VAL B C 1
ATOM 6173 O O . VAL B 1 340 ? 46.056 199.230 13.857 1.00 144.36 340 VAL B O 1
ATOM 6177 N N . GLN B 1 341 ? 45.518 197.670 15.425 1.00 145.80 341 GLN B N 1
ATOM 6178 C CA . GLN B 1 341 ? 44.464 198.497 16.073 1.00 150.29 341 GLN B CA 1
ATOM 6179 C C . GLN B 1 341 ? 45.104 199.746 16.688 1.00 152.77 341 GLN B C 1
ATOM 6180 O O . GLN B 1 341 ? 44.496 200.827 16.600 1.00 153.54 341 GLN B O 1
ATOM 6186 N N . LEU B 1 342 ? 46.279 199.596 17.304 1.00 148.14 342 LEU B N 1
ATOM 6187 C CA . LEU B 1 342 ? 46.993 200.769 17.871 1.00 147.44 342 LEU B CA 1
ATOM 6188 C C . LEU B 1 342 ? 47.520 201.614 16.710 1.00 149.68 342 LEU B C 1
ATOM 6189 O O . LEU B 1 342 ? 47.752 202.822 16.914 1.00 146.77 342 LEU B O 1
ATOM 6194 N N . GLU B 1 343 ? 47.689 200.995 15.538 1.00 151.76 343 GLU B N 1
ATOM 6195 C CA . GLU B 1 343 ? 48.222 201.719 14.354 1.00 151.95 343 GLU B CA 1
ATOM 6196 C C . GLU B 1 343 ? 47.118 202.448 13.579 1.00 154.20 343 GLU B C 1
ATOM 6197 O O . GLU B 1 343 ? 47.441 203.485 12.973 1.00 156.44 343 GLU B O 1
ATOM 6203 N N . VAL B 1 344 ? 45.875 201.948 13.564 1.00 154.63 344 VAL B N 1
ATOM 6204 C CA . VAL B 1 344 ? 44.903 202.681 12.746 1.00 155.23 344 VAL B CA 1
ATOM 6205 C C . VAL B 1 344 ? 44.600 204.079 13.272 1.00 156.97 344 VAL B C 1
ATOM 6206 O O . VAL B 1 344 ? 44.344 205.007 12.491 1.00 153.27 344 VAL B O 1
ATOM 6210 N N . ASN B 1 345 ? 44.540 204.236 14.605 1.00 158.29 345 ASN B N 1
ATOM 6211 C CA . ASN B 1 345 ? 44.257 205.567 15.225 1.00 157.69 345 ASN B CA 1
ATOM 6212 C C . ASN B 1 345 ? 45.410 206.548 14.951 1.00 159.08 345 ASN B C 1
ATOM 6213 O O . ASN B 1 345 ? 45.137 207.685 14.524 1.00 161.65 345 ASN B O 1
ATOM 6218 N N . ARG B 1 346 ? 46.646 206.091 15.167 1.00 153.22 346 ARG B N 1
ATOM 6219 C CA . ARG B 1 346 ? 47.903 206.800 14.862 1.00 151.83 346 ARG B CA 1
ATOM 6220 C C . ARG B 1 346 ? 47.823 208.322 14.825 1.00 152.76 346 ARG B C 1
ATOM 6221 O O . ARG B 1 346 ? 48.201 208.936 13.814 1.00 162.76 346 ARG B O 1
ATOM 6229 N N . PRO B 1 347 ? 47.316 208.965 15.869 1.00 149.24 347 PRO B N 1
ATOM 6230 C CA . PRO B 1 347 ? 47.138 210.420 15.801 1.00 147.00 347 PRO B CA 1
ATOM 6231 C C . PRO B 1 347 ? 48.174 211.207 15.006 1.00 147.81 347 PRO B C 1
ATOM 6232 O O . PRO B 1 347 ? 49.387 211.017 15.155 1.00 147.77 347 PRO B O 1
ATOM 6236 N N . GLN B 1 348 ? 47.676 212.048 14.105 1.00 150.64 348 GLN B N 1
ATOM 6237 C CA . GLN B 1 348 ? 48.552 212.807 13.224 1.00 154.32 348 GLN B CA 1
ATOM 6238 C C . GLN B 1 348 ? 49.523 213.667 14.022 1.00 150.73 348 GLN B C 1
ATOM 6239 O O . GLN B 1 348 ? 49.094 214.420 14.914 1.00 147.63 348 GLN B O 1
ATOM 6245 N N . PRO B 1 349 ? 50.826 213.590 13.743 1.00 149.31 349 PRO B N 1
ATOM 6246 C CA . PRO B 1 349 ? 51.773 214.440 14.466 1.00 145.82 349 PRO B CA 1
ATOM 6247 C C . PRO B 1 349 ? 51.573 215.887 14.046 1.00 143.86 349 PRO B C 1
ATOM 6248 O O . PRO B 1 349 ? 51.397 216.195 12.863 1.00 140.74 349 PRO B O 1
ATOM 6252 N N . ASP B 1 350 ? 51.601 216.774 15.033 1.00 144.01 350 ASP B N 1
ATOM 6253 C CA . ASP B 1 350 ? 51.513 218.195 14.759 1.00 140.60 350 ASP B CA 1
ATOM 6254 C C . ASP B 1 350 ? 52.900 218.718 14.403 1.00 136.25 350 ASP B C 1
ATOM 6255 O O . ASP B 1 350 ? 53.922 218.091 14.706 1.00 132.52 350 ASP B O 1
ATOM 6260 N N . ALA B 1 351 ? 52.940 219.882 13.749 1.00 131.70 351 ALA B N 1
ATOM 6261 C CA . ALA B 1 351 ? 54.220 220.388 13.261 1.00 126.65 351 ALA B CA 1
ATOM 6262 C C . ALA B 1 351 ? 55.103 220.853 14.416 1.00 125.89 351 ALA B C 1
ATOM 6263 O O . ALA B 1 351 ? 55.361 222.051 14.568 1.00 124.64 351 ALA B O 1
ATOM 6265 N N . THR B 1 352 ? 55.576 219.909 15.229 1.00 126.80 352 THR B N 1
ATOM 6266 C CA . THR B 1 352 ? 56.392 220.222 16.389 1.00 124.04 352 THR B CA 1
ATOM 6267 C C . THR B 1 352 ? 57.631 219.346 16.414 1.00 122.35 352 THR B C 1
ATOM 6268 O O . THR B 1 352 ? 57.701 218.292 15.773 1.00 119.25 352 THR B O 1
ATOM 6272 N N . VAL B 1 353 ? 58.582 219.777 17.239 1.00 122.22 353 VAL B N 1
ATOM 6273 C CA . VAL B 1 353 ? 59.819 219.036 17.388 1.00 118.02 353 VAL B CA 1
ATOM 6274 C C . VAL B 1 353 ? 59.562 217.708 18.086 1.00 123.85 353 VAL B C 1
ATOM 6275 O O . VAL B 1 353 ? 60.013 216.658 17.617 1.00 122.70 353 VAL B O 1
ATOM 6279 N N . SER B 1 354 ? 58.807 217.730 19.200 1.00 125.36 354 SER B N 1
ATOM 6280 C CA . SER B 1 354 ? 58.548 216.499 19.956 1.00 128.91 354 SER B CA 1
ATOM 6281 C C . SER B 1 354 ? 57.733 215.510 19.155 1.00 129.30 354 SER B C 1
ATOM 6282 O O . SER B 1 354 ? 57.832 214.296 19.381 1.00 131.74 354 SER B O 1
ATOM 6285 N N . ASP B 1 355 ? 56.843 216.010 18.300 1.00 125.72 355 ASP B N 1
ATOM 6286 C CA . ASP B 1 355 ? 56.142 215.118 17.397 1.00 129.38 355 ASP B CA 1
ATOM 6287 C C . ASP B 1 355 ? 57.069 214.620 16.301 1.00 131.34 355 ASP B C 1
ATOM 6288 O O . ASP B 1 355 ? 57.063 213.424 15.979 1.00 131.79 355 ASP B O 1
ATOM 6293 N N . ALA B 1 356 ? 57.883 215.512 15.731 1.00 124.36 356 ALA B N 1
ATOM 6294 C CA . ALA B 1 356 ? 58.855 215.102 14.723 1.00 121.78 356 ALA B CA 1
ATOM 6295 C C . ALA B 1 356 ? 59.750 213.961 15.215 1.00 122.24 356 ALA B C 1
ATOM 6296 O O . ALA B 1 356 ? 59.865 212.927 14.543 1.00 119.20 356 ALA B O 1
ATOM 6298 N N . ILE B 1 357 ? 60.391 214.128 16.390 1.00 124.03 357 ILE B N 1
ATOM 6299 C CA . ILE B 1 357 ? 61.244 213.062 16.935 1.00 121.02 357 ILE B CA 1
ATOM 6300 C C . ILE B 1 357 ? 60.443 211.794 17.200 1.00 116.90 357 ILE B C 1
ATOM 6301 O O . ILE B 1 357 ? 60.941 210.684 17.001 1.00 112.49 357 ILE B O 1
ATOM 6306 N N . SER B 1 358 ? 59.216 211.925 17.702 1.00 121.48 358 SER B N 1
ATOM 6307 C CA . SER B 1 358 ? 58.429 210.721 17.960 1.00 124.38 358 SER B CA 1
ATOM 6308 C C . SER B 1 358 ? 58.196 209.941 16.676 1.00 116.84 358 SER B C 1
ATOM 6309 O O . SER B 1 358 ? 58.300 208.709 16.659 1.00 115.36 358 SER B O 1
ATOM 6312 N N . CYS B 1 359 ? 57.922 210.650 15.580 1.00 121.31 359 CYS B N 1
ATOM 6313 C CA . CYS B 1 359 ? 57.808 209.993 14.285 1.00 126.08 359 CYS B CA 1
ATOM 6314 C C . CYS B 1 359 ? 59.132 209.387 13.858 1.00 119.25 359 CYS B C 1
ATOM 6315 O O . CYS B 1 359 ? 59.199 208.206 13.490 1.00 116.31 359 CYS B O 1
ATOM 6318 N N . ALA B 1 360 ? 60.200 210.190 13.907 1.00 114.51 360 ALA B N 1
ATOM 6319 C CA . ALA B 1 360 ? 61.524 209.678 13.584 1.00 107.79 360 ALA B CA 1
ATOM 6320 C C . ALA B 1 360 ? 61.809 208.415 14.375 1.00 110.66 360 ALA B C 1
ATOM 6321 O O . ALA B 1 360 ? 62.320 207.429 13.823 1.00 105.36 360 ALA B O 1
ATOM 6323 N N . ILE B 1 361 ? 61.421 208.410 15.660 1.00 118.08 361 ILE B N 1
ATOM 6324 C CA . ILE B 1 361 ? 61.559 207.216 16.491 1.00 114.79 361 ILE B CA 1
ATOM 6325 C C . ILE B 1 361 ? 60.797 206.051 15.873 1.00 115.83 361 ILE B C 1
ATOM 6326 O O . ILE B 1 361 ? 61.265 204.904 15.893 1.00 106.13 361 ILE B O 1
ATOM 6331 N N . ARG B 1 362 ? 59.599 206.319 15.332 1.00 115.08 362 ARG B N 1
ATOM 6332 C CA . ARG B 1 362 ? 58.825 205.244 14.725 1.00 114.89 362 ARG B CA 1
ATOM 6333 C C . ARG B 1 362 ? 59.583 204.648 13.558 1.00 119.20 362 ARG B C 1
ATOM 6334 O O . ARG B 1 362 ? 59.713 203.423 13.452 1.00 119.79 362 ARG B O 1
ATOM 6342 N N . ARG B 1 363 ? 60.056 205.509 12.648 1.00 121.54 363 ARG B N 1
ATOM 6343 C CA . ARG B 1 363 ? 60.777 205.038 11.470 1.00 114.95 363 ARG B CA 1
ATOM 6344 C C . ARG B 1 363 ? 61.996 204.211 11.862 1.00 114.22 363 ARG B C 1
ATOM 6345 O O . ARG B 1 363 ? 62.109 203.038 11.489 1.00 112.31 363 ARG B O 1
ATOM 6353 N N . VAL B 1 364 ? 62.883 204.789 12.681 1.00 116.36 364 VAL B N 1
ATOM 6354 C CA . VAL B 1 364 ? 64.125 204.109 13.060 1.00 110.46 364 VAL B CA 1
ATOM 6355 C C . VAL B 1 364 ? 63.853 202.736 13.648 1.00 110.96 364 VAL B C 1
ATOM 6356 O O . VAL B 1 364 ? 64.617 201.789 13.439 1.00 110.69 364 VAL B O 1
ATOM 6360 N N . SER B 1 365 ? 62.760 202.610 14.396 1.00 114.92 365 SER B N 1
ATOM 6361 C CA . SER B 1 365 ? 62.435 201.357 15.065 1.00 118.96 365 SER B CA 1
ATOM 6362 C C . SER B 1 365 ? 62.011 200.287 14.071 1.00 115.72 365 SER B C 1
ATOM 6363 O O . SER B 1 365 ? 62.069 199.096 14.391 1.00 111.31 365 SER B O 1
ATOM 6366 N N . ARG B 1 366 ? 61.549 200.695 12.889 1.00 119.95 366 ARG B N 1
ATOM 6367 C CA . ARG B 1 366 ? 61.281 199.722 11.842 1.00 125.00 366 ARG B CA 1
ATOM 6368 C C . ARG B 1 366 ? 62.585 199.201 11.235 1.00 117.02 366 ARG B C 1
ATOM 6369 O O . ARG B 1 366 ? 62.724 197.993 10.999 1.00 114.88 366 ARG B O 1
ATOM 6377 N N . ILE B 1 367 ? 63.574 200.082 11.045 1.00 111.57 367 ILE B N 1
ATOM 6378 C CA . ILE B 1 367 ? 64.846 199.706 10.421 1.00 111.88 367 ILE B CA 1
ATOM 6379 C C . ILE B 1 367 ? 65.712 198.828 11.328 1.00 121.32 367 ILE B C 1
ATOM 6380 O O . ILE B 1 367 ? 66.426 197.943 10.836 1.00 122.23 367 ILE B O 1
ATOM 6385 N N . LEU B 1 368 ? 65.653 199.027 12.650 1.00 124.79 368 LEU B N 1
ATOM 6386 C CA . LEU B 1 368 ? 66.551 198.414 13.623 1.00 118.33 368 LEU B CA 1
ATOM 6387 C C . LEU B 1 368 ? 65.793 197.780 14.779 1.00 117.88 368 LEU B C 1
ATOM 6388 O O . LEU B 1 368 ? 64.708 198.235 15.162 1.00 121.47 368 LEU B O 1
ATOM 6393 N N . PRO B 1 369 ? 66.364 196.748 15.370 1.00 115.80 369 PRO B N 1
ATOM 6394 C CA . PRO B 1 369 ? 65.763 196.147 16.567 1.00 122.45 369 PRO B CA 1
ATOM 6395 C C . PRO B 1 369 ? 65.934 196.997 17.826 1.00 117.81 369 PRO B C 1
ATOM 6396 O O . PRO B 1 369 ? 66.932 196.860 18.548 1.00 112.90 369 PRO B O 1
ATOM 6400 N N . VAL B 1 370 ? 65.004 197.923 18.065 1.00 111.69 370 VAL B N 1
ATOM 6401 C CA . VAL B 1 370 ? 65.065 198.790 19.244 1.00 123.47 370 VAL B CA 1
ATOM 6402 C C . VAL B 1 370 ? 64.424 198.065 20.427 1.00 119.28 370 VAL B C 1
ATOM 6403 O O . VAL B 1 370 ? 63.209 197.855 20.447 1.00 119.55 370 VAL B O 1
ATOM 6407 N N . ALA B 1 371 ? 65.232 197.716 21.437 1.00 112.07 371 ALA B N 1
ATOM 6408 C CA . ALA B 1 371 ? 64.720 196.998 22.607 1.00 118.88 371 ALA B CA 1
ATOM 6409 C C . ALA B 1 371 ? 64.069 197.929 23.628 1.00 115.67 371 ALA B C 1
ATOM 6410 O O . ALA B 1 371 ? 63.276 197.470 24.461 1.00 111.37 371 ALA B O 1
ATOM 6412 N N . VAL B 1 372 ? 64.464 199.202 23.652 1.00 111.43 372 VAL B N 1
ATOM 6413 C CA . VAL B 1 372 ? 63.976 200.134 24.658 1.00 107.61 372 VAL B CA 1
ATOM 6414 C C . VAL B 1 372 ? 64.168 201.599 24.263 1.00 105.69 372 VAL B C 1
ATOM 6415 O O . VAL B 1 372 ? 65.261 201.995 23.858 1.00 105.18 372 VAL B O 1
ATOM 6419 N N . LEU B 1 373 ? 63.109 202.410 24.361 1.00 107.11 373 LEU B N 1
ATOM 6420 C CA . LEU B 1 373 ? 63.245 203.865 24.409 1.00 107.55 373 LEU B CA 1
ATOM 6421 C C . LEU B 1 373 ? 63.580 204.330 25.806 1.00 106.12 373 LEU B C 1
ATOM 6422 O O . LEU B 1 373 ? 63.140 203.738 26.787 1.00 106.08 373 LEU B O 1
ATOM 6427 N N . VAL B 1 374 ? 64.361 205.396 25.910 1.00 96.99 374 VAL B N 1
ATOM 6428 C CA . VAL B 1 374 ? 64.550 206.038 27.205 1.00 108.92 374 VAL B CA 1
ATOM 6429 C C . VAL B 1 374 ? 64.266 207.517 27.008 1.00 108.34 374 VAL B C 1
ATOM 6430 O O . VAL B 1 374 ? 64.598 208.085 25.961 1.00 111.88 374 VAL B O 1
ATOM 6434 N N . ASN B 1 375 ? 63.606 208.136 27.982 1.00 105.29 375 ASN B N 1
ATOM 6435 C CA . ASN B 1 375 ? 63.324 209.557 27.875 1.00 104.83 375 ASN B CA 1
ATOM 6436 C C . ASN B 1 375 ? 63.670 210.206 29.207 1.00 114.85 375 ASN B C 1
ATOM 6437 O O . ASN B 1 375 ? 63.542 209.586 30.261 1.00 117.01 375 ASN B O 1
ATOM 6442 N N . TYR B 1 376 ? 64.158 211.437 29.149 1.00 117.62 376 TYR B N 1
ATOM 6443 C CA . TYR B 1 376 ? 64.504 212.199 30.337 1.00 118.60 376 TYR B CA 1
ATOM 6444 C C . TYR B 1 376 ? 63.402 213.207 30.532 1.00 118.61 376 TYR B C 1
ATOM 6445 O O . TYR B 1 376 ? 63.169 214.060 29.659 1.00 121.11 376 TYR B O 1
ATOM 6454 N N . THR B 1 377 ? 62.742 213.127 31.680 1.00 117.11 377 THR B N 1
ATOM 6455 C CA . THR B 1 377 ? 61.796 214.166 31.995 1.00 117.49 377 THR B CA 1
ATOM 6456 C C . THR B 1 377 ? 61.863 214.449 33.475 1.00 116.98 377 THR B C 1
ATOM 6457 O O . THR B 1 377 ? 62.203 213.590 34.296 1.00 115.22 377 THR B O 1
ATOM 6461 N N . GLU B 1 378 ? 61.516 215.673 33.787 1.00 118.56 378 GLU B N 1
ATOM 6462 C CA . GLU B 1 378 ? 61.367 216.110 35.146 1.00 127.28 378 GLU B CA 1
ATOM 6463 C C . GLU B 1 378 ? 59.917 216.343 35.492 1.00 123.45 378 GLU B C 1
ATOM 6464 O O . GLU B 1 378 ? 59.487 216.018 36.594 1.00 125.38 378 GLU B O 1
ATOM 6470 N N . SER B 1 379 ? 59.149 216.845 34.534 1.00 125.38 379 SER B N 1
ATOM 6471 C CA . SER B 1 379 ? 57.725 217.101 34.692 1.00 129.02 379 SER B CA 1
ATOM 6472 C C . SER B 1 379 ? 56.828 215.991 34.154 1.00 117.36 379 SER B C 1
ATOM 6473 O O . SER B 1 379 ? 55.612 216.109 34.254 1.00 114.59 379 SER B O 1
ATOM 6476 N N . GLY B 1 380 ? 57.384 214.936 33.567 1.00 119.22 380 GLY B N 1
ATOM 6477 C CA . GLY B 1 380 ? 56.572 213.897 32.964 1.00 112.43 380 GLY B CA 1
ATOM 6478 C C . GLY B 1 380 ? 56.094 214.176 31.540 1.00 107.90 380 GLY B C 1
ATOM 6479 O O . GLY B 1 380 ? 55.971 213.224 30.761 1.00 105.88 380 GLY B O 1
ATOM 6480 N N . ASN B 1 381 ? 55.826 215.444 31.173 1.00 106.68 381 ASN B N 1
ATOM 6481 C CA . ASN B 1 381 ? 55.181 215.744 29.886 1.00 110.77 381 ASN B CA 1
ATOM 6482 C C . ASN B 1 381 ? 55.959 215.196 28.689 1.00 109.41 381 ASN B C 1
ATOM 6483 O O . ASN B 1 381 ? 55.351 214.810 27.685 1.00 99.09 381 ASN B O 1
ATOM 6488 N N . SER B 1 382 ? 57.296 215.149 28.767 1.00 113.05 382 SER B N 1
ATOM 6489 C CA . SER B 1 382 ? 58.080 214.541 27.693 1.00 99.06 382 SER B CA 1
ATOM 6490 C C . SER B 1 382 ? 57.670 213.086 27.494 1.00 102.07 382 SER B C 1
ATOM 6491 O O . SER B 1 382 ? 57.351 212.668 26.375 1.00 107.79 382 SER B O 1
ATOM 6494 N N . THR B 1 383 ? 57.668 212.297 28.583 1.00 96.35 383 THR B N 1
ATOM 6495 C CA . THR B 1 383 ? 57.303 210.881 28.503 1.00 94.84 383 THR B CA 1
ATOM 6496 C C . THR B 1 383 ? 55.848 210.677 28.127 1.00 92.93 383 THR B C 1
ATOM 6497 O O . THR B 1 383 ? 55.517 209.662 27.505 1.00 94.34 383 THR B O 1
ATOM 6501 N N . LEU B 1 384 ? 54.960 211.598 28.510 1.00 93.73 384 LEU B N 1
ATOM 6502 C CA . LEU B 1 384 ? 53.561 211.422 28.132 1.00 97.16 384 LEU B CA 1
ATOM 6503 C C . LEU B 1 384 ? 53.428 211.443 26.621 1.00 103.97 384 LEU B C 1
ATOM 6504 O O . LEU B 1 384 ? 52.731 210.598 26.028 1.00 106.52 384 LEU B O 1
ATOM 6509 N N . ARG B 1 385 ? 54.126 212.387 25.982 1.00 109.59 385 ARG B N 1
ATOM 6510 C CA . ARG B 1 385 ? 54.111 212.465 24.532 1.00 100.46 385 ARG B CA 1
ATOM 6511 C C . ARG B 1 385 ? 54.728 211.210 23.909 1.00 94.41 385 ARG B C 1
ATOM 6512 O O . ARG B 1 385 ? 54.212 210.667 22.928 1.00 103.52 385 ARG B O 1
ATOM 6520 N N . ALA B 1 386 ? 55.822 210.729 24.469 1.00 91.31 386 ALA B N 1
ATOM 6521 C CA . ALA B 1 386 ? 56.432 209.516 23.951 1.00 94.12 386 ALA B CA 1
ATOM 6522 C C . ALA B 1 386 ? 55.482 208.327 23.988 1.00 97.81 386 ALA B C 1
ATOM 6523 O O . ALA B 1 386 ? 55.596 207.416 23.156 1.00 103.14 386 ALA B O 1
ATOM 6525 N N . ALA B 1 387 ? 54.565 208.286 24.948 1.00 98.44 387 ALA B N 1
ATOM 6526 C CA . ALA B 1 387 ? 53.666 207.140 24.981 1.00 99.55 387 ALA B CA 1
ATOM 6527 C C . ALA B 1 387 ? 52.546 207.273 23.950 1.00 93.14 387 ALA B C 1
ATOM 6528 O O . ALA B 1 387 ? 51.992 206.252 23.516 1.00 91.32 387 ALA B O 1
ATOM 6530 N N . ARG B 1 388 ? 52.200 208.513 23.561 1.00 92.07 388 ARG B N 1
ATOM 6531 C CA . ARG B 1 388 ? 51.105 208.734 22.620 1.00 100.30 388 ARG B CA 1
ATOM 6532 C C . ARG B 1 388 ? 51.294 207.927 21.343 1.00 105.48 388 ARG B C 1
ATOM 6533 O O . ARG B 1 388 ? 50.350 207.305 20.840 1.00 107.79 388 ARG B O 1
ATOM 6541 N N . GLU B 1 389 ? 52.521 207.878 20.836 1.00 101.29 389 GLU B N 1
ATOM 6542 C CA . GLU B 1 389 ? 52.824 207.147 19.620 1.00 101.56 389 GLU B CA 1
ATOM 6543 C C . GLU B 1 389 ? 52.615 205.652 19.776 1.00 93.50 389 GLU B C 1
ATOM 6544 O O . GLU B 1 389 ? 52.620 204.945 18.769 1.00 111.21 389 GLU B O 1
ATOM 6550 N N . ARG B 1 390 ? 52.422 205.159 20.990 1.00 85.57 390 ARG B N 1
ATOM 6551 C CA . ARG B 1 390 ? 52.263 203.733 21.257 1.00 90.84 390 ARG B CA 1
ATOM 6552 C C . ARG B 1 390 ? 53.409 202.872 20.713 1.00 88.29 390 ARG B C 1
ATOM 6553 O O . ARG B 1 390 ? 53.181 201.945 19.929 1.00 91.93 390 ARG B O 1
ATOM 6561 N N . PRO B 1 391 ? 54.648 203.124 21.152 1.00 91.05 391 PRO B N 1
ATOM 6562 C CA . PRO B 1 391 ? 55.809 202.393 20.620 1.00 93.18 391 PRO B CA 1
ATOM 6563 C C . PRO B 1 391 ? 55.770 200.903 20.878 1.00 94.16 391 PRO B C 1
ATOM 6564 O O . PRO B 1 391 ? 55.253 200.437 21.888 1.00 102.31 391 PRO B O 1
ATOM 6568 N N . LYS B 1 392 ? 56.368 200.147 19.963 1.00 101.57 392 LYS B N 1
ATOM 6569 C CA . LYS B 1 392 ? 56.435 198.713 20.194 1.00 110.29 392 LYS B CA 1
ATOM 6570 C C . LYS B 1 392 ? 57.432 198.386 21.288 1.00 109.18 392 LYS B C 1
ATOM 6571 O O . LYS B 1 392 ? 57.209 197.461 22.083 1.00 107.83 392 LYS B O 1
ATOM 6577 N N . ALA B 1 393 ? 58.533 199.139 21.303 1.00 110.73 393 ALA B N 1
ATOM 6578 C CA . ALA B 1 393 ? 59.607 198.960 22.304 1.00 108.50 393 ALA B CA 1
ATOM 6579 C C . ALA B 1 393 ? 59.149 199.565 23.632 1.00 113.68 393 ALA B C 1
ATOM 6580 O O . ALA B 1 393 ? 58.488 200.617 23.603 1.00 116.07 393 ALA B O 1
ATOM 6582 N N . PRO B 1 394 ? 59.513 198.979 24.792 1.00 111.72 394 PRO B N 1
ATOM 6583 C CA . PRO B 1 394 ? 59.102 199.513 26.092 1.00 102.64 394 PRO B CA 1
ATOM 6584 C C . PRO B 1 394 ? 59.687 200.913 26.323 1.00 99.41 394 PRO B C 1
ATOM 6585 O O . PRO B 1 394 ? 60.788 201.173 25.880 1.00 100.50 394 PRO B O 1
ATOM 6589 N N . ILE B 1 395 ? 58.949 201.768 27.034 1.00 95.09 395 ILE B N 1
ATOM 6590 C CA . ILE B 1 395 ? 59.428 203.156 27.292 1.00 95.61 395 ILE B CA 1
ATOM 6591 C C . ILE B 1 395 ? 60.023 203.222 28.699 1.00 106.71 395 ILE B C 1
ATOM 6592 O O . ILE B 1 395 ? 59.324 202.848 29.655 1.00 106.47 395 ILE B O 1
ATOM 6597 N N . LEU B 1 396 ? 61.267 203.693 28.805 1.00 108.77 396 LEU B N 1
ATOM 6598 C CA . LEU B 1 396 ? 61.936 203.851 30.121 1.00 99.31 396 LEU B CA 1
ATOM 6599 C C . LEU B 1 396 ? 62.079 205.352 30.368 1.00 108.91 396 LEU B C 1
ATOM 6600 O O . LEU B 1 396 ? 62.682 206.030 29.518 1.00 108.03 396 LEU B O 1
ATOM 6605 N N . SER B 1 397 ? 61.562 205.844 31.495 1.00 107.82 397 SER B N 1
ATOM 6606 C CA . SER B 1 397 ? 61.613 207.302 31.766 1.00 106.78 397 SER B CA 1
ATOM 6607 C C . SER B 1 397 ? 62.576 207.604 32.916 1.00 114.27 397 SER B C 1
ATOM 6608 O O . SER B 1 397 ? 62.384 207.051 34.012 1.00 116.38 397 SER B O 1
ATOM 6611 N N . LEU B 1 398 ? 63.561 208.469 32.659 1.00 119.53 398 LEU B N 1
ATOM 6612 C CA . LEU B 1 398 ? 64.538 208.889 33.697 1.00 113.36 398 LEU B CA 1
ATOM 6613 C C . LEU B 1 398 ? 64.014 210.186 34.313 1.00 114.60 398 LEU B C 1
ATOM 6614 O O . LEU B 1 398 ? 63.846 211.156 33.564 1.00 116.39 398 LEU B O 1
ATOM 6619 N N . THR B 1 399 ? 63.788 210.170 35.627 1.00 120.48 399 THR B N 1
ATOM 6620 C CA . THR B 1 399 ? 63.216 211.250 36.397 1.00 116.15 399 THR B CA 1
ATOM 6621 C C . THR B 1 399 ? 64.093 211.751 37.537 1.00 118.44 399 THR B C 1
ATOM 6622 O O . THR B 1 399 ? 64.606 210.936 38.340 1.00 116.94 399 THR B O 1
ATOM 6626 N N . PRO B 1 400 ? 64.279 213.052 37.631 1.00 118.91 400 PRO B N 1
ATOM 6627 C CA . PRO B 1 400 ? 64.878 213.639 38.823 1.00 122.25 400 PRO B CA 1
ATOM 6628 C C . PRO B 1 400 ? 63.812 213.943 39.876 1.00 122.92 400 PRO B C 1
ATOM 6629 O O . PRO B 1 400 ? 63.780 215.044 40.434 1.00 130.31 400 PRO B O 1
ATOM 6633 N N . ASN B 1 401 ? 62.879 213.016 40.100 1.00 116.55 401 ASN B N 1
ATOM 6634 C CA . ASN B 1 401 ? 61.631 213.388 40.759 1.00 107.96 401 ASN B CA 1
ATOM 6635 C C . ASN B 1 401 ? 60.832 212.119 41.088 1.00 108.46 401 ASN B C 1
ATOM 6636 O O . ASN B 1 401 ? 60.773 211.200 40.276 1.00 104.10 401 ASN B O 1
ATOM 6641 N N . LEU B 1 402 ? 60.223 212.055 42.272 1.00 111.91 402 LEU B N 1
ATOM 6642 C CA . LEU B 1 402 ? 59.391 210.893 42.569 1.00 104.01 402 LEU B CA 1
ATOM 6643 C C . LEU B 1 402 ? 57.919 211.143 42.376 1.00 105.01 402 LEU B C 1
ATOM 6644 O O . LEU B 1 402 ? 57.145 210.194 42.168 1.00 97.32 402 LEU B O 1
ATOM 6649 N N . ARG B 1 403 ? 57.500 212.387 42.497 1.00 108.72 403 ARG B N 1
ATOM 6650 C CA . ARG B 1 403 ? 56.120 212.667 42.167 1.00 109.05 403 ARG B CA 1
ATOM 6651 C C . ARG B 1 403 ? 55.861 212.357 40.693 1.00 111.83 403 ARG B C 1
ATOM 6652 O O . ARG B 1 403 ? 54.798 211.814 40.347 1.00 108.92 403 ARG B O 1
ATOM 6660 N N . THR B 1 404 ? 56.881 212.533 39.844 1.00 108.93 404 THR B N 1
ATOM 6661 C CA . THR B 1 404 ? 56.723 212.197 38.441 1.00 94.26 404 THR B CA 1
ATOM 6662 C C . THR B 1 404 ? 56.761 210.682 38.231 1.00 91.12 404 THR B C 1
ATOM 6663 O O . THR B 1 404 ? 55.837 210.120 37.637 1.00 90.13 404 THR B O 1
ATOM 6667 N N . ALA B 1 405 ? 57.778 209.987 38.748 1.00 86.60 405 ALA B N 1
ATOM 6668 C CA . ALA B 1 405 ? 57.801 208.527 38.598 1.00 86.79 405 ALA B CA 1
ATOM 6669 C C . ALA B 1 405 ? 56.562 207.844 39.154 1.00 89.84 405 ALA B C 1
ATOM 6670 O O . ALA B 1 405 ? 56.241 206.723 38.754 1.00 91.99 405 ALA B O 1
ATOM 6672 N N . ARG B 1 406 ? 55.854 208.480 40.060 1.00 92.94 406 ARG B N 1
ATOM 6673 C CA . ARG B 1 406 ? 54.663 207.831 40.573 1.00 92.88 406 ARG B CA 1
ATOM 6674 C C . ARG B 1 406 ? 53.440 208.165 39.753 1.00 84.78 406 ARG B C 1
ATOM 6675 O O . ARG B 1 406 ? 52.661 207.261 39.422 1.00 87.86 406 ARG B O 1
ATOM 6683 N N . ARG B 1 407 ? 53.288 209.446 39.388 1.00 82.15 407 ARG B N 1
ATOM 6684 C CA . ARG B 1 407 ? 52.189 209.862 38.523 1.00 96.20 407 ARG B CA 1
ATOM 6685 C C . ARG B 1 407 ? 52.173 209.103 37.199 1.00 92.55 407 ARG B C 1
ATOM 6686 O O . ARG B 1 407 ? 51.102 208.752 36.699 1.00 91.58 407 ARG B O 1
ATOM 6694 N N . LEU B 1 408 ? 53.345 208.771 36.652 1.00 88.19 408 LEU B N 1
ATOM 6695 C CA . LEU B 1 408 ? 53.461 208.033 35.396 1.00 89.85 408 LEU B CA 1
ATOM 6696 C C . LEU B 1 408 ? 53.409 206.536 35.595 1.00 88.98 408 LEU B C 1
ATOM 6697 O O . LEU B 1 408 ? 54.097 205.792 34.892 1.00 84.49 408 LEU B O 1
ATOM 6702 N N . THR B 1 409 ? 52.708 206.056 36.590 1.00 91.38 409 THR B N 1
ATOM 6703 C CA . THR B 1 409 ? 52.533 204.620 36.608 1.00 94.71 409 THR B CA 1
ATOM 6704 C C . THR B 1 409 ? 51.249 204.243 35.890 1.00 88.92 409 THR B C 1
ATOM 6705 O O . THR B 1 409 ? 51.098 203.089 35.461 1.00 94.86 409 THR B O 1
ATOM 6709 N N . VAL B 1 410 ? 50.342 205.207 35.726 1.00 77.76 410 VAL B N 1
ATOM 6710 C CA . VAL B 1 410 ? 49.123 204.940 34.980 1.00 82.09 410 VAL B CA 1
ATOM 6711 C C . VAL B 1 410 ? 49.416 204.903 33.473 1.00 97.46 410 VAL B C 1
ATOM 6712 O O . VAL B 1 410 ? 48.790 204.125 32.745 1.00 92.50 410 VAL B O 1
ATOM 6716 N N . ALA B 1 411 ? 50.382 205.717 33.026 1.00 98.43 411 ALA B N 1
ATOM 6717 C CA . ALA B 1 411 ? 50.691 205.848 31.579 1.00 78.26 411 ALA B CA 1
ATOM 6718 C C . ALA B 1 411 ? 50.938 204.493 30.906 1.00 88.42 411 ALA B C 1
ATOM 6719 O O . ALA B 1 411 ? 51.600 203.642 31.522 1.00 84.94 411 ALA B O 1
ATOM 6721 N N . TRP B 1 412 ? 50.464 204.331 29.666 1.00 89.85 412 TRP B N 1
ATOM 6722 C CA . TRP B 1 412 ? 50.597 203.051 28.913 1.00 83.78 412 TRP B CA 1
ATOM 6723 C C . TRP B 1 412 ? 52.066 202.710 28.653 1.00 79.29 412 TRP B C 1
ATOM 6724 O O . TRP B 1 412 ? 52.793 203.602 28.183 1.00 75.81 412 TRP B O 1
ATOM 6735 N N . GLY B 1 413 ? 52.467 201.458 28.900 1.00 73.77 413 GLY B N 1
ATOM 6736 C CA . GLY B 1 413 ? 53.846 201.004 28.630 1.00 87.85 413 GLY B CA 1
ATOM 6737 C C . GLY B 1 413 ? 54.909 201.998 29.054 1.00 91.29 413 GLY B C 1
ATOM 6738 O O . GLY B 1 413 ? 55.888 202.155 28.303 1.00 91.93 413 GLY B O 1
ATOM 6739 N N . VAL B 1 414 ? 54.742 202.632 30.219 1.00 105.00 414 VAL B N 1
ATOM 6740 C CA . VAL B 1 414 ? 55.799 203.551 30.722 1.00 100.82 414 VAL B CA 1
ATOM 6741 C C . VAL B 1 414 ? 56.341 202.996 32.037 1.00 93.13 414 VAL B C 1
ATOM 6742 O O . VAL B 1 414 ? 55.538 202.735 32.947 1.00 101.24 414 VAL B O 1
ATOM 6746 N N . TYR B 1 415 ? 57.659 202.828 32.112 1.00 99.01 415 TYR B N 1
ATOM 6747 C CA . TYR B 1 415 ? 58.315 202.359 33.355 1.00 106.97 415 TYR B CA 1
ATOM 6748 C C . TYR B 1 415 ? 59.299 203.453 33.765 1.00 111.29 415 TYR B C 1
ATOM 6749 O O . TYR B 1 415 ? 60.155 203.828 32.946 1.00 108.35 415 TYR B O 1
ATOM 6758 N N . SER B 1 416 ? 59.180 203.943 34.999 1.00 104.05 416 SER B N 1
ATOM 6759 C CA . SER B 1 416 ? 60.046 205.063 35.443 1.00 99.46 416 SER B CA 1
ATOM 6760 C C . SER B 1 416 ? 60.979 204.618 36.566 1.00 104.87 416 SER B C 1
ATOM 6761 O O . SER B 1 416 ? 60.498 204.014 37.538 1.00 112.34 416 SER B O 1
ATOM 6764 N N . VAL B 1 417 ? 62.268 204.918 36.410 1.00 106.56 417 VAL B N 1
ATOM 6765 C CA . VAL B 1 417 ? 63.290 204.624 37.453 1.00 110.59 417 VAL B CA 1
ATOM 6766 C C . VAL B 1 417 ? 63.811 205.986 37.915 1.00 116.26 417 VAL B C 1
ATOM 6767 O O . VAL B 1 417 ? 64.251 206.766 37.053 1.00 111.65 417 VAL B O 1
ATOM 6771 N N . VAL B 1 418 ? 63.750 206.260 39.217 1.00 124.00 418 VAL B N 1
ATOM 6772 C CA . VAL B 1 418 ? 64.204 207.580 39.744 1.00 122.47 418 VAL B CA 1
ATOM 6773 C C . VAL B 1 418 ? 65.732 207.570 39.835 1.00 128.81 418 VAL B C 1
ATOM 6774 O O . VAL B 1 418 ? 66.279 206.631 40.440 1.00 124.79 418 VAL B O 1
ATOM 6778 N N . ASN B 1 419 ? 66.382 208.589 39.265 1.00 133.25 419 ASN B N 1
ATOM 6779 C CA . ASN B 1 419 ? 67.837 208.665 39.283 1.00 141.78 419 ASN B CA 1
ATOM 6780 C C . ASN B 1 419 ? 68.272 210.115 39.469 1.00 150.49 419 ASN B C 1
ATOM 6781 O O . ASN B 1 419 ? 67.638 211.036 38.938 1.00 149.29 419 ASN B O 1
ATOM 6786 N N . GLU B 1 420 ? 69.393 210.297 40.185 1.00 154.71 420 GLU B N 1
ATOM 6787 C CA . GLU B 1 420 ? 69.905 211.632 40.496 1.00 156.33 420 GLU B CA 1
ATOM 6788 C C . GLU B 1 420 ? 70.059 212.466 39.241 1.00 162.40 420 GLU B C 1
ATOM 6789 O O . GLU B 1 420 ? 70.608 211.998 38.240 1.00 167.01 420 GLU B O 1
ATOM 6795 N N . GLN B 1 421 ? 69.594 213.715 39.303 1.00 159.00 421 GLN B N 1
ATOM 6796 C CA . GLN B 1 421 ? 69.685 214.557 38.127 1.00 164.70 421 GLN B CA 1
ATOM 6797 C C . GLN B 1 421 ? 71.141 214.697 37.731 1.00 172.95 421 GLN B C 1
ATOM 6798 O O . GLN B 1 421 ? 71.995 215.061 38.545 1.00 174.66 421 GLN B O 1
ATOM 6804 N N . LEU B 1 422 ? 71.418 214.389 36.478 1.00 182.52 422 LEU B N 1
ATOM 6805 C CA . LEU B 1 422 ? 72.758 214.463 35.946 1.00 187.22 422 LEU B CA 1
ATOM 6806 C C . LEU B 1 422 ? 72.806 215.629 34.976 1.00 190.47 422 LEU B C 1
ATOM 6807 O O . LEU B 1 422 ? 71.784 216.077 34.446 1.00 185.13 422 LEU B O 1
ATOM 6812 N N . ALA B 1 423 ? 74.013 216.110 34.741 1.00 195.77 423 ALA B N 1
ATOM 6813 C CA . ALA B 1 423 ? 74.191 217.326 33.975 1.00 203.47 423 ALA B CA 1
ATOM 6814 C C . ALA B 1 423 ? 74.503 217.121 32.503 1.00 210.90 423 ALA B C 1
ATOM 6815 O O . ALA B 1 423 ? 74.696 218.120 31.802 1.00 210.23 423 ALA B O 1
ATOM 6817 N N . HIS B 1 424 ? 74.547 215.893 31.982 1.00 214.91 424 HIS B N 1
ATOM 6818 C CA . HIS B 1 424 ? 75.044 215.909 30.617 1.00 222.09 424 HIS B CA 1
ATOM 6819 C C . HIS B 1 424 ? 74.615 214.742 29.732 1.00 226.89 424 HIS B C 1
ATOM 6820 O O . HIS B 1 424 ? 74.639 213.589 30.163 1.00 242.15 424 HIS B O 1
ATOM 6827 N N . VAL B 1 425 ? 74.317 215.066 28.460 1.00 224.28 425 VAL B N 1
ATOM 6828 C CA . VAL B 1 425 ? 73.751 214.105 27.507 1.00 219.90 425 VAL B CA 1
ATOM 6829 C C . VAL B 1 425 ? 74.614 212.853 27.393 1.00 223.70 425 VAL B C 1
ATOM 6830 O O . VAL B 1 425 ? 74.120 211.726 27.512 1.00 246.91 425 VAL B O 1
ATOM 6834 N N . ASP B 1 426 ? 75.911 213.024 27.124 1.00 227.51 426 ASP B N 1
ATOM 6835 C CA . ASP B 1 426 ? 76.770 211.851 26.960 1.00 227.04 426 ASP B CA 1
ATOM 6836 C C . ASP B 1 426 ? 76.946 211.133 28.293 1.00 228.65 426 ASP B C 1
ATOM 6837 O O . ASP B 1 426 ? 76.985 209.895 28.346 1.00 232.83 426 ASP B O 1
ATOM 6842 N N . GLU B 1 427 ? 77.021 211.899 29.385 1.00 233.71 427 GLU B N 1
ATOM 6843 C CA . GLU B 1 427 ? 77.065 211.299 30.713 1.00 230.34 427 GLU B CA 1
ATOM 6844 C C . GLU B 1 427 ? 75.785 210.511 30.982 1.00 219.25 427 GLU B C 1
ATOM 6845 O O . GLU B 1 427 ? 75.831 209.356 31.427 1.00 210.03 427 GLU B O 1
ATOM 6851 N N . ILE B 1 428 ? 74.634 211.107 30.682 1.00 218.08 428 ILE B N 1
ATOM 6852 C CA . ILE B 1 428 ? 73.384 210.434 31.003 1.00 211.28 428 ILE B CA 1
ATOM 6853 C C . ILE B 1 428 ? 73.095 209.276 30.047 1.00 199.11 428 ILE B C 1
ATOM 6854 O O . ILE B 1 428 ? 72.390 208.329 30.415 1.00 189.06 428 ILE B O 1
ATOM 6859 N N . CYS B 1 429 ? 73.627 209.322 28.823 1.00 200.21 429 CYS B N 1
ATOM 6860 C CA . CYS B 1 429 ? 73.436 208.229 27.871 1.00 193.48 429 CYS B CA 1
ATOM 6861 C C . CYS B 1 429 ? 73.997 206.913 28.395 1.00 184.28 429 CYS B C 1
ATOM 6862 O O . CYS B 1 429 ? 73.305 205.886 28.406 1.00 171.83 429 CYS B O 1
ATOM 6865 N N . SER B 1 430 ? 75.281 206.907 28.767 1.00 186.81 430 SER B N 1
ATOM 6866 C CA . SER B 1 430 ? 75.855 205.719 29.384 1.00 181.46 430 SER B CA 1
ATOM 6867 C C . SER B 1 430 ? 75.020 205.305 30.591 1.00 175.70 430 SER B C 1
ATOM 6868 O O . SER B 1 430 ? 74.739 204.115 30.788 1.00 169.53 430 SER B O 1
ATOM 6871 N N . THR B 1 431 ? 74.616 206.281 31.410 1.00 175.22 431 THR B N 1
ATOM 6872 C CA . THR B 1 431 ? 73.745 205.996 32.544 1.00 169.16 431 THR B CA 1
ATOM 6873 C C . THR B 1 431 ? 72.513 205.228 32.082 1.00 161.89 431 THR B C 1
ATOM 6874 O O . THR B 1 431 ? 72.218 204.134 32.576 1.00 156.02 431 THR B O 1
ATOM 6878 N N . ALA B 1 432 ? 71.808 205.784 31.095 1.00 163.03 432 ALA B N 1
ATOM 6879 C CA . ALA B 1 432 ? 70.633 205.132 30.534 1.00 155.11 432 ALA B CA 1
ATOM 6880 C C . ALA B 1 432 ? 70.940 203.712 30.074 1.00 151.17 432 ALA B C 1
ATOM 6881 O O . ALA B 1 432 ? 70.109 202.808 30.233 1.00 142.23 432 ALA B O 1
ATOM 6883 N N . LEU B 1 433 ? 72.123 203.500 29.486 1.00 156.20 433 LEU B N 1
ATOM 6884 C CA . LEU B 1 433 ? 72.527 202.157 29.069 1.00 154.60 433 LEU B CA 1
ATOM 6885 C C . LEU B 1 433 ? 72.670 201.217 30.255 1.00 154.95 433 LEU B C 1
ATOM 6886 O O . LEU B 1 433 ? 72.154 200.093 30.241 1.00 153.07 433 LEU B O 1
ATOM 6891 N N . ASP B 1 434 ? 73.440 201.627 31.259 1.00 157.82 434 ASP B N 1
ATOM 6892 C CA . ASP B 1 434 ? 73.550 200.809 32.454 1.00 153.96 434 ASP B CA 1
ATOM 6893 C C . ASP B 1 434 ? 72.181 200.611 33.077 1.00 149.22 434 ASP B C 1
ATOM 6894 O O . ASP B 1 434 ? 71.755 199.474 33.301 1.00 148.60 434 ASP B O 1
ATOM 6899 N N . ILE B 1 435 ? 71.436 201.714 33.267 1.00 147.89 435 ILE B N 1
ATOM 6900 C CA . ILE B 1 435 ? 70.084 201.629 33.820 1.00 145.83 435 ILE B CA 1
ATOM 6901 C C . ILE B 1 435 ? 69.275 200.603 33.037 1.00 146.34 435 ILE B C 1
ATOM 6902 O O . ILE B 1 435 ? 68.586 199.751 33.613 1.00 138.76 435 ILE B O 1
ATOM 6907 N N . ALA B 1 436 ? 69.394 200.638 31.709 1.00 145.28 436 ALA B N 1
ATOM 6908 C CA . ALA B 1 436 ? 68.656 199.706 30.873 1.00 142.06 436 ALA B CA 1
ATOM 6909 C C . ALA B 1 436 ? 69.148 198.280 31.065 1.00 144.97 436 ALA B C 1
ATOM 6910 O O . ALA B 1 436 ? 68.351 197.365 31.305 1.00 143.74 436 ALA B O 1
ATOM 6912 N N . LEU B 1 437 ? 70.466 198.072 30.971 1.00 147.89 437 LEU B N 1
ATOM 6913 C CA . LEU B 1 437 ? 71.016 196.743 31.204 1.00 150.36 437 LEU B CA 1
ATOM 6914 C C . LEU B 1 437 ? 70.767 196.309 32.641 1.00 151.00 437 LEU B C 1
ATOM 6915 O O . LEU B 1 437 ? 70.593 195.112 32.910 1.00 151.88 437 LEU B O 1
ATOM 6920 N N . ALA B 1 438 ? 70.721 197.273 33.568 1.00 149.56 438 ALA B N 1
ATOM 6921 C CA . ALA B 1 438 ? 70.386 196.974 34.961 1.00 150.39 438 ALA B CA 1
ATOM 6922 C C . ALA B 1 438 ? 68.958 196.456 35.095 1.00 150.07 438 ALA B C 1
ATOM 6923 O O . ALA B 1 438 ? 68.728 195.383 35.666 1.00 152.29 438 ALA B O 1
ATOM 6925 N N . GLN B 1 439 ? 67.983 197.195 34.553 1.00 145.59 439 GLN B N 1
ATOM 6926 C CA . GLN B 1 439 ? 66.567 196.839 34.661 1.00 141.61 439 GLN B CA 1
ATOM 6927 C C . GLN B 1 439 ? 66.178 195.603 33.859 1.00 142.24 439 GLN B C 1
ATOM 6928 O O . GLN B 1 439 ? 64.975 195.334 33.808 1.00 137.83 439 GLN B O 1
ATOM 6934 N N . ARG B 1 440 ? 67.190 194.877 33.357 1.00 142.43 440 ARG B N 1
ATOM 6935 C CA . ARG B 1 440 ? 67.093 193.602 32.584 1.00 145.25 440 ARG B CA 1
ATOM 6936 C C . ARG B 1 440 ? 66.382 193.815 31.242 1.00 149.98 440 ARG B C 1
ATOM 6937 O O . ARG B 1 440 ? 66.170 192.817 30.530 1.00 149.89 440 ARG B O 1
ATOM 6945 N N . MET B 1 441 ? 66.041 195.061 30.908 1.00 147.25 441 MET B N 1
ATOM 6946 C CA . MET B 1 441 ? 65.324 195.359 29.639 1.00 144.64 441 MET B CA 1
ATOM 6947 C C . MET B 1 441 ? 66.171 195.032 28.398 1.00 150.37 441 MET B C 1
ATOM 6948 O O . MET B 1 441 ? 65.607 194.444 27.456 1.00 152.66 441 MET B O 1
ATOM 6953 N N . ALA B 1 442 ? 67.471 195.347 28.408 1.00 147.95 442 ALA B N 1
ATOM 6954 C CA . ALA B 1 442 ? 68.323 195.125 27.212 1.00 150.89 442 ALA B CA 1
ATOM 6955 C C . ALA B 1 442 ? 69.381 194.041 27.458 1.00 155.21 442 ALA B C 1
ATOM 6956 O O . ALA B 1 442 ? 69.935 193.995 28.571 1.00 155.21 442 ALA B O 1
ATOM 6958 N N . ARG B 1 443 ? 69.685 193.247 26.422 1.00 157.90 443 ARG B N 1
ATOM 6959 C CA . ARG B 1 443 ? 70.683 192.196 26.509 1.00 159.42 443 ARG B CA 1
ATOM 6960 C C . ARG B 1 443 ? 71.996 192.727 25.963 1.00 166.56 443 ARG B C 1
ATOM 6961 O O . ARG B 1 443 ? 72.044 193.747 25.271 1.00 164.66 443 ARG B O 1
ATOM 6969 N N . ARG B 1 444 ? 73.076 192.042 26.305 1.00 176.05 444 ARG B N 1
ATOM 6970 C CA . ARG B 1 444 ? 74.373 192.484 25.821 1.00 185.37 444 ARG B CA 1
ATOM 6971 C C . ARG B 1 444 ? 74.396 192.363 24.297 1.00 175.89 444 ARG B C 1
ATOM 6972 O O . ARG B 1 444 ? 74.363 191.252 23.749 1.00 170.59 444 ARG B O 1
ATOM 6980 N N . GLY B 1 445 ? 74.398 193.504 23.607 1.00 175.93 445 GLY B N 1
ATOM 6981 C CA . GLY B 1 445 ? 74.377 193.523 22.160 1.00 172.12 445 GLY B CA 1
ATOM 6982 C C . GLY B 1 445 ? 73.149 194.126 21.503 1.00 160.49 445 GLY B C 1
ATOM 6983 O O . GLY B 1 445 ? 73.056 194.092 20.273 1.00 158.61 445 GLY B O 1
ATOM 6984 N N . ASP B 1 446 ? 72.225 194.710 22.262 1.00 161.37 446 ASP B N 1
ATOM 6985 C CA . ASP B 1 446 ? 70.991 195.277 21.723 1.00 148.87 446 ASP B CA 1
ATOM 6986 C C . ASP B 1 446 ? 71.154 196.725 21.288 1.00 142.20 446 ASP B C 1
ATOM 6987 O O . ASP B 1 446 ? 72.212 197.343 21.432 1.00 142.34 446 ASP B O 1
ATOM 6992 N N . THR B 1 447 ? 70.091 197.233 20.675 1.00 135.45 447 THR B N 1
ATOM 6993 C CA . THR B 1 447 ? 70.006 198.618 20.237 1.00 131.01 447 THR B CA 1
ATOM 6994 C C . THR B 1 447 ? 69.010 199.356 21.115 1.00 123.63 447 THR B C 1
ATOM 6995 O O . THR B 1 447 ? 67.896 198.867 21.340 1.00 120.47 447 THR B O 1
ATOM 6999 N N . VAL B 1 448 ? 69.395 200.537 21.598 1.00 117.16 448 VAL B N 1
ATOM 7000 C CA . VAL B 1 448 ? 68.505 201.347 22.416 1.00 120.30 448 VAL B CA 1
ATOM 7001 C C . VAL B 1 448 ? 68.458 202.734 21.793 1.00 119.42 448 VAL B C 1
ATOM 7002 O O . VAL B 1 448 ? 69.291 203.097 20.960 1.00 117.44 448 VAL B O 1
ATOM 7006 N N . VAL B 1 449 ? 67.473 203.515 22.206 1.00 118.81 449 VAL B N 1
ATOM 7007 C CA . VAL B 1 449 ? 67.297 204.872 21.714 1.00 115.59 449 VAL B CA 1
ATOM 7008 C C . VAL B 1 449 ? 67.141 205.799 22.900 1.00 111.99 449 VAL B C 1
ATOM 7009 O O . VAL B 1 449 ? 66.450 205.469 23.865 1.00 116.60 449 VAL B O 1
ATOM 7013 N N . VAL B 1 450 ? 67.797 206.940 22.850 1.00 112.47 450 VAL B N 1
ATOM 7014 C CA . VAL B 1 450 ? 67.718 207.934 23.908 1.00 112.20 450 VAL B CA 1
ATOM 7015 C C . VAL B 1 450 ? 67.140 209.216 23.345 1.00 113.61 450 VAL B C 1
ATOM 7016 O O . VAL B 1 450 ? 67.385 209.550 22.184 1.00 121.15 450 VAL B O 1
ATOM 7020 N N . THR B 1 451 ? 66.342 209.913 24.145 1.00 118.97 451 THR B N 1
ATOM 7021 C CA . THR B 1 451 ? 65.744 211.185 23.754 1.00 122.66 451 THR B CA 1
ATOM 7022 C C . THR B 1 451 ? 65.694 212.094 24.973 1.00 118.73 451 THR B C 1
ATOM 7023 O O . THR B 1 451 ? 65.516 211.604 26.086 1.00 117.36 451 THR B O 1
ATOM 7027 N N . ALA B 1 452 ? 65.881 213.401 24.786 1.00 115.62 452 ALA B N 1
ATOM 7028 C CA . ALA B 1 452 ? 65.800 214.331 25.905 1.00 120.59 452 ALA B CA 1
ATOM 7029 C C . ALA B 1 452 ? 65.668 215.766 25.390 1.00 126.00 452 ALA B C 1
ATOM 7030 O O . ALA B 1 452 ? 65.667 216.029 24.185 1.00 127.19 452 ALA B O 1
ATOM 7032 N N . GLY B 1 453 ? 65.488 216.692 26.335 1.00 131.77 453 GLY B N 1
ATOM 7033 C CA . GLY B 1 453 ? 65.517 218.108 26.028 1.00 137.07 453 GLY B CA 1
ATOM 7034 C C . GLY B 1 453 ? 66.917 218.593 25.706 1.00 146.94 453 GLY B C 1
ATOM 7035 O O . GLY B 1 453 ? 67.917 217.991 26.086 1.00 147.08 453 GLY B O 1
ATOM 7036 N N . VAL B 1 454 ? 67.012 219.685 24.960 1.00 150.29 454 VAL B N 1
ATOM 7037 C CA . VAL B 1 454 ? 68.340 220.135 24.554 1.00 152.91 454 VAL B CA 1
ATOM 7038 C C . VAL B 1 454 ? 69.144 220.669 25.737 1.00 155.91 454 VAL B C 1
ATOM 7039 O O . VAL B 1 454 ? 70.205 220.108 26.032 1.00 159.17 454 VAL B O 1
ATOM 7043 N N . PRO B 1 455 ? 68.711 221.756 26.447 1.00 161.35 455 PRO B N 1
ATOM 7044 C CA . PRO B 1 455 ? 69.563 222.301 27.510 1.00 166.50 455 PRO B CA 1
ATOM 7045 C C . PRO B 1 455 ? 69.263 221.817 28.933 1.00 170.44 455 PRO B C 1
ATOM 7046 O O . PRO B 1 455 ? 69.320 222.649 29.845 1.00 171.32 455 PRO B O 1
ATOM 7050 N N . PHE B 1 456 ? 68.914 220.538 29.147 1.00 171.08 456 PHE B N 1
ATOM 7051 C CA . PHE B 1 456 ? 68.520 220.017 30.459 1.00 173.60 456 PHE B CA 1
ATOM 7052 C C . PHE B 1 456 ? 67.800 221.030 31.335 1.00 172.68 456 PHE B C 1
ATOM 7053 O O . PHE B 1 456 ? 68.195 221.275 32.480 1.00 169.79 456 PHE B O 1
ATOM 7061 N N . GLY B 1 457 ? 66.740 221.600 30.808 1.00 171.69 457 GLY B N 1
ATOM 7062 C CA . GLY B 1 457 ? 65.991 222.596 31.519 1.00 177.45 457 GLY B CA 1
ATOM 7063 C C . GLY B 1 457 ? 64.535 222.395 31.197 1.00 180.31 457 GLY B C 1
ATOM 7064 O O . GLY B 1 457 ? 64.151 221.353 30.655 1.00 173.17 457 GLY B O 1
ATOM 7065 N N . ARG B 1 458 ? 63.708 223.366 31.549 1.00 185.86 458 ARG B N 1
ATOM 7066 C CA . ARG B 1 458 ? 62.349 223.237 31.060 1.00 187.38 458 ARG B CA 1
ATOM 7067 C C . ARG B 1 458 ? 61.915 224.375 30.119 1.00 190.17 458 ARG B C 1
ATOM 7068 O O . ARG B 1 458 ? 60.706 224.650 30.042 1.00 197.14 458 ARG B O 1
ATOM 7076 N N . PRO B 1 459 ? 62.804 225.013 29.320 1.00 191.42 459 PRO B N 1
ATOM 7077 C CA . PRO B 1 459 ? 62.282 225.837 28.221 1.00 188.11 459 PRO B CA 1
ATOM 7078 C C . PRO B 1 459 ? 61.850 224.994 27.035 1.00 186.83 459 PRO B C 1
ATOM 7079 O O . PRO B 1 459 ? 60.912 225.388 26.324 1.00 187.82 459 PRO B O 1
ATOM 7083 N N . GLY B 1 460 ? 62.510 223.851 26.807 1.00 183.09 460 GLY B N 1
ATOM 7084 C CA . GLY B 1 460 ? 62.248 223.000 25.665 1.00 177.75 460 GLY B CA 1
ATOM 7085 C C . GLY B 1 460 ? 61.636 221.659 26.026 1.00 169.73 460 GLY B C 1
ATOM 7086 O O . GLY B 1 460 ? 61.773 221.182 27.162 1.00 168.62 460 GLY B O 1
ATOM 7087 N N . SER B 1 461 ? 60.974 221.039 25.047 1.00 155.96 461 SER B N 1
ATOM 7088 C CA . SER B 1 461 ? 60.491 219.670 25.119 1.00 147.47 461 SER B CA 1
ATOM 7089 C C . SER B 1 461 ? 61.534 218.766 24.473 1.00 140.71 461 SER B C 1
ATOM 7090 O O . SER B 1 461 ? 62.644 219.208 24.179 1.00 142.78 461 SER B O 1
ATOM 7093 N N . THR B 1 462 ? 61.197 217.500 24.221 1.00 132.32 462 THR B N 1
ATOM 7094 C CA . THR B 1 462 ? 62.176 216.595 23.613 1.00 132.85 462 THR B CA 1
ATOM 7095 C C . THR B 1 462 ? 62.688 217.053 22.250 1.00 134.43 462 THR B C 1
ATOM 7096 O O . THR B 1 462 ? 61.938 217.087 21.273 1.00 131.42 462 THR B O 1
ATOM 7100 N N . ASN B 1 463 ? 63.965 217.437 22.190 1.00 133.76 463 ASN B N 1
ATOM 7101 C CA . ASN B 1 463 ? 64.552 218.013 20.992 1.00 127.05 463 ASN B CA 1
ATOM 7102 C C . ASN B 1 463 ? 65.544 217.132 20.282 1.00 120.48 463 ASN B C 1
ATOM 7103 O O . ASN B 1 463 ? 65.930 217.464 19.167 1.00 127.23 463 ASN B O 1
ATOM 7108 N N . MET B 1 464 ? 66.012 216.063 20.886 1.00 111.72 464 MET B N 1
ATOM 7109 C CA . MET B 1 464 ? 67.089 215.321 20.258 1.00 113.51 464 MET B CA 1
ATOM 7110 C C . MET B 1 464 ? 66.860 213.836 20.456 1.00 115.13 464 MET B C 1
ATOM 7111 O O . MET B 1 464 ? 66.144 213.421 21.370 1.00 117.25 464 MET B O 1
ATOM 7116 N N . LEU B 1 465 ? 67.495 213.026 19.611 1.00 120.14 465 LEU B N 1
ATOM 7117 C CA . LEU B 1 465 ? 67.480 211.577 19.796 1.00 118.03 465 LEU B CA 1
ATOM 7118 C C . LEU B 1 465 ? 68.884 211.057 19.550 1.00 115.60 465 LEU B C 1
ATOM 7119 O O . LEU B 1 465 ? 69.740 211.774 19.043 1.00 124.57 465 LEU B O 1
ATOM 7124 N N . ARG B 1 466 ? 69.137 209.828 19.979 1.00 113.03 466 ARG B N 1
ATOM 7125 C CA . ARG B 1 466 ? 70.467 209.253 19.864 1.00 120.32 466 ARG B CA 1
ATOM 7126 C C . ARG B 1 466 ? 70.330 207.741 19.951 1.00 121.53 466 ARG B C 1
ATOM 7127 O O . ARG B 1 466 ? 69.662 207.248 20.858 1.00 122.19 466 ARG B O 1
ATOM 7135 N N . ILE B 1 467 ? 70.938 207.003 19.022 1.00 124.45 467 ILE B N 1
ATOM 7136 C CA . ILE B 1 467 ? 70.877 205.540 19.030 1.00 125.34 467 ILE B CA 1
ATOM 7137 C C . ILE B 1 467 ? 72.124 204.982 19.689 1.00 131.09 467 ILE B C 1
ATOM 7138 O O . ILE B 1 467 ? 73.192 205.584 19.633 1.00 138.83 467 ILE B O 1
ATOM 7143 N N . GLU B 1 468 ? 71.996 203.852 20.378 1.00 128.57 468 GLU B N 1
ATOM 7144 C CA . GLU B 1 468 ? 73.178 203.274 20.989 1.00 128.38 468 GLU B CA 1
ATOM 7145 C C . GLU B 1 468 ? 73.117 201.755 20.925 1.00 125.60 468 GLU B C 1
ATOM 7146 O O . GLU B 1 468 ? 72.038 201.150 20.980 1.00 121.38 468 GLU B O 1
ATOM 7152 N N . THR B 1 469 ? 74.290 201.143 20.816 1.00 127.33 469 THR B N 1
ATOM 7153 C CA . THR B 1 469 ? 74.399 199.694 20.830 1.00 138.43 469 THR B CA 1
ATOM 7154 C C . THR B 1 469 ? 74.947 199.281 22.184 1.00 153.81 469 THR B C 1
ATOM 7155 O O . THR B 1 469 ? 76.047 199.700 22.566 1.00 153.55 469 THR B O 1
ATOM 7159 N N . VAL B 1 470 ? 74.168 198.506 22.933 1.00 160.80 470 VAL B N 1
ATOM 7160 C CA . VAL B 1 470 ? 74.621 198.037 24.246 1.00 170.33 470 VAL B CA 1
ATOM 7161 C C . VAL B 1 470 ? 75.222 196.655 24.023 1.00 178.29 470 VAL B C 1
ATOM 7162 O O . VAL B 1 470 ? 74.622 195.611 24.289 1.00 175.71 470 VAL B O 1
ATOM 7166 N N . ALA B 1 471 ? 76.456 196.654 23.538 1.00 185.93 471 ALA B N 1
ATOM 7167 C CA . ALA B 1 471 ? 77.255 195.449 23.402 1.00 198.62 471 ALA B CA 1
ATOM 7168 C C . ALA B 1 471 ? 77.907 195.165 24.746 1.00 223.68 471 ALA B C 1
ATOM 7169 O O . ALA B 1 471 ? 77.854 196.006 25.647 1.00 240.45 471 ALA B O 1
ATOM 7171 N N . PRO B 1 472 ? 78.502 193.988 24.943 1.00 224.49 472 PRO B N 1
ATOM 7172 C CA . PRO B 1 472 ? 79.165 193.731 26.223 1.00 217.58 472 PRO B CA 1
ATOM 7173 C C . PRO B 1 472 ? 80.176 194.834 26.456 1.00 219.22 472 PRO B C 1
ATOM 7174 O O . PRO B 1 472 ? 80.989 195.118 25.563 1.00 217.03 472 PRO B O 1
ATOM 7178 N N . PRO B 1 473 ? 80.118 195.533 27.594 1.00 219.47 473 PRO B N 1
ATOM 7179 C CA . PRO B 1 473 ? 80.984 196.713 27.736 1.00 218.62 473 PRO B CA 1
ATOM 7180 C C . PRO B 1 473 ? 82.462 196.371 27.603 1.00 216.49 473 PRO B C 1
ATOM 7181 O O . PRO B 1 473 ? 83.080 196.781 26.615 1.00 211.79 473 PRO B O 1
ATOM 7185 N N . LEU B 1 474 ? 83.061 195.662 28.556 1.00 219.04 474 LEU B N 1
ATOM 7186 C CA . LEU B 1 474 ? 84.322 194.984 28.267 1.00 211.25 474 LEU B CA 1
ATOM 7187 C C . LEU B 1 474 ? 84.264 193.560 28.801 1.00 209.73 474 LEU B C 1
ATOM 7188 O O . LEU B 1 474 ? 84.397 192.585 28.056 1.00 206.96 474 LEU B O 1
ATOM 7193 N N . GLY B 1 475 ? 84.003 193.452 30.103 1.00 209.24 475 GLY B N 1
ATOM 7194 C CA . GLY B 1 475 ? 84.277 192.251 30.852 1.00 205.84 475 GLY B CA 1
ATOM 7195 C C . GLY B 1 475 ? 83.029 191.549 31.354 1.00 202.29 475 GLY B C 1
ATOM 7196 O O . GLY B 1 475 ? 81.907 192.053 31.286 1.00 199.59 475 GLY B O 1
ATOM 7197 N N . ASP B 1 476 ? 83.271 190.343 31.874 1.00 202.66 476 ASP B N 1
ATOM 7198 C CA . ASP B 1 476 ? 82.234 189.465 32.406 1.00 201.27 476 ASP B CA 1
ATOM 7199 C C . ASP B 1 476 ? 82.583 188.789 33.733 1.00 199.38 476 ASP B C 1
ATOM 7200 O O . ASP B 1 476 ? 81.664 188.300 34.402 1.00 199.14 476 ASP B O 1
ATOM 7205 N N . LEU B 1 477 ? 83.856 188.738 34.148 1.00 196.26 477 LEU B N 1
ATOM 7206 C CA . LEU B 1 477 ? 84.265 188.014 35.362 1.00 191.19 477 LEU B CA 1
ATOM 7207 C C . LEU B 1 477 ? 83.900 188.743 36.668 1.00 181.31 477 LEU B C 1
ATOM 7208 O O . LEU B 1 477 ? 84.150 189.940 36.843 1.00 173.94 477 LEU B O 1
#

Sequence (951 aa):
MTADKKAKILATLGPATRSRDDIRALVEAGANLLRLNFSHGDYADHAQRFAWVREVEAELNYPIGVLMDLQGPKLRVGRFAAGAVQLQRGQTFTLDLSDAPGDERRVNLPHPEIIHALEPGMSLLLDDGKIRLEVVNCHSDAIETRVAVGGELSDRKGVNVPEAVLQLSPLTDKDRRDLAFGLELGVDWVALSFVQRPEDIDEARGLIGDKAFLMAKIEKPSAVSAIEAIAERADAIMVARGDLGVEVPAESVPGIQKRIVQVCRQLGKPVVVATQMLESMRFSPAPTRAEVTDVATAVGAGADAVMLSAETASGQYPREAVEMMAKIVRQVEAEPDYHVQLEVNRPQPDATVSDAISCAIRRVSRILPVAVLVNYTESGNSTLRAARERPKAPILSLTPNLRTARRLTVAWGVYSVVNEQLAHVDEICSTALDIALAQRMARRGDTVVVTAGVPFGRPGSTNMLRIETVAPPLMTADKKAKILATLGPATRSRDDIRALVEAGANLLRLNFSHGDYADHAQRFAWVREVEAELNYPIGVLMDLQGPKLRVGRFAAGAVQLQRGQTFTLDLSDAPGDERRVNLPHPEIIHALEPGMSLLLDDGKIRLEVVNCHSDAIETRVAVGGELSDRKGVNVPEAVLQLSPLTDKDRRDLAFGLELGVDWVALSFVQRPEDIDEARGLIGDKAFLMAKIEKPSAVSAIEAIAERADAIMVARGDLGVEVPAESVPGIQKRIVQVCRQLGKPVVVATQMLESMRFSPAPTRAEVTDVATAVGAGADAVMLSAETASGQYPREAVEMMAKIVRQVEAEPDYHVQLEVNRPQPDATVSDAISCAIRRVSRILPVAVLVNYTESGNSTLRAARERPKAPILSLTPNLRTARRLTVAWGVYSVVNEQLAHVDEICSTALDIALAQRMARRGDTVVVTAGVPFGRPGSTNMLRIETVAPPLGDL

Nearest PDB structures (foldseek):
  7oo1-assembly1_A  TM=1.002E+00  e=1.369E-103  Pseudomonas aeruginosa PAO1
  7ueh-assembly2_A  TM=9.792E-01  e=9.203E-63  Zymomonas mobilis
  7ueh-assembly2_D  TM=9.658E-01  e=1.097E-60  Zymomonas mobilis
  7ueh-assembly3_C  TM=8.756E-01  e=6.921E-61  Zymomonas mobilis
  7ueh-assembly4_F  TM=9.750E-01  e=6.698E-45  Zymomonas mobilis

Foldseek 3Di:
DDCLFQFAEEEEAADVQDDLVSLLLQVVLRHQEYEYEVVDDDLVVVLVVLVSNVVSCVVVVFFGAYEYEFPFDFFWWAAAPVQKDWADAFDKAKEFCDCDHHDSHYTYRVDQLVQPPDDFQFWKAWQLNQWIWGFHDHDSGMTIITTHHTGIHGHRTGIDGQPDDTPDARQDPSNLVVLVSVLVSQHAEYETPPDQDLVSLVVVCVSNDPSYFYEYEDQGVSCLVVVLSNLVSGQAYEYALSRNVSNDPNVCRVVSLLVNQLSCLVVLRAYEYEYPQFVVQLEDLDGDPVNLVVLLSNLLSVHRYYYDYCNQRHGPHNNSVSSVSSVSSSVSVPDPVSVVSNVVSQDQFDPDLLSVVLVVVVVVVVVFVAQEEEEEDAVLVSVSSNPSRPDPHAYEYEYCDSSSSNVCSSGRRYGYHYDHDPQDDVVCPVVSVVVCVVVPRDDQFGKHKYFYQDNSDPPDRGRDMDIDTRHDPD/DDFQFLFAEEEEAADVDDALVLVLLLVVLGHAEYEYEPVPDDLVVVLVVLVSNVVSCVVVVFFGAYEYEFDFDFWWWAAAPVQWAWQDAQAKAKEFCDPPHDDNRYTHTVDQLVLVQDDFQFWKAWQLNQWIWGFHDGDSGMTMTGTNHTGIHGGRIGMDGQPTDGPDARADPVRLVSVVSCLVSQHAEYEGPDDQDLVSLVVVCVSCVVSYFYEYEDQGVSCLVVLLSNLVSGQAYEDAQSSNVSSDPNVCRVVSLLVSQLSCLQVLRAYEYEYPQFPVLQEDLDGDPVSLVVLLVCLLSVGRYYYHYCSLHPGPCNSSVSNVSSVSSSVSVVDPVSVVSLVVSQHDQDPDQLSVVLVVVVVVVVVFVALEEEEEDAQLPLVSSNCSNVDPHAYEYEYCDSSNSHSCSSGRRYTYNYDHDDQDDVVVVVVVLCVCVVVVSDDAFGKHKYWYFDRPDPPDHTRDMDMDTRHPPDDDD

Radius of gyration: 31.3 Å; Cα contacts (8 Å, |Δi|>4): 2106; chains: 2; bounding box: 84×78×83 Å

Secondary structure (DSSP, 8-state):
---S-SSEEEEEE-SS---HHHHHHHHHTT--EEEEETTSS-HHHHHHHHHHHHHHHHHH-S---EEEE------B---BSSSEEEEPTT-EEEEESS---B-SSEEE-S-GGGTTTPPTT-EEEETTTTEEEEEEEE-SSEEEEEESS-EEEETT-BEE-SS---S--S--HHHHHHHHHHHHHT-SEEEEEEE-STHHHHHHHHHHTTSSEEEEEE-SHHHHHTHHHHHHHSSEEEEEHHHHHHHS-GGGHHHHHHHHHHHHHHHT--EEEESSSSGGGGT-SS--HHHHHHHHHHHHTT-SEEEE-HHHHS-S-HHHHHHHHHHHHHHHHH-HHHHHHHHHHSPPPPSSHHHHHHHHHHHHHHHS-EEEE--B-SSSHHHHHHHHT--SSPEEEEES-HHHHHHTTSSTTEEEEE------HHHHHHHHHHHHHHTT-S-TT-EEEEEE-TTSSS-SS--EEEEEE-----/-----SSEEEEEPSTT--SHHHHHHHHHTTEEEEEEETTT--HHHHHHHHHHHHHHHHHH-S--EEEEE------B---BSSSSB---TT-EEEEESS-PPB-SSEEE-S-HHHHHH--TT-EEEETTTTEEEEEEEE-SSEEEEEEEE---B-TT-BEE-SS---S--S--HHHHHHHHHHHHHT-SEEEEPS--STHHHHHHHHHHTTSSEEEEEE-SHHHHHTHHHHHHHSSEEEEEHHHHHHHS-GGGHHHHHHHHHHHHHHHT--EEEESSSSSGGGT-SS--HHHHHHHHHHHHTT-SEEEE-HHHHSSS-HHHHHHHHHHHHHHHHHSHHHHHHHHHH--PPPSSHHHHHHHHHHHHHHHS-EEEEEEE-SSSHHHHHHHHT--SSPEEEEES-HHHHHHTTSSTTEEEEE----S-HHHHHHHHHHHHHHTT-S-TTEEEEEEEETTSSSS--EEEEEEEEE---S---

InterPro domains:
  IPR001697 Pyruvate kinase [PR01050] (62-78)
  IPR001697 Pyruvate kinase [PR01050] (187-201)
  IPR001697 Pyruvate kinase [PR01050] (214-240)
  IPR001697 Pyruvate kinase [PR01050] (241-265)
  IPR001697 Pyruvate kinase [PR01050] (266-290)
  IPR001697 Pyruvate kinase [PR01050] (291-309)
  IPR001697 Pyruvate kinase [PR01050] (310-326)
  IPR001697 Pyruvate kinase [PTHR11817] (5-450)
  IPR001697 Pyruvate kinase [TIGR01064] (5-470)
  IPR011037 Pyruvate kinase-like, insert domain superfamily [SSF50800] (73-168)
  IPR015793 Pyruvate kinase, barrel [PF00224] (5-322)
  IPR015795 Pyruvate kinase, C-terminal [PF02887] (355-467)
  IPR015806 Pyruvate kinase, insert domain superfamily [G3DSA:2.40.33.10] (74-168)
  IPR015813 Pyruvate/Phosphoenolpyruvate kinase-like domain superfamily [SSF51621] (4-339)
  IPR018209 Pyruvate kinase, active site [PS00110] (212-224)
  IPR036918 Pyruvate kinase, C-terminal domain superfamily [G3DSA:3.40.1380.20] (337-471)
  IPR036918 Pyruvate kinase, C-terminal domain superfamily [SSF52935] (320-470)
  IPR040442 Pyruvate kinase-like domain superfamily [G3DSA:3.20.20.60] (8-329)

B-factor: mean 126.94, std 30.17, range [56.47, 259.72]

Organism: Pseudomonas aeruginosa (strain ATCC 15692 / DSM 22644 / CIP 104116 / JCM 14847 / LMG 12228 / 1C / PRS 101 / PAO1) (NCBI:txid208964)

Solvent-accessible surface area: 39569 Å² total; per-residue (Å²): 78,100,49,76,5,32,3,2,0,1,0,2,4,4,84,22,6,162,36,121,77,46,0,48,29,5,8,129,12,15,6,4,0,2,20,3,31,2,40,130,50,83,66,74,50,3,34,90,24,10,44,57,1,51,79,0,14,73,118,50,126,36,9,3,0,1,0,0,1,3,44,0,19,116,19,101,1,5,154,10,77,78,22,49,1,96,5,113,204,44,49,99,5,39,2,17,92,58,106,21,79,1,41,82,149,103,0,20,1,80,30,55,50,0,7,108,82,7,107,72,58,32,25,3,1,0,20,110,18,155,4,100,1,57,4,62,88,58,116,92,84,20,1,67,0,105,1,48,65,24,27,95,0,32,46,135,70,21,9,32,1,9,109,4,71,2,138,45,36,0,4,47,109,57,0,92,129,0,5,68,40,0,38,145,44,31,4,7,4,0,0,0,5,20,0,4,58,21,92,6,0,62,65,1,84,63,88,2,38,116,133,5,56,2,0,0,23,0,26,8,36,20,0,16,92,32,0,88,42,0,1,129,103,2,18,1,0,1,1,2,0,20,65,0,30,44,14,24,78,19,24,40,1,27,31,26,10,52,109,0,3,89,7,0,7,103,49,12,51,3,0,0,0,0,27,77,0,0,59,31,0,75,128,41,80,48,7,63,16,32,26,4,8,6,0,30,56,0,2,14,24,0,1,7,1,0,6,0,22,19,1,0,12,50,15,125,65,37,110,43,0,0,84,14,0,0,76,1,0,90,67,12,26,79,58,109,36,14,90,91,38,11,68,73,47,64,25,128,47,94,117,64,82,16,5,55,31,14,49,43,12,37,159,31,22,156,122,65,104,20,28,0,8,1,3,14,15,94,72,4,103,14,0,34,72,11,4,15,15,23,19,149,8,30,0,1,0,6,0,34,26,76,136,7,0,30,28,4,11,1,1,6,0,2,8,14,26,60,52,134,109,57,52,85,22,86,72,10,29,56,33,0,29,76,35,1,97,60,32,212,48,5,192,160,44,46,14,1,4,2,6,4,12,94,76,73,41,223,85,59,50,17,45,52,45,43,74,58,71,11,70,74,96,201,49,100,38,101,26,28,1,3,0,0,0,2,7,1,91,19,6,187,37,86,91,56,0,102,29,2,5,97,18,8,4,28,1,0,20,2,31,3,30,163,29,85,74,75,58,3,33,86,35,10,50,48,0,47,87,0,14,76,95,36,134,45,10,1,0,0,0,0,2,1,40,9,21,130,20,77,3,15,160,7,99,83,19,49,3,86,7,115,186,46,87,52,0,22,5,20,68,65,128,49,96,3,92,112,153,152,0,20,3,84,33,51,66,1,10,129,27,8,116,86,52,33,35,0,2,3,33,109,15,98,0,92,1,94,4,63,76,34,119,66,90,18,1,72,0,110,2,42,62,26,12,91,0,33,46,122,69,28,13,32,3,18,110,4,58,0,159,30,33,1,5,40,110,71,1,80,144,1,1,49,45,0,25,146,51,29,6,6,4,0,0,0,7,23,0,4,75,20,102,5,0,69,71,1,72,64,70,1,43,111,118,3,40,0,0,0,21,0,22,12,38,18,0,11,79,32,0,88,32,0,1,106,106,2,28,1,0,2,0,1,0,17,62,0,31,30,14,28,78,22,31,40,0,28,40,27,13,56,108,0,2,80,18,0,6,79,50,16,41,4,0,0,0,0,28,81,0,0,44,27,0,66,127,37,83,62,4,64,18,37,23,2,6,6,0,24,58,0,2,11,33,0,4,8,1,3,6,0,20,32,0,0,13,64,10,118,58,25,112,50,0,0,73,29,0,1,91,1,0,89,55,18,22,79,60,96,42,6,80,52,39,14,84,61,51,97,9,118,49,82,119,66,81,13,5,58,25,7,35,41,10,74,180,32,41,212,128,70,107,18,26,0,7,0,1,34,10,63,62,2,99,27,0,34,84,13,5,6,32,25,18,168,7,32,0,0,0,6,2,50,47,66,112,4,0,39,22,3,15,2,1,5,0,2,13,4,26,74,42,146,120,64,90,97,26,77,112,0,1,59,25,0,26,85,30,0,64,65,41,178,31,3,167,138,44,20,15,0,0,2,4,2,15,83,77,63,40,207,116,34,61,6,60,51,53,70,65,53,88,11,48,70,107,175,47,128,210